Protein AF-0000000084679888 (afdb_homodimer)

Organism: Streptomyces collinus (strain DSM 40733 / Tue 365) (NCBI:txid1214242)

Foldseek 3Di:
DDAFFFQQQWQWAFAPPFIAIGGFQRWQCLPFPHAIDHNQWGQWRGKAKDKQNHGFGWDGWDDPFSFKIKIKGFDDDDPPDPPDGQKIWIWIDGSQFKIKIKIWGQDQAKDWMKMKIAIWDQRDGNVCSRVVNGDDTFFWDDDDLAIKGDDPVFIKIKHKPPRAPDYDRRRRMGMHTDIHHHGGMDMMMMGMDTPPDPNPPPPPVPDDDQFWQKAKDFDFPLLRQLLNRLVRNQNRQWDADPVGRQQIWGFFFPDPTSDDAQLSRLLLLLLRCQRPNRRVLSSLVVQLVQAACDDDLRFLFRAGDWAPQADPFHTFGSSLNNLLSNLQSLLQSVLQAPDPVSSVVSLVSLVRSLVSLCSLCPPHLAQATVSPQGWGFPLSRLSLLLSLQSNLLSCVVVVHDDSVVSVVSSVSSLVVQQPLQWDDDPLLTAGFRTAHRVSRGHRWDFLSNLSQLQNHADALLDGHDGSYDLSRVVSVLVVCLDVQQCLQQFGFLTGPPDPRADQLDPNRGWHFQLSRLSNLLSCVNSPNNVSSLSSLVNNSQLCVVSSSFDWRTFGSHRDDPPDHTGGRRHTGTRGSSNSSSSSSSVVSQQSWGGRVVVLEIETDHRQCCSVAKMKMWRTGGSRDTWIWIAHRRRDIDTPDDDPSHYYRD/DDAFFFQQQWQWAFAPPFIAIGGFQRWQCLPFPHAIDHNQWGQWRGKAKDKQNHGFGWDGWDDPFSFKIKIKGFDDDDPPDPPDTQKIWIWIDGSQFKIKIKIWGQDQAKDWMKMKIAIWDQRDGNVCSRVVNGDDTFFWDDDDLFIKGDDPVFIKIKHKPPRAPDYDRRRRMGIHTDIHHHGGMDMMMMGMDTPPDPNDPPPPVPDDDQFWQKAKDFDFPLLRQLLNRLVRNQNRQWDADPVGRQQIWGFFFPDPTSDDAQLSRLLLLLLRCQRPCRRVLSSLVVQLVQAACDDDLRHLFRAGDWADQADPFHTFGSSLNNLLSNLQSLLQSVLQAPDPVSSVVSLVSLVRSLVSLCSLCPPHLAQATVSPQGWGFPLSRLSLLLSLQSNLLSCVVVVHDDSVVSVVSSVSSLVVQQPLQWDDDPLLTAGFRTAHVVSRGHRWDFLSCLSQLQNHADALLDGHDGSYDLSRVVSVLVVCLDVQQCLQQFGFLTGPPDPRADQLDPNRGWHFQLSRLSNLLSCVNSPNNVSSLSSLVNNSQLCVVSSSFDWRTFGSHRDDVPDHTGGRRHTGTRGSSNSSSSSSSVVSQQSWGGRVVVLEIETDHSQCCSVAKMKMWRTGGSRDTWIWIAHRRRDIDTDDDDPSHYYRD

InterPro domains:
  IPR008928 Six-hairpin glycosidase superfamily [SSF48208] (217-634)
  IPR012341 Six-hairpin glycosidase-like superfamily [G3DSA:1.50.10.10] (259-582)
  IPR032856 Putative glycogen debranching enzyme, N-terminal [PF14742] (20-191)

Nearest PDB structures (foldseek):
  7vma-assembly1_A  TM=7.935E-01  e=3.845E-33  Thermococcus gammatolerans EJ3
  3d3i-assembly1_A  TM=5.624E-01  e=1.877E-14  Escherichia coli K-12
  5gw7-assembly1_A  TM=5.622E-01  e=1.159E-13  Escherichia coli K-12
  5ca3-assembly1_A  TM=5.498E-01  e=2.236E-13  Escherichia coli K-12
  7w2s-assembly1_A  TM=5.444E-01  e=2.280E-10  Thermoanaerobacterium xylanolyticum LX-11

Solvent-accessible surface area (backbone atoms only — not comparable to full-atom values): 63150 Å² total; per-residue (Å²): 129,63,71,65,60,71,39,65,67,44,47,59,16,33,38,52,61,19,29,25,30,27,46,68,73,62,48,22,78,45,54,77,74,23,21,32,30,47,76,55,28,28,53,30,18,23,48,36,61,26,51,70,86,33,66,56,50,63,54,44,61,46,73,76,48,48,32,28,34,44,29,36,22,35,35,71,82,56,85,88,48,67,95,41,51,36,32,40,38,37,36,42,39,29,7,81,31,38,34,38,42,32,41,33,28,32,39,83,52,71,43,77,40,43,36,38,38,39,43,40,25,49,60,33,41,50,68,34,46,46,60,66,60,54,64,68,70,55,72,44,38,74,36,92,47,30,37,30,36,72,56,98,87,43,35,19,33,35,38,36,42,66,63,51,78,43,71,41,29,94,70,25,33,39,29,38,76,45,78,30,50,53,66,30,73,52,66,41,36,38,40,46,42,56,49,91,55,65,84,71,68,63,78,56,91,70,62,80,64,52,58,44,77,45,45,42,44,56,69,45,70,62,51,30,53,29,38,45,42,19,54,44,39,46,62,24,34,38,40,58,38,88,90,44,64,87,26,31,37,42,17,39,17,36,84,84,35,73,45,84,36,57,38,52,32,52,52,21,31,52,39,35,35,54,27,27,40,52,38,40,51,18,37,50,55,58,46,52,73,58,33,35,77,56,88,65,85,57,24,24,38,26,75,48,61,74,37,84,52,37,96,87,43,71,59,36,49,36,14,61,53,23,23,33,43,48,28,34,41,52,40,41,33,33,25,41,30,40,51,67,68,58,51,58,70,47,40,62,55,32,47,31,20,53,47,25,52,51,61,62,26,56,92,55,74,60,54,40,48,44,74,80,84,32,37,39,36,40,44,55,44,30,42,45,40,30,20,26,49,40,32,18,53,47,25,52,76,67,72,41,84,61,23,67,60,32,42,51,51,36,52,52,33,28,60,50,41,58,56,73,37,43,45,83,53,96,85,68,37,47,60,26,45,24,26,40,80,93,63,48,69,37,76,57,56,42,39,58,60,32,41,50,46,52,31,53,67,41,74,84,42,35,66,41,81,52,54,56,54,72,69,55,45,51,39,49,51,52,51,54,53,29,74,47,21,26,19,60,44,27,31,14,24,18,22,65,82,42,90,57,36,15,40,54,16,82,45,21,7,10,19,34,39,44,50,32,31,42,33,27,45,18,29,42,75,73,65,39,49,67,47,16,40,50,42,46,52,13,36,56,55,42,19,59,78,47,73,27,49,42,35,37,34,25,31,33,58,72,65,52,92,85,59,75,82,43,57,30,48,74,38,27,51,51,15,34,39,21,25,22,22,49,49,38,48,58,45,41,47,43,24,73,27,42,13,28,86,77,32,28,34,26,68,56,32,44,53,75,23,82,64,38,28,38,32,40,35,39,27,29,45,54,82,24,59,24,21,40,34,28,37,62,75,23,47,69,43,79,75,39,62,45,90,74,54,36,77,44,132,130,64,71,65,58,69,40,65,68,47,47,60,16,31,38,53,61,19,27,24,30,28,46,69,74,60,47,20,79,46,53,77,75,24,20,32,30,46,76,55,27,27,54,31,18,24,48,36,61,26,50,71,87,33,68,56,50,63,54,45,61,46,73,75,47,46,32,26,32,42,30,36,21,34,35,70,81,56,85,87,46,66,95,41,50,35,32,40,39,37,34,42,41,30,7,80,29,37,33,39,41,32,42,32,29,33,39,83,52,70,43,76,41,44,36,38,40,38,43,41,26,45,61,32,42,52,69,35,45,44,60,65,58,54,63,67,71,54,73,44,36,74,39,92,46,30,37,31,38,73,56,98,89,44,36,18,32,36,37,34,44,67,61,51,79,43,70,41,26,93,71,25,33,39,28,39,76,46,79,30,50,51,66,31,70,52,66,38,35,38,40,47,42,55,49,91,54,63,83,72,68,64,78,54,91,70,62,80,65,51,58,44,77,45,46,41,46,55,69,44,66,64,51,30,52,30,38,44,41,19,55,44,41,47,60,21,33,37,40,59,38,88,92,44,66,86,24,32,36,40,20,40,17,37,85,85,36,74,42,85,37,56,38,52,33,52,52,22,31,52,38,35,36,53,27,27,42,51,37,40,52,17,37,50,55,58,48,53,73,58,35,36,78,55,87,65,84,58,25,24,38,26,75,49,62,74,36,82,51,37,96,87,43,70,61,36,47,36,12,60,52,26,25,32,44,47,27,34,39,54,40,41,33,33,24,40,29,39,51,67,68,59,50,60,70,48,40,63,55,32,48,32,21,54,47,24,53,50,60,63,24,56,92,55,76,60,56,40,48,44,75,80,86,32,40,37,37,40,46,54,44,28,42,44,40,30,20,26,50,39,32,17,54,49,26,52,77,68,74,41,82,61,22,67,61,31,42,52,49,37,53,52,30,30,60,48,40,57,55,73,36,43,44,83,52,97,86,70,38,49,59,26,45,25,26,41,83,92,63,50,69,37,75,58,56,41,40,60,60,32,40,50,47,53,32,53,67,41,75,84,43,35,66,42,84,50,54,54,53,71,69,54,45,53,38,48,50,51,50,53,54,28,74,47,22,28,18,58,43,28,31,15,25,18,21,66,82,42,87,57,36,16,39,53,17,83,45,21,7,10,18,34,39,43,51,32,31,42,33,26,45,19,30,42,74,72,66,40,49,67,48,16,41,52,42,47,52,14,36,54,55,43,19,58,77,47,76,27,50,43,35,37,33,26,31,32,58,71,65,52,92,85,60,74,82,45,55,29,47,72,38,28,51,52,15,32,39,23,26,22,24,51,49,37,48,57,45,42,48,44,23,74,26,43,14,30,85,77,32,28,34,24,71,56,32,44,54,75,23,84,63,38,26,38,34,42,36,41,27,27,44,54,82,23,59,26,22,38,33,28,36,61,76,23,48,70,44,78,74,39,62,47,91,73,53,38,77,45,129

Secondary structure (DSSP, 8-state):
-------TT-EEEEETTEEEEE-TT--EES-TT-EEEETTEEEE-EEEEEETTB--EEEEEEEEETTEEEEEEEE---TTS-SS--EEEEEEEETTSEEEEEEEE-SSS-EEEEEEEEEE----BHHHHHTT---PPPPEEEETTEEEEEETTEEEEEEEESPPSEEEGGGTEEEEEEEE-TT-EEEEEEEEEETT--------TTS--SS---EEEES-THHHHHHHHHHHHHHHTEEE-SS-TT-EEEEEETTTEEEE-HHHHHHHHHHTGGG-SHHHHHHHHHHHTTS--SSSTTTTPPP--EE---TTSPPEEHHHHHHHHHHHHHHHHHHHT--HHHHHHHHHHHHHHHHHHHHHHTTSSS--SSTTT--EEHHHHHHHHHHHHHHHHHHHHTT-TTHHHHHHHHHHHHHHHHHHTEE--TT--EE-SEEPTTS-EE---BGGGGGGG---B-GGGPBPPPSS-HHHHHHHHHHHHSTTTB-SSSBBSB-TTSTT--TT-TTTTPEEHHHHHHHHHHHHHHT-HHHHHHHHHHHHHHHHHTTT---SEE--PPP-TT--PPBPTT--SSBHHHHHHHHHHHHHHHTEEEEGGGTEEEE---TT-TT--EEEEEEEETTEEEEEEE-TTS-EEEEE--TTPEEP-/-------TT-EEEEETTEEEEE-TT--EES-TT-EEEETTEEEE-EEEEEETTB--EEEEEEEEETTEEEEEEEE---TTS-SS--EEEEEEEETTSEEEEEEEE-SSS-EEEEEEEEEE----BHHHHHTT---PPPPEEEETTEEEEEETTEEEEEEEESPPSEEEGGGTEEEEEEEE-TT-EEEEEEEEEETT--------TTS--SS---EEEES-THHHHHHHHHHHHHHHTEEE-SS-TT-EEEEEETTTEEEE-HHHHHHHHHHTGGG-SHHHHHHHHHHHTTS--SSSTTTTPPP--EE---TTSPPEEHHHHHHHHHHHHHHHHHHHT--HHHHHHHHHHHHHHHHHHHHHHTTSSS--SSTTT--EEHHHHHHHHHHHHHHHHHHHHTT-TTHHHHHHHHHHHHHHHHHHTEE--TT--EE-SEEPTTS-EE---BGGGGGGG---B-GGGPBPPPSS-HHHHHHHHHHHHSTTTB-SSSBBSB-TTSTT--TT-TTTTPEEHHHHHHHHHHHHHHT-HHHHHHHHHHHHHHHHHTTT---SEE--PPP-TT--PPBPTT--SSBHHHHHHHHHHHHHHHTEEEEGGGTEEEE---TT-TT--EEEEEEEETTEEEEEEE-TTS-EEEEE--TTPEEP-

Structure (mmCIF, N/CA/C/O backbone):
data_AF-0000000084679888-model_v1
#
loop_
_entity.id
_entity.type
_entity.pdbx_description
1 polymer 'Glycogen debranching protein'
#
loop_
_atom_site.group_PDB
_atom_site.id
_atom_site.type_symbol
_atom_site.label_atom_id
_atom_site.label_alt_id
_atom_site.label_comp_id
_atom_site.label_asym_id
_atom_site.label_entity_id
_atom_site.label_seq_id
_atom_site.pdbx_PDB_ins_code
_atom_site.Cartn_x
_atom_site.Cartn_y
_atom_site.Cartn_z
_atom_site.occupancy
_atom_site.B_iso_or_equiv
_atom_site.auth_seq_id
_atom_site.auth_comp_id
_atom_site.auth_asym_id
_atom_site.auth_atom_id
_atom_site.pdbx_PDB_model_num
ATOM 1 N N . MET A 1 1 ? -24.516 -14.445 -18.438 1 44.94 1 MET A N 1
ATOM 2 C CA . MET A 1 1 ? -23.547 -15.195 -17.641 1 44.94 1 MET A CA 1
ATOM 3 C C . MET A 1 1 ? -22.969 -14.336 -16.531 1 44.94 1 MET A C 1
ATOM 5 O O . MET A 1 1 ? -22.641 -13.172 -16.75 1 44.94 1 MET A O 1
ATOM 9 N N . SER A 1 2 ? -23.266 -14.742 -15.352 1 56.75 2 SER A N 1
ATOM 10 C CA . SER A 1 2 ? -22.875 -13.969 -14.172 1 56.75 2 SER A CA 1
ATOM 11 C C . SER A 1 2 ? -21.375 -13.805 -14.086 1 56.75 2 SER A C 1
ATOM 13 O O . SER A 1 2 ? -20.609 -14.68 -14.508 1 56.75 2 SER A O 1
ATOM 15 N N . ASP A 1 3 ? -20.797 -12.617 -14.039 1 71.06 3 ASP A N 1
ATOM 16 C CA . ASP A 1 3 ? -19.375 -12.312 -13.875 1 71.06 3 ASP A CA 1
ATOM 17 C C . ASP A 1 3 ? -18.828 -12.945 -12.602 1 71.06 3 ASP A C 1
ATOM 19 O O . ASP A 1 3 ? -19.547 -13.07 -11.602 1 71.06 3 ASP A O 1
ATOM 23 N N . LEU A 1 4 ? -17.672 -13.734 -12.812 1 77.19 4 LEU A N 1
ATOM 24 C CA . LEU A 1 4 ? -16.969 -14.203 -11.617 1 77.19 4 LEU A CA 1
ATOM 25 C C . LEU A 1 4 ? -16.875 -13.094 -10.578 1 77.19 4 LEU A C 1
ATOM 27 O O . LEU A 1 4 ? -16.562 -11.945 -10.914 1 77.19 4 LEU A O 1
ATOM 31 N N . PRO A 1 5 ? -17.281 -13.508 -9.336 1 84.94 5 PRO A N 1
ATOM 32 C CA . PRO A 1 5 ? -17.047 -12.484 -8.312 1 84.94 5 PRO A CA 1
ATOM 33 C C . PRO A 1 5 ? -15.609 -12.008 -8.266 1 84.94 5 PRO A C 1
ATOM 35 O O . PRO A 1 5 ? -14.68 -12.812 -8.391 1 84.94 5 PRO A O 1
ATOM 38 N N . PRO A 1 6 ? -15.414 -10.766 -8.203 1 89.56 6 PRO A N 1
ATOM 39 C CA . PRO A 1 6 ? -14.047 -10.242 -8.156 1 89.56 6 PRO A CA 1
ATOM 40 C C . PRO A 1 6 ? -13.297 -10.656 -6.895 1 89.56 6 PRO A C 1
ATOM 42 O O . PRO A 1 6 ? -13.891 -10.766 -5.82 1 89.56 6 PRO A O 1
ATOM 45 N N . THR A 1 7 ? -12.039 -10.898 -7.074 1 92.81 7 THR A N 1
ATOM 46 C CA . THR A 1 7 ? -11.242 -11.375 -5.949 1 92.81 7 THR A CA 1
ATOM 47 C C . THR A 1 7 ? -10.141 -10.375 -5.602 1 92.81 7 THR A C 1
ATOM 49 O O . THR A 1 7 ? -9.516 -10.469 -4.543 1 92.81 7 THR A O 1
ATOM 52 N N . HIS A 1 8 ? -9.891 -9.367 -6.426 1 92.38 8 HIS A N 1
ATOM 53 C CA . HIS A 1 8 ? -8.695 -8.539 -6.32 1 92.38 8 HIS A CA 1
ATOM 54 C C . HIS A 1 8 ? -8.766 -7.621 -5.105 1 92.38 8 HIS A C 1
ATOM 56 O O . HIS A 1 8 ? -7.746 -7.082 -4.668 1 92.38 8 HIS A O 1
ATOM 62 N N . THR A 1 9 ? -9.93 -7.457 -4.512 1 91.31 9 THR A N 1
ATOM 63 C CA . THR A 1 9 ? -10.047 -6.594 -3.342 1 91.31 9 THR A CA 1
ATOM 64 C C . THR A 1 9 ? -10.406 -7.406 -2.104 1 91.31 9 THR A C 1
ATOM 66 O O . THR A 1 9 ? -10.734 -6.844 -1.056 1 91.31 9 THR A O 1
ATOM 69 N N . THR A 1 10 ? -10.445 -8.703 -2.189 1 94.56 10 THR A N 1
ATOM 70 C CA . THR A 1 10 ? -10.852 -9.562 -1.08 1 94.56 10 THR A CA 1
ATOM 71 C C . THR A 1 10 ? -9.648 -9.938 -0.221 1 94.56 10 THR A C 1
ATOM 73 O O . THR A 1 10 ? -8.523 -10 -0.717 1 94.56 10 THR A O 1
ATOM 76 N N . LEU A 1 11 ? -9.867 -10.055 1.036 1 96.38 11 LEU A N 1
ATOM 77 C CA . LEU A 1 11 ? -8.922 -10.703 1.943 1 96.38 11 LEU A CA 1
ATOM 78 C C . LEU A 1 11 ? -9.18 -12.203 2.018 1 96.38 11 LEU A C 1
ATOM 80 O O . LEU A 1 11 ? -10.234 -12.633 2.5 1 96.38 11 LEU A O 1
ATOM 84 N N . ILE A 1 12 ? -8.273 -12.984 1.568 1 97.62 12 ILE A N 1
ATOM 85 C CA . ILE A 1 12 ? -8.469 -14.43 1.505 1 97.62 12 ILE A CA 1
ATOM 86 C C . ILE A 1 12 ? -7.512 -15.125 2.473 1 97.62 12 ILE A C 1
ATOM 88 O O . ILE A 1 12 ? -6.312 -15.234 2.199 1 97.62 12 ILE A O 1
ATOM 92 N N . CYS A 1 13 ? -8.047 -15.539 3.564 1 97.81 13 CYS A N 1
ATOM 93 C CA . CYS A 1 13 ? -7.297 -16.391 4.488 1 97.81 13 CYS A CA 1
ATOM 94 C C . CYS A 1 13 ? -7.316 -17.844 4.027 1 97.81 13 CYS A C 1
ATOM 96 O O . CYS A 1 13 ? -8.383 -18.406 3.779 1 97.81 13 CYS A O 1
ATOM 98 N N . VAL A 1 14 ? -6.141 -18.422 3.986 1 98 14 VAL A N 1
ATOM 99 C CA . VAL A 1 14 ? -6.07 -19.766 3.412 1 98 14 VAL A CA 1
ATOM 100 C C . VAL A 1 14 ? -5.297 -20.688 4.352 1 98 14 VAL A C 1
ATOM 102 O O . VAL A 1 14 ? -4.199 -20.359 4.801 1 98 14 VAL A O 1
ATOM 105 N N . ALA A 1 15 ? -5.805 -21.703 4.66 1 96.25 15 ALA A N 1
ATOM 106 C CA . ALA A 1 15 ? -5.246 -22.922 5.242 1 96.25 15 ALA A CA 1
ATOM 107 C C . ALA A 1 15 ? -6.043 -24.156 4.816 1 96.25 15 ALA A C 1
ATOM 109 O O . ALA A 1 15 ? -6.91 -24.625 5.555 1 96.25 15 ALA A O 1
ATOM 110 N N . LEU A 1 16 ? -5.746 -24.641 3.648 1 93.88 16 LEU A N 1
ATOM 111 C CA . LEU A 1 16 ? -6.602 -25.641 3.018 1 93.88 16 LEU A CA 1
ATOM 112 C C . LEU A 1 16 ? -6.75 -26.875 3.91 1 93.88 16 LEU A C 1
ATOM 114 O O . LEU A 1 16 ? -5.781 -27.312 4.535 1 93.88 16 LEU A O 1
ATOM 118 N N . PRO A 1 17 ? -7.898 -27.359 4.008 1 93.69 17 PRO A N 1
ATOM 119 C CA . PRO A 1 17 ? -9.039 -27.062 3.135 1 93.69 17 PRO A CA 1
ATOM 120 C C . PRO A 1 17 ? -9.891 -25.906 3.637 1 93.69 17 PRO A C 1
ATOM 122 O O . PRO A 1 17 ? -10.984 -25.672 3.123 1 93.69 17 PRO A O 1
ATOM 125 N N . GLY A 1 18 ? -9.492 -25.141 4.641 1 95.94 18 GLY A N 1
ATOM 126 C CA . GLY A 1 18 ? -10.234 -24.016 5.184 1 95.94 18 GLY A CA 1
ATOM 127 C C . GLY A 1 18 ? -9.914 -22.703 4.488 1 95.94 18 GLY A C 1
ATOM 128 O O . GLY A 1 18 ? -8.766 -22.438 4.125 1 95.94 18 GLY A O 1
ATOM 129 N N . LEU A 1 19 ? -10.953 -21.859 4.223 1 97.56 19 LEU A N 1
ATOM 130 C CA . LEU A 1 19 ? -10.82 -20.5 3.719 1 97.56 19 LEU A CA 1
ATOM 131 C C . LEU A 1 19 ? -11.711 -19.547 4.508 1 97.56 19 LEU A C 1
ATOM 133 O O . LEU A 1 19 ? -12.773 -19.938 4.988 1 97.56 19 LEU A O 1
ATOM 137 N N . ALA A 1 20 ? -11.297 -18.391 4.734 1 98.19 20 ALA A N 1
ATOM 138 C CA . ALA A 1 20 ? -12.133 -17.266 5.125 1 98.19 20 ALA A CA 1
ATOM 139 C C . ALA A 1 20 ? -11.945 -16.078 4.176 1 98.19 20 ALA A C 1
ATOM 141 O O . ALA A 1 20 ? -10.828 -15.594 3.996 1 98.19 20 ALA A O 1
ATOM 142 N N . ILE A 1 21 ? -13.008 -15.641 3.561 1 97.69 21 ILE A N 1
ATOM 143 C CA . ILE A 1 21 ? -12.93 -14.594 2.547 1 97.69 21 ILE A CA 1
ATOM 144 C C . ILE A 1 21 ? -13.781 -13.398 2.977 1 97.69 21 ILE A C 1
ATOM 146 O O . ILE A 1 21 ? -14.977 -13.539 3.25 1 97.69 21 ILE A O 1
ATOM 150 N N . SER A 1 22 ? -13.164 -12.258 3.086 1 95.75 22 SER A N 1
ATOM 151 C CA . SER A 1 22 ? -13.875 -11.039 3.475 1 95.75 22 SER A CA 1
ATOM 152 C C . SER A 1 22 ? -13.547 -9.883 2.537 1 95.75 22 SER A C 1
ATOM 154 O O . SER A 1 22 ? -12.484 -9.875 1.903 1 95.75 22 SER A O 1
ATOM 156 N N . GLY A 1 23 ? -14.539 -9 2.381 1 91.06 23 GLY A N 1
ATOM 157 C CA . GLY A 1 23 ? -14.234 -7.75 1.705 1 91.06 23 GLY A CA 1
ATOM 158 C C . GLY A 1 23 ? -13.523 -6.746 2.598 1 91.06 23 GLY A C 1
ATOM 159 O O . GLY A 1 23 ? -13.289 -7.016 3.777 1 91.06 23 GLY A O 1
ATOM 160 N N . GLU A 1 24 ? -13.234 -5.582 2.021 1 85.38 24 GLU A N 1
ATOM 161 C CA . GLU A 1 24 ? -12.492 -4.539 2.721 1 85.38 24 GLU A CA 1
ATOM 162 C C . GLU A 1 24 ? -13.359 -3.855 3.773 1 85.38 24 GLU A C 1
ATOM 164 O O . GLU A 1 24 ? -12.844 -3.148 4.645 1 85.38 24 GLU A O 1
ATOM 169 N N . HIS A 1 25 ? -14.68 -4.125 3.711 1 86.69 25 HIS A N 1
ATOM 170 C CA . HIS A 1 25 ? -15.555 -3.5 4.695 1 86.69 25 HIS A CA 1
ATOM 171 C C . HIS A 1 25 ? -15.641 -4.34 5.965 1 86.69 25 HIS A C 1
ATOM 173 O O . HIS A 1 25 ? -16.25 -3.916 6.957 1 86.69 25 HIS A O 1
ATOM 179 N N . GLY A 1 26 ? -15.07 -5.527 5.918 1 90.12 26 GLY A N 1
ATOM 180 C CA . GLY A 1 26 ? -14.828 -6.301 7.125 1 90.12 26 GLY A CA 1
ATOM 181 C C . GLY A 1 26 ? -16 -7.184 7.516 1 90.12 26 GLY A C 1
ATOM 182 O O . GLY A 1 26 ? -15.812 -8.227 8.141 1 90.12 26 GLY A O 1
ATOM 183 N N . GLN A 1 27 ? -17.234 -6.777 7.188 1 96 27 GLN A N 1
ATOM 184 C CA . GLN A 1 27 ? -18.406 -7.613 7.445 1 96 27 GLN A CA 1
ATOM 185 C C . GLN A 1 27 ? -18.484 -8.766 6.449 1 96 27 GLN A C 1
ATOM 187 O O . GLN A 1 27 ? -17.953 -8.68 5.344 1 96 27 GLN A O 1
ATOM 192 N N . LEU A 1 28 ? -19 -9.875 6.898 1 97.75 28 LEU A N 1
ATOM 193 C CA . LEU A 1 28 ? -19.484 -10.875 5.957 1 97.75 28 LEU A CA 1
ATOM 194 C C . LEU A 1 28 ? -20.969 -10.703 5.688 1 97.75 28 LEU A C 1
ATOM 196 O O . LEU A 1 28 ? -21.797 -10.961 6.562 1 97.75 28 LEU A O 1
ATOM 200 N N . THR A 1 29 ? -21.297 -10.289 4.488 1 95.56 29 THR A N 1
ATOM 201 C CA . THR A 1 29 ? -22.672 -9.906 4.172 1 95.56 29 THR A CA 1
ATOM 202 C C . THR A 1 29 ? -23.406 -11.055 3.488 1 95.56 29 THR A C 1
ATOM 204 O O . THR A 1 29 ? -24.625 -10.977 3.275 1 95.56 29 THR A O 1
ATOM 207 N N . GLY A 1 30 ? -22.672 -12.023 3.107 1 92.31 30 GLY A N 1
ATOM 208 C CA . GLY A 1 30 ? -23.266 -13.117 2.35 1 92.31 30 GLY A CA 1
ATOM 209 C C . GLY A 1 30 ? -23.25 -12.875 0.852 1 92.31 30 GLY A C 1
ATOM 210 O O . GLY A 1 30 ? -23.719 -13.711 0.081 1 92.31 30 GLY A O 1
ATOM 211 N N . ARG A 1 31 ? -22.672 -11.781 0.523 1 89.31 31 ARG A N 1
ATOM 212 C CA . ARG A 1 31 ? -22.594 -11.453 -0.896 1 89.31 31 ARG A CA 1
ATOM 213 C C . ARG A 1 31 ? -21.312 -12 -1.517 1 89.31 31 ARG A C 1
ATOM 215 O O . ARG A 1 31 ? -20.281 -12.07 -0.85 1 89.31 31 ARG A O 1
ATOM 222 N N . GLY A 1 32 ? -21.484 -12.414 -2.768 1 91.69 32 GLY A N 1
ATOM 223 C CA . GLY A 1 32 ? -20.312 -12.867 -3.504 1 91.69 32 GLY A CA 1
ATOM 224 C C . GLY A 1 32 ? -19.594 -14.031 -2.836 1 91.69 32 GLY A C 1
ATOM 225 O O . GLY A 1 32 ? -20.219 -15.031 -2.48 1 91.69 32 GLY A O 1
ATOM 226 N N . LEU A 1 33 ? -18.25 -13.844 -2.627 1 94.88 33 LEU A N 1
ATOM 227 C CA . LEU A 1 33 ? -17.422 -14.93 -2.109 1 94.88 33 LEU A CA 1
ATOM 228 C C . LEU A 1 33 ? -17.297 -14.836 -0.592 1 94.88 33 LEU A C 1
ATOM 230 O O . LEU A 1 33 ? -16.703 -15.711 0.037 1 94.88 33 LEU A O 1
ATOM 234 N N . GLU A 1 34 ? -17.875 -13.906 -0.021 1 96.69 34 GLU A N 1
ATOM 235 C CA . GLU A 1 34 ? -17.672 -13.688 1.406 1 96.69 34 GLU A CA 1
ATOM 236 C C . GLU A 1 34 ? -18.156 -14.883 2.225 1 96.69 34 GLU A C 1
ATOM 238 O O . GLU A 1 34 ? -19.203 -15.453 1.938 1 96.69 34 GLU A O 1
ATOM 243 N N . GLY A 1 35 ? -17.281 -15.273 3.213 1 97.94 35 GLY A N 1
ATOM 244 C CA . GLY A 1 35 ? -17.719 -16.344 4.094 1 97.94 35 GLY A CA 1
ATOM 245 C C . GLY A 1 35 ? -16.578 -17.234 4.543 1 97.94 35 GLY A C 1
ATOM 246 O O . GLY A 1 35 ? -15.422 -17.016 4.18 1 97.94 35 GLY A O 1
ATOM 247 N N . PHE A 1 36 ? -16.953 -18.156 5.402 1 98.12 36 PHE A N 1
ATOM 248 C CA . PHE A 1 36 ? -16.062 -19.25 5.801 1 98.12 36 PHE A CA 1
ATOM 249 C C . PHE A 1 36 ? -16.328 -20.484 4.965 1 98.12 36 PHE A C 1
ATOM 251 O O . PHE A 1 36 ? -17.484 -20.859 4.738 1 98.12 36 PHE A O 1
ATOM 258 N N . TYR A 1 37 ? -15.289 -21.062 4.5 1 96.94 37 TYR A N 1
ATOM 259 C CA . TYR A 1 37 ? -15.391 -22.234 3.65 1 96.94 37 TYR A CA 1
ATOM 260 C C . TYR A 1 37 ? -14.617 -23.406 4.246 1 96.94 37 TYR A C 1
ATOM 262 O O . TYR A 1 37 ? -13.641 -23.219 4.973 1 96.94 37 TYR A O 1
ATOM 270 N N . ARG A 1 38 ? -15.047 -24.547 3.883 1 95 38 ARG A N 1
ATOM 271 C CA . ARG A 1 38 ? -14.297 -25.781 4.098 1 95 38 ARG A CA 1
ATOM 272 C C . ARG A 1 38 ? -14.562 -26.781 2.98 1 95 38 ARG A C 1
ATOM 274 O O . ARG A 1 38 ? -15.711 -27.125 2.709 1 95 38 ARG A O 1
ATOM 281 N N . GLY A 1 39 ? -13.477 -27.234 2.385 1 90.94 39 GLY A N 1
ATOM 282 C CA . GLY A 1 39 ? -13.617 -28.203 1.307 1 90.94 39 GLY A CA 1
ATOM 283 C C . GLY A 1 39 ? -14.484 -27.688 0.167 1 90.94 39 GLY A C 1
ATOM 284 O O . GLY A 1 39 ? -15.289 -28.453 -0.382 1 90.94 39 GLY A O 1
ATOM 285 N N . GLY A 1 40 ? -14.438 -26.422 -0.039 1 92.19 40 GLY A N 1
ATOM 286 C CA . GLY A 1 40 ? -15.164 -25.844 -1.157 1 92.19 40 GLY A CA 1
ATOM 287 C C . GLY A 1 40 ? -16.609 -25.5 -0.817 1 92.19 40 GLY A C 1
ATOM 288 O O . GLY A 1 40 ? -17.328 -24.969 -1.652 1 92.19 40 GLY A O 1
ATOM 289 N N . ARG A 1 41 ? -17.031 -25.781 0.394 1 94.75 41 ARG A N 1
ATOM 290 C CA . ARG A 1 41 ? -18.391 -25.469 0.839 1 94.75 41 ARG A CA 1
ATOM 291 C C . ARG A 1 41 ? -18.391 -24.25 1.765 1 94.75 41 ARG A C 1
ATOM 293 O O . ARG A 1 41 ? -17.578 -24.172 2.689 1 94.75 41 ARG A O 1
ATOM 300 N N . ARG A 1 42 ? -19.281 -23.359 1.514 1 96.94 42 ARG A N 1
ATOM 301 C CA . ARG A 1 42 ? -19.406 -22.172 2.354 1 96.94 42 ARG A CA 1
ATOM 302 C C . ARG A 1 42 ? -20.203 -22.484 3.625 1 96.94 42 ARG A C 1
ATOM 304 O O . ARG A 1 42 ? -21.422 -22.562 3.596 1 96.94 42 ARG A O 1
ATOM 311 N N . LEU A 1 43 ? -19.562 -22.609 4.719 1 97.25 43 LEU A N 1
ATOM 312 C CA . LEU A 1 43 ? -20.172 -22.984 5.996 1 97.25 43 LEU A CA 1
ATOM 313 C C . LEU A 1 43 ? -20.922 -21.812 6.609 1 97.25 43 LEU A C 1
ATOM 315 O O . LEU A 1 43 ? -21.922 -22 7.301 1 97.25 43 LEU A O 1
ATOM 319 N N . LEU A 1 44 ? -20.406 -20.656 6.469 1 98.19 44 LEU A N 1
ATOM 320 C CA . LEU A 1 44 ? -21 -19.406 6.961 1 98.19 44 LEU A CA 1
ATOM 321 C C . LEU A 1 44 ? -20.859 -18.297 5.93 1 98.19 44 LEU A C 1
ATOM 323 O O . LEU A 1 44 ? -19.75 -18 5.469 1 98.19 44 LEU A O 1
ATOM 327 N N . ALA A 1 45 ? -21.938 -17.719 5.559 1 97.62 45 ALA A N 1
ATOM 328 C CA . ALA A 1 45 ? -21.938 -16.672 4.531 1 97.62 45 ALA A CA 1
ATOM 329 C C . ALA A 1 45 ? -22.031 -15.281 5.16 1 97.62 45 ALA A C 1
ATOM 331 O O . ALA A 1 45 ? -21.391 -14.344 4.676 1 97.62 45 ALA A O 1
ATOM 332 N N . ARG A 1 46 ? -22.781 -15.188 6.184 1 97.88 46 ARG A N 1
ATOM 333 C CA . ARG A 1 46 ? -23.047 -13.906 6.824 1 97.88 46 ARG A CA 1
ATOM 334 C C . ARG A 1 46 ? -22.531 -13.898 8.266 1 97.88 46 ARG A C 1
ATOM 336 O O . ARG A 1 46 ? -22.766 -14.852 9.016 1 97.88 46 ARG A O 1
ATOM 343 N N . CYS A 1 47 ? -21.812 -12.969 8.641 1 98.44 47 CYS A N 1
ATOM 344 C CA . CYS A 1 47 ? -21.328 -12.664 9.984 1 98.44 47 CYS A CA 1
ATOM 345 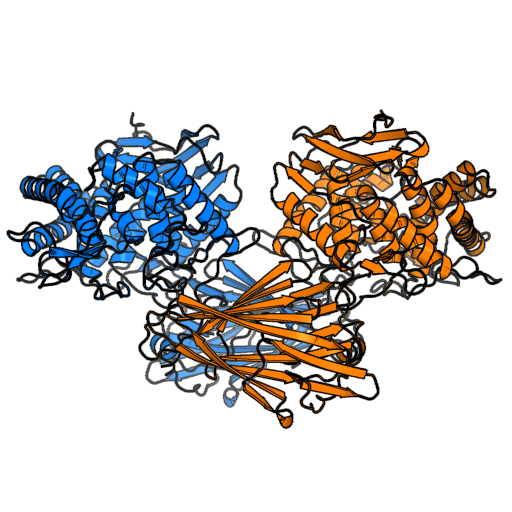C C . CYS A 1 47 ? -21.203 -11.156 10.188 1 98.44 47 CYS A C 1
ATOM 347 O O . CYS A 1 47 ? -20.125 -10.586 9.953 1 98.44 47 CYS A O 1
ATOM 349 N N . GLN A 1 48 ? -22.219 -10.547 10.664 1 98.25 48 GLN A N 1
ATOM 350 C CA . GLN A 1 48 ? -22.281 -9.094 10.805 1 98.25 48 GLN A CA 1
ATOM 351 C C . GLN A 1 48 ? -22.312 -8.688 12.273 1 98.25 48 GLN A C 1
ATOM 353 O O . GLN A 1 48 ? -23.203 -9.109 13.016 1 98.25 48 GLN A O 1
ATOM 358 N N . VAL A 1 49 ? -21.359 -7.898 12.625 1 98.25 49 VAL A N 1
ATOM 359 C CA . VAL A 1 49 ? -21.188 -7.484 14.016 1 98.25 49 VAL A CA 1
ATOM 360 C C . VAL A 1 49 ? -21.75 -6.074 14.203 1 98.25 49 VAL A C 1
ATOM 362 O O . VAL A 1 49 ? -21.453 -5.172 13.414 1 98.25 49 VAL A O 1
ATOM 365 N N . ARG A 1 50 ? -22.562 -5.895 15.141 1 97.69 50 ARG A N 1
ATOM 366 C CA . ARG A 1 50 ? -23.031 -4.59 15.602 1 97.69 50 ARG A CA 1
ATOM 367 C C . ARG A 1 50 ? -22.75 -4.402 17.094 1 97.69 50 ARG A C 1
ATOM 369 O O . ARG A 1 50 ? -22.844 -5.348 17.875 1 97.69 50 ARG A O 1
ATOM 376 N N . VAL A 1 51 ? -22.281 -3.307 17.422 1 96.94 51 VAL A N 1
ATOM 377 C CA . VAL A 1 51 ? -22.047 -2.891 18.797 1 96.94 51 VAL A CA 1
ATOM 378 C C . VAL A 1 51 ? -22.891 -1.654 19.109 1 96.94 51 VAL A C 1
ATOM 380 O O . VAL A 1 51 ? -22.828 -0.652 18.391 1 96.94 51 VAL A O 1
ATOM 383 N N . ALA A 1 52 ? -23.688 -1.736 20.156 1 94.12 52 ALA A N 1
ATOM 384 C CA . ALA A 1 52 ? -24.609 -0.668 20.516 1 94.12 52 ALA A CA 1
ATOM 385 C C . ALA A 1 52 ? -25.5 -0.291 19.328 1 94.12 52 ALA A C 1
ATOM 387 O O . ALA A 1 52 ? -25.703 0.893 19.047 1 94.12 52 ALA A O 1
ATOM 388 N N . GLY A 1 53 ? -25.844 -1.281 18.594 1 94.25 53 GLY A N 1
ATOM 389 C CA . GLY A 1 53 ? -26.781 -1.123 17.5 1 94.25 53 GLY A CA 1
ATOM 390 C C . GLY A 1 53 ? -26.156 -0.589 16.234 1 94.25 53 GLY A C 1
ATOM 391 O O . GLY A 1 53 ? -26.844 -0.405 15.227 1 94.25 53 GLY A O 1
ATOM 392 N N . ARG A 1 54 ? -24.859 -0.421 16.266 1 93.69 54 ARG A N 1
ATOM 393 C CA . ARG A 1 54 ? -24.203 0.174 15.109 1 93.69 54 ARG A CA 1
ATOM 394 C C . ARG A 1 54 ? -23.094 -0.731 14.594 1 93.69 54 ARG A C 1
ATOM 396 O O . ARG A 1 54 ? -22.469 -1.469 15.359 1 93.69 54 ARG A O 1
ATOM 403 N N . GLU A 1 55 ? -22.891 -0.648 13.266 1 95.12 55 GLU A N 1
ATOM 404 C CA . GLU A 1 55 ? -21.719 -1.297 12.688 1 95.12 55 GLU A CA 1
ATOM 405 C C . GLU A 1 55 ? -20.469 -0.47 12.93 1 95.12 55 GLU A C 1
ATOM 407 O O . GLU A 1 55 ? -20.453 0.736 12.672 1 95.12 55 GLU A O 1
ATOM 412 N N . PRO A 1 56 ? -19.438 -1.066 13.453 1 95.62 56 PRO A N 1
ATOM 413 C CA . PRO A 1 56 ? -18.188 -0.305 13.602 1 95.62 56 PRO A CA 1
ATOM 414 C C . PRO A 1 56 ? -17.672 0.247 12.273 1 95.62 56 PRO A C 1
ATOM 416 O O . PRO A 1 56 ? -17.781 -0.42 11.242 1 95.62 56 PRO A O 1
ATOM 419 N N . LEU A 1 57 ? -17.188 1.477 12.281 1 94.56 57 LEU A N 1
ATOM 420 C CA . LEU A 1 57 ? -16.516 2.041 11.109 1 94.56 57 LEU A CA 1
ATOM 421 C C . LEU A 1 57 ? -15.148 1.398 10.898 1 94.56 57 LEU A C 1
ATOM 423 O O . LEU A 1 57 ? -14.242 1.59 11.711 1 94.56 57 LEU A O 1
ATOM 427 N N . LEU A 1 58 ? -15 0.623 9.828 1 95.88 58 LEU A N 1
ATOM 428 C CA . LEU A 1 58 ? -13.734 -0.053 9.562 1 95.88 58 LEU A CA 1
ATOM 429 C C . LEU A 1 58 ? -12.641 0.954 9.211 1 95.88 58 LEU A C 1
ATOM 431 O O . LEU A 1 58 ? -12.836 1.81 8.344 1 95.88 58 LEU A O 1
ATOM 435 N N . VAL A 1 59 ? -11.531 0.859 9.922 1 95.62 59 VAL A N 1
ATOM 436 C CA . VAL A 1 59 ? -10.43 1.773 9.633 1 95.62 59 VAL A CA 1
ATOM 437 C C . VAL A 1 59 ? -9.336 1.038 8.875 1 95.62 59 VAL A C 1
ATOM 439 O O . VAL A 1 59 ? -8.586 1.65 8.109 1 95.62 59 VAL A O 1
ATOM 442 N N . GLN A 1 60 ? -9.234 -0.224 9.109 1 95.81 60 GLN A N 1
ATOM 443 C CA . GLN A 1 60 ? -8.227 -0.994 8.398 1 95.81 60 GLN A CA 1
ATOM 444 C C . GLN A 1 60 ? -8.594 -2.473 8.344 1 95.81 60 GLN A C 1
ATOM 446 O O . GLN A 1 60 ? -9.094 -3.033 9.32 1 95.81 60 GLN A O 1
ATOM 451 N N . ALA A 1 61 ? -8.477 -3.082 7.285 1 96.12 61 ALA A N 1
ATOM 452 C CA . ALA A 1 61 ? -8.531 -4.523 7.059 1 96.12 61 ALA A CA 1
ATOM 453 C C . ALA A 1 61 ? -7.273 -5.016 6.348 1 96.12 61 ALA A C 1
ATOM 455 O O . ALA A 1 61 ? -6.918 -4.508 5.281 1 96.12 61 ALA A O 1
ATOM 456 N N . ARG A 1 62 ? -6.578 -6 6.934 1 93.94 62 ARG A N 1
ATOM 457 C CA . ARG A 1 62 ? -5.328 -6.438 6.324 1 93.94 62 ARG A CA 1
ATOM 458 C C . ARG A 1 62 ? -5.031 -7.895 6.664 1 93.94 62 ARG A C 1
ATOM 460 O O . ARG A 1 62 ? -5.461 -8.391 7.707 1 93.94 62 ARG A O 1
ATOM 467 N N . MET A 1 63 ? -4.27 -8.508 5.785 1 94.44 63 MET A N 1
ATOM 468 C CA . MET A 1 63 ? -3.736 -9.836 6.066 1 94.44 63 MET A CA 1
ATOM 469 C C . MET A 1 63 ? -2.562 -9.758 7.035 1 94.44 63 MET A C 1
ATOM 471 O O . MET A 1 63 ? -1.682 -8.906 6.883 1 94.44 63 MET A O 1
ATOM 475 N N . THR A 1 64 ? -2.539 -10.641 8.062 1 93.38 64 THR A N 1
ATOM 476 C CA . THR A 1 64 ? -1.395 -10.703 8.969 1 93.38 64 THR A CA 1
ATOM 477 C C . THR A 1 64 ? -0.576 -11.961 8.719 1 93.38 64 THR A C 1
ATOM 479 O O . THR A 1 64 ? 0.583 -12.047 9.133 1 93.38 64 THR A O 1
ATOM 482 N N . ALA A 1 65 ? -1.105 -12.914 8.094 1 93.88 65 ALA A N 1
ATOM 483 C CA . ALA A 1 65 ? -0.539 -14.172 7.605 1 93.88 65 ALA A CA 1
ATOM 484 C C . ALA A 1 65 ? -1.396 -14.766 6.488 1 93.88 65 ALA A C 1
ATOM 486 O O . ALA A 1 65 ? -2.459 -14.227 6.164 1 93.88 65 ALA A O 1
ATOM 487 N N . SER A 1 66 ? -0.964 -15.789 5.906 1 95.12 66 SER A N 1
ATOM 488 C CA . SER A 1 66 ? -1.744 -16.391 4.824 1 95.12 66 SER A CA 1
ATOM 489 C C . SER A 1 66 ? -3.1 -16.875 5.328 1 95.12 66 SER A C 1
ATOM 491 O O . SER A 1 66 ? -4.074 -16.906 4.574 1 95.12 66 SER A O 1
ATOM 493 N N . ASP A 1 67 ? -3.18 -17.219 6.633 1 97.06 67 ASP A N 1
ATOM 494 C CA . ASP A 1 67 ? -4.398 -17.844 7.133 1 97.06 67 ASP A CA 1
ATOM 495 C C . ASP A 1 67 ? -5.148 -16.922 8.078 1 97.06 67 ASP A C 1
ATOM 497 O O . ASP A 1 67 ? -6.074 -17.344 8.773 1 97.06 67 ASP A O 1
ATOM 501 N N . ARG A 1 68 ? -4.734 -15.656 8.148 1 96.75 68 ARG A N 1
ATOM 502 C CA . ARG A 1 68 ? -5.324 -14.797 9.172 1 96.75 68 ARG A CA 1
ATOM 503 C C . ARG A 1 68 ? -5.445 -13.359 8.672 1 96.75 68 ARG A C 1
ATOM 505 O O . ARG A 1 68 ? -4.531 -12.844 8.023 1 96.75 68 ARG A O 1
ATOM 512 N N . ALA A 1 69 ? -6.574 -12.734 8.938 1 96.88 69 ALA A N 1
ATOM 513 C CA . ALA A 1 69 ? -6.82 -11.328 8.641 1 96.88 69 ALA A CA 1
ATOM 514 C C . ALA A 1 69 ? -7.176 -10.555 9.906 1 96.88 69 ALA A C 1
ATOM 516 O O . ALA A 1 69 ? -7.82 -11.094 10.812 1 96.88 69 ALA A O 1
ATOM 517 N N . ARG A 1 70 ? -6.719 -9.398 10.031 1 96.94 70 ARG A N 1
ATOM 518 C CA . ARG A 1 70 ? -7.039 -8.477 11.117 1 96.94 70 ARG A CA 1
ATOM 519 C C . ARG A 1 70 ? -7.855 -7.293 10.617 1 96.94 70 ARG A C 1
ATOM 521 O O . ARG A 1 70 ? -7.461 -6.621 9.664 1 96.94 70 ARG A O 1
ATOM 528 N N . LEU A 1 71 ? -9.016 -7.074 11.203 1 97.5 71 LEU A N 1
ATOM 529 C CA . LEU A 1 71 ? -9.898 -5.953 10.906 1 97.5 71 LEU A CA 1
ATOM 530 C C . LEU A 1 71 ? -10.109 -5.074 12.133 1 97.5 71 LEU A C 1
ATOM 532 O O . LEU A 1 71 ? -10.445 -5.578 13.211 1 97.5 71 LEU A O 1
ATOM 536 N N . VAL A 1 72 ? -9.883 -3.795 11.969 1 97.31 72 VAL A N 1
ATOM 537 C CA . VAL A 1 72 ? -10.039 -2.869 13.086 1 97.31 72 VAL A CA 1
ATOM 538 C C . VAL A 1 72 ? -11.07 -1.803 12.742 1 97.31 72 VAL A C 1
ATOM 540 O O . VAL A 1 72 ? -10.984 -1.168 11.688 1 97.31 72 VAL A O 1
ATOM 543 N N . GLY A 1 73 ? -12.055 -1.703 13.562 1 96.88 73 GLY A N 1
ATOM 544 C CA . GLY A 1 73 ? -13.078 -0.672 13.445 1 96.88 73 GLY A CA 1
ATOM 545 C C . GLY A 1 73 ? -13.211 0.18 14.695 1 96.88 73 GLY A C 1
ATOM 546 O O . GLY A 1 73 ? -12.656 -0.153 15.742 1 96.88 73 GLY A O 1
ATOM 547 N N . THR A 1 74 ? -13.859 1.341 14.539 1 95.5 74 THR A N 1
ATOM 548 C CA . THR A 1 74 ? -14.062 2.244 15.664 1 95.5 74 THR A CA 1
ATOM 549 C C . THR A 1 74 ? -15.539 2.621 15.797 1 95.5 74 THR A C 1
ATOM 551 O O . THR A 1 74 ? -16.312 2.484 14.836 1 95.5 74 THR A O 1
ATOM 554 N N . LEU A 1 75 ? -15.93 3.025 17.016 1 93.5 75 LEU A N 1
ATOM 555 C CA . LEU A 1 75 ? -17.281 3.469 17.297 1 93.5 75 LEU A CA 1
ATOM 556 C C . LEU A 1 75 ? -17.281 4.629 18.297 1 93.5 75 LEU A C 1
ATOM 558 O O . LEU A 1 75 ? -16.406 4.703 19.156 1 93.5 75 LEU A O 1
ATOM 562 N N . ARG A 1 76 ? -18.141 5.492 18.047 1 90.25 76 ARG A N 1
ATOM 563 C CA . ARG A 1 76 ? -18.484 6.512 19.031 1 90.25 76 ARG A CA 1
ATOM 564 C C . ARG A 1 76 ? -19.812 6.176 19.719 1 90.25 76 ARG A C 1
ATOM 566 O O . ARG A 1 76 ? -20.859 6.172 19.078 1 90.25 76 ARG A O 1
ATOM 573 N N . VAL A 1 77 ? -19.719 5.828 20.938 1 85.94 77 VAL A N 1
ATOM 574 C CA . VAL A 1 77 ? -20.938 5.371 21.594 1 85.94 77 VAL A CA 1
ATOM 575 C C . VAL A 1 77 ? -21.375 6.398 22.641 1 85.94 77 VAL A C 1
ATOM 577 O O . VAL A 1 77 ? -22.531 6.371 23.094 1 85.94 77 VAL A O 1
ATOM 580 N N . THR A 1 78 ? -20.453 7.285 23 1 77.88 78 THR A N 1
ATOM 581 C CA . THR A 1 78 ? -20.797 8.266 24.031 1 77.88 78 THR A CA 1
ATOM 582 C C . THR A 1 78 ? -21.25 9.578 23.391 1 77.88 78 THR A C 1
ATOM 584 O O . THR A 1 78 ? -20.547 10.141 22.547 1 77.88 78 THR A O 1
ATOM 587 N N . PRO A 1 79 ? -22.469 9.969 23.531 1 65.62 79 PRO A N 1
ATOM 588 C CA . PRO A 1 79 ? -23 11.188 22.906 1 65.62 79 PRO A CA 1
ATOM 589 C C . PRO A 1 79 ? -22.078 12.391 23.094 1 65.62 79 PRO A C 1
ATOM 591 O O . PRO A 1 79 ? -21.875 13.18 22.172 1 65.62 79 PRO A O 1
ATOM 594 N N . ASP A 1 80 ? -21.594 12.656 24.25 1 61 80 ASP A N 1
ATOM 595 C CA . ASP A 1 80 ? -20.891 13.906 24.531 1 61 80 ASP A CA 1
ATOM 596 C C . ASP A 1 80 ? -19.375 13.727 24.406 1 61 80 ASP A C 1
ATOM 598 O O . ASP A 1 80 ? -18.609 14.57 24.875 1 61 80 ASP A O 1
ATOM 602 N N . SER A 1 81 ? -19.281 12.617 23.625 1 62.38 81 SER A N 1
ATOM 603 C CA . SER A 1 81 ? -17.844 12.438 23.484 1 62.38 81 SER A CA 1
ATOM 604 C C . SER A 1 81 ? -17.328 13.102 22.219 1 62.38 81 SER A C 1
ATOM 606 O O . SER A 1 81 ? -18.062 13.273 21.25 1 62.38 81 SER A O 1
ATOM 608 N N . GLY A 1 82 ? -16.531 14.102 22.297 1 68 82 GLY A N 1
ATOM 609 C CA . GLY A 1 82 ? -15.805 14.734 21.219 1 68 82 GLY A CA 1
ATOM 610 C C . GLY A 1 82 ? -15.766 13.883 19.953 1 68 82 GLY A C 1
ATOM 611 O O . GLY A 1 82 ? -16.453 12.867 19.859 1 68 82 GLY A O 1
ATOM 612 N N . PRO A 1 83 ? -15.305 14.219 18.844 1 74.06 83 PRO A N 1
ATOM 613 C CA . PRO A 1 83 ? -15.273 13.578 17.531 1 74.06 83 PRO A CA 1
ATOM 614 C C . PRO A 1 83 ? -14.414 12.312 17.5 1 74.06 83 PRO A C 1
ATOM 616 O O . PRO A 1 83 ? -14.445 11.562 16.516 1 74.06 83 PRO A O 1
ATOM 619 N N . ASP A 1 84 ? -13.766 11.953 18.641 1 83.62 84 ASP A N 1
ATOM 620 C CA . ASP A 1 84 ? -12.836 10.836 18.641 1 83.62 84 ASP A CA 1
ATOM 621 C C . ASP A 1 84 ? -13.562 9.516 18.906 1 83.62 84 ASP A C 1
ATOM 623 O O . ASP A 1 84 ? -14.461 9.461 19.75 1 83.62 84 ASP A O 1
ATOM 627 N N . PRO A 1 85 ? -13.172 8.469 18.172 1 89.62 85 PRO A N 1
ATOM 628 C CA . PRO A 1 85 ? -13.719 7.152 18.5 1 89.62 85 PRO A CA 1
ATOM 629 C C . PRO A 1 85 ? -13.383 6.723 19.922 1 89.62 85 PRO A C 1
ATOM 631 O O . PRO A 1 85 ? -12.281 6.992 20.406 1 89.62 85 PRO A O 1
ATOM 634 N N . ASP A 1 86 ? -14.375 6.137 20.625 1 89.19 86 ASP A N 1
ATOM 635 C CA . ASP A 1 86 ? -14.094 5.816 22.016 1 89.19 86 ASP A CA 1
ATOM 636 C C . ASP A 1 86 ? -14.164 4.312 22.266 1 89.19 86 ASP A C 1
ATOM 638 O O . ASP A 1 86 ? -13.852 3.84 23.359 1 89.19 86 ASP A O 1
ATOM 642 N N . VAL A 1 87 ? -14.641 3.553 21.25 1 95.44 87 VAL A N 1
ATOM 643 C CA . VAL A 1 87 ? -14.578 2.096 21.297 1 95.44 87 VAL A CA 1
ATOM 644 C C . VAL A 1 87 ? -13.852 1.561 20.062 1 95.44 87 VAL A C 1
ATOM 646 O O . VAL A 1 87 ? -14.133 1.986 18.953 1 95.44 87 VAL A O 1
ATOM 649 N N . ILE A 1 88 ? -12.914 0.702 20.281 1 96.94 88 ILE A N 1
ATOM 650 C CA . ILE A 1 88 ? -12.195 0.047 19.203 1 96.94 88 ILE A CA 1
ATOM 651 C C . ILE A 1 88 ? -12.625 -1.414 19.094 1 96.94 88 ILE A C 1
ATOM 653 O O . ILE A 1 88 ? -12.672 -2.125 20.109 1 96.94 88 ILE A O 1
ATOM 657 N N . VAL A 1 89 ? -12.984 -1.811 17.969 1 97.81 89 VAL A N 1
ATOM 658 C CA . VAL A 1 89 ? -13.406 -3.186 17.703 1 97.81 89 VAL A CA 1
ATOM 659 C C . VAL A 1 89 ? -12.383 -3.871 16.797 1 97.81 89 VAL A C 1
ATOM 661 O O . VAL A 1 89 ? -12.188 -3.455 15.656 1 97.81 89 VAL A O 1
ATOM 664 N N . GLU A 1 90 ? -11.727 -4.855 17.312 1 97.5 90 GLU A N 1
ATOM 665 C CA . GLU A 1 90 ? -10.766 -5.645 16.547 1 97.5 90 GLU A CA 1
ATOM 666 C C . GLU A 1 90 ? -11.312 -7.031 16.234 1 97.5 90 GLU A C 1
ATOM 668 O O . GLU A 1 90 ? -11.82 -7.719 17.125 1 97.5 90 GLU A O 1
ATOM 673 N N . ARG A 1 91 ? -11.289 -7.387 15.031 1 98.12 91 ARG A N 1
ATOM 674 C CA . ARG A 1 91 ? -11.703 -8.719 14.602 1 98.12 91 ARG A CA 1
ATOM 675 C C . ARG A 1 91 ? -10.531 -9.477 13.984 1 98.12 91 ARG A C 1
ATOM 677 O O . ARG A 1 91 ? -9.891 -8.992 13.047 1 98.12 91 ARG A O 1
ATOM 684 N N . ILE A 1 92 ? -10.188 -10.609 14.516 1 98 92 ILE A N 1
ATOM 685 C CA . ILE A 1 92 ? -9.195 -11.516 13.945 1 98 92 ILE A CA 1
ATOM 686 C C . ILE A 1 92 ? -9.898 -12.734 13.336 1 98 92 ILE A C 1
ATOM 688 O O . ILE A 1 92 ? -10.539 -13.508 14.047 1 98 92 ILE A O 1
ATOM 692 N N . ARG A 1 93 ? -9.805 -12.844 12.102 1 98 93 ARG A N 1
ATOM 693 C CA . ARG A 1 93 ? -10.477 -13.891 11.336 1 98 93 ARG A CA 1
ATOM 694 C C . ARG A 1 93 ? -9.477 -14.922 10.828 1 98 93 ARG A C 1
ATOM 696 O O . ARG A 1 93 ? -8.469 -14.562 10.219 1 98 93 ARG A O 1
ATOM 703 N N . GLY A 1 94 ? -9.758 -16.203 11.031 1 97.69 94 GLY A N 1
ATOM 704 C CA . GLY A 1 94 ? -8.844 -17.25 10.625 1 97.69 94 GLY A CA 1
ATOM 705 C C . GLY A 1 94 ? -9.453 -18.219 9.633 1 97.69 94 GLY A C 1
ATOM 706 O O . GLY A 1 94 ? -10.648 -18.531 9.703 1 97.69 94 GLY A O 1
ATOM 707 N N . ALA A 1 95 ? -8.633 -18.766 8.797 1 97.62 95 ALA A N 1
ATOM 708 C CA . ALA A 1 95 ? -9.055 -19.75 7.812 1 97.62 95 ALA A CA 1
ATOM 709 C C . ALA A 1 95 ? -9.594 -21 8.5 1 97.62 95 ALA A C 1
ATOM 711 O O . ALA A 1 95 ? -10.336 -21.781 7.891 1 97.62 95 ALA A O 1
ATOM 712 N N . ASP A 1 96 ? -9.273 -21.219 9.742 1 95.56 96 ASP A N 1
ATOM 713 C CA . ASP A 1 96 ? -9.68 -22.422 10.461 1 95.56 96 ASP A CA 1
ATOM 714 C C . ASP A 1 96 ? -11.117 -22.297 10.969 1 95.56 96 ASP A C 1
ATOM 716 O O . ASP A 1 96 ? -11.609 -23.188 11.656 1 95.56 96 ASP A O 1
ATOM 720 N N . GLY A 1 97 ? -11.711 -21.203 10.742 1 97.19 97 GLY A N 1
ATOM 721 C CA . GLY A 1 97 ? -13.109 -21.031 11.109 1 97.19 97 GLY A CA 1
ATOM 722 C C . GLY A 1 97 ? -13.297 -20.25 12.391 1 97.19 97 GLY A C 1
ATOM 723 O O . GLY A 1 97 ? -14.406 -20.172 12.922 1 97.19 97 GLY A O 1
ATOM 724 N N . THR A 1 98 ? -12.281 -19.641 12.789 1 97.81 98 THR A N 1
ATOM 725 C CA . THR A 1 98 ? -12.391 -18.891 14.039 1 97.81 98 THR A CA 1
ATOM 726 C C . THR A 1 98 ? -12.445 -17.391 13.773 1 97.81 98 THR A C 1
ATOM 728 O O . THR A 1 98 ? -11.859 -16.906 12.797 1 97.81 98 THR A O 1
ATOM 731 N N . GLU A 1 99 ? -13.141 -16.688 14.57 1 98.25 99 GLU A N 1
ATOM 732 C CA . GLU A 1 99 ? -13.148 -15.227 14.602 1 98.25 99 GLU A CA 1
ATOM 733 C C . GLU A 1 99 ? -13.18 -14.703 16.031 1 98.25 99 GLU A C 1
ATOM 735 O O . GLU A 1 99 ? -14.055 -15.078 16.812 1 98.25 99 GLU A O 1
ATOM 740 N N . ARG A 1 100 ? -12.227 -13.961 16.359 1 98.56 100 ARG A N 1
ATOM 741 C CA . ARG A 1 100 ? -12.195 -13.312 17.672 1 98.56 100 ARG A CA 1
ATOM 742 C C . ARG A 1 100 ? -12.57 -11.836 17.562 1 98.56 100 ARG A C 1
ATOM 744 O O . ARG A 1 100 ? -11.938 -11.086 16.812 1 98.56 100 ARG A O 1
ATOM 751 N N . ILE A 1 101 ? -13.57 -11.406 18.219 1 98.56 101 ILE A N 1
ATOM 752 C CA . ILE A 1 101 ? -14.039 -10.023 18.25 1 98.56 101 ILE A CA 1
ATOM 753 C C . ILE A 1 101 ? -13.68 -9.391 19.594 1 98.56 101 ILE A C 1
ATOM 755 O O . ILE A 1 101 ? -14.227 -9.766 20.625 1 98.56 101 ILE A O 1
ATOM 759 N N . THR A 1 102 ? -12.805 -8.484 19.547 1 98.44 102 THR A N 1
ATOM 760 C CA . THR A 1 102 ? -12.328 -7.824 20.766 1 98.44 102 THR A CA 1
ATOM 761 C C . THR A 1 102 ? -12.797 -6.375 20.812 1 98.44 102 THR A C 1
ATOM 763 O O . THR A 1 102 ? -12.695 -5.648 19.828 1 98.44 102 THR A O 1
ATOM 766 N N . LEU A 1 103 ? -13.328 -5.957 21.906 1 98.19 103 LEU A N 1
ATOM 767 C CA . LEU A 1 103 ? -13.727 -4.574 22.156 1 98.19 103 LEU A CA 1
ATOM 768 C C . LEU A 1 103 ? -12.82 -3.914 23.172 1 98.19 103 LEU A C 1
ATOM 770 O O . LEU A 1 103 ? -12.477 -4.527 24.188 1 98.19 103 LEU A O 1
ATOM 774 N N . HIS A 1 104 ? -12.414 -2.729 22.875 1 96.62 104 HIS A N 1
ATOM 775 C CA . HIS A 1 104 ? -11.586 -1.939 23.797 1 96.62 104 HIS A CA 1
ATOM 776 C C . HIS A 1 104 ? -12.266 -0.622 24.141 1 96.62 104 HIS A C 1
ATOM 778 O O . HIS A 1 104 ? -12.672 0.134 23.266 1 96.62 104 HIS A O 1
ATOM 784 N N . ASN A 1 105 ? -12.422 -0.364 25.469 1 95.69 105 ASN A N 1
ATOM 785 C CA . ASN A 1 105 ? -12.969 0.893 25.969 1 95.69 105 ASN A CA 1
ATOM 786 C C . ASN A 1 105 ? -11.875 1.944 26.141 1 95.69 105 ASN A C 1
ATOM 788 O O . ASN A 1 105 ? -11.086 1.875 27.078 1 95.69 105 ASN A O 1
ATOM 792 N N . ALA A 1 106 ? -11.906 2.963 25.344 1 91.81 106 ALA A N 1
ATOM 793 C CA . ALA A 1 106 ? -10.867 3.986 25.406 1 91.81 106 ALA A CA 1
ATOM 794 C C . ALA A 1 106 ? -11.352 5.215 26.172 1 91.81 106 ALA A C 1
ATOM 796 O O . ALA A 1 106 ? -10.734 6.277 26.109 1 91.81 106 ALA A O 1
ATOM 797 N N . THR A 1 107 ? -12.461 5.113 26.844 1 89.44 107 THR A N 1
ATOM 798 C CA . THR A 1 107 ? -12.992 6.23 27.609 1 89.44 107 THR A CA 1
ATOM 799 C C . THR A 1 107 ? -12.617 6.105 29.078 1 89.44 107 THR A C 1
ATOM 801 O O . THR A 1 107 ? -12.023 5.109 29.5 1 89.44 107 THR A O 1
ATOM 804 N N . LEU A 1 108 ? -12.977 7.18 29.844 1 88.81 108 LEU A N 1
ATOM 805 C CA . LEU A 1 108 ? -12.711 7.211 31.266 1 88.81 108 LEU A CA 1
ATOM 806 C C . LEU A 1 108 ? -13.914 6.715 32.062 1 88.81 108 LEU A C 1
ATOM 808 O O . LEU A 1 108 ? -13.883 6.672 33.281 1 88.81 108 LEU A O 1
ATOM 812 N N . ARG A 1 109 ? -14.883 6.242 31.375 1 90.44 109 ARG A N 1
ATOM 813 C CA . ARG A 1 109 ? -16.094 5.766 32.031 1 90.44 109 ARG A CA 1
ATOM 814 C C . ARG A 1 109 ? -16.344 4.293 31.719 1 90.44 109 ARG A C 1
ATOM 816 O O . ARG A 1 109 ? -16 3.816 30.641 1 90.44 109 ARG A O 1
ATOM 823 N N . PRO A 1 110 ? -16.922 3.625 32.656 1 94.25 110 PRO A N 1
ATOM 824 C CA . PRO A 1 110 ? -17.344 2.26 32.344 1 94.25 110 PRO A CA 1
ATOM 825 C C . PRO A 1 110 ? -18.453 2.217 31.281 1 94.25 110 PRO A C 1
ATOM 827 O O . PRO A 1 110 ? -19.328 3.08 31.266 1 94.25 110 PRO A O 1
ATOM 830 N N . LEU A 1 111 ? -18.375 1.221 30.406 1 94.56 111 LEU A N 1
ATOM 831 C CA . LEU A 1 111 ? -19.375 1.063 29.359 1 94.56 111 LEU A CA 1
ATOM 832 C C . LEU A 1 111 ? -20.047 -0.306 29.438 1 94.56 111 LEU A C 1
ATOM 834 O O . LEU A 1 111 ? -19.391 -1.303 29.75 1 94.56 111 LEU A O 1
ATOM 838 N N . ARG A 1 112 ? -21.297 -0.34 29.266 1 95.44 112 ARG A N 1
ATOM 839 C CA . ARG A 1 112 ? -22.062 -1.558 29 1 95.44 112 ARG A CA 1
ATOM 840 C C . ARG A 1 112 ? -22.531 -1.603 27.562 1 95.44 112 ARG A C 1
ATOM 842 O O . ARG A 1 112 ? -23.422 -0.83 27.156 1 95.44 112 ARG A O 1
ATOM 849 N N . LEU A 1 113 ? -21.984 -2.529 26.844 1 95.75 113 LEU A N 1
ATOM 850 C CA . LEU A 1 113 ? -22.188 -2.484 25.406 1 95.75 113 LEU A CA 1
ATOM 851 C C . LEU A 1 113 ? -22.922 -3.729 24.922 1 95.75 113 LEU A C 1
ATOM 853 O O . LEU A 1 113 ? -22.422 -4.844 25.047 1 95.75 113 LEU A O 1
ATOM 857 N N . PRO A 1 114 ? -24.156 -3.588 24.406 1 97.19 114 PRO A N 1
ATOM 858 C CA . PRO A 1 114 ? -24.766 -4.703 23.672 1 97.19 114 PRO A CA 1
ATOM 859 C C . PRO A 1 114 ? -23.984 -5.055 22.406 1 97.19 114 PRO A C 1
ATOM 861 O O . PRO A 1 114 ? -23.641 -4.168 21.625 1 97.19 114 PRO A O 1
ATOM 864 N N . VAL A 1 115 ? -23.656 -6.273 22.219 1 98.12 115 VAL A N 1
ATOM 865 C CA . VAL A 1 115 ? -23 -6.797 21.031 1 98.12 115 VAL A CA 1
ATOM 866 C C . VAL A 1 115 ? -23.906 -7.816 20.344 1 98.12 115 VAL A C 1
ATOM 868 O O . VAL A 1 115 ? -24.438 -8.727 20.984 1 98.12 115 VAL A O 1
ATOM 871 N N . GLU A 1 116 ? -24.156 -7.609 19.094 1 98.44 116 GLU A N 1
ATOM 872 C CA . GLU A 1 116 ? -24.969 -8.508 18.281 1 98.44 116 GLU A CA 1
ATOM 873 C C . GLU A 1 116 ? -24.172 -9.047 17.094 1 98.44 116 GLU A C 1
ATOM 875 O O . GLU A 1 116 ? -23.422 -8.312 16.453 1 98.44 116 GLU A O 1
ATOM 880 N N . VAL A 1 117 ? -24.297 -10.312 16.828 1 98.56 117 VAL A N 1
ATOM 881 C CA . VAL A 1 117 ? -23.703 -10.93 15.648 1 98.56 117 VAL A CA 1
ATOM 882 C C . VAL A 1 117 ? -24.781 -11.656 14.852 1 98.56 117 VAL A C 1
ATOM 884 O O . VAL A 1 117 ? -25.375 -12.633 15.328 1 98.56 117 VAL A O 1
ATOM 887 N N . ALA A 1 118 ? -25.078 -11.141 13.68 1 98.44 118 ALA A N 1
ATOM 888 C CA . ALA A 1 118 ? -26.031 -11.773 12.773 1 98.44 118 ALA A CA 1
ATOM 889 C C . ALA A 1 118 ? -25.344 -12.797 11.883 1 98.44 118 ALA A C 1
ATOM 891 O O . ALA A 1 118 ? -24.391 -12.477 11.172 1 98.44 118 ALA A O 1
ATOM 892 N N . LEU A 1 119 ? -25.828 -14.016 11.922 1 98.44 119 LEU A N 1
ATOM 893 C CA . LEU A 1 119 ? -25.203 -15.133 11.219 1 98.44 119 LEU A CA 1
ATOM 894 C C . LEU A 1 119 ? -26.156 -15.75 10.211 1 98.44 119 LEU A C 1
ATOM 896 O O . LEU A 1 119 ? -27.375 -15.695 10.391 1 98.44 119 LEU A O 1
ATOM 900 N N . GLY A 1 120 ? -25.594 -16.281 9.156 1 97.88 120 GLY A N 1
ATOM 901 C CA . GLY A 1 120 ? -26.391 -17 8.172 1 97.88 120 GLY A CA 1
ATOM 902 C C . GLY A 1 120 ? -25.547 -17.75 7.168 1 97.88 120 GLY A C 1
ATOM 903 O O . GLY A 1 120 ? -24.344 -17.484 7.02 1 97.88 120 GLY A O 1
ATOM 904 N N . THR A 1 121 ? -26.125 -18.75 6.543 1 97.06 121 THR A N 1
ATOM 905 C CA . THR A 1 121 ? -25.406 -19.484 5.516 1 97.06 121 THR A CA 1
ATOM 906 C C . THR A 1 121 ? -26.375 -20.109 4.508 1 97.06 121 THR A C 1
ATOM 908 O O . THR A 1 121 ? -27.531 -20.359 4.828 1 97.06 121 THR A O 1
ATOM 911 N N . ASP A 1 122 ? -25.891 -20.266 3.328 1 96.31 122 ASP A N 1
ATOM 912 C CA . ASP A 1 122 ? -26.578 -20.984 2.258 1 96.31 122 ASP A CA 1
ATOM 913 C C . ASP A 1 122 ? -25.969 -22.375 2.043 1 96.31 122 ASP A C 1
ATOM 915 O O . ASP A 1 122 ? -26.469 -23.156 1.244 1 96.31 122 ASP A O 1
ATOM 919 N N . LEU A 1 123 ? -24.875 -22.625 2.695 1 96.44 123 LEU A N 1
ATOM 920 C CA . LEU A 1 123 ? -24.109 -23.859 2.549 1 96.44 123 LEU A CA 1
ATOM 921 C C . LEU A 1 123 ? -23.812 -24.141 1.081 1 96.44 123 LEU A C 1
ATOM 923 O O . LEU A 1 123 ? -23.844 -25.297 0.646 1 96.44 123 LEU A O 1
ATOM 927 N N . ALA A 1 124 ? -23.547 -23.109 0.337 1 95.44 124 ALA A N 1
ATOM 928 C CA . ALA A 1 124 ? -23.344 -23.234 -1.103 1 95.44 124 ALA A CA 1
ATOM 929 C C . ALA A 1 124 ? -21.938 -23.766 -1.407 1 95.44 124 ALA A C 1
ATOM 931 O O . ALA A 1 124 ? -20.984 -23.422 -0.704 1 95.44 124 ALA A O 1
ATOM 932 N N . ASP A 1 125 ? -21.891 -24.531 -2.514 1 93.81 125 ASP A N 1
ATOM 933 C CA . ASP A 1 125 ? -20.609 -24.891 -3.086 1 93.81 125 ASP A CA 1
ATOM 934 C C . ASP A 1 125 ? -19.984 -23.719 -3.836 1 93.81 125 ASP A C 1
ATOM 936 O O . ASP A 1 125 ? -20.688 -22.969 -4.516 1 93.81 125 ASP A O 1
ATOM 940 N N . ILE A 1 126 ? -18.672 -23.641 -3.771 1 92.81 126 ILE A N 1
ATOM 941 C CA . ILE A 1 126 ? -17.984 -22.5 -4.352 1 92.81 126 ILE A CA 1
ATOM 942 C C . ILE A 1 126 ? -18.234 -22.438 -5.855 1 92.81 126 ILE A C 1
ATOM 944 O O . ILE A 1 126 ? -18.297 -21.359 -6.441 1 92.81 126 ILE A O 1
ATOM 948 N N . GLY A 1 127 ? -18.312 -23.609 -6.527 1 90.75 127 GLY A N 1
ATOM 949 C CA . GLY A 1 127 ? -18.672 -23.625 -7.938 1 90.75 127 GLY A CA 1
ATOM 950 C C . GLY A 1 127 ? -20.016 -22.984 -8.219 1 90.75 127 GLY A C 1
ATOM 951 O O . GLY A 1 127 ? -20.172 -22.266 -9.203 1 90.75 127 GLY A O 1
ATOM 952 N N . ALA A 1 128 ? -20.953 -23.297 -7.332 1 92.31 128 ALA A N 1
ATOM 953 C CA . ALA A 1 128 ? -22.281 -22.688 -7.461 1 92.31 128 ALA A CA 1
ATOM 954 C C . ALA A 1 128 ? -22.219 -21.172 -7.27 1 92.31 128 ALA A C 1
ATOM 956 O O . ALA A 1 128 ? -22.906 -20.438 -7.973 1 92.31 128 ALA A O 1
ATOM 957 N N . ILE A 1 129 ? -21.453 -20.797 -6.367 1 92.44 129 ILE A N 1
ATOM 958 C CA . ILE A 1 129 ? -21.281 -19.375 -6.117 1 92.44 129 ILE A CA 1
ATOM 959 C C . ILE A 1 129 ? -20.656 -18.703 -7.344 1 92.44 129 ILE A C 1
ATOM 961 O O . ILE A 1 129 ? -21.109 -17.641 -7.777 1 92.44 129 ILE A O 1
ATOM 965 N N . ALA A 1 130 ? -19.641 -19.312 -7.918 1 87.75 130 ALA A N 1
ATOM 966 C CA . ALA A 1 130 ? -18.953 -18.781 -9.094 1 87.75 130 ALA A CA 1
ATOM 967 C C . ALA A 1 130 ? -19.906 -18.625 -10.266 1 87.75 130 ALA A C 1
ATOM 969 O O . ALA A 1 130 ? -19.766 -17.688 -11.062 1 87.75 130 ALA A O 1
ATOM 970 N N . SER A 1 131 ? -20.891 -19.484 -10.297 1 87.44 131 SER A N 1
ATOM 971 C CA . SER A 1 131 ? -21.828 -19.453 -11.422 1 87.44 131 SER A CA 1
ATOM 972 C C . SER A 1 131 ? -23.078 -18.641 -11.094 1 87.44 131 SER A C 1
ATOM 974 O O . SER A 1 131 ? -24.016 -18.594 -11.891 1 87.44 131 SER A O 1
ATOM 976 N N . GLY A 1 132 ? -23.125 -18.078 -9.898 1 86.62 132 GLY A N 1
ATOM 977 C CA . GLY A 1 132 ? -24.266 -17.266 -9.5 1 86.62 132 GLY A CA 1
ATOM 978 C C . GLY A 1 132 ? -25.484 -18.078 -9.164 1 86.62 132 GLY A C 1
ATOM 979 O O . GLY A 1 132 ? -26.625 -17.625 -9.336 1 86.62 132 GLY A O 1
ATOM 980 N N . ARG A 1 133 ? -25.328 -19.281 -8.68 1 89.12 133 ARG A N 1
ATOM 981 C CA . ARG A 1 133 ? -26.453 -20.203 -8.445 1 89.12 133 ARG A CA 1
ATOM 982 C C . ARG A 1 133 ? -26.547 -20.562 -6.965 1 89.12 133 ARG A C 1
ATOM 984 O O . ARG A 1 133 ? -27.031 -21.641 -6.625 1 89.12 133 ARG A O 1
ATOM 991 N N . SER A 1 134 ? -26.016 -19.719 -6.176 1 90.62 134 SER A N 1
ATOM 992 C CA . SER A 1 134 ? -26.156 -19.984 -4.75 1 90.62 134 SER A CA 1
ATOM 993 C C . SER A 1 134 ? -27.609 -19.922 -4.316 1 90.62 134 SER A C 1
ATOM 995 O O . SER A 1 134 ? -28.375 -19.062 -4.797 1 90.62 134 SER A O 1
ATOM 997 N N . GLY A 1 135 ? -28.078 -20.812 -3.486 1 89.25 135 GLY A N 1
ATOM 998 C CA . GLY A 1 135 ? -29.438 -20.812 -2.963 1 89.25 135 GLY A CA 1
ATOM 999 C C . GLY A 1 135 ? -29.641 -19.797 -1.855 1 89.25 135 GLY A C 1
ATOM 1000 O O . GLY A 1 135 ? -28.734 -19.062 -1.507 1 89.25 135 GLY A O 1
ATOM 1001 N N . PRO A 1 136 ? -30.781 -19.719 -1.359 1 92.56 136 PRO A N 1
ATOM 1002 C CA . PRO A 1 136 ? -31.078 -18.797 -0.26 1 92.56 136 PRO A CA 1
ATOM 1003 C C . PRO A 1 136 ? -30.469 -19.234 1.066 1 92.56 136 PRO A C 1
ATOM 1005 O O . PRO A 1 136 ? -30.016 -20.375 1.188 1 92.56 136 PRO A O 1
ATOM 1008 N N . GLU A 1 137 ? -30.5 -18.391 2.012 1 95.62 137 GLU A N 1
ATOM 1009 C CA . GLU A 1 137 ? -30.047 -18.75 3.355 1 95.62 137 GLU A CA 1
ATOM 1010 C C . GLU A 1 137 ? -30.953 -19.797 3.984 1 95.62 137 GLU A C 1
ATOM 1012 O O . GLU A 1 137 ? -32.188 -19.781 3.777 1 95.62 137 GLU A O 1
ATOM 1017 N N . LEU A 1 138 ? -30.391 -20.547 4.828 1 96.25 138 LEU A N 1
ATOM 1018 C CA . LEU A 1 138 ? -31.094 -21.625 5.512 1 96.25 138 LEU A CA 1
ATOM 1019 C C . LEU A 1 138 ? -31.562 -21.188 6.895 1 96.25 138 LEU A C 1
ATOM 1021 O O . LEU A 1 138 ? -30.922 -20.328 7.52 1 96.25 138 LEU A O 1
ATOM 1025 N N . PRO A 1 139 ? -32.656 -21.766 7.359 1 95.88 139 PRO A N 1
ATOM 1026 C CA . PRO A 1 139 ? -33.062 -21.469 8.734 1 95.88 139 PRO A CA 1
ATOM 1027 C C . PRO A 1 139 ? -32.125 -22.094 9.773 1 95.88 139 PRO A C 1
ATOM 1029 O O . PRO A 1 139 ? -31.625 -23.203 9.57 1 95.88 139 PRO A O 1
ATOM 1032 N N . ALA A 1 140 ? -31.969 -21.422 10.836 1 96.94 140 ALA A N 1
ATOM 1033 C CA . ALA A 1 140 ? -31.078 -21.875 11.891 1 96.94 140 ALA A CA 1
ATOM 1034 C C . ALA A 1 140 ? -31.859 -22.5 13.039 1 96.94 140 ALA A C 1
ATOM 1036 O O . ALA A 1 140 ? -33.062 -22.297 13.164 1 96.94 140 ALA A O 1
ATOM 1037 N N . THR A 1 141 ? -31.203 -23.297 13.875 1 96.81 141 THR A N 1
ATOM 1038 C CA . THR A 1 141 ? -31.641 -23.75 15.188 1 96.81 141 THR A CA 1
ATOM 1039 C C . THR A 1 141 ? -30.609 -23.406 16.25 1 96.81 141 THR A C 1
ATOM 1041 O O . THR A 1 141 ? -29.438 -23.188 15.938 1 96.81 141 THR A O 1
ATOM 1044 N N . VAL A 1 142 ? -31.094 -23.297 17.438 1 96.31 142 VAL A N 1
ATOM 1045 C CA . VAL A 1 142 ? -30.156 -23.062 18.531 1 96.31 142 VAL A CA 1
ATOM 1046 C C . VAL A 1 142 ? -29.375 -24.344 18.828 1 96.31 142 VAL A C 1
ATOM 1048 O O . VAL A 1 142 ? -29.969 -25.422 18.875 1 96.31 142 VAL A O 1
ATOM 1051 N N . HIS A 1 143 ? -28.188 -24.203 19 1 91.56 143 HIS A N 1
ATOM 1052 C CA . HIS A 1 143 ? -27.297 -25.312 19.297 1 91.56 143 HIS A CA 1
ATOM 1053 C C . HIS A 1 143 ? -26.141 -24.875 20.188 1 91.56 143 HIS A C 1
ATOM 1055 O O . HIS A 1 143 ? -25.375 -23.984 19.812 1 91.56 143 HIS A O 1
ATOM 1061 N N . ASP A 1 144 ? -26 -25.594 21.359 1 89.81 144 ASP A N 1
ATOM 1062 C CA . ASP A 1 144 ? -24.953 -25.25 22.297 1 89.81 144 ASP A CA 1
ATOM 1063 C C . ASP A 1 144 ? -24.953 -23.75 22.594 1 89.81 144 ASP A C 1
ATOM 1065 O O . ASP A 1 144 ? -25.984 -23.188 22.969 1 89.81 144 ASP A O 1
ATOM 1069 N N . SER A 1 145 ? -23.797 -23.141 22.516 1 93.25 145 SER A N 1
ATOM 1070 C CA . SER A 1 145 ? -23.672 -21.719 22.75 1 93.25 145 SER A CA 1
ATOM 1071 C C . SER A 1 145 ? -23.734 -20.938 21.438 1 93.25 145 SER A C 1
ATOM 1073 O O . SER A 1 145 ? -23.031 -19.938 21.266 1 93.25 145 SER A O 1
ATOM 1075 N N . GLY A 1 146 ? -24.562 -21.531 20.438 1 97.06 146 GLY A N 1
ATOM 1076 C CA . GLY A 1 146 ? -24.625 -20.844 19.156 1 97.06 146 GLY A CA 1
ATOM 1077 C C . GLY A 1 146 ? -25.781 -21.312 18.297 1 97.06 146 GLY A C 1
ATOM 1078 O O . GLY A 1 146 ? -26.906 -21.453 18.766 1 97.06 146 GLY A O 1
ATOM 1079 N N . LEU A 1 147 ? -25.484 -21.359 17.016 1 97.75 147 LEU A N 1
ATOM 1080 C CA . LEU A 1 147 ? -26.5 -21.688 16.031 1 97.75 147 LEU A CA 1
ATOM 1081 C C . LEU A 1 147 ? -26.047 -22.828 15.117 1 97.75 147 LEU A C 1
ATOM 1083 O O . LEU A 1 147 ? -24.844 -23.078 14.992 1 97.75 147 LEU A O 1
ATOM 1087 N N . ARG A 1 148 ? -27.031 -23.5 14.516 1 96.88 148 ARG A N 1
ATOM 1088 C CA . ARG A 1 148 ? -26.766 -24.609 13.609 1 96.88 148 ARG A CA 1
ATOM 1089 C C . ARG A 1 148 ? -27.656 -24.531 12.375 1 96.88 148 ARG A C 1
ATOM 1091 O O . ARG A 1 148 ? -28.828 -24.125 12.469 1 96.88 148 ARG A O 1
ATOM 1098 N N . TRP A 1 149 ? -27.109 -24.891 11.273 1 96.88 149 TRP A N 1
ATOM 1099 C CA . TRP A 1 149 ? -27.812 -24.984 10 1 96.88 149 TRP A CA 1
ATOM 1100 C C . TRP A 1 149 ? -27.625 -26.375 9.383 1 96.88 149 TRP A C 1
ATOM 1102 O O . TRP A 1 149 ? -26.547 -26.953 9.461 1 96.88 149 TRP A O 1
ATOM 1112 N N . THR A 1 150 ? -28.656 -26.859 8.766 1 94.31 150 THR A N 1
ATOM 1113 C CA . THR A 1 150 ? -28.594 -28.188 8.156 1 94.31 150 THR A CA 1
ATOM 1114 C C . THR A 1 150 ? -29.266 -28.188 6.789 1 94.31 150 THR A C 1
ATOM 1116 O O . THR A 1 150 ? -30.266 -27.484 6.578 1 94.31 150 THR A O 1
ATOM 1119 N N . SER A 1 151 ? -28.625 -28.844 5.918 1 92.12 151 SER A N 1
ATOM 1120 C CA . SER A 1 151 ? -29.188 -29.141 4.605 1 92.12 151 SER A CA 1
ATOM 1121 C C . SER A 1 151 ? -28.984 -30.609 4.234 1 92.12 151 SER A C 1
ATOM 1123 O O . SER A 1 151 ? -28.406 -31.375 5.008 1 92.12 151 SER A O 1
ATOM 1125 N N . ALA A 1 152 ? -29.484 -31.031 3.033 1 88.19 152 ALA A N 1
ATOM 1126 C CA . ALA A 1 152 ? -29.297 -32.406 2.551 1 88.19 152 ALA A CA 1
ATOM 1127 C C . ALA A 1 152 ? -27.828 -32.719 2.334 1 88.19 152 ALA A C 1
ATOM 1129 O O . ALA A 1 152 ? -27.406 -33.875 2.484 1 88.19 152 ALA A O 1
ATOM 1130 N N . ASP A 1 153 ? -27.094 -31.703 2.113 1 82.94 153 ASP A N 1
ATOM 1131 C CA . ASP A 1 153 ? -25.703 -31.906 1.72 1 82.94 153 ASP A CA 1
ATOM 1132 C C . ASP A 1 153 ? -24.75 -31.688 2.902 1 82.94 153 ASP A C 1
ATOM 1134 O O . ASP A 1 153 ? -23.531 -31.781 2.756 1 82.94 153 ASP A O 1
ATOM 1138 N N . GLY A 1 154 ? -25.312 -31.406 4.02 1 88.44 154 GLY A N 1
ATOM 1139 C CA . GLY A 1 154 ? -24.453 -31.188 5.18 1 88.44 154 GLY A CA 1
ATOM 1140 C C . GLY A 1 154 ? -24.953 -30.094 6.094 1 88.44 154 GLY A C 1
ATOM 1141 O O . GLY A 1 154 ? -26.109 -29.672 5.992 1 88.44 154 GLY A O 1
ATOM 1142 N N . GLY A 1 155 ? -24.125 -29.812 7.062 1 94.62 155 GLY A N 1
ATOM 1143 C CA . GLY A 1 155 ? -24.5 -28.781 8.016 1 94.62 155 GLY A CA 1
ATOM 1144 C C . GLY A 1 155 ? -23.312 -28.016 8.57 1 94.62 155 GLY A C 1
ATOM 1145 O O . GLY A 1 155 ? -22.172 -28.375 8.305 1 94.62 155 GLY A O 1
ATOM 1146 N N . ALA A 1 156 ? -23.609 -26.922 9.164 1 96.44 156 ALA A N 1
ATOM 1147 C CA . ALA A 1 156 ? -22.625 -26.078 9.828 1 96.44 156 ALA A CA 1
ATOM 1148 C C . ALA A 1 156 ? -23.125 -25.578 11.172 1 96.44 156 ALA A C 1
ATOM 1150 O O . ALA A 1 156 ? -24.344 -25.469 11.383 1 96.44 156 ALA A O 1
ATOM 1151 N N . CYS A 1 157 ? -22.312 -25.406 12.031 1 96.56 157 CYS A N 1
ATOM 1152 C CA . CYS A 1 157 ? -22.672 -24.828 13.32 1 96.56 157 CYS A CA 1
ATOM 1153 C C . CYS A 1 157 ? -21.672 -23.734 13.711 1 96.56 157 CYS A C 1
ATOM 1155 O O . CYS A 1 157 ? -20.531 -23.734 13.25 1 96.56 157 CYS A O 1
ATOM 1157 N N . VAL A 1 158 ? -22.094 -22.781 14.445 1 97.62 158 VAL A N 1
ATOM 1158 C CA . VAL A 1 158 ? -21.266 -21.719 15.039 1 97.62 158 VAL A CA 1
ATOM 1159 C C . VAL A 1 158 ? -21.438 -21.734 16.562 1 97.62 158 VAL A C 1
ATOM 1161 O O . VAL A 1 158 ? -22.562 -21.734 17.062 1 97.62 158 VAL A O 1
ATOM 1164 N N . THR A 1 159 ? -20.375 -21.781 17.25 1 97.19 159 THR A N 1
ATOM 1165 C CA . THR A 1 159 ? -20.391 -21.656 18.703 1 97.19 159 THR A CA 1
ATOM 1166 C C . THR A 1 159 ? -19.641 -20.406 19.141 1 97.19 159 THR A C 1
ATOM 1168 O O . THR A 1 159 ? -18.797 -19.891 18.406 1 97.19 159 THR A O 1
ATOM 1171 N N . ALA A 1 160 ? -20.047 -19.906 20.234 1 98.06 160 ALA A N 1
ATOM 1172 C CA . ALA A 1 160 ? -19.422 -18.688 20.719 1 98.06 160 ALA A CA 1
ATOM 1173 C C . ALA A 1 160 ? -18.922 -18.844 22.156 1 98.06 160 ALA A C 1
ATOM 1175 O O . ALA A 1 160 ? -19.5 -19.594 22.938 1 98.06 160 ALA A O 1
ATOM 1176 N N . HIS A 1 161 ? -17.875 -18.297 22.531 1 97.75 161 HIS A N 1
ATOM 1177 C CA . HIS A 1 161 ? -17.344 -18.172 23.875 1 97.75 161 HIS A CA 1
ATOM 1178 C C . HIS A 1 161 ? -16.969 -16.734 24.203 1 97.75 161 HIS A C 1
ATOM 1180 O O . HIS A 1 161 ? -16.203 -16.109 23.469 1 97.75 161 HIS A O 1
ATOM 1186 N N . PRO A 1 162 ? -17.391 -16.156 25.344 1 97.19 162 PRO A N 1
ATOM 1187 C CA . PRO A 1 162 ? -18.375 -16.734 26.281 1 97.19 162 PRO A CA 1
ATOM 1188 C C . PRO A 1 162 ? -19.734 -16.953 25.625 1 97.19 162 PRO A C 1
ATOM 1190 O O . PRO A 1 162 ? -20 -16.453 24.531 1 97.19 162 PRO A O 1
ATOM 1193 N N . SER A 1 163 ? -20.547 -17.672 26.25 1 97.44 163 SER A N 1
ATOM 1194 C CA . SER A 1 163 ? -21.875 -17.953 25.734 1 97.44 163 SER A CA 1
ATOM 1195 C C . SER A 1 163 ? -22.703 -16.672 25.641 1 97.44 163 SER A C 1
ATOM 1197 O O . SER A 1 163 ? -22.641 -15.82 26.516 1 97.44 163 SER A O 1
ATOM 1199 N N . PRO A 1 164 ? -23.438 -16.594 24.562 1 97.75 164 PRO A N 1
ATOM 1200 C CA . PRO A 1 164 ? -24.297 -15.414 24.438 1 97.75 164 PRO A CA 1
ATOM 1201 C C . PRO A 1 164 ? -25.406 -15.367 25.484 1 97.75 164 PRO A C 1
ATOM 1203 O O . PRO A 1 164 ? -25.797 -16.406 26.016 1 97.75 164 PRO A O 1
ATOM 1206 N N . ALA A 1 165 ? -25.859 -14.188 25.766 1 96.75 165 ALA A N 1
ATOM 1207 C CA . ALA A 1 165 ? -27.016 -14 26.641 1 96.75 165 ALA A CA 1
ATOM 1208 C C . ALA A 1 165 ? -28.297 -14.469 25.953 1 96.75 165 ALA A C 1
ATOM 1210 O O . ALA A 1 165 ? -29.203 -14.992 26.609 1 96.75 165 ALA A O 1
ATOM 1211 N N . ASP A 1 166 ? -28.391 -14.219 24.656 1 95.06 166 ASP A N 1
ATOM 1212 C CA . ASP A 1 166 ? -29.547 -14.633 23.859 1 95.06 166 ASP A CA 1
ATOM 1213 C C . ASP A 1 166 ? -29.109 -15.195 22.5 1 95.06 166 ASP A C 1
ATOM 1215 O O . ASP A 1 166 ? -28.188 -14.656 21.859 1 95.06 166 ASP A O 1
ATOM 1219 N N . ALA A 1 167 ? -29.719 -16.266 22.125 1 95.44 167 ALA A N 1
ATOM 1220 C CA . ALA A 1 167 ? -29.594 -16.844 20.781 1 95.44 167 ALA A CA 1
ATOM 1221 C C . ALA A 1 167 ? -30.969 -16.922 20.109 1 95.44 167 ALA A C 1
ATOM 1223 O O . ALA A 1 167 ? -31.828 -17.703 20.531 1 95.44 167 ALA A O 1
ATOM 1224 N N . LEU A 1 168 ? -31.094 -16.172 19.062 1 95.69 168 LEU A N 1
ATOM 1225 C CA . LEU A 1 168 ? -32.375 -16.141 18.359 1 95.69 168 LEU A CA 1
ATOM 1226 C C . LEU A 1 168 ? -32.25 -16.828 17 1 95.69 168 LEU A C 1
ATOM 1228 O O . LEU A 1 168 ? -31.891 -16.203 16 1 95.69 168 LEU A O 1
ATOM 1232 N N . ALA A 1 169 ? -32.688 -17.984 16.922 1 93.88 169 ALA A N 1
ATOM 1233 C CA . ALA A 1 169 ? -32.5 -18.828 15.742 1 93.88 169 ALA A CA 1
ATOM 1234 C C . ALA A 1 169 ? -33.25 -18.219 14.539 1 93.88 169 ALA A C 1
ATOM 1236 O O . ALA A 1 169 ? -32.719 -18.203 13.43 1 93.88 169 ALA A O 1
ATOM 1237 N N . SER A 1 170 ? -34.438 -17.719 14.688 1 91.69 170 SER A N 1
ATOM 1238 C CA . SER A 1 170 ? -35.219 -17.188 13.594 1 91.69 170 SER A CA 1
ATOM 1239 C C . SER A 1 170 ? -34.531 -16.016 12.914 1 91.69 170 SER A C 1
ATOM 1241 O O . SER A 1 170 ? -34.656 -15.836 11.695 1 91.69 170 SER A O 1
ATOM 1243 N N . ALA A 1 171 ? -33.781 -15.359 13.648 1 91.75 171 ALA A N 1
ATOM 1244 C CA . ALA A 1 171 ? -33.125 -14.172 13.117 1 91.75 171 ALA A CA 1
ATOM 1245 C C . ALA A 1 171 ? -31.641 -14.469 12.812 1 91.75 171 ALA A C 1
ATOM 1247 O O . ALA A 1 171 ? -30.953 -13.641 12.227 1 91.75 171 ALA A O 1
ATOM 1248 N N . GLY A 1 172 ? -31.188 -15.641 13.227 1 96.88 172 GLY A N 1
ATOM 1249 C CA . GLY A 1 172 ? -29.766 -15.922 13.125 1 96.88 172 GLY A CA 1
ATOM 1250 C C . GLY A 1 172 ? -28.906 -14.961 13.938 1 96.88 172 GLY A C 1
ATOM 1251 O O . GLY A 1 172 ? -27.922 -14.43 13.43 1 96.88 172 GLY A O 1
ATOM 1252 N N . LEU A 1 173 ? -29.297 -14.727 15.133 1 97.69 173 LEU A N 1
ATOM 1253 C CA . LEU A 1 173 ? -28.703 -13.633 15.898 1 97.69 173 LEU A CA 1
ATOM 1254 C C . LEU A 1 173 ? -28.188 -14.125 17.25 1 97.69 173 LEU A C 1
ATOM 1256 O O . LEU A 1 173 ? -28.891 -14.859 17.953 1 97.69 173 LEU A O 1
ATOM 1260 N N . LEU A 1 174 ? -26.969 -13.836 17.547 1 98.38 174 LEU A N 1
ATOM 1261 C CA . LEU A 1 174 ? -26.422 -14 18.875 1 98.38 174 LEU A CA 1
ATOM 1262 C C . LEU A 1 174 ? -26.234 -12.641 19.547 1 98.38 174 LEU A C 1
ATOM 1264 O O . LEU A 1 174 ? -25.812 -11.672 18.906 1 98.38 174 LEU A O 1
ATOM 1268 N N . ARG A 1 175 ? -26.5 -12.57 20.859 1 98.06 175 ARG A N 1
ATOM 1269 C CA . ARG A 1 175 ? -26.422 -11.297 21.578 1 98.06 175 ARG A CA 1
ATOM 1270 C C . ARG A 1 175 ? -25.672 -11.445 22.891 1 98.06 175 ARG A C 1
ATOM 1272 O O . ARG A 1 175 ? -25.812 -12.453 23.594 1 98.06 175 ARG A O 1
ATOM 1279 N N . TRP A 1 176 ? -24.859 -10.461 23.203 1 98.31 176 TRP A N 1
ATOM 1280 C CA . TRP A 1 176 ? -24.172 -10.32 24.484 1 98.31 176 TRP A CA 1
ATOM 1281 C C . TRP A 1 176 ? -24.406 -8.93 25.062 1 98.31 176 TRP A C 1
ATOM 1283 O O . TRP A 1 176 ? -24.719 -7.984 24.328 1 98.31 176 TRP A O 1
ATOM 1293 N N . GLU A 1 177 ? -24.344 -8.82 26.328 1 97.44 177 GLU A N 1
ATOM 1294 C CA . GLU A 1 177 ? -24.141 -7.562 27.031 1 97.44 177 GLU A CA 1
ATOM 1295 C C . GLU A 1 177 ? -22.781 -7.543 27.734 1 97.44 177 GLU A C 1
ATOM 1297 O O . GLU A 1 177 ? -22.594 -8.188 28.766 1 97.44 177 GLU A O 1
ATOM 1302 N N . LEU A 1 178 ? -21.859 -6.77 27.25 1 97.12 178 LEU A N 1
ATOM 1303 C CA . LEU A 1 178 ? -20.484 -6.816 27.734 1 97.12 178 LEU A CA 1
ATOM 1304 C C . LEU A 1 178 ? -20.172 -5.598 28.609 1 97.12 178 LEU A C 1
ATOM 1306 O O . LEU A 1 178 ? -20.469 -4.465 28.219 1 97.12 178 LEU A O 1
ATOM 1310 N N . ASP A 1 179 ? -19.641 -5.828 29.75 1 96.06 179 ASP A N 1
ATOM 1311 C CA . ASP A 1 179 ? -19.172 -4.777 30.641 1 96.06 179 ASP A CA 1
ATOM 1312 C C . ASP A 1 179 ? -17.688 -4.465 30.391 1 96.06 179 ASP A C 1
ATOM 1314 O O . ASP A 1 179 ? -16.844 -5.355 30.453 1 96.06 179 ASP A O 1
ATOM 1318 N N . LEU A 1 180 ? -17.453 -3.195 30.156 1 95.88 180 LEU A N 1
ATOM 1319 C CA . LEU A 1 180 ? -16.094 -2.773 29.844 1 95.88 180 LEU A CA 1
ATOM 1320 C C . LEU A 1 180 ? -15.656 -1.615 30.75 1 95.88 180 LEU A C 1
ATOM 1322 O O . LEU A 1 180 ? -15.977 -0.457 30.469 1 95.88 180 LEU A O 1
ATOM 1326 N N . PRO A 1 181 ? -14.883 -1.932 31.859 1 95.69 181 PRO A N 1
ATOM 1327 C CA . PRO A 1 181 ? -14.273 -0.834 32.625 1 95.69 181 PRO A CA 1
ATOM 1328 C C . PRO A 1 181 ? -13.383 0.052 31.75 1 95.69 181 PRO A C 1
ATOM 1330 O O . PRO A 1 181 ? -13.039 -0.326 30.625 1 95.69 181 PRO A O 1
ATOM 1333 N N . PRO A 1 182 ? -13.102 1.266 32.281 1 92.5 182 PRO A N 1
ATOM 1334 C CA . PRO A 1 182 ? -12.219 2.156 31.516 1 92.5 182 PRO A CA 1
ATOM 1335 C C . PRO A 1 182 ? -10.883 1.507 31.156 1 92.5 182 PRO A C 1
ATOM 1337 O O . PRO A 1 182 ? -10.219 0.941 32.031 1 92.5 182 PRO A O 1
ATOM 1340 N N . GLY A 1 183 ? -10.578 1.571 29.859 1 92 183 GLY A N 1
ATOM 1341 C CA . GLY A 1 183 ? -9.289 1.078 29.391 1 92 183 GLY A CA 1
ATOM 1342 C C . GLY A 1 183 ? -9.25 -0.431 29.25 1 92 183 GLY A C 1
ATOM 1343 O O . GLY A 1 183 ? -8.25 -0.986 28.781 1 92 183 GLY A O 1
ATOM 1344 N N . ALA A 1 184 ? -10.328 -1.099 29.516 1 94.88 184 ALA A N 1
ATOM 1345 C CA . ALA A 1 184 ? -10.32 -2.559 29.531 1 94.88 184 ALA A CA 1
ATOM 1346 C C . ALA A 1 184 ? -10.688 -3.117 28.156 1 94.88 184 ALA A C 1
ATOM 1348 O O . ALA A 1 184 ? -11.141 -2.379 27.281 1 94.88 184 ALA A O 1
ATOM 1349 N N . THR A 1 185 ? -10.406 -4.406 28.016 1 96.31 185 THR A N 1
ATOM 1350 C CA . THR A 1 185 ? -10.75 -5.156 26.812 1 96.31 185 THR A CA 1
ATOM 1351 C C . THR A 1 185 ? -11.57 -6.398 27.172 1 96.31 185 THR A C 1
ATOM 1353 O O . THR A 1 185 ? -11.406 -6.973 28.25 1 96.31 185 THR A O 1
ATOM 1356 N N . THR A 1 186 ? -12.445 -6.711 26.359 1 97.38 186 THR A N 1
ATOM 1357 C CA . THR A 1 186 ? -13.18 -7.969 26.406 1 97.38 186 THR A CA 1
ATOM 1358 C C . THR A 1 186 ? -13.344 -8.57 25.016 1 97.38 186 THR A C 1
ATOM 1360 O O . THR A 1 186 ? -13.102 -7.898 24.016 1 97.38 186 THR A O 1
ATOM 1363 N N . ALA A 1 187 ? -13.562 -9.898 24.953 1 98 187 ALA A N 1
ATOM 1364 C CA . ALA A 1 187 ? -13.594 -10.523 23.625 1 98 187 ALA A CA 1
ATOM 1365 C C . ALA A 1 187 ? -14.672 -11.602 23.562 1 98 187 ALA A C 1
ATOM 1367 O O . ALA A 1 187 ? -15.078 -12.148 24.594 1 98 187 ALA A O 1
ATOM 1368 N N . VAL A 1 188 ? -15.164 -11.797 22.391 1 98.31 188 VAL A N 1
ATOM 1369 C CA . VAL A 1 188 ? -16.016 -12.914 22.016 1 98.31 188 VAL A CA 1
ATOM 1370 C C . VAL A 1 188 ? -15.336 -13.719 20.891 1 98.31 188 VAL A C 1
ATOM 1372 O O . VAL A 1 188 ? -14.797 -13.141 19.953 1 98.31 188 VAL A O 1
ATOM 1375 N N . GLU A 1 189 ? -15.297 -15.008 21.062 1 98.44 189 GLU A N 1
ATOM 1376 C CA . GLU A 1 189 ? -14.727 -15.867 20.031 1 98.44 189 GLU A CA 1
ATOM 1377 C C . GLU A 1 189 ? -15.805 -16.719 19.375 1 98.44 189 GLU A C 1
ATOM 1379 O O . GLU A 1 189 ? -16.625 -17.328 20.062 1 98.44 189 GLU A O 1
ATOM 1384 N N . LEU A 1 190 ? -15.859 -16.703 18.109 1 98.5 190 LEU A N 1
ATOM 1385 C CA . LEU A 1 190 ? -16.734 -17.562 17.328 1 98.5 190 LEU A CA 1
ATOM 1386 C C . LEU A 1 190 ? -15.961 -18.703 16.672 1 98.5 190 LEU A C 1
ATOM 1388 O O . LEU A 1 190 ? -14.828 -18.516 16.234 1 98.5 190 LEU A O 1
ATOM 1392 N N . ARG A 1 191 ? -16.562 -19.828 16.594 1 97.5 191 ARG A N 1
ATOM 1393 C CA . ARG A 1 191 ? -15.992 -20.984 15.898 1 97.5 191 ARG A CA 1
ATOM 1394 C C . ARG A 1 191 ? -17 -21.578 14.922 1 97.5 191 ARG A C 1
ATOM 1396 O O . ARG A 1 191 ? -18.078 -22.016 15.32 1 97.5 191 ARG A O 1
ATOM 1403 N N . VAL A 1 192 ? -16.672 -21.562 13.695 1 97.75 192 VAL A N 1
ATOM 1404 C CA . VAL A 1 192 ? -17.484 -22.125 12.617 1 97.75 192 VAL A CA 1
ATOM 1405 C C . VAL A 1 192 ? -16.969 -23.531 12.273 1 97.75 192 VAL A C 1
ATOM 1407 O O . VAL A 1 192 ? -15.789 -23.719 11.977 1 97.75 192 VAL A O 1
ATOM 1410 N N . ARG A 1 193 ? -17.859 -24.5 12.25 1 94.56 193 ARG A N 1
ATOM 1411 C CA . ARG A 1 193 ? -17.469 -25.875 11.953 1 94.56 193 ARG A CA 1
ATOM 1412 C C . ARG A 1 193 ? -18.547 -26.594 11.141 1 94.56 193 ARG A C 1
ATOM 1414 O O . ARG A 1 193 ? -19.719 -26.25 11.219 1 94.56 193 ARG A O 1
ATOM 1421 N N . PRO A 1 194 ? -18.016 -27.562 10.359 1 92.75 194 PRO A N 1
ATOM 1422 C CA . PRO A 1 194 ? -19.031 -28.453 9.781 1 92.75 194 PRO A CA 1
ATOM 1423 C C . PRO A 1 194 ? -19.812 -29.234 10.844 1 92.75 194 PRO A C 1
ATOM 1425 O O . PRO A 1 194 ? -19.25 -29.547 11.898 1 92.75 194 PRO A O 1
ATOM 1428 N N . ASP A 1 195 ? -21.047 -29.438 10.461 1 83.88 195 ASP A N 1
ATOM 1429 C CA . ASP A 1 195 ? -21.875 -30.203 11.398 1 83.88 195 ASP A CA 1
ATOM 1430 C C . ASP A 1 195 ? -21.359 -31.625 11.523 1 83.88 195 ASP A C 1
ATOM 1432 O O . ASP A 1 195 ? -21.047 -32.281 10.523 1 83.88 195 ASP A O 1
ATOM 1436 N N . GLY A 1 196 ? -21.406 -32.188 12.656 1 69.31 196 GLY A N 1
ATOM 1437 C CA . GLY A 1 196 ? -21.031 -33.562 12.953 1 69.31 196 GLY A CA 1
ATOM 1438 C C . GLY A 1 196 ? -19.531 -33.781 12.992 1 69.31 196 GLY A C 1
ATOM 1439 O O . GLY A 1 196 ? -19.078 -34.875 13.305 1 69.31 196 GLY A O 1
ATOM 1440 N N . THR A 1 197 ? -18.812 -32.906 12.461 1 62.97 197 THR A N 1
ATOM 1441 C CA . THR A 1 197 ? -17.359 -33.125 12.469 1 62.97 197 THR A CA 1
ATOM 1442 C C . THR A 1 197 ? -16.75 -32.562 13.758 1 62.97 197 THR A C 1
ATOM 1444 O O . THR A 1 197 ? -17.188 -31.547 14.273 1 62.97 197 THR A O 1
ATOM 1447 N N . GLY A 1 198 ? -16.297 -33.406 14.57 1 53.66 198 GLY A N 1
ATOM 1448 C CA . GLY A 1 198 ? -15.562 -33 15.75 1 53.66 198 GLY A CA 1
ATOM 1449 C C . GLY A 1 198 ? -14.5 -31.953 15.461 1 53.66 198 GLY A C 1
ATOM 1450 O O . GLY A 1 198 ? -14.359 -31.5 14.32 1 53.66 198 GLY A O 1
ATOM 1451 N N . PRO A 1 199 ? -14.078 -31.422 16.531 1 50.16 199 PRO A N 1
ATOM 1452 C CA . PRO A 1 199 ? -13.039 -30.391 16.375 1 50.16 199 PRO A CA 1
ATOM 1453 C C . PRO A 1 199 ? -11.961 -30.797 15.359 1 50.16 199 PRO A C 1
ATOM 1455 O O . PRO A 1 199 ? -11.539 -31.953 15.336 1 50.16 199 PRO A O 1
ATOM 1458 N N . LEU A 1 200 ? -12 -30.203 14.258 1 51.34 200 LEU A N 1
ATOM 1459 C CA . LEU A 1 200 ? -10.945 -30.438 13.281 1 51.34 200 LEU A CA 1
ATOM 1460 C C . LEU A 1 200 ? -9.57 -30.297 13.914 1 51.34 200 LEU A C 1
ATOM 1462 O O . LEU A 1 200 ? -9.289 -29.312 14.602 1 51.34 200 LEU A O 1
ATOM 1466 N N . ARG A 1 201 ? -9.047 -31.375 14.219 1 42.91 201 ARG A N 1
ATOM 1467 C CA . ARG A 1 201 ? -7.668 -31.266 14.68 1 42.91 201 ARG A CA 1
ATOM 1468 C C . ARG A 1 201 ? -6.824 -30.453 13.695 1 42.91 201 ARG A C 1
ATOM 1470 O O . ARG A 1 201 ? -6.781 -30.766 12.508 1 42.91 201 ARG A O 1
ATOM 1477 N N . THR A 1 202 ? -6.828 -29.266 13.945 1 43.28 202 THR A N 1
ATOM 1478 C CA . THR A 1 202 ? -5.832 -28.562 13.141 1 43.28 202 THR A CA 1
ATOM 1479 C C . THR A 1 202 ? -4.609 -29.438 12.914 1 43.28 202 THR A C 1
ATOM 1481 O O . THR A 1 202 ? -4.062 -30.016 13.852 1 43.28 202 THR A O 1
ATOM 1484 N N . VAL A 1 203 ? -4.574 -30.297 12.039 1 40.5 203 VAL A N 1
ATOM 1485 C CA . VAL A 1 203 ? -3.27 -30.922 11.828 1 40.5 203 VAL A CA 1
ATOM 1486 C C . VAL A 1 203 ? -2.166 -30 12.344 1 40.5 203 VAL A C 1
ATOM 1488 O O . VAL A 1 203 ? -2.018 -28.875 11.859 1 40.5 203 VAL A O 1
ATOM 1491 N N . GLY A 1 204 ? -1.929 -30.016 13.656 1 41.69 204 GLY A N 1
ATOM 1492 C CA . GLY A 1 204 ? -0.87 -29.297 14.344 1 41.69 204 GLY A CA 1
ATOM 1493 C C . GLY A 1 204 ? 0.284 -28.922 13.43 1 41.69 204 GLY A C 1
ATOM 1494 O O . GLY A 1 204 ? 0.542 -29.609 12.438 1 41.69 204 GLY A O 1
ATOM 1495 N N . ARG A 1 205 ? 0.757 -27.75 13.445 1 48 205 ARG A N 1
ATOM 1496 C CA . ARG A 1 205 ? 2.059 -27.281 12.992 1 48 205 ARG A CA 1
ATOM 1497 C C . ARG A 1 205 ? 3.117 -28.359 13.117 1 48 205 ARG A C 1
ATOM 1499 O O . ARG A 1 205 ? 4.289 -28.141 12.82 1 48 205 ARG A O 1
ATOM 1506 N N . THR A 1 206 ? 2.6 -29.438 13.797 1 42.22 206 THR A N 1
ATOM 1507 C CA . THR A 1 206 ? 3.67 -30.359 14.156 1 42.22 206 THR A CA 1
ATOM 1508 C C . THR A 1 206 ? 4.039 -31.25 12.977 1 42.22 206 THR A C 1
ATOM 1510 O O . THR A 1 206 ? 4.953 -32.062 13.078 1 42.22 206 THR A O 1
ATOM 1513 N N . ALA A 1 207 ? 3.025 -31.453 12.055 1 52.88 207 ALA A N 1
ATOM 1514 C CA . ALA A 1 207 ? 3.527 -32.344 11.008 1 52.88 207 ALA A CA 1
ATOM 1515 C C . ALA A 1 207 ? 4.609 -31.656 10.172 1 52.88 207 ALA A C 1
ATOM 1517 O O . ALA A 1 207 ? 4.543 -30.453 9.938 1 52.88 207 ALA A O 1
ATOM 1518 N N . THR A 1 208 ? 5.734 -32.312 10.062 1 69.44 208 THR A N 1
ATOM 1519 C CA . THR A 1 208 ? 6.969 -31.906 9.398 1 69.44 208 THR A CA 1
ATOM 1520 C C . THR A 1 208 ? 6.676 -31.359 8.008 1 69.44 208 THR A C 1
ATOM 1522 O O . THR A 1 208 ? 6.172 -32.062 7.141 1 69.44 208 THR A O 1
ATOM 1525 N N . SER A 1 209 ? 6.52 -30.109 7.816 1 85.81 209 SER A N 1
ATOM 1526 C CA . SER A 1 209 ? 6.383 -29.438 6.531 1 85.81 209 SER A CA 1
ATOM 1527 C C . SER A 1 209 ? 7.391 -29.969 5.516 1 85.81 209 SER A C 1
ATOM 1529 O O . SER A 1 209 ? 8.555 -30.188 5.848 1 85.81 209 SER A O 1
ATOM 1531 N N . PRO A 1 210 ? 6.789 -30.328 4.41 1 93.44 210 PRO A N 1
ATOM 1532 C CA . PRO A 1 210 ? 7.727 -30.766 3.377 1 93.44 210 PRO A CA 1
ATOM 1533 C C . PRO A 1 210 ? 8.625 -29.641 2.873 1 93.44 210 PRO A C 1
ATOM 1535 O O . PRO A 1 210 ? 9.555 -29.891 2.104 1 93.44 210 PRO A O 1
ATOM 1538 N N . LEU A 1 211 ? 8.359 -28.438 3.264 1 95.88 211 LEU A N 1
ATOM 1539 C CA . LEU A 1 211 ? 9.102 -27.266 2.789 1 95.88 211 LEU A CA 1
ATOM 1540 C C . LEU A 1 211 ? 10.023 -26.734 3.879 1 95.88 211 LEU A C 1
ATOM 1542 O O . LEU A 1 211 ? 9.594 -26.516 5.012 1 95.88 211 LEU A O 1
ATOM 1546 N N . ALA A 1 212 ? 11.25 -26.531 3.555 1 95.62 212 ALA A N 1
ATOM 1547 C CA . ALA A 1 212 ? 12.211 -25.922 4.477 1 95.62 212 ALA A CA 1
ATOM 1548 C C . ALA A 1 212 ? 11.859 -24.453 4.75 1 95.62 212 ALA A C 1
ATOM 1550 O O . ALA A 1 212 ? 11.289 -23.781 3.891 1 95.62 212 ALA A O 1
ATOM 1551 N N . PRO A 1 213 ? 12.195 -24 5.941 1 95.31 213 PRO A N 1
ATOM 1552 C CA . PRO A 1 213 ? 11.883 -22.625 6.312 1 95.31 213 PRO A CA 1
ATOM 1553 C C . PRO A 1 213 ? 12.898 -21.625 5.773 1 95.31 213 PRO A C 1
ATOM 1555 O O . PRO A 1 213 ? 13.609 -20.969 6.547 1 95.31 213 PRO A O 1
ATOM 1558 N N . ALA A 1 214 ? 12.883 -21.438 4.5 1 97.62 214 ALA A N 1
ATOM 1559 C CA . ALA A 1 214 ? 13.859 -20.578 3.818 1 97.62 214 ALA A CA 1
ATOM 1560 C C . ALA A 1 214 ? 13.664 -19.125 4.195 1 97.62 214 ALA A C 1
ATOM 1562 O O . ALA A 1 214 ? 12.531 -18.656 4.355 1 97.62 214 ALA A O 1
ATOM 1563 N N . ARG A 1 215 ? 14.75 -18.359 4.34 1 97.94 215 ARG A N 1
ATOM 1564 C CA . ARG A 1 215 ? 14.758 -16.938 4.641 1 97.94 215 ARG A CA 1
ATOM 1565 C C . ARG A 1 215 ? 15.758 -16.203 3.758 1 97.94 215 ARG A C 1
ATOM 1567 O O . ARG A 1 215 ? 16.75 -16.781 3.314 1 97.94 215 ARG A O 1
ATOM 1574 N N . ALA A 1 216 ? 15.414 -14.977 3.473 1 98.06 216 ALA A N 1
ATOM 1575 C CA . ALA A 1 216 ? 16.312 -14.109 2.707 1 98.06 216 ALA A CA 1
ATOM 1576 C C . ALA A 1 216 ? 16.734 -12.898 3.529 1 98.06 216 ALA A C 1
ATOM 1578 O O . ALA A 1 216 ? 15.969 -12.398 4.359 1 98.06 216 ALA A O 1
ATOM 1579 N N . SER A 1 217 ? 17.906 -12.477 3.414 1 96.69 217 SER A N 1
ATOM 1580 C CA . SER A 1 217 ? 18.453 -11.234 3.961 1 96.69 217 SER A CA 1
ATOM 1581 C C . SER A 1 217 ? 19.328 -10.523 2.939 1 96.69 217 SER A C 1
ATOM 1583 O O . SER A 1 217 ? 19.734 -11.125 1.939 1 96.69 217 SER A O 1
ATOM 1585 N N . GLY A 1 218 ? 19.562 -9.219 3.178 1 94.06 218 GLY A N 1
ATOM 1586 C CA . GLY A 1 218 ? 20.438 -8.523 2.256 1 94.06 218 GLY A CA 1
ATOM 1587 C C . GLY A 1 218 ? 20.125 -7.039 2.135 1 94.06 218 GLY A C 1
ATOM 1588 O O . GLY A 1 218 ? 19.516 -6.457 3.025 1 94.06 218 GLY A O 1
ATOM 1589 N N . ASP A 1 219 ? 20.656 -6.461 1.03 1 91 219 ASP A N 1
ATOM 1590 C CA . ASP A 1 219 ? 20.578 -5.02 0.816 1 91 219 ASP A CA 1
ATOM 1591 C C . ASP A 1 219 ? 19.141 -4.582 0.549 1 91 219 ASP A C 1
ATOM 1593 O O . ASP A 1 219 ? 18.719 -3.51 0.993 1 91 219 ASP A O 1
ATOM 1597 N N . ASP A 1 220 ? 18.422 -5.312 -0.172 1 91.62 220 ASP A N 1
ATOM 1598 C CA . ASP A 1 220 ? 17.031 -4.992 -0.505 1 91.62 220 ASP A CA 1
ATOM 1599 C C . ASP A 1 220 ? 16.078 -5.633 0.489 1 91.62 220 ASP A C 1
ATOM 1601 O O . ASP A 1 220 ? 15.875 -6.852 0.477 1 91.62 220 ASP A O 1
ATOM 1605 N N . PRO A 1 221 ? 15.508 -4.809 1.345 1 87.88 221 PRO A N 1
ATOM 1606 C CA . PRO A 1 221 ? 14.664 -5.359 2.408 1 87.88 221 PRO A CA 1
ATOM 1607 C C . PRO A 1 221 ? 13.414 -6.043 1.873 1 87.88 221 PRO A C 1
ATOM 1609 O O . PRO A 1 221 ? 12.805 -6.863 2.568 1 87.88 221 PRO A O 1
ATOM 1612 N N . ARG A 1 222 ? 12.992 -5.801 0.732 1 93.88 222 ARG A N 1
ATOM 1613 C CA . ARG A 1 222 ? 11.789 -6.379 0.14 1 93.88 222 ARG A CA 1
ATOM 1614 C C . ARG A 1 222 ? 11.938 -7.887 -0.033 1 93.88 222 ARG A C 1
ATOM 1616 O O . ARG A 1 222 ? 10.945 -8.617 -0.054 1 93.88 222 ARG A O 1
ATOM 1623 N N . LEU A 1 223 ? 13.125 -8.391 -0.226 1 96.56 223 LEU A N 1
ATOM 1624 C CA . LEU A 1 223 ? 13.359 -9.789 -0.552 1 96.56 223 LEU A CA 1
ATOM 1625 C C . LEU A 1 223 ? 13 -10.688 0.627 1 96.56 223 LEU A C 1
ATOM 1627 O O . LEU A 1 223 ? 12.484 -11.797 0.438 1 96.56 223 LEU A O 1
ATOM 1631 N N . ALA A 1 224 ? 13.32 -10.234 1.818 1 96.12 224 ALA A N 1
ATOM 1632 C CA . ALA A 1 224 ? 12.938 -11 3.006 1 96.12 224 ALA A CA 1
ATOM 1633 C C . ALA A 1 224 ? 11.43 -11.172 3.09 1 96.12 224 ALA A C 1
ATOM 1635 O O . ALA A 1 224 ? 10.93 -12.273 3.332 1 96.12 224 ALA A O 1
ATOM 1636 N N . ALA A 1 225 ? 10.719 -10.078 2.867 1 94.44 225 ALA A N 1
ATOM 1637 C CA . ALA A 1 225 ? 9.258 -10.117 2.924 1 94.44 225 ALA A CA 1
ATOM 1638 C C . ALA A 1 225 ? 8.688 -11.008 1.822 1 94.44 225 ALA A C 1
ATOM 1640 O O . ALA A 1 225 ? 7.758 -11.781 2.061 1 94.44 225 ALA A O 1
ATOM 1641 N N . LEU A 1 226 ? 9.219 -10.906 0.648 1 97.38 226 LEU A N 1
ATOM 1642 C CA . LEU A 1 226 ? 8.766 -11.688 -0.497 1 97.38 226 LEU A CA 1
ATOM 1643 C C . LEU A 1 226 ? 8.922 -13.18 -0.235 1 97.38 226 LEU A C 1
ATOM 1645 O O . LEU A 1 226 ? 7.98 -13.953 -0.433 1 97.38 226 LEU A O 1
ATOM 1649 N N . LEU A 1 227 ? 10.094 -13.617 0.227 1 98.06 227 LEU A N 1
ATOM 1650 C CA . LEU A 1 227 ? 10.352 -15.039 0.468 1 98.06 227 LEU A CA 1
ATOM 1651 C C . LEU A 1 227 ? 9.484 -15.562 1.609 1 98.06 227 LEU A C 1
ATOM 1653 O O . LEU A 1 227 ? 8.906 -16.641 1.51 1 98.06 227 LEU A O 1
ATOM 1657 N N . ARG A 1 228 ? 9.398 -14.805 2.637 1 96.75 228 ARG A N 1
ATOM 1658 C CA . ARG A 1 228 ? 8.578 -15.211 3.777 1 96.75 228 ARG A CA 1
ATOM 1659 C C . ARG A 1 228 ? 7.133 -15.438 3.359 1 96.75 228 ARG A C 1
ATOM 1661 O O . ARG A 1 228 ? 6.535 -16.453 3.705 1 96.75 228 ARG A O 1
ATOM 1668 N N . THR A 1 229 ? 6.609 -14.492 2.621 1 96.75 229 THR A N 1
ATOM 1669 C CA . THR A 1 229 ? 5.23 -14.586 2.16 1 96.75 229 THR A CA 1
ATOM 1670 C C . THR A 1 229 ? 5.047 -15.789 1.238 1 96.75 229 THR A C 1
ATOM 1672 O O . THR A 1 229 ? 4.059 -16.516 1.348 1 96.75 229 THR A O 1
ATOM 1675 N N . ALA A 1 230 ? 5.996 -15.984 0.381 1 98.19 230 ALA A N 1
ATOM 1676 C CA . ALA A 1 230 ? 5.926 -17.109 -0.556 1 98.19 230 ALA A CA 1
ATOM 1677 C C . ALA A 1 230 ? 5.902 -18.438 0.184 1 98.19 230 ALA A C 1
ATOM 1679 O O . ALA A 1 230 ? 5.07 -19.297 -0.109 1 98.19 230 ALA A O 1
ATOM 1680 N N . VAL A 1 231 ? 6.762 -18.609 1.135 1 98.06 231 VAL A N 1
ATOM 1681 C CA . VAL A 1 231 ? 6.832 -19.844 1.903 1 98.06 231 VAL A CA 1
ATOM 1682 C C . VAL A 1 231 ? 5.527 -20.047 2.676 1 98.06 231 VAL A C 1
ATOM 1684 O O . VAL A 1 231 ? 4.977 -21.141 2.695 1 98.06 231 VAL A O 1
ATOM 1687 N N . ASP A 1 232 ? 5.047 -18.969 3.225 1 96.62 232 ASP A N 1
ATOM 1688 C CA . ASP A 1 232 ? 3.785 -19.031 3.953 1 96.62 232 ASP A CA 1
ATOM 1689 C C . ASP A 1 232 ? 2.641 -19.453 3.037 1 96.62 232 ASP A C 1
ATOM 1691 O O . ASP A 1 232 ? 1.796 -20.266 3.422 1 96.62 232 ASP A O 1
ATOM 1695 N N . ASP A 1 233 ? 2.572 -18.875 1.895 1 97.75 233 ASP A N 1
ATOM 1696 C CA . ASP A 1 233 ? 1.521 -19.188 0.932 1 97.75 233 ASP A CA 1
ATOM 1697 C C . ASP A 1 233 ? 1.593 -20.641 0.498 1 97.75 233 ASP A C 1
ATOM 1699 O O . ASP A 1 233 ? 0.562 -21.312 0.364 1 97.75 233 ASP A O 1
ATOM 1703 N N . LEU A 1 234 ? 2.789 -21.109 0.238 1 98.38 234 LEU A N 1
ATOM 1704 C CA . LEU A 1 234 ? 2.957 -22.5 -0.145 1 98.38 234 LEU A CA 1
ATOM 1705 C C . LEU A 1 234 ? 2.455 -23.438 0.955 1 98.38 234 LEU A C 1
ATOM 1707 O O . LEU A 1 234 ? 1.766 -24.422 0.676 1 98.38 234 LEU A O 1
ATOM 1711 N N . HIS A 1 235 ? 2.77 -23.125 2.178 1 97.19 235 HIS A N 1
ATOM 1712 C CA . HIS A 1 235 ? 2.268 -23.922 3.299 1 97.19 235 HIS A CA 1
ATOM 1713 C C . HIS A 1 235 ? 0.742 -23.922 3.334 1 97.19 235 HIS A C 1
ATOM 1715 O O . HIS A 1 235 ? 0.121 -24.953 3.566 1 97.19 235 HIS A O 1
ATOM 1721 N N . ALA A 1 236 ? 0.212 -22.781 3.072 1 96.94 236 ALA A N 1
ATOM 1722 C CA . ALA A 1 236 ? -1.235 -22.609 3.15 1 96.94 236 ALA A CA 1
ATOM 1723 C C . ALA A 1 236 ? -1.95 -23.406 2.068 1 96.94 236 ALA A C 1
ATOM 1725 O O . ALA A 1 236 ? -3.105 -23.812 2.242 1 96.94 236 ALA A O 1
ATOM 1726 N N . LEU A 1 237 ? -1.267 -23.719 0.972 1 97.5 237 LEU A N 1
ATOM 1727 C CA . LEU A 1 237 ? -1.887 -24.359 -0.181 1 97.5 237 LEU A CA 1
ATOM 1728 C C . LEU A 1 237 ? -1.62 -25.859 -0.175 1 97.5 237 LEU A C 1
ATOM 1730 O O . LEU A 1 237 ? -2.004 -26.578 -1.108 1 97.5 237 LEU A O 1
ATOM 1734 N N . LEU A 1 238 ? -0.946 -26.391 0.828 1 96.81 238 LEU A N 1
ATOM 1735 C CA . LEU A 1 238 ? -0.641 -27.828 0.914 1 96.81 238 LEU A CA 1
ATOM 1736 C C . LEU A 1 238 ? -1.909 -28.641 1.146 1 96.81 238 LEU A C 1
ATOM 1738 O O . LEU A 1 238 ? -2.77 -28.234 1.936 1 96.81 238 LEU A O 1
ATOM 1742 N N . LEU A 1 239 ? -1.978 -29.672 0.4 1 95.31 239 LEU A N 1
ATOM 1743 C CA . LEU A 1 239 ? -3.018 -30.672 0.565 1 95.31 239 LEU A CA 1
ATOM 1744 C C . LEU A 1 239 ? -2.408 -32.031 0.821 1 95.31 239 LEU A C 1
ATOM 1746 O O . LEU A 1 239 ? -1.288 -32.312 0.388 1 95.31 239 LEU A O 1
ATOM 1750 N N . ARG A 1 240 ? -3.133 -32.812 1.483 1 92.94 240 ARG A N 1
ATOM 1751 C CA . ARG A 1 240 ? -2.764 -34.219 1.679 1 92.94 240 ARG A CA 1
ATOM 1752 C C . ARG A 1 240 ? -3.607 -35.125 0.798 1 92.94 240 ARG A C 1
ATOM 1754 O O . ARG A 1 240 ? -4.801 -34.875 0.607 1 92.94 240 ARG A O 1
ATOM 1761 N N . ASP A 1 241 ? -2.906 -36.062 0.23 1 90.38 241 ASP A N 1
ATOM 1762 C CA . ASP A 1 241 ? -3.641 -37.094 -0.506 1 90.38 241 ASP A CA 1
ATOM 1763 C C . ASP A 1 241 ? -4.598 -37.844 0.411 1 90.38 241 ASP A C 1
ATOM 1765 O O . ASP A 1 241 ? -4.18 -38.406 1.427 1 90.38 241 ASP A O 1
ATOM 1769 N N . PRO A 1 242 ? -5.832 -37.906 0.143 1 87.62 242 PRO A N 1
ATOM 1770 C CA . PRO A 1 242 ? -6.789 -38.562 1.047 1 87.62 242 PRO A CA 1
ATOM 1771 C C . PRO A 1 242 ? -6.492 -40.031 1.264 1 87.62 242 PRO A C 1
ATOM 1773 O O . PRO A 1 242 ? -6.684 -40.562 2.367 1 87.62 242 PRO A O 1
ATOM 1776 N N . GLY A 1 243 ? -6.043 -40.719 0.315 1 91.88 243 GLY A N 1
ATOM 1777 C CA . GLY A 1 243 ? -5.738 -42.125 0.429 1 91.88 243 GLY A CA 1
ATOM 1778 C C . GLY A 1 243 ? -4.352 -42.406 0.987 1 91.88 243 GLY A C 1
ATOM 1779 O O . GLY A 1 243 ? -4.094 -43.469 1.527 1 91.88 243 GLY A O 1
ATOM 1780 N N . HIS A 1 244 ? -3.475 -41.438 0.82 1 94 244 HIS A N 1
ATOM 1781 C CA . HIS A 1 244 ? -2.096 -41.531 1.287 1 94 244 HIS A CA 1
ATOM 1782 C C . HIS A 1 244 ? -1.663 -40.25 1.973 1 94 244 HIS A C 1
ATOM 1784 O O . HIS A 1 244 ? -0.87 -39.469 1.42 1 94 244 HIS A O 1
ATOM 1790 N N . PRO A 1 245 ? -1.961 -40.062 3.207 1 90.19 245 PRO A N 1
ATOM 1791 C CA . PRO A 1 245 ? -1.823 -38.75 3.883 1 90.19 245 PRO A CA 1
ATOM 1792 C C . PRO A 1 245 ? -0.367 -38.312 4.035 1 90.19 245 PRO A C 1
ATOM 1794 O O . PRO A 1 245 ? -0.094 -37.156 4.332 1 90.19 245 PRO A O 1
ATOM 1797 N N . CYS A 1 246 ? 0.539 -39.188 3.854 1 91.12 246 CYS A N 1
ATOM 1798 C CA . CYS A 1 246 ? 1.951 -38.844 3.924 1 91.12 246 CYS A CA 1
ATOM 1799 C C . CYS A 1 246 ? 2.387 -38.094 2.672 1 91.12 246 CYS A C 1
ATOM 1801 O O . CYS A 1 246 ? 3.428 -37.438 2.668 1 91.12 246 CYS A O 1
ATOM 1803 N N . ASP A 1 247 ? 1.609 -38.281 1.631 1 94.94 247 ASP A N 1
ATOM 1804 C CA . ASP A 1 247 ? 1.916 -37.562 0.386 1 94.94 247 ASP A CA 1
ATOM 1805 C C . ASP A 1 247 ? 1.204 -36.219 0.323 1 94.94 247 ASP A C 1
ATOM 1807 O O . ASP A 1 247 ? -0.021 -36.156 0.438 1 94.94 247 ASP A O 1
ATOM 1811 N N . THR A 1 248 ? 2.035 -35.25 0.23 1 95.69 248 THR A N 1
ATOM 1812 C CA . THR A 1 248 ? 1.492 -33.906 0.147 1 95.69 248 THR A CA 1
ATOM 1813 C C . THR A 1 248 ? 1.778 -33.281 -1.22 1 95.69 248 THR A C 1
ATOM 1815 O O . THR A 1 248 ? 2.773 -33.625 -1.863 1 95.69 248 THR A O 1
ATOM 1818 N N . TYR A 1 249 ? 0.856 -32.531 -1.698 1 97.31 249 TYR A N 1
ATOM 1819 C CA . TYR A 1 249 ? 1.008 -31.75 -2.932 1 97.31 249 TYR A CA 1
ATOM 1820 C C . TYR A 1 249 ? 0.339 -30.391 -2.812 1 97.31 249 TYR A C 1
ATOM 1822 O O . TYR A 1 249 ? -0.341 -30.109 -1.823 1 97.31 249 TYR A O 1
ATOM 1830 N N . LEU A 1 250 ? 0.529 -29.531 -3.732 1 98 250 LEU A N 1
ATOM 1831 C CA . LEU A 1 250 ? 0.02 -28.172 -3.664 1 98 250 LEU A CA 1
ATOM 1832 C C . LEU A 1 250 ? -1.271 -28.031 -4.461 1 98 250 LEU A C 1
ATOM 1834 O O . LEU A 1 250 ? -1.369 -28.531 -5.586 1 98 250 LEU A O 1
ATOM 1838 N N . ALA A 1 251 ? -2.271 -27.344 -3.855 1 97.38 251 ALA A N 1
ATOM 1839 C CA . ALA A 1 251 ? -3.379 -26.828 -4.648 1 97.38 251 ALA A CA 1
ATOM 1840 C C . ALA A 1 251 ? -2.906 -25.719 -5.59 1 97.38 251 ALA A C 1
ATOM 1842 O O . ALA A 1 251 ? -1.859 -25.109 -5.363 1 97.38 251 ALA A O 1
ATOM 1843 N N . ALA A 1 252 ? -3.682 -25.516 -6.617 1 97 252 ALA A N 1
ATOM 1844 C CA . ALA A 1 252 ? -3.258 -24.562 -7.641 1 97 252 ALA A CA 1
ATOM 1845 C C . ALA A 1 252 ? -3.346 -23.125 -7.125 1 97 252 ALA A C 1
ATOM 1847 O O . ALA A 1 252 ? -2.432 -22.328 -7.332 1 97 252 ALA A O 1
ATOM 1848 N N . GLY A 1 253 ? -4.461 -22.812 -6.488 1 96.94 253 GLY A N 1
ATOM 1849 C CA . GLY A 1 253 ? -4.598 -21.453 -5.988 1 96.94 253 GLY A CA 1
ATOM 1850 C C . GLY A 1 253 ? -5.957 -21.188 -5.371 1 96.94 253 GLY A C 1
ATOM 1851 O O . GLY A 1 253 ? -6.957 -21.797 -5.758 1 96.94 253 GLY A O 1
ATOM 1852 N N . ALA A 1 254 ? -6.062 -20.359 -4.434 1 96.75 254 ALA A N 1
ATOM 1853 C CA . ALA A 1 254 ? -7.301 -19.906 -3.805 1 96.75 254 ALA A CA 1
ATOM 1854 C C . ALA A 1 254 ? -7.777 -18.578 -4.414 1 96.75 254 ALA A C 1
ATOM 1856 O O . ALA A 1 254 ? -6.961 -17.734 -4.777 1 96.75 254 ALA A O 1
ATOM 1857 N N . PRO A 1 255 ? -9.055 -18.359 -4.637 1 95.25 255 PRO A N 1
ATOM 1858 C CA . PRO A 1 255 ? -10.102 -19.203 -4.062 1 95.25 255 PRO A CA 1
ATOM 1859 C C . PRO A 1 255 ? -10.633 -20.234 -5.055 1 95.25 255 PRO A C 1
ATOM 1861 O O . PRO A 1 255 ? -11.367 -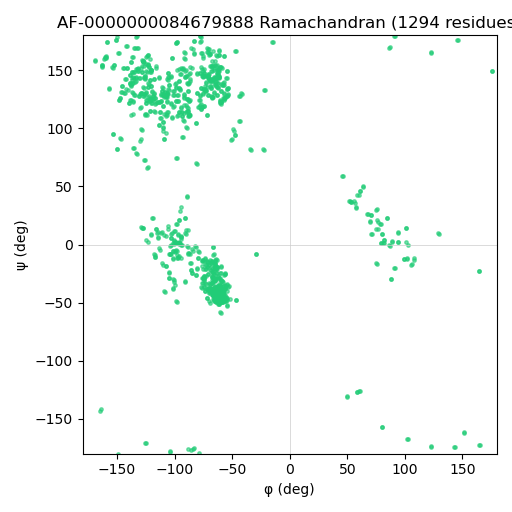21.156 -4.668 1 95.25 255 PRO A O 1
ATOM 1864 N N . TRP A 1 256 ? -10.258 -20.234 -6.309 1 92.69 256 TRP A N 1
ATOM 1865 C CA . TRP A 1 256 ? -10.984 -20.938 -7.363 1 92.69 256 TRP A CA 1
ATOM 1866 C C . TRP A 1 256 ? -10.461 -22.359 -7.535 1 92.69 256 TRP A C 1
ATOM 1868 O O . TRP A 1 256 ? -11.195 -23.25 -7.957 1 92.69 256 TRP A O 1
ATOM 1878 N N . ARG A 1 257 ? -9.227 -22.484 -7.281 1 93.19 257 ARG A N 1
ATOM 1879 C CA . ARG A 1 257 ? -8.555 -23.719 -7.66 1 93.19 257 ARG A CA 1
ATOM 1880 C C . ARG A 1 257 ? -7.879 -24.375 -6.457 1 93.19 257 ARG A C 1
ATOM 1882 O O . ARG A 1 257 ? -6.668 -24.578 -6.461 1 93.19 257 ARG A O 1
ATOM 1889 N N . CYS A 1 258 ? -8.672 -24.781 -5.57 1 94.44 258 CYS A N 1
ATOM 1890 C CA . CYS A 1 258 ? -8.172 -25.297 -4.301 1 94.44 258 CYS A CA 1
ATOM 1891 C C . CYS A 1 258 ? -7.945 -26.797 -4.367 1 94.44 258 CYS A C 1
ATOM 1893 O O . CYS A 1 258 ? -7.938 -27.484 -3.338 1 94.44 258 CYS A O 1
ATOM 1895 N N . GLY A 1 259 ? -7.773 -27.312 -5.535 1 92.44 259 GLY A N 1
ATOM 1896 C CA . GLY A 1 259 ? -7.5 -28.734 -5.73 1 92.44 259 GLY A CA 1
ATOM 1897 C C . GLY A 1 259 ? -6.242 -28.984 -6.543 1 92.44 259 GLY A C 1
ATOM 1898 O O . GLY A 1 259 ? -5.477 -28.062 -6.816 1 92.44 259 GLY A O 1
ATOM 1899 N N . MET A 1 260 ? -6.09 -30.234 -6.887 1 92.56 260 MET A N 1
ATOM 1900 C CA . MET A 1 260 ? -4.918 -30.688 -7.633 1 92.56 260 MET A CA 1
ATOM 1901 C C . MET A 1 260 ? -5.027 -30.312 -9.102 1 92.56 260 MET A C 1
ATOM 1903 O O . MET A 1 260 ? -6.016 -30.641 -9.766 1 92.56 260 MET A O 1
ATOM 1907 N N . ALA A 1 261 ? -4.16 -29.516 -9.531 1 96.38 261 ALA A N 1
ATOM 1908 C CA . ALA A 1 261 ? -3.879 -29.297 -10.945 1 96.38 261 ALA A CA 1
ATOM 1909 C C . ALA A 1 261 ? -2.52 -29.875 -11.328 1 96.38 261 ALA A C 1
ATOM 1911 O O . ALA A 1 261 ? -1.482 -29.266 -11.062 1 96.38 261 ALA A O 1
ATOM 1912 N N . PRO A 1 262 ? -2.512 -30.953 -11.992 1 97.94 262 PRO A N 1
ATOM 1913 C CA . PRO A 1 262 ? -1.286 -31.734 -12.133 1 97.94 262 PRO A CA 1
ATOM 1914 C C . PRO A 1 262 ? -0.118 -30.922 -12.68 1 97.94 262 PRO A C 1
ATOM 1916 O O . PRO A 1 262 ? 0.96 -30.906 -12.086 1 97.94 262 PRO A O 1
ATOM 1919 N N . ALA A 1 263 ? -0.308 -30.234 -13.836 1 97.81 263 ALA A N 1
ATOM 1920 C CA . ALA A 1 263 ? 0.782 -29.484 -14.453 1 97.81 263 ALA A CA 1
ATOM 1921 C C . ALA A 1 263 ? 1.301 -28.406 -13.516 1 97.81 263 ALA A C 1
ATOM 1923 O O . ALA A 1 263 ? 2.514 -28.234 -13.359 1 97.81 263 ALA A O 1
ATOM 1924 N N . GLU A 1 264 ? 0.423 -27.719 -12.852 1 97.25 264 GLU A N 1
ATOM 1925 C CA . GLU A 1 264 ? 0.802 -26.641 -11.945 1 97.25 264 GLU A CA 1
ATOM 1926 C C . GLU A 1 264 ? 1.49 -27.188 -10.695 1 97.25 264 GLU A C 1
ATOM 1928 O O . GLU A 1 264 ? 2.443 -26.578 -10.195 1 97.25 264 GLU A O 1
ATOM 1933 N N . ALA A 1 265 ? 0.948 -28.25 -10.219 1 98.38 265 ALA A N 1
ATOM 1934 C CA . ALA A 1 265 ? 1.554 -28.875 -9.039 1 98.38 265 ALA A CA 1
ATOM 1935 C C . ALA A 1 265 ? 2.99 -29.297 -9.328 1 98.38 265 ALA A C 1
ATOM 1937 O O . ALA A 1 265 ? 3.883 -29.094 -8.5 1 98.38 265 ALA A O 1
ATOM 1938 N N . LEU A 1 266 ? 3.184 -29.906 -10.453 1 98.81 266 LEU A N 1
ATOM 1939 C CA . LEU A 1 266 ? 4.52 -30.344 -10.844 1 98.81 266 LEU A CA 1
ATOM 1940 C C . LEU A 1 266 ? 5.449 -29.156 -11.031 1 98.81 266 LEU A C 1
ATOM 1942 O O . LEU A 1 266 ? 6.594 -29.172 -10.57 1 98.81 266 LEU A O 1
ATOM 1946 N N . ALA A 1 267 ? 4.938 -28.141 -11.695 1 98.69 267 ALA A N 1
ATOM 1947 C CA . ALA A 1 267 ? 5.738 -26.938 -11.93 1 98.69 267 ALA A CA 1
ATOM 1948 C C . ALA A 1 267 ? 6.137 -26.281 -10.617 1 98.69 267 ALA A C 1
ATOM 1950 O O . ALA A 1 267 ? 7.297 -25.906 -10.43 1 98.69 267 ALA A O 1
ATOM 1951 N N . ALA A 1 268 ? 5.176 -26.141 -9.719 1 98.75 268 ALA A N 1
ATOM 1952 C CA . ALA A 1 268 ? 5.453 -25.531 -8.422 1 98.75 268 ALA A CA 1
ATOM 1953 C C . ALA A 1 268 ? 6.441 -26.375 -7.621 1 98.75 268 ALA A C 1
ATOM 1955 O O . ALA A 1 268 ? 7.359 -25.828 -6.996 1 98.75 268 ALA A O 1
ATOM 1956 N N . ALA A 1 269 ? 6.238 -27.656 -7.637 1 98.81 269 ALA A N 1
ATOM 1957 C CA . ALA A 1 269 ? 7.156 -28.547 -6.938 1 98.81 269 ALA A CA 1
ATOM 1958 C C . ALA A 1 269 ? 8.57 -28.422 -7.484 1 98.81 269 ALA A C 1
ATOM 1960 O O . ALA A 1 269 ? 9.547 -28.422 -6.727 1 98.81 269 ALA A O 1
ATOM 1961 N N . ARG A 1 270 ? 8.68 -28.297 -8.773 1 98.81 270 ARG A N 1
ATOM 1962 C CA . ARG A 1 270 ? 9.992 -28.156 -9.406 1 98.81 270 ARG A CA 1
ATOM 1963 C C . ARG A 1 270 ? 10.688 -26.875 -8.953 1 98.81 270 ARG A C 1
ATOM 1965 O O . ARG A 1 270 ? 11.867 -26.906 -8.602 1 98.81 270 ARG A O 1
ATOM 1972 N N . MET A 1 271 ? 9.953 -25.828 -8.859 1 98.69 271 MET A N 1
ATOM 1973 C CA . MET A 1 271 ? 10.523 -24.531 -8.484 1 98.69 271 MET A CA 1
ATOM 1974 C C . MET A 1 271 ? 10.875 -24.5 -7.004 1 98.69 271 MET A C 1
ATOM 1976 O O . MET A 1 271 ? 11.664 -23.672 -6.566 1 98.69 271 MET A O 1
ATOM 1980 N N . THR A 1 272 ? 10.328 -25.438 -6.211 1 98.5 272 THR A N 1
ATOM 1981 C CA . THR A 1 272 ? 10.523 -25.406 -4.766 1 98.5 272 THR A CA 1
ATOM 1982 C C . THR A 1 272 ? 11.562 -26.438 -4.34 1 98.5 272 THR A C 1
ATOM 1984 O O . THR A 1 272 ? 11.742 -26.688 -3.146 1 98.5 272 THR A O 1
ATOM 1987 N N . LEU A 1 273 ? 12.258 -27.062 -5.25 1 98.69 273 LEU A N 1
ATOM 1988 C CA . LEU A 1 273 ? 13.258 -28.078 -4.941 1 98.69 273 LEU A CA 1
ATOM 1989 C C . LEU A 1 273 ? 14.297 -27.547 -3.969 1 98.69 273 LEU A C 1
ATOM 1991 O O . LEU A 1 273 ? 14.773 -28.266 -3.092 1 98.69 273 LEU A O 1
ATOM 1995 N N . PRO A 1 274 ? 14.656 -26.25 -4.051 1 98.5 274 PRO A N 1
ATOM 1996 C CA . PRO A 1 274 ? 15.625 -25.719 -3.094 1 98.5 274 PRO A CA 1
ATOM 1997 C C . PRO A 1 274 ? 15.125 -25.75 -1.652 1 98.5 274 PRO A C 1
ATOM 1999 O O . PRO A 1 274 ? 15.898 -25.531 -0.717 1 98.5 274 PRO A O 1
ATOM 2002 N N . LEU A 1 275 ? 13.828 -26 -1.499 1 98.38 275 LEU A N 1
ATOM 2003 C CA . LEU A 1 275 ? 13.266 -26.094 -0.156 1 98.38 275 LEU A CA 1
ATOM 2004 C C . LEU A 1 275 ? 13.18 -27.547 0.306 1 98.38 275 LEU A C 1
ATOM 2006 O O . LEU A 1 275 ? 12.68 -27.828 1.395 1 98.38 275 LEU A O 1
ATOM 2010 N N . GLY A 1 276 ? 13.633 -28.453 -0.48 1 97.88 276 GLY A N 1
ATOM 2011 C CA . GLY A 1 276 ? 13.578 -29.875 -0.206 1 97.88 276 GLY A CA 1
ATOM 2012 C C . GLY A 1 276 ? 12.859 -30.656 -1.283 1 97.88 276 GLY A C 1
ATOM 2013 O O . GLY A 1 276 ? 12.141 -30.094 -2.105 1 97.88 276 GLY A O 1
ATOM 2014 N N . THR A 1 277 ? 13.031 -32 -1.247 1 98.38 277 THR A N 1
ATOM 2015 C CA . THR A 1 277 ? 12.5 -32.812 -2.326 1 98.38 277 THR A CA 1
ATOM 2016 C C . THR A 1 277 ? 11.234 -33.531 -1.877 1 98.38 277 THR A C 1
ATOM 2018 O O . THR A 1 277 ? 10.578 -34.219 -2.68 1 98.38 277 THR A O 1
ATOM 2021 N N . ARG A 1 278 ? 10.836 -33.344 -0.653 1 97.06 278 ARG A N 1
ATOM 2022 C CA . ARG A 1 278 ? 9.695 -34.062 -0.114 1 97.06 278 ARG A CA 1
ATOM 2023 C C . ARG A 1 278 ? 8.406 -33.688 -0.838 1 97.06 278 ARG A C 1
ATOM 2025 O O . ARG A 1 278 ? 7.574 -34.562 -1.118 1 97.06 278 ARG A O 1
ATOM 2032 N N . LEU A 1 279 ? 8.258 -32.406 -1.08 1 97.88 279 LEU A N 1
ATOM 2033 C CA . LEU A 1 279 ? 7.078 -32 -1.825 1 97.88 279 LEU A CA 1
ATOM 2034 C C . LEU A 1 279 ? 7.051 -32.625 -3.209 1 97.88 279 LEU A C 1
ATOM 2036 O O . LEU A 1 279 ? 6.004 -33.125 -3.658 1 97.88 279 LEU A O 1
ATOM 2040 N N . ALA A 1 280 ? 8.195 -32.625 -3.885 1 98.56 280 ALA A N 1
ATOM 2041 C CA . ALA A 1 280 ? 8.297 -33.219 -5.203 1 98.56 280 ALA A CA 1
ATOM 2042 C C . ALA A 1 280 ? 7.93 -34.719 -5.141 1 98.56 280 ALA A C 1
ATOM 2044 O O . ALA A 1 280 ? 7.137 -35.188 -5.953 1 98.56 280 ALA A O 1
ATOM 2045 N N . ALA A 1 281 ? 8.43 -35.406 -4.156 1 98.19 281 ALA A N 1
ATOM 2046 C CA . ALA A 1 281 ? 8.172 -36.844 -4.004 1 98.19 281 ALA A CA 1
ATOM 2047 C C . ALA A 1 281 ? 6.684 -37.125 -3.809 1 98.19 281 ALA A C 1
ATOM 2049 O O . ALA A 1 281 ? 6.105 -37.969 -4.477 1 98.19 281 ALA A O 1
ATOM 2050 N N . GLY A 1 282 ? 6.121 -36.344 -2.885 1 97.81 282 GLY A N 1
ATOM 2051 C CA . GLY A 1 282 ? 4.699 -36.531 -2.633 1 97.81 282 GLY A CA 1
ATOM 2052 C C . GLY A 1 282 ? 3.838 -36.219 -3.844 1 97.81 282 GLY A C 1
ATOM 2053 O O . GLY A 1 282 ? 2.883 -36.938 -4.129 1 97.81 282 GLY A O 1
ATOM 2054 N N . THR A 1 283 ? 4.141 -35.188 -4.555 1 98.5 283 THR A N 1
ATOM 2055 C CA . THR A 1 283 ? 3.42 -34.812 -5.762 1 98.5 283 THR A CA 1
ATOM 2056 C C . THR A 1 283 ? 3.523 -35.906 -6.816 1 98.5 283 THR A C 1
ATOM 2058 O O . THR A 1 283 ? 2.518 -36.312 -7.41 1 98.5 283 THR A O 1
ATOM 2061 N N . LEU A 1 284 ? 4.715 -36.406 -7.012 1 98.75 284 LEU A N 1
ATOM 2062 C CA . LEU A 1 284 ? 4.961 -37.438 -8.008 1 98.75 284 LEU A CA 1
ATOM 2063 C C . LEU A 1 284 ? 4.215 -38.719 -7.656 1 98.75 284 LEU A C 1
ATOM 2065 O O . LEU A 1 284 ? 3.586 -39.344 -8.523 1 98.75 284 LEU A O 1
ATOM 2069 N N . ARG A 1 285 ? 4.254 -39.125 -6.406 1 98.44 285 ARG A N 1
ATOM 2070 C CA . ARG A 1 285 ? 3.545 -40.312 -5.996 1 98.44 285 ARG A CA 1
ATOM 2071 C C . ARG A 1 285 ? 2.043 -40.188 -6.227 1 98.44 285 ARG A C 1
ATOM 2073 O O . ARG A 1 285 ? 1.4 -41.094 -6.746 1 98.44 285 ARG A O 1
ATOM 2080 N N . ALA A 1 286 ? 1.541 -39.062 -5.84 1 97.81 286 ALA A N 1
ATOM 2081 C CA . ALA A 1 286 ? 0.111 -38.812 -6.016 1 97.81 286 ALA A CA 1
ATOM 2082 C C . ALA A 1 286 ? -0.28 -38.875 -7.488 1 97.81 286 ALA A C 1
ATOM 2084 O O . ALA A 1 286 ? -1.293 -39.5 -7.84 1 97.81 286 ALA A O 1
ATOM 2085 N N . LEU A 1 287 ? 0.505 -38.312 -8.344 1 98.12 287 LEU A N 1
ATOM 2086 C CA . LEU A 1 287 ? 0.173 -38.25 -9.766 1 98.12 287 LEU A CA 1
ATOM 2087 C C . LEU A 1 287 ? 0.413 -39.594 -10.43 1 98.12 287 LEU A C 1
ATOM 2089 O O . LEU A 1 287 ? -0.286 -39.969 -11.375 1 98.12 287 LEU A O 1
ATOM 2093 N N . ALA A 1 288 ? 1.399 -40.312 -9.961 1 98.12 288 ALA A N 1
ATOM 2094 C CA . ALA A 1 288 ? 1.628 -41.688 -10.461 1 98.12 288 ALA A CA 1
ATOM 2095 C C . ALA A 1 288 ? 0.385 -42.562 -10.289 1 98.12 288 ALA A C 1
ATOM 2097 O O . ALA A 1 288 ? 0.076 -43.375 -11.141 1 98.12 288 ALA A O 1
ATOM 2098 N N . ARG A 1 289 ? -0.291 -42.312 -9.242 1 97.12 289 ARG A N 1
ATOM 2099 C CA . ARG A 1 289 ? -1.479 -43.094 -8.938 1 97.12 289 ARG A CA 1
ATOM 2100 C C . ARG A 1 289 ? -2.625 -42.75 -9.883 1 97.12 289 ARG A C 1
ATOM 2102 O O . ARG A 1 289 ? -3.578 -43.531 -10.023 1 97.12 289 ARG A O 1
ATOM 2109 N N . THR A 1 290 ? -2.553 -41.625 -10.508 1 96.38 290 THR A N 1
ATOM 2110 C CA . THR A 1 290 ? -3.633 -41.188 -11.391 1 96.38 290 THR A CA 1
ATOM 2111 C C . THR A 1 290 ? -3.27 -41.438 -12.852 1 96.38 290 THR A C 1
ATOM 2113 O O . THR A 1 290 ? -4.098 -41.25 -13.742 1 96.38 290 THR A O 1
ATOM 2116 N N . GLN A 1 291 ? -2.053 -41.875 -13.141 1 97.81 291 GLN A N 1
ATOM 2117 C CA . GLN A 1 291 ? -1.574 -42.125 -14.492 1 97.81 291 GLN A CA 1
ATOM 2118 C C . GLN A 1 291 ? -2.379 -43.219 -15.164 1 97.81 291 GLN A C 1
ATOM 2120 O O . GLN A 1 291 ? -2.705 -44.219 -14.531 1 97.81 291 GLN A O 1
ATOM 2125 N N . LEU A 1 292 ? -2.688 -43.062 -16.406 1 97.12 292 LEU A N 1
ATOM 2126 C CA . LEU A 1 292 ? -3.398 -44.062 -17.172 1 97.12 292 LEU A CA 1
ATOM 2127 C C . LEU A 1 292 ? -2.473 -45.219 -17.516 1 97.12 292 LEU A C 1
ATOM 2129 O O . LEU A 1 292 ? -1.493 -45.062 -18.25 1 97.12 292 LEU A O 1
ATOM 2133 N N . THR A 1 293 ? -2.764 -46.406 -17.078 1 93.81 293 THR A N 1
ATOM 2134 C CA . THR A 1 293 ? -1.875 -47.562 -17.266 1 93.81 293 THR A CA 1
ATOM 2135 C C . THR A 1 293 ? -2.502 -48.594 -18.188 1 93.81 293 THR A C 1
ATOM 2137 O O . THR A 1 293 ? -1.886 -49.594 -18.5 1 93.81 293 THR A O 1
ATOM 2140 N N . GLY A 1 294 ? -3.648 -48.406 -18.625 1 91.06 294 GLY A N 1
ATOM 2141 C CA . GLY A 1 294 ? -4.305 -49.344 -19.531 1 91.06 294 GLY A CA 1
ATOM 2142 C C . GLY A 1 294 ? -3.688 -49.344 -20.922 1 91.06 294 GLY A C 1
ATOM 2143 O O . GLY A 1 294 ? -2.84 -48.5 -21.234 1 91.06 294 GLY A O 1
ATOM 2144 N N . PRO A 1 295 ? -4.039 -50.281 -21.719 1 89 295 PRO A N 1
ATOM 2145 C CA . PRO A 1 295 ? -3.504 -50.375 -23.078 1 89 295 PRO A CA 1
ATOM 2146 C C . PRO A 1 295 ? -4.023 -49.25 -23.969 1 89 295 PRO A C 1
ATOM 2148 O O . PRO A 1 295 ? -5.09 -48.688 -23.719 1 89 295 PRO A O 1
ATOM 2151 N N . GLY A 1 296 ? -3.258 -48.938 -24.953 1 86.94 296 GLY A N 1
ATOM 2152 C CA . GLY A 1 296 ? -3.713 -47.969 -25.906 1 86.94 296 GLY A CA 1
ATOM 2153 C C . GLY A 1 296 ? -2.77 -46.781 -26.047 1 86.94 296 GLY A C 1
ATOM 2154 O O . GLY A 1 296 ? -1.693 -46.781 -25.453 1 86.94 296 GLY A O 1
ATOM 2155 N N . THR A 1 297 ? -3.188 -45.812 -26.812 1 87.25 297 THR A N 1
ATOM 2156 C CA . THR A 1 297 ? -2.338 -44.688 -27.172 1 87.25 297 THR A CA 1
ATOM 2157 C C . THR A 1 297 ? -2.211 -43.719 -26 1 87.25 297 THR A C 1
ATOM 2159 O O . THR A 1 297 ? -1.327 -42.844 -25.984 1 87.25 297 THR A O 1
ATOM 2162 N N . ARG A 1 298 ? -3.08 -43.875 -24.984 1 92.75 298 ARG A N 1
ATOM 2163 C CA . ARG A 1 298 ? -3.064 -42.938 -23.859 1 92.75 298 ARG A CA 1
ATOM 2164 C C . ARG A 1 298 ? -2.285 -43.531 -22.688 1 92.75 298 ARG A C 1
ATOM 2166 O O . ARG A 1 298 ? -2.195 -42.906 -21.625 1 92.75 298 ARG A O 1
ATOM 2173 N N . GLN A 1 299 ? -1.758 -44.719 -22.875 1 95.44 299 GLN A N 1
ATOM 2174 C CA . GLN A 1 299 ? -0.984 -45.312 -21.797 1 95.44 299 GLN A CA 1
ATOM 2175 C C . GLN A 1 299 ? 0.172 -44.406 -21.375 1 95.44 299 GLN A C 1
ATOM 2177 O O . GLN A 1 299 ? 0.952 -43.969 -22.219 1 95.44 299 GLN A O 1
ATOM 2182 N N . GLY A 1 300 ? 0.236 -44.094 -20.062 1 96.94 300 GLY A N 1
ATOM 2183 C CA . GLY A 1 300 ? 1.312 -43.25 -19.531 1 96.94 300 GLY A CA 1
ATOM 2184 C C . GLY A 1 300 ? 0.915 -41.812 -19.344 1 96.94 300 GLY A C 1
ATOM 2185 O O . GLY A 1 300 ? 1.607 -41.062 -18.656 1 96.94 300 GLY A O 1
ATOM 2186 N N . LEU A 1 301 ? -0.232 -41.5 -19.922 1 97 301 LEU A N 1
ATOM 2187 C CA . LEU A 1 301 ? -0.725 -40.125 -19.844 1 97 301 LEU A CA 1
ATOM 2188 C C . LEU A 1 301 ? -1.236 -39.812 -18.438 1 97 301 LEU A C 1
ATOM 2190 O O . LEU A 1 301 ? -1.899 -40.656 -17.812 1 97 301 LEU A O 1
ATOM 2194 N N . ILE A 1 302 ? -0.854 -38.719 -17.859 1 97.75 302 ILE A N 1
ATOM 2195 C CA . ILE A 1 302 ? -1.459 -38.156 -16.656 1 97.75 302 ILE A CA 1
ATOM 2196 C C . ILE A 1 302 ? -2.605 -37.219 -17.047 1 97.75 302 ILE A C 1
ATOM 2198 O O . ILE A 1 302 ? -2.396 -36.219 -17.734 1 97.75 302 ILE A O 1
ATOM 2202 N N . PRO A 1 303 ? -3.766 -37.562 -16.625 1 95.75 303 PRO A N 1
ATOM 2203 C CA . PRO A 1 303 ? -4.906 -36.75 -17.031 1 95.75 303 PRO A CA 1
ATOM 2204 C C . PRO A 1 303 ? -4.816 -35.312 -16.516 1 95.75 303 PRO A C 1
ATOM 2206 O O . PRO A 1 303 ? -4.219 -35.094 -15.461 1 95.75 303 PRO A O 1
ATOM 2209 N N . GLY A 1 304 ? -5.375 -34.375 -17.234 1 92.81 304 GLY A N 1
ATOM 2210 C CA . GLY A 1 304 ? -5.461 -32.969 -16.891 1 92.81 304 GLY A CA 1
ATOM 2211 C C . GLY A 1 304 ? -6.496 -32.219 -17.703 1 92.81 304 GLY A C 1
ATOM 2212 O O . GLY A 1 304 ? -6.855 -32.625 -18.797 1 92.81 304 GLY A O 1
ATOM 2213 N N . PRO A 1 305 ? -7.008 -31.156 -17.125 1 89.06 305 PRO A N 1
ATOM 2214 C CA . PRO A 1 305 ? -8.039 -30.391 -17.844 1 89.06 305 PRO A CA 1
ATOM 2215 C C . PRO A 1 305 ? -7.488 -29.641 -19.047 1 89.06 305 PRO A C 1
ATOM 2217 O O . PRO A 1 305 ? -6.273 -29.5 -19.188 1 89.06 305 PRO A O 1
ATOM 2220 N N . ARG A 1 306 ? -8.469 -29.25 -19.891 1 88 306 ARG A N 1
ATOM 2221 C CA . ARG A 1 306 ? -8.102 -28.359 -20.984 1 88 306 ARG A CA 1
ATOM 2222 C C . ARG A 1 306 ? -7.992 -26.922 -20.516 1 88 306 ARG A C 1
ATOM 2224 O O . ARG A 1 306 ? -8.68 -26.516 -19.562 1 88 306 ARG A O 1
ATOM 2231 N N . ARG A 1 307 ? -7.109 -26.219 -21.109 1 86.25 307 ARG A N 1
ATOM 2232 C CA . ARG A 1 307 ? -6.871 -24.828 -20.766 1 86.25 307 ARG A CA 1
ATOM 2233 C C . ARG A 1 307 ? -6.957 -23.922 -21.984 1 86.25 307 ARG A C 1
ATOM 2235 O O . ARG A 1 307 ? -6.453 -24.266 -23.062 1 86.25 307 ARG A O 1
ATOM 2242 N N . ASP A 1 308 ? -7.625 -22.859 -21.797 1 80 308 ASP A N 1
ATOM 2243 C CA . ASP A 1 308 ? -7.668 -21.844 -22.859 1 80 308 ASP A CA 1
ATOM 2244 C C . ASP A 1 308 ? -6.266 -21.391 -23.234 1 80 308 ASP A C 1
ATOM 2246 O O . ASP A 1 308 ? -5.445 -21.094 -22.359 1 80 308 ASP A O 1
ATOM 2250 N N . ALA A 1 309 ? -5.961 -21.375 -24.531 1 78.69 309 ALA A N 1
ATOM 2251 C CA . ALA A 1 309 ? -4.617 -21.047 -25 1 78.69 309 ALA A CA 1
ATOM 2252 C C . ALA A 1 309 ? -4.598 -19.688 -25.688 1 78.69 309 ALA A C 1
ATOM 2254 O O . ALA A 1 309 ? -3.588 -19.297 -26.281 1 78.69 309 ALA A O 1
ATOM 2255 N N . GLY A 1 310 ? -5.676 -18.938 -25.625 1 73.88 310 GLY A N 1
ATOM 2256 C CA . GLY A 1 310 ? -5.734 -17.625 -26.219 1 73.88 310 GLY A CA 1
ATOM 2257 C C . GLY A 1 310 ? -6.484 -17.594 -27.547 1 73.88 310 GLY A C 1
ATOM 2258 O O . GLY A 1 310 ? -7.191 -18.547 -27.875 1 73.88 310 GLY A O 1
ATOM 2259 N N . ALA A 1 311 ? -6.379 -16.453 -28.344 1 70.38 311 ALA A N 1
ATOM 2260 C CA . ALA A 1 311 ? -7.266 -16.141 -29.453 1 70.38 311 ALA A CA 1
ATOM 2261 C C . ALA A 1 311 ? -6.871 -16.922 -30.703 1 70.38 311 ALA A C 1
ATOM 2263 O O . ALA A 1 311 ? -7.691 -17.141 -31.594 1 70.38 311 ALA A O 1
ATOM 2264 N N . PHE A 1 312 ? -5.707 -17.547 -30.688 1 80.06 312 PHE A N 1
ATOM 2265 C CA . PHE A 1 312 ? -5.262 -18.047 -31.984 1 80.06 312 PHE A CA 1
ATOM 2266 C C . PHE A 1 312 ? -4.996 -19.547 -31.938 1 80.06 312 PHE A C 1
ATOM 2268 O O . PHE A 1 312 ? -4.59 -20.141 -32.938 1 80.06 312 PHE A O 1
ATOM 2275 N N . LEU A 1 313 ? -5.246 -20.109 -30.812 1 84.69 313 LEU A N 1
ATOM 2276 C CA . LEU A 1 313 ? -4.988 -21.531 -30.656 1 84.69 313 LEU A CA 1
ATOM 2277 C C . LEU A 1 313 ? -6.148 -22.219 -29.938 1 84.69 313 LEU A C 1
ATOM 2279 O O . LEU A 1 313 ? -6.789 -21.609 -29.062 1 84.69 313 LEU A O 1
ATOM 2283 N N . PRO A 1 314 ? -6.441 -23.406 -30.328 1 85.69 314 PRO A N 1
ATOM 2284 C CA . PRO A 1 314 ? -7.406 -24.156 -29.531 1 85.69 314 PRO A CA 1
ATOM 2285 C C . PRO A 1 314 ? -6.902 -24.438 -28.125 1 85.69 314 PRO A C 1
ATOM 2287 O O . PRO A 1 314 ? -5.711 -24.297 -27.844 1 85.69 314 PRO A O 1
ATOM 2290 N N . PRO A 1 315 ? -7.836 -24.797 -27.266 1 87.44 315 PRO A N 1
ATOM 2291 C CA . PRO A 1 315 ? -7.41 -25.094 -25.891 1 87.44 315 PRO A CA 1
ATOM 2292 C C . PRO A 1 315 ? -6.324 -26.172 -25.844 1 87.44 315 PRO A C 1
ATOM 2294 O O . PRO A 1 315 ? -6.344 -27.109 -26.641 1 87.44 315 PRO A O 1
ATOM 2297 N N . ALA A 1 316 ? -5.43 -26.016 -24.953 1 88.56 316 ALA A N 1
ATOM 2298 C CA . ALA A 1 316 ? -4.32 -26.953 -24.75 1 88.56 316 ALA A CA 1
ATOM 2299 C C . ALA A 1 316 ? -4.668 -28 -23.703 1 88.56 316 ALA A C 1
ATOM 2301 O O . ALA A 1 316 ? -5.477 -27.75 -22.812 1 88.56 316 ALA A O 1
ATOM 2302 N N . CYS A 1 317 ? -4.055 -29.156 -23.875 1 90.31 317 CYS A N 1
ATOM 2303 C CA . CYS A 1 317 ? -4.215 -30.219 -22.875 1 90.31 317 CYS A CA 1
ATOM 2304 C C . CYS A 1 317 ? -3.156 -30.094 -21.797 1 90.31 317 CYS A C 1
ATOM 2306 O O . CYS A 1 317 ? -1.98 -30.391 -22.031 1 90.31 317 CYS A O 1
ATOM 2308 N N . THR A 1 318 ? -3.541 -29.812 -20.562 1 94.75 318 THR A N 1
ATOM 2309 C CA . THR A 1 318 ? -2.58 -29.672 -19.484 1 94.75 318 THR A CA 1
ATOM 2310 C C . THR A 1 318 ? -2.029 -31.031 -19.062 1 94.75 318 THR A C 1
ATOM 2312 O O . THR A 1 318 ? -0.981 -31.125 -18.422 1 94.75 318 THR A O 1
ATOM 2315 N N . GLY A 1 319 ? -2.777 -32.062 -19.391 1 95.94 319 GLY A N 1
ATOM 2316 C CA . GLY A 1 319 ? -2.279 -33.406 -19.172 1 95.94 319 GLY A CA 1
ATOM 2317 C C . GLY A 1 319 ? -0.995 -33.688 -19.922 1 95.94 319 GLY A C 1
ATOM 2318 O O . GLY A 1 319 ? -0.117 -34.375 -19.406 1 95.94 319 GLY A O 1
ATOM 2319 N N . THR A 1 320 ? -0.924 -33.219 -21.156 1 96.31 320 THR A N 1
ATOM 2320 C CA . THR A 1 320 ? 0.303 -33.375 -21.938 1 96.31 320 THR A CA 1
ATOM 2321 C C . THR A 1 320 ? 1.483 -32.719 -21.203 1 96.31 320 THR A C 1
ATOM 2323 O O . THR A 1 320 ? 2.533 -33.344 -21.047 1 96.31 320 THR A O 1
ATOM 2326 N N . GLU A 1 321 ? 1.263 -31.578 -20.734 1 96.88 321 GLU A N 1
ATOM 2327 C CA . GLU A 1 321 ? 2.309 -30.875 -20 1 96.88 321 GLU A CA 1
ATOM 2328 C C . GLU A 1 321 ? 2.695 -31.641 -18.734 1 96.88 321 GLU A C 1
ATOM 2330 O O . GLU A 1 321 ? 3.883 -31.812 -18.453 1 96.88 321 GLU A O 1
ATOM 2335 N N . ALA A 1 322 ? 1.706 -32.062 -18.016 1 98.38 322 ALA A N 1
ATOM 2336 C CA . ALA A 1 322 ? 1.954 -32.812 -16.781 1 98.38 322 ALA A CA 1
ATOM 2337 C C . ALA A 1 322 ? 2.76 -34.094 -17.047 1 98.38 322 ALA A C 1
ATOM 2339 O O . ALA A 1 322 ? 3.717 -34.375 -16.328 1 98.38 322 ALA A O 1
ATOM 2340 N N . THR A 1 323 ? 2.383 -34.781 -18.031 1 98.38 323 THR A N 1
ATOM 2341 C CA . THR A 1 323 ? 3.037 -36.031 -18.391 1 98.38 323 THR A CA 1
ATOM 2342 C C . THR A 1 323 ? 4.504 -35.812 -18.734 1 98.38 323 THR A C 1
ATOM 2344 O O . THR A 1 323 ? 5.371 -36.594 -18.375 1 98.38 323 THR A O 1
ATOM 2347 N N . LEU A 1 324 ? 4.742 -34.75 -19.453 1 98.56 324 LEU A N 1
ATOM 2348 C CA . LEU A 1 324 ? 6.105 -34.438 -19.875 1 98.56 324 LEU A CA 1
ATOM 2349 C C . LEU A 1 324 ? 6.922 -33.906 -18.703 1 98.56 324 LEU A C 1
ATOM 2351 O O . LEU A 1 324 ? 8.141 -34.125 -18.641 1 98.56 324 LEU A O 1
ATOM 2355 N N . LEU A 1 325 ? 6.254 -33.25 -17.734 1 98.75 325 LEU A N 1
ATOM 2356 C CA . LEU A 1 325 ? 6.938 -32.656 -16.609 1 98.75 325 LEU A CA 1
ATOM 2357 C C . LEU A 1 325 ? 7.277 -33.688 -15.539 1 98.75 325 LEU A C 1
ATOM 2359 O O . LEU A 1 325 ? 8.203 -33.5 -14.75 1 98.75 325 LEU A O 1
ATOM 2363 N N . PHE A 1 326 ? 6.621 -34.812 -15.508 1 98.81 326 PHE A N 1
ATOM 2364 C CA . PHE A 1 326 ? 6.781 -35.844 -14.492 1 98.81 326 PHE A CA 1
ATOM 2365 C C . PHE A 1 326 ? 8.211 -36.375 -14.477 1 98.81 326 PHE A C 1
ATOM 2367 O O . PHE A 1 326 ? 8.906 -36.281 -13.469 1 98.81 326 PHE A O 1
ATOM 2374 N N . PRO A 1 327 ? 8.703 -36.906 -15.602 1 98.88 327 PRO A N 1
ATOM 2375 C CA . PRO A 1 327 ? 10.078 -37.406 -15.578 1 98.88 327 PRO A CA 1
ATOM 2376 C C . PRO A 1 327 ? 11.109 -36.312 -15.352 1 98.88 327 PRO A C 1
ATOM 2378 O O . PRO A 1 327 ? 12.172 -36.562 -14.789 1 98.88 327 PRO A O 1
ATOM 2381 N N . VAL A 1 328 ? 10.812 -35.062 -15.773 1 98.88 328 VAL A N 1
ATOM 2382 C CA . VAL A 1 328 ? 11.703 -33.938 -15.586 1 98.88 328 VAL A CA 1
ATOM 2383 C C . VAL A 1 328 ? 11.859 -33.625 -14.094 1 98.88 328 VAL A C 1
ATOM 2385 O O . VAL A 1 328 ? 12.977 -33.5 -13.594 1 98.88 328 VAL A O 1
ATOM 2388 N N . LEU A 1 329 ? 10.703 -33.562 -13.383 1 98.94 329 LEU A N 1
ATOM 2389 C CA . LEU A 1 329 ? 10.75 -33.281 -11.953 1 98.94 329 LEU A CA 1
ATOM 2390 C C . LEU A 1 329 ? 11.484 -34.406 -11.211 1 98.94 329 LEU A C 1
ATOM 2392 O O . LEU A 1 329 ? 12.281 -34.125 -10.312 1 98.94 329 LEU A O 1
ATOM 2396 N N . LEU A 1 330 ? 11.219 -35.625 -11.578 1 98.88 330 LEU A N 1
ATOM 2397 C CA . LEU A 1 330 ? 11.898 -36.719 -10.922 1 98.88 330 LEU A CA 1
ATOM 2398 C C . LEU A 1 330 ? 13.406 -36.625 -11.117 1 98.88 330 LEU A C 1
ATOM 2400 O O . LEU A 1 330 ? 14.18 -36.781 -10.164 1 98.88 330 LEU A O 1
ATOM 2404 N N . ALA A 1 331 ? 13.828 -36.406 -12.352 1 98.75 331 ALA A N 1
ATOM 2405 C CA . ALA A 1 331 ? 15.25 -36.281 -12.664 1 98.75 331 ALA A CA 1
ATOM 2406 C C . ALA A 1 331 ? 15.898 -35.156 -11.859 1 98.75 331 ALA A C 1
ATOM 2408 O O . ALA A 1 331 ? 16.969 -35.344 -11.273 1 98.75 331 ALA A O 1
ATOM 2409 N N . GLU A 1 332 ? 15.266 -34.062 -11.812 1 98.69 332 GLU A N 1
ATOM 2410 C CA . GLU A 1 332 ? 15.852 -32.906 -11.125 1 98.69 332 GLU A CA 1
ATOM 2411 C C . GLU A 1 332 ? 15.789 -33.094 -9.609 1 98.69 332 GLU A C 1
ATOM 2413 O O . GLU A 1 332 ? 16.688 -32.625 -8.891 1 98.69 332 GLU A O 1
ATOM 2418 N N . ALA A 1 333 ? 14.648 -33.656 -9.133 1 98.75 333 ALA A N 1
ATOM 2419 C CA . ALA A 1 333 ? 14.578 -33.938 -7.707 1 98.75 333 ALA A CA 1
ATOM 2420 C C . ALA A 1 333 ? 15.742 -34.844 -7.273 1 98.75 333 ALA A C 1
ATOM 2422 O O . ALA A 1 333 ? 16.297 -34.656 -6.191 1 98.75 333 ALA A O 1
ATOM 2423 N N . ARG A 1 334 ? 16.078 -35.75 -8.086 1 98.44 334 ARG A N 1
ATOM 2424 C CA . ARG A 1 334 ? 17.219 -36.625 -7.812 1 98.44 334 ARG A CA 1
ATOM 2425 C C . ARG A 1 334 ? 18.5 -35.781 -7.703 1 98.44 334 ARG A C 1
ATOM 2427 O O . ARG A 1 334 ? 19.328 -36.031 -6.812 1 98.44 334 ARG A O 1
ATOM 2434 N N . ARG A 1 335 ? 18.719 -34.844 -8.609 1 97.94 335 ARG A N 1
ATOM 2435 C CA . ARG A 1 335 ? 19.891 -33.969 -8.578 1 97.94 335 ARG A CA 1
ATOM 2436 C C . ARG A 1 335 ? 19.922 -33.156 -7.281 1 97.94 335 ARG A C 1
ATOM 2438 O O . ARG A 1 335 ? 21 -32.844 -6.77 1 97.94 335 ARG A O 1
ATOM 2445 N N . TRP A 1 336 ? 18.781 -32.844 -6.75 1 98.12 336 TRP A N 1
ATOM 2446 C CA . TRP A 1 336 ? 18.688 -32.031 -5.543 1 98.12 336 TRP A CA 1
ATOM 2447 C C . TRP A 1 336 ? 18.797 -32.906 -4.289 1 98.12 336 TRP A C 1
ATOM 2449 O O . TRP A 1 336 ? 18.891 -32.375 -3.178 1 98.12 336 TRP A O 1
ATOM 2459 N N . GLY A 1 337 ? 18.625 -34.219 -4.461 1 97.5 337 GLY A N 1
ATOM 2460 C CA . GLY A 1 337 ? 18.906 -35.062 -3.312 1 97.5 337 GLY A CA 1
ATOM 2461 C C . GLY A 1 337 ? 17.797 -36.031 -2.975 1 97.5 337 GLY A C 1
ATOM 2462 O O . GLY A 1 337 ? 17.75 -36.594 -1.87 1 97.5 337 GLY A O 1
ATOM 2463 N N . LEU A 1 338 ? 16.781 -36.156 -3.867 1 98.25 338 LEU A N 1
ATOM 2464 C CA . LEU A 1 338 ? 15.797 -37.219 -3.641 1 98.25 338 LEU A CA 1
ATOM 2465 C C . LEU A 1 338 ? 16.469 -38.562 -3.488 1 98.25 338 LEU A C 1
ATOM 2467 O O . LEU A 1 338 ? 17.344 -38.938 -4.293 1 98.25 338 LEU A O 1
ATOM 2471 N N . ALA A 1 339 ? 16.047 -39.312 -2.508 1 96.62 339 ALA A N 1
ATOM 2472 C CA . ALA A 1 339 ? 16.672 -40.594 -2.207 1 96.62 339 ALA A CA 1
ATOM 2473 C C . ALA A 1 339 ? 16.547 -41.531 -3.383 1 96.62 339 ALA A C 1
ATOM 2475 O O . ALA A 1 339 ? 15.5 -41.594 -4.047 1 96.62 339 ALA A O 1
ATOM 2476 N N . GLU A 1 340 ? 17.578 -42.344 -3.582 1 96.44 340 GLU A N 1
ATOM 2477 C CA . GLU A 1 340 ? 17.594 -43.312 -4.691 1 96.44 340 GLU A CA 1
ATOM 2478 C C . GLU A 1 340 ? 16.438 -44.281 -4.582 1 96.44 340 GLU A C 1
ATOM 2480 O O . GLU A 1 340 ? 15.883 -44.719 -5.594 1 96.44 340 GLU A O 1
ATOM 2485 N N . ARG A 1 341 ? 16.156 -44.656 -3.404 1 96.62 341 ARG A N 1
ATOM 2486 C CA . ARG A 1 341 ? 15.047 -45.594 -3.191 1 96.62 341 ARG A CA 1
ATOM 2487 C C . ARG A 1 341 ? 13.734 -45 -3.693 1 96.62 341 ARG A C 1
ATOM 2489 O O . ARG A 1 341 ? 12.961 -45.656 -4.379 1 96.62 341 ARG A O 1
ATOM 2496 N N . GLU A 1 342 ? 13.523 -43.781 -3.355 1 96.62 342 GLU A N 1
ATOM 2497 C CA . GLU A 1 342 ? 12.312 -43.125 -3.801 1 96.62 342 GLU A CA 1
ATOM 2498 C C . GLU A 1 342 ? 12.312 -42.906 -5.312 1 96.62 342 GLU A C 1
ATOM 2500 O O . GLU A 1 342 ? 11.281 -43.062 -5.965 1 96.62 342 GLU A O 1
ATOM 2505 N N . THR A 1 343 ? 13.461 -42.562 -5.836 1 97.88 343 THR A N 1
ATOM 2506 C CA . THR A 1 343 ? 13.586 -42.375 -7.281 1 97.88 343 THR A CA 1
ATOM 2507 C C . THR A 1 343 ? 13.227 -43.688 -8 1 97.88 343 THR A C 1
ATOM 2509 O O . THR A 1 343 ? 12.477 -43.688 -8.977 1 97.88 343 THR A O 1
ATOM 2512 N N . SER A 1 344 ? 13.719 -44.781 -7.434 1 97.38 344 SER A N 1
ATOM 2513 C CA . SER A 1 344 ? 13.477 -46.094 -8.031 1 97.38 344 SER A CA 1
ATOM 2514 C C . SER A 1 344 ? 11.992 -46.438 -7.98 1 97.38 344 SER A C 1
ATOM 2516 O O . SER A 1 344 ? 11.469 -47.062 -8.914 1 97.38 344 SER A O 1
ATOM 2518 N N . GLU A 1 345 ? 11.414 -46.094 -6.965 1 97.44 345 GLU A N 1
ATOM 2519 C CA . GLU A 1 345 ? 9.992 -46.375 -6.785 1 97.44 345 GLU A CA 1
ATOM 2520 C C . GLU A 1 345 ? 9.148 -45.625 -7.809 1 97.44 345 GLU A C 1
ATOM 2522 O O . GLU A 1 345 ? 8.086 -46.094 -8.219 1 97.44 345 GLU A O 1
ATOM 2527 N N . LEU A 1 346 ? 9.594 -44.469 -8.211 1 98.44 346 LEU A N 1
ATOM 2528 C CA . LEU A 1 346 ? 8.828 -43.594 -9.094 1 98.44 346 LEU A CA 1
ATOM 2529 C C . LEU A 1 346 ? 9.227 -43.812 -10.555 1 98.44 346 LEU A C 1
ATOM 2531 O O . LEU A 1 346 ? 8.539 -43.344 -11.461 1 98.44 346 LEU A O 1
ATOM 2535 N N . LEU A 1 347 ? 10.297 -44.531 -10.789 1 98.38 347 LEU A N 1
ATOM 2536 C CA . LEU A 1 347 ? 10.914 -44.688 -12.102 1 98.38 347 LEU A CA 1
ATOM 2537 C C . LEU A 1 347 ? 9.953 -45.344 -13.078 1 98.38 347 LEU A C 1
ATOM 2539 O O . LEU A 1 347 ? 9.844 -44.906 -14.234 1 98.38 347 LEU A O 1
ATOM 2543 N N . PRO A 1 348 ? 9.172 -46.375 -12.672 1 98 348 PRO A N 1
ATOM 2544 C CA . PRO A 1 348 ? 8.242 -46.969 -13.625 1 98 348 PRO A CA 1
ATOM 2545 C C . PRO A 1 348 ? 7.219 -46 -14.172 1 98 348 PRO A C 1
ATOM 2547 O O . PRO A 1 348 ? 6.898 -46.031 -15.367 1 98 348 PRO A O 1
ATOM 2550 N N . ALA A 1 349 ? 6.699 -45.156 -13.328 1 98.44 349 ALA A N 1
ATOM 2551 C CA . ALA A 1 349 ? 5.758 -44.156 -13.781 1 98.44 349 ALA A CA 1
ATOM 2552 C C . ALA A 1 349 ? 6.422 -43.188 -14.766 1 98.44 349 ALA A C 1
ATOM 2554 O O . ALA A 1 349 ? 5.812 -42.781 -15.758 1 98.44 349 ALA A O 1
ATOM 2555 N N . ALA A 1 350 ? 7.652 -42.781 -14.492 1 98.75 350 ALA A N 1
ATOM 2556 C CA . ALA A 1 350 ? 8.406 -41.906 -15.398 1 98.75 350 ALA A CA 1
ATOM 2557 C C . ALA A 1 350 ? 8.633 -42.594 -16.75 1 98.75 350 ALA A C 1
ATOM 2559 O O . ALA A 1 350 ? 8.508 -41.969 -17.797 1 98.75 350 ALA A O 1
ATOM 2560 N N . GLU A 1 351 ? 8.914 -43.844 -16.641 1 98.25 351 GLU A N 1
ATOM 2561 C CA . GLU A 1 351 ? 9.125 -44.625 -17.859 1 98.25 351 GLU A CA 1
ATOM 2562 C C . GLU A 1 351 ? 7.867 -44.656 -18.719 1 98.25 351 GLU A C 1
ATOM 2564 O O . GLU A 1 351 ? 7.945 -44.562 -19.953 1 98.25 351 GLU A O 1
ATOM 2569 N N . ARG A 1 352 ? 6.789 -44.812 -18.094 1 98.06 352 ARG A N 1
ATOM 2570 C CA . ARG A 1 352 ? 5.527 -44.812 -18.828 1 98.06 352 ARG A CA 1
ATOM 2571 C C . ARG A 1 352 ? 5.258 -43.469 -19.484 1 98.06 352 ARG A C 1
ATOM 2573 O O . ARG A 1 352 ? 4.723 -43.406 -20.594 1 98.06 352 ARG A O 1
ATOM 2580 N N . CYS A 1 353 ? 5.594 -42.375 -18.812 1 98.5 353 CYS A N 1
ATOM 2581 C CA . CYS A 1 353 ? 5.453 -41.062 -19.391 1 98.5 353 CYS A CA 1
ATOM 2582 C C . CYS A 1 353 ? 6.305 -40.938 -20.656 1 98.5 353 CYS A C 1
ATOM 2584 O O . CYS A 1 353 ? 5.84 -40.406 -21.672 1 98.5 353 CYS A O 1
ATOM 2586 N N . LEU A 1 354 ? 7.543 -41.375 -20.562 1 98.44 354 LEU A N 1
ATOM 2587 C CA . LEU A 1 354 ? 8.477 -41.281 -21.688 1 98.44 354 LEU A CA 1
ATOM 2588 C C . LEU A 1 354 ? 8.039 -42.188 -22.828 1 98.44 354 LEU A C 1
ATOM 2590 O O . LEU A 1 354 ? 8.195 -41.844 -24 1 98.44 354 LEU A O 1
ATOM 2594 N N . ALA A 1 355 ? 7.531 -43.344 -22.438 1 96.94 355 ALA A N 1
ATOM 2595 C CA . ALA A 1 355 ? 6.992 -44.219 -23.453 1 96.94 355 ALA A CA 1
ATOM 2596 C C . ALA A 1 355 ? 5.805 -43.594 -24.172 1 96.94 355 ALA A C 1
ATOM 2598 O O . ALA A 1 355 ? 5.656 -43.75 -25.391 1 96.94 355 ALA A O 1
ATOM 2599 N N . TRP A 1 356 ? 4.957 -43 -23.453 1 97.06 356 TRP A N 1
ATOM 2600 C CA . TRP A 1 356 ? 3.824 -42.281 -24.031 1 97.06 356 TRP A CA 1
ATOM 2601 C C . TRP A 1 356 ? 4.297 -41.25 -25.047 1 97.06 356 TRP A C 1
ATOM 2603 O O . TRP A 1 356 ? 3.723 -41.125 -26.125 1 97.06 356 TRP A O 1
ATOM 2613 N N . LEU A 1 357 ? 5.336 -40.469 -24.672 1 97.31 357 LEU A N 1
ATOM 2614 C CA . LEU A 1 357 ? 5.91 -39.469 -25.562 1 97.31 357 LEU A CA 1
ATOM 2615 C C . LEU A 1 357 ? 6.332 -40.094 -26.891 1 97.31 357 LEU A C 1
ATOM 2617 O O . LEU A 1 357 ? 5.93 -39.656 -27.953 1 97.31 357 LEU A O 1
ATOM 2621 N N . ARG A 1 358 ? 7.027 -41.188 -26.844 1 95.62 358 ARG A N 1
ATOM 2622 C CA . ARG A 1 358 ? 7.551 -41.844 -28.031 1 95.62 358 ARG A CA 1
ATOM 2623 C C . ARG A 1 358 ? 6.418 -42.438 -28.875 1 95.62 358 ARG A C 1
ATOM 2625 O O . ARG A 1 358 ? 6.434 -42.344 -30.094 1 95.62 358 ARG A O 1
ATOM 2632 N N . THR A 1 359 ? 5.516 -43.031 -28.125 1 94.44 359 THR A N 1
ATOM 2633 C CA . THR A 1 359 ? 4.387 -43.625 -28.828 1 94.44 359 THR A CA 1
ATOM 2634 C C . THR A 1 359 ? 3.547 -42.562 -29.531 1 94.44 359 THR A C 1
ATOM 2636 O O . THR A 1 359 ? 3.096 -42.781 -30.656 1 94.44 359 THR A O 1
ATOM 2639 N N . THR A 1 360 ? 3.316 -41.5 -28.875 1 94.44 360 THR A N 1
ATOM 2640 C CA . THR A 1 360 ? 2.473 -40.438 -29.422 1 94.44 360 THR A CA 1
ATOM 2641 C C . THR A 1 360 ? 3.143 -39.75 -30.609 1 94.44 360 THR A C 1
ATOM 2643 O O . THR A 1 360 ? 2.475 -39.406 -31.594 1 94.44 360 THR A O 1
ATOM 2646 N N . VAL A 1 361 ? 4.445 -39.562 -30.547 1 94.12 361 VAL A N 1
ATOM 2647 C CA . VAL A 1 361 ? 5.18 -38.969 -31.656 1 94.12 361 VAL A CA 1
ATOM 2648 C C . VAL A 1 361 ? 5.184 -39.938 -32.844 1 94.12 361 VAL A C 1
ATOM 2650 O O . VAL A 1 361 ? 5.117 -39.531 -34 1 94.12 361 VAL A O 1
ATOM 2653 N N . GLY A 1 362 ? 5.324 -41.312 -32.5 1 91 362 GLY A N 1
ATOM 2654 C CA . GLY A 1 362 ? 5.406 -42.312 -33.562 1 91 362 GLY A CA 1
ATOM 2655 C C . GLY A 1 362 ? 6.59 -42.125 -34.5 1 91 362 GLY A C 1
ATOM 2656 O O . GLY A 1 362 ? 7.723 -41.969 -34.031 1 91 362 GLY A O 1
ATOM 2657 N N . ASP A 1 363 ? 6.27 -42.062 -35.75 1 89.62 363 ASP A N 1
ATOM 2658 C CA . ASP A 1 363 ? 7.312 -41.906 -36.781 1 89.62 363 ASP A CA 1
ATOM 2659 C C . ASP A 1 363 ? 7.492 -40.438 -37.125 1 89.62 363 ASP A C 1
ATOM 2661 O O . ASP A 1 363 ? 8.281 -40.094 -38 1 89.62 363 ASP A O 1
ATOM 2665 N N . GLY A 1 364 ? 6.797 -39.625 -36.406 1 90.31 364 GLY A N 1
ATOM 2666 C CA . GLY A 1 364 ? 6.859 -38.219 -36.688 1 90.31 364 GLY A CA 1
ATOM 2667 C C . GLY A 1 364 ? 8.016 -37.5 -36 1 90.31 364 GLY A C 1
ATOM 2668 O O . GLY A 1 364 ? 8.812 -38.156 -35.312 1 90.31 364 GLY A O 1
ATOM 2669 N N . THR A 1 365 ? 8.078 -36.156 -36.188 1 94.19 365 THR A N 1
ATOM 2670 C CA . THR A 1 365 ? 9.156 -35.344 -35.625 1 94.19 365 THR A CA 1
ATOM 2671 C C . THR A 1 365 ? 8.703 -34.656 -34.344 1 94.19 365 THR A C 1
ATOM 2673 O O . THR A 1 365 ? 9.508 -34.406 -33.469 1 94.19 365 THR A O 1
ATOM 2676 N N . TYR A 1 366 ? 7.391 -34.281 -34.375 1 95.81 366 TYR A N 1
ATOM 2677 C CA . TYR A 1 366 ? 6.918 -33.438 -33.281 1 95.81 366 TYR A CA 1
ATOM 2678 C C . TYR A 1 366 ? 5.766 -34.094 -32.531 1 95.81 366 TYR A C 1
ATOM 2680 O O . TYR A 1 366 ? 5.109 -35 -33.062 1 95.81 366 TYR A O 1
ATOM 2688 N N . LEU A 1 367 ? 5.57 -33.625 -31.312 1 95.25 367 LEU A N 1
ATOM 2689 C CA . LEU A 1 367 ? 4.457 -34.094 -30.484 1 95.25 367 LEU A CA 1
ATOM 2690 C C . LEU A 1 367 ? 3.24 -33.188 -30.688 1 95.25 367 LEU A C 1
ATOM 2692 O O . LEU A 1 367 ? 3.256 -32 -30.297 1 95.25 367 LEU A O 1
ATOM 2696 N N . PRO A 1 368 ? 2.215 -33.688 -31.25 1 92.19 368 PRO A N 1
ATOM 2697 C CA . PRO A 1 368 ? 1 -32.875 -31.391 1 92.19 368 PRO A CA 1
ATOM 2698 C C . PRO A 1 368 ? 0.239 -32.719 -30.062 1 92.19 368 PRO A C 1
ATOM 2700 O O . PRO A 1 368 ? 0.281 -33.625 -29.219 1 92.19 368 PRO A O 1
ATOM 2703 N N . ASP A 1 369 ? -0.416 -31.734 -29.875 1 86.88 369 ASP A N 1
ATOM 2704 C CA . ASP A 1 369 ? -1.268 -31.469 -28.719 1 86.88 369 ASP A CA 1
ATOM 2705 C C . ASP A 1 369 ? -2.586 -30.828 -29.141 1 86.88 369 ASP A C 1
ATOM 2707 O O . ASP A 1 369 ? -2.604 -29.688 -29.625 1 86.88 369 ASP A O 1
ATOM 2711 N N . PRO A 1 370 ? -3.748 -31.391 -29.078 1 81.75 370 PRO A N 1
ATOM 2712 C CA . PRO A 1 370 ? -3.854 -32.75 -28.531 1 81.75 370 PRO A CA 1
ATOM 2713 C C . PRO A 1 370 ? -3.248 -33.812 -29.469 1 81.75 370 PRO A C 1
ATOM 2715 O O . PRO A 1 370 ? -2.992 -33.531 -30.641 1 81.75 370 PRO A O 1
ATOM 2718 N N . PRO A 1 371 ? -3.01 -34.969 -28.984 1 75.12 371 PRO A N 1
ATOM 2719 C CA . PRO A 1 371 ? -2.301 -36.031 -29.719 1 75.12 371 PRO A CA 1
ATOM 2720 C C . PRO A 1 371 ? -2.975 -36.375 -31.047 1 75.12 371 PRO A C 1
ATOM 2722 O O . PRO A 1 371 ? -2.303 -36.781 -32 1 75.12 371 PRO A O 1
ATOM 2725 N N . GLN A 1 372 ? -4.223 -36.156 -31.156 1 73.81 372 GLN A N 1
ATOM 2726 C CA . GLN A 1 372 ? -4.859 -36.5 -32.406 1 73.81 372 GLN A CA 1
ATOM 2727 C C . GLN A 1 372 ? -5.219 -35.25 -33.219 1 73.81 372 GLN A C 1
ATOM 2729 O O . GLN A 1 372 ? -6.238 -34.625 -32.969 1 73.81 372 GLN A O 1
ATOM 2734 N N . GLY A 1 373 ? -4.238 -34.906 -34.188 1 72.69 373 GLY A N 1
ATOM 2735 C CA . GLY A 1 373 ? -4.582 -33.938 -35.188 1 72.69 373 GLY A CA 1
ATOM 2736 C C . GLY A 1 373 ? -4.492 -32.5 -34.688 1 72.69 373 GLY A C 1
ATOM 2737 O O . GLY A 1 373 ? -5.02 -31.578 -35.312 1 72.69 373 GLY A O 1
ATOM 2738 N N . GLY A 1 374 ? -3.982 -32.219 -33.562 1 80.56 374 GLY A N 1
ATOM 2739 C CA . GLY A 1 374 ? -3.885 -30.875 -33.031 1 80.56 374 GLY A CA 1
ATOM 2740 C C . GLY A 1 374 ? -2.664 -30.125 -33.531 1 80.56 374 GLY A C 1
ATOM 2741 O O . GLY A 1 374 ? -1.839 -30.672 -34.25 1 80.56 374 GLY A O 1
ATOM 2742 N N . PRO A 1 375 ? -2.639 -28.812 -33.281 1 89.69 375 PRO A N 1
ATOM 2743 C CA . PRO A 1 375 ? -1.467 -28.031 -33.656 1 89.69 375 PRO A CA 1
ATOM 2744 C C . PRO A 1 375 ? -0.184 -28.5 -32.969 1 89.69 375 PRO A C 1
ATOM 2746 O O . PRO A 1 375 ? -0.241 -29.203 -31.953 1 89.69 375 PRO A O 1
ATOM 2749 N N . ILE A 1 376 ? 0.91 -28.25 -33.625 1 95.38 376 ILE A N 1
ATOM 2750 C CA . ILE A 1 376 ? 2.229 -28.469 -33.031 1 95.38 376 ILE A CA 1
ATOM 2751 C C . ILE A 1 376 ? 2.701 -27.203 -32.312 1 95.38 376 ILE A C 1
ATOM 2753 O O . ILE A 1 376 ? 3.172 -26.266 -32.969 1 95.38 376 ILE A O 1
ATOM 2757 N N . ARG A 1 377 ? 2.564 -27.219 -31.047 1 95.56 377 ARG A N 1
ATOM 2758 C CA . ARG A 1 377 ? 2.824 -26.016 -30.281 1 95.56 377 ARG A CA 1
ATOM 2759 C C . ARG A 1 377 ? 4.301 -25.891 -29.922 1 95.56 377 ARG A C 1
ATOM 2761 O O . ARG A 1 377 ? 4.945 -26.891 -29.594 1 95.56 377 ARG A O 1
ATOM 2768 N N . CYS A 1 378 ? 4.77 -24.719 -29.984 1 96.19 378 CYS A N 1
ATOM 2769 C CA . CYS A 1 378 ? 6.16 -24.422 -29.656 1 96.19 378 CYS A CA 1
ATOM 2770 C C . CYS A 1 378 ? 6.488 -24.844 -28.234 1 96.19 378 CYS A C 1
ATOM 2772 O O . CYS A 1 378 ? 7.473 -25.547 -28 1 96.19 378 CYS A O 1
ATOM 2774 N N . GLU A 1 379 ? 5.699 -24.484 -27.219 1 95.88 379 GLU A N 1
ATOM 2775 C CA . GLU A 1 379 ? 5.953 -24.797 -25.812 1 95.88 379 GLU A CA 1
ATOM 2776 C C . GLU A 1 379 ? 5.902 -26.297 -25.562 1 95.88 379 GLU A C 1
ATOM 2778 O O . GLU A 1 379 ? 6.66 -26.828 -24.734 1 95.88 379 GLU A O 1
ATOM 2783 N N . THR A 1 380 ? 5.035 -26.953 -26.234 1 96.62 380 THR A N 1
ATOM 2784 C CA . THR A 1 380 ? 4.926 -28.406 -26.078 1 96.62 380 THR A CA 1
ATOM 2785 C C . THR A 1 380 ? 6.203 -29.094 -26.547 1 96.62 380 THR A C 1
ATOM 2787 O O . THR A 1 380 ? 6.656 -30.062 -25.922 1 96.62 380 THR A O 1
ATOM 2790 N N . GLN A 1 381 ? 6.762 -28.594 -27.656 1 97.94 381 GLN A N 1
ATOM 2791 C CA . GLN A 1 381 ? 8.008 -29.188 -28.141 1 97.94 381 GLN A CA 1
ATOM 2792 C C . GLN A 1 381 ? 9.148 -28.938 -27.156 1 97.94 381 GLN A C 1
ATOM 2794 O O . GLN A 1 381 ? 10.016 -29.797 -26.969 1 97.94 381 GLN A O 1
ATOM 2799 N N . ALA A 1 382 ? 9.125 -27.766 -26.578 1 98.44 382 ALA A N 1
ATOM 2800 C CA . ALA A 1 382 ? 10.117 -27.484 -25.547 1 98.44 382 ALA A CA 1
ATOM 2801 C C . ALA A 1 382 ? 9.984 -28.469 -24.391 1 98.44 382 ALA A C 1
ATOM 2803 O O . ALA A 1 382 ? 10.984 -29.031 -23.922 1 98.44 382 ALA A O 1
ATOM 2804 N N . HIS A 1 383 ? 8.789 -28.734 -23.906 1 98.38 383 HIS A N 1
ATOM 2805 C CA . HIS A 1 383 ? 8.531 -29.688 -22.844 1 98.38 383 HIS A CA 1
ATOM 2806 C C . HIS A 1 383 ? 8.953 -31.094 -23.25 1 98.38 383 HIS A C 1
ATOM 2808 O O . HIS A 1 383 ? 9.562 -31.828 -22.453 1 98.38 383 HIS A O 1
ATOM 2814 N N . ALA A 1 384 ? 8.602 -31.422 -24.438 1 98.5 384 ALA A N 1
ATOM 2815 C CA . ALA A 1 384 ? 8.898 -32.75 -24.922 1 98.5 384 ALA A CA 1
ATOM 2816 C C . ALA A 1 384 ? 10.406 -33 -25.016 1 98.5 384 ALA A C 1
ATOM 2818 O O . ALA A 1 384 ? 10.914 -34.031 -24.578 1 98.5 384 ALA A O 1
ATOM 2819 N N . HIS A 1 385 ? 11.047 -32.062 -25.641 1 98.75 385 HIS A N 1
ATOM 2820 C CA . HIS A 1 385 ? 12.5 -32.156 -25.781 1 98.75 385 HIS A CA 1
ATOM 2821 C C . HIS A 1 385 ? 13.172 -32.281 -24.406 1 98.75 385 HIS A C 1
ATOM 2823 O O . HIS A 1 385 ? 14.031 -33.125 -24.219 1 98.75 385 HIS A O 1
ATOM 2829 N N . ARG A 1 386 ? 12.805 -31.422 -23.469 1 98.75 386 ARG A N 1
ATOM 2830 C CA . ARG A 1 386 ? 13.359 -31.453 -22.125 1 98.75 386 ARG A CA 1
ATOM 2831 C C . ARG A 1 386 ? 13.109 -32.781 -21.453 1 98.75 386 ARG A C 1
ATOM 2833 O O . ARG A 1 386 ? 14 -33.375 -20.828 1 98.75 386 ARG A O 1
ATOM 2840 N N . ALA A 1 387 ? 11.883 -33.281 -21.578 1 98.81 387 ALA A N 1
ATOM 2841 C CA . ALA A 1 387 ? 11.531 -34.594 -21 1 98.81 387 ALA A CA 1
ATOM 2842 C C . ALA A 1 387 ? 12.391 -35.688 -21.594 1 98.81 387 ALA A C 1
ATOM 2844 O O . ALA A 1 387 ? 12.844 -36.594 -20.875 1 98.81 387 ALA A O 1
ATOM 2845 N N . ALA A 1 388 ? 12.586 -35.625 -22.875 1 98.81 388 ALA A N 1
ATOM 2846 C CA . ALA A 1 388 ? 13.375 -36.656 -23.562 1 98.81 388 ALA A CA 1
ATOM 2847 C C . ALA A 1 388 ? 14.828 -36.625 -23.094 1 98.81 388 ALA A C 1
ATOM 2849 O O . ALA A 1 388 ? 15.398 -37.688 -22.781 1 98.81 388 ALA A O 1
ATOM 2850 N N . VAL A 1 389 ? 15.391 -35.469 -23.047 1 98.69 389 VAL A N 1
ATOM 2851 C CA . VAL A 1 389 ? 16.812 -35.344 -22.719 1 98.69 389 VAL A CA 1
ATOM 2852 C C . VAL A 1 389 ? 17.031 -35.719 -21.25 1 98.69 389 VAL A C 1
ATOM 2854 O O . VAL A 1 389 ? 17.891 -36.562 -20.953 1 98.69 389 VAL A O 1
ATOM 2857 N N . LEU A 1 390 ? 16.281 -35.156 -20.328 1 98.69 390 LEU A N 1
ATOM 2858 C CA . LEU A 1 390 ? 16.453 -35.469 -18.906 1 98.69 390 LEU A CA 1
ATOM 2859 C C . LEU A 1 390 ? 16 -36.875 -18.594 1 98.69 390 LEU A C 1
ATOM 2861 O O . LEU A 1 390 ? 16.594 -37.531 -17.734 1 98.69 390 LEU A O 1
ATOM 2865 N N . GLY A 1 391 ? 14.906 -37.312 -19.266 1 98.62 391 GLY A N 1
ATOM 2866 C CA . GLY A 1 391 ? 14.445 -38.656 -19.094 1 98.62 391 GLY A CA 1
ATOM 2867 C C . GLY A 1 391 ? 15.477 -39.688 -19.516 1 98.62 391 GLY A C 1
ATOM 2868 O O . GLY A 1 391 ? 15.648 -40.719 -18.844 1 98.62 391 GLY A O 1
ATOM 2869 N N . ALA A 1 392 ? 16.125 -39.438 -20.641 1 98.31 392 ALA A N 1
ATOM 2870 C CA . ALA A 1 392 ? 17.188 -40.344 -21.094 1 98.31 392 ALA A CA 1
ATOM 2871 C C . ALA A 1 392 ? 18.297 -40.438 -20.062 1 98.31 392 ALA A C 1
ATOM 2873 O O . ALA A 1 392 ? 18.781 -41.562 -19.781 1 98.31 392 ALA A O 1
ATOM 2874 N N . ASP A 1 393 ? 18.672 -39.312 -19.578 1 97.31 393 ASP A N 1
ATOM 2875 C CA . ASP A 1 393 ? 19.703 -39.281 -18.547 1 97.31 393 ASP A CA 1
ATOM 2876 C C . ASP A 1 393 ? 19.266 -40.094 -17.312 1 97.31 393 ASP A C 1
ATOM 2878 O O . ASP A 1 393 ? 20.078 -40.812 -16.734 1 97.31 393 ASP A O 1
ATOM 2882 N N . LEU A 1 394 ? 18.047 -39.969 -16.891 1 97.94 394 LEU A N 1
ATOM 2883 C CA . LEU A 1 394 ? 17.469 -40.688 -15.758 1 97.94 394 LEU A CA 1
ATOM 2884 C C . LEU A 1 394 ? 17.469 -42.188 -16 1 97.94 394 LEU A C 1
ATOM 2886 O O . LEU A 1 394 ? 17.859 -42.969 -15.125 1 97.94 394 LEU A O 1
ATOM 2890 N N . LEU A 1 395 ? 17.031 -42.594 -17.188 1 97.94 395 LEU A N 1
ATOM 2891 C CA . LEU A 1 395 ? 17 -44 -17.547 1 97.94 395 LEU A CA 1
ATOM 2892 C C . LEU A 1 395 ? 18.406 -44.594 -17.547 1 97.94 395 LEU A C 1
ATOM 2894 O O . LEU A 1 395 ? 18.625 -45.688 -16.984 1 97.94 395 LEU A O 1
ATOM 2898 N N . ASP A 1 396 ? 19.312 -43.906 -18.141 1 96.75 396 ASP A N 1
ATOM 2899 C CA . ASP A 1 396 ? 20.703 -44.375 -18.203 1 96.75 396 ASP A CA 1
ATOM 2900 C C . ASP A 1 396 ? 21.266 -44.562 -16.797 1 96.75 396 ASP A C 1
ATOM 2902 O O . ASP A 1 396 ? 21.953 -45.562 -16.531 1 96.75 396 ASP A O 1
ATOM 2906 N N . ALA A 1 397 ? 21 -43.656 -15.938 1 95.5 397 ALA A N 1
ATOM 2907 C CA . ALA A 1 397 ? 21.516 -43.688 -14.578 1 95.5 397 ALA A CA 1
ATOM 2908 C C . ALA A 1 397 ? 21 -44.906 -13.82 1 95.5 397 ALA A C 1
ATOM 2910 O O . ALA A 1 397 ? 21.641 -45.375 -12.867 1 95.5 397 ALA A O 1
ATOM 2911 N N . HIS A 1 398 ? 19.891 -45.5 -14.266 1 96.44 398 HIS A N 1
ATOM 2912 C CA . HIS A 1 398 ? 19.312 -46.625 -13.555 1 96.44 398 HIS A CA 1
ATOM 2913 C C . HIS A 1 398 ? 19.359 -47.906 -14.406 1 96.44 398 HIS A C 1
ATOM 2915 O O . HIS A 1 398 ? 18.656 -48.875 -14.117 1 96.44 398 HIS A O 1
ATOM 2921 N N . GLY A 1 399 ? 20.078 -47.812 -15.492 1 95.81 399 GLY A N 1
ATOM 2922 C CA . GLY A 1 399 ? 20.266 -48.969 -16.344 1 95.81 399 GLY A CA 1
ATOM 2923 C C . GLY A 1 399 ? 19 -49.438 -17.047 1 95.81 399 GLY A C 1
ATOM 2924 O O . GLY A 1 399 ? 18.828 -50.625 -17.312 1 95.81 399 GLY A O 1
ATOM 2925 N N . ARG A 1 400 ? 18.109 -48.531 -17.234 1 96.62 400 ARG A N 1
ATOM 2926 C CA . ARG A 1 400 ? 16.859 -48.844 -17.953 1 96.62 400 ARG A CA 1
ATOM 2927 C C . ARG A 1 400 ? 17.016 -48.594 -19.438 1 96.62 400 ARG A C 1
ATOM 2929 O O . ARG A 1 400 ? 17.766 -47.688 -19.859 1 96.62 400 ARG A O 1
ATOM 2936 N N . PRO A 1 401 ? 16.344 -49.281 -20.266 1 96.12 401 PRO A N 1
ATOM 2937 C CA . PRO A 1 401 ? 16.438 -49.062 -21.719 1 96.12 401 PRO A CA 1
ATOM 2938 C C . PRO A 1 401 ? 15.688 -47.844 -22.203 1 96.12 401 PRO A C 1
ATOM 2940 O O . PRO A 1 401 ? 14.891 -47.25 -21.453 1 96.12 401 PRO A O 1
ATOM 2943 N N . GLY A 1 402 ? 16 -47.438 -23.422 1 95.94 402 GLY A N 1
ATOM 2944 C CA . GLY A 1 402 ? 15.234 -46.406 -24.078 1 95.94 402 GLY A CA 1
ATOM 2945 C C . GLY A 1 402 ? 15.961 -45.062 -24.141 1 95.94 402 GLY A C 1
ATOM 2946 O O . GLY A 1 402 ? 15.57 -44.188 -24.906 1 95.94 402 GLY A O 1
ATOM 2947 N N . GLY A 1 403 ? 16.984 -44.875 -23.344 1 97.12 403 GLY A N 1
ATOM 2948 C CA . GLY A 1 403 ? 17.734 -43.625 -23.281 1 97.12 403 GLY A CA 1
ATOM 2949 C C . GLY A 1 403 ? 18.281 -43.188 -24.641 1 97.12 403 GLY A C 1
ATOM 2950 O O . GLY A 1 403 ? 18.141 -42.031 -25.031 1 97.12 403 GLY A O 1
ATOM 2951 N N . THR A 1 404 ? 18.828 -44.094 -25.328 1 96.75 404 THR A N 1
ATOM 2952 C CA . THR A 1 404 ? 19.453 -43.812 -26.625 1 96.75 404 THR A CA 1
ATOM 2953 C C . THR A 1 404 ? 18.391 -43.344 -27.625 1 96.75 404 THR A C 1
ATOM 2955 O O . THR A 1 404 ? 18.609 -42.375 -28.344 1 96.75 404 THR A O 1
ATOM 2958 N N . GLU A 1 405 ? 17.281 -44.062 -27.688 1 96.31 405 GLU A N 1
ATOM 2959 C CA . GLU A 1 405 ? 16.203 -43.719 -28.609 1 96.31 405 GLU A CA 1
ATOM 2960 C C . GLU A 1 405 ? 15.664 -42.344 -28.312 1 96.31 405 GLU A C 1
ATOM 2962 O O . GLU A 1 405 ? 15.375 -41.562 -29.234 1 96.31 405 GLU A O 1
ATOM 2967 N N . LEU A 1 406 ? 15.508 -42.062 -27.062 1 97.94 406 LEU A N 1
ATOM 2968 C CA . LEU A 1 406 ? 15.008 -40.75 -26.656 1 97.94 406 LEU A CA 1
ATOM 2969 C C . LEU A 1 406 ? 15.977 -39.656 -27.062 1 97.94 406 LEU A C 1
ATOM 2971 O O . LEU A 1 406 ? 15.555 -38.625 -27.578 1 97.94 406 LEU A O 1
ATOM 2975 N N . ARG A 1 407 ? 17.25 -39.781 -26.891 1 97.44 407 ARG A N 1
ATOM 2976 C CA . ARG A 1 407 ? 18.266 -38.812 -27.266 1 97.44 407 ARG A CA 1
ATOM 2977 C C . ARG A 1 407 ? 18.297 -38.594 -28.766 1 97.44 407 ARG A C 1
ATOM 2979 O O . ARG A 1 407 ? 18.438 -37.469 -29.25 1 97.44 407 ARG A O 1
ATOM 2986 N N . GLN A 1 408 ? 18.219 -39.719 -29.453 1 96.88 408 GLN A N 1
ATOM 2987 C CA . GLN A 1 408 ? 18.219 -39.625 -30.906 1 96.88 408 GLN A CA 1
ATOM 2988 C C . GLN A 1 408 ? 17.016 -38.844 -31.422 1 96.88 408 GLN A C 1
ATOM 2990 O O . GLN A 1 408 ? 17.156 -37.969 -32.281 1 96.88 408 GLN A O 1
ATOM 2995 N N . TRP A 1 409 ? 15.883 -39.156 -30.891 1 97.69 409 TRP A N 1
ATOM 2996 C CA . TRP A 1 409 ? 14.688 -38.406 -31.25 1 97.69 409 TRP A CA 1
ATOM 2997 C C . TRP A 1 409 ? 14.867 -36.906 -30.922 1 97.69 409 TRP A C 1
ATOM 2999 O O . TRP A 1 409 ? 14.547 -36.062 -31.734 1 97.69 409 TRP A O 1
ATOM 3009 N N . ALA A 1 410 ? 15.328 -36.625 -29.688 1 98.25 410 ALA A N 1
ATOM 3010 C CA . ALA A 1 410 ? 15.5 -35.25 -29.234 1 98.25 410 ALA A CA 1
ATOM 3011 C C . ALA A 1 410 ? 16.438 -34.5 -30.156 1 98.25 410 ALA A C 1
ATOM 3013 O O . ALA A 1 410 ? 16.188 -33.312 -30.469 1 98.25 410 ALA A O 1
ATOM 3014 N N . GLU A 1 411 ? 17.484 -35.125 -30.578 1 97.5 411 GLU A N 1
ATOM 3015 C CA . GLU A 1 411 ? 18.438 -34.469 -31.484 1 97.5 411 GLU A CA 1
ATOM 3016 C C . GLU A 1 411 ? 17.797 -34.188 -32.844 1 97.5 411 GLU A C 1
ATOM 3018 O O . GLU A 1 411 ? 18.016 -33.125 -33.406 1 97.5 411 GLU A O 1
ATOM 3023 N N . THR A 1 412 ? 17.062 -35.156 -33.344 1 97.38 412 THR A N 1
ATOM 3024 C CA . THR A 1 412 ? 16.359 -34.969 -34.594 1 97.38 412 THR A CA 1
ATOM 3025 C C . THR A 1 412 ? 15.344 -33.812 -34.5 1 97.38 412 THR A C 1
ATOM 3027 O O . THR A 1 412 ? 15.266 -32.969 -35.375 1 97.38 412 THR A O 1
ATOM 3030 N N . ALA A 1 413 ? 14.602 -33.844 -33.438 1 97.56 413 ALA A N 1
ATOM 3031 C CA . ALA A 1 413 ? 13.609 -32.812 -33.188 1 97.56 413 ALA A CA 1
ATOM 3032 C C . ALA A 1 413 ? 14.273 -31.438 -33.094 1 97.56 413 ALA A C 1
ATOM 3034 O O . ALA A 1 413 ? 13.734 -30.438 -33.594 1 97.56 413 ALA A O 1
ATOM 3035 N N . ARG A 1 414 ? 15.391 -31.359 -32.438 1 97.75 414 ARG A N 1
ATOM 3036 C CA . ARG A 1 414 ? 16.125 -30.109 -32.25 1 97.75 414 ARG A CA 1
ATOM 3037 C C . ARG A 1 414 ? 16.547 -29.516 -33.594 1 97.75 414 ARG A C 1
ATOM 3039 O O . ARG A 1 414 ? 16.344 -28.328 -33.844 1 97.75 414 ARG A O 1
ATOM 3046 N N . ARG A 1 415 ? 17.047 -30.297 -34.438 1 97.44 415 ARG A N 1
ATOM 3047 C CA . ARG A 1 415 ? 17.484 -29.844 -35.781 1 97.44 415 ARG A CA 1
ATOM 3048 C C . ARG A 1 415 ? 16.297 -29.359 -36.594 1 97.44 415 ARG A C 1
ATOM 3050 O O . ARG A 1 415 ? 16.359 -28.297 -37.219 1 97.44 415 ARG A O 1
ATOM 3057 N N . ALA A 1 416 ? 15.297 -30.156 -36.594 1 97.5 416 ALA A N 1
ATOM 3058 C CA . ALA A 1 416 ? 14.102 -29.797 -37.344 1 97.5 416 ALA A CA 1
ATOM 3059 C C . ALA A 1 416 ? 13.469 -28.516 -36.781 1 97.5 416 ALA A C 1
ATOM 3061 O O . ALA A 1 416 ? 12.992 -27.672 -37.562 1 97.5 416 ALA A O 1
ATOM 3062 N N . PHE A 1 417 ? 13.422 -28.438 -35.5 1 97.94 417 PHE A N 1
ATOM 3063 C CA . PHE A 1 417 ? 12.781 -27.312 -34.844 1 97.94 417 PHE A CA 1
ATOM 3064 C C . PHE A 1 417 ? 13.414 -26 -35.25 1 97.94 417 PHE A C 1
ATOM 3066 O O . PHE A 1 417 ? 12.711 -25.016 -35.5 1 97.94 417 PHE A O 1
ATOM 3073 N N . ARG A 1 418 ? 14.695 -25.875 -35.344 1 97.56 418 ARG A N 1
ATOM 3074 C CA . ARG A 1 418 ? 15.438 -24.656 -35.656 1 97.56 418 ARG A CA 1
ATOM 3075 C C . ARG A 1 418 ? 15.031 -24.109 -37.031 1 97.56 418 ARG A C 1
ATOM 3077 O O . ARG A 1 418 ? 15.078 -22.891 -37.25 1 97.56 418 ARG A O 1
ATOM 3084 N N . THR A 1 419 ? 14.57 -24.984 -37.781 1 96.12 419 THR A N 1
ATOM 3085 C CA . THR A 1 419 ? 14.148 -24.594 -39.125 1 96.12 419 THR A CA 1
ATOM 3086 C C . THR A 1 419 ? 12.633 -24.375 -39.188 1 96.12 419 THR A C 1
ATOM 3088 O O . THR A 1 419 ? 12.172 -23.297 -39.562 1 96.12 419 THR A O 1
ATOM 3091 N N . ASP A 1 420 ? 11.875 -25.328 -38.656 1 96.44 420 ASP A N 1
ATOM 3092 C CA . ASP A 1 420 ? 10.43 -25.344 -38.844 1 96.44 420 ASP A CA 1
ATOM 3093 C C . ASP A 1 420 ? 9.75 -24.312 -37.969 1 96.44 420 ASP A C 1
ATOM 3095 O O . ASP A 1 420 ? 8.68 -23.797 -38.312 1 96.44 420 ASP A O 1
ATOM 3099 N N . PHE A 1 421 ? 10.336 -23.984 -36.812 1 97.62 421 PHE A N 1
ATOM 3100 C CA . PHE A 1 421 ? 9.672 -23.141 -35.812 1 97.62 421 PHE A CA 1
ATOM 3101 C C . PHE A 1 421 ? 10.273 -21.734 -35.812 1 97.62 421 PHE A C 1
ATOM 3103 O O . PHE A 1 421 ? 10.109 -21 -34.844 1 97.62 421 PHE A O 1
ATOM 3110 N N . TRP A 1 422 ? 11.016 -21.438 -36.812 1 97.06 422 TRP A N 1
ATOM 3111 C CA . TRP A 1 422 ? 11.633 -20.125 -36.844 1 97.06 422 TRP A CA 1
ATOM 3112 C C . TRP A 1 422 ? 11.172 -19.328 -38.062 1 97.06 422 TRP A C 1
ATOM 3114 O O . TRP A 1 422 ? 11.273 -19.797 -39.188 1 97.06 422 TRP A O 1
ATOM 3124 N N . ILE A 1 423 ? 10.664 -18.188 -37.75 1 95.94 423 ILE A N 1
ATOM 3125 C CA . ILE A 1 423 ? 10.281 -17.266 -38.812 1 95.94 423 ILE A CA 1
ATOM 3126 C C . ILE A 1 423 ? 11.375 -16.219 -39 1 95.94 423 ILE A C 1
ATOM 3128 O O . ILE A 1 423 ? 11.68 -15.445 -38.094 1 95.94 423 ILE A O 1
ATOM 3132 N N . GLU A 1 424 ? 11.852 -16.125 -40.125 1 93.5 424 GLU A N 1
ATOM 3133 C CA . GLU A 1 424 ? 12.883 -15.148 -40.438 1 93.5 424 GLU A CA 1
ATOM 3134 C C . GLU A 1 424 ? 12.273 -13.812 -40.875 1 93.5 424 GLU A C 1
ATOM 3136 O O . GLU A 1 424 ? 11.273 -13.789 -41.594 1 93.5 424 GLU A O 1
ATOM 3141 N N . ASP A 1 425 ? 12.805 -12.82 -40.281 1 89.31 425 ASP A N 1
ATOM 3142 C CA . ASP A 1 425 ? 12.445 -11.484 -40.719 1 89.31 425 ASP A CA 1
ATOM 3143 C C . ASP A 1 425 ? 13.602 -10.5 -40.531 1 89.31 425 ASP A C 1
ATOM 3145 O O . ASP A 1 425 ? 14.695 -10.898 -40.125 1 89.31 425 ASP A O 1
ATOM 3149 N N . ARG A 1 426 ? 13.484 -9.188 -40.875 1 88.69 426 ARG A N 1
ATOM 3150 C CA . ARG A 1 426 ? 14.531 -8.172 -40.906 1 88.69 426 ARG A CA 1
ATOM 3151 C C . ARG A 1 426 ? 14.953 -7.809 -39.469 1 88.69 426 ARG A C 1
ATOM 3153 O O . ARG A 1 426 ? 16.047 -7.289 -39.281 1 88.69 426 ARG A O 1
ATOM 3160 N N . SER A 1 427 ? 14.156 -8.188 -38.562 1 88.69 427 SER A N 1
ATOM 3161 C CA . SER A 1 427 ? 14.445 -7.812 -37.188 1 88.69 427 SER A CA 1
ATOM 3162 C C . SER A 1 427 ? 15.164 -8.93 -36.438 1 88.69 427 SER A C 1
ATOM 3164 O O . SER A 1 427 ? 15.375 -8.844 -35.25 1 88.69 427 SER A O 1
ATOM 3166 N N . GLY A 1 428 ? 15.586 -10.016 -37.125 1 91.38 428 GLY A N 1
ATOM 3167 C CA . GLY A 1 428 ? 16.312 -11.117 -36.5 1 91.38 428 GLY A CA 1
ATOM 3168 C C . GLY A 1 428 ? 15.477 -12.375 -36.375 1 91.38 428 GLY A C 1
ATOM 3169 O O . GLY A 1 428 ? 16 -13.438 -36.031 1 91.38 428 GLY A O 1
ATOM 3170 N N . GLY A 1 429 ? 14.188 -12.18 -36.625 1 95.56 429 GLY A N 1
ATOM 3171 C CA . GLY A 1 429 ? 13.32 -13.352 -36.625 1 95.56 429 GLY A CA 1
ATOM 3172 C C . GLY A 1 429 ? 12.719 -13.633 -35.25 1 95.56 429 GLY A C 1
ATOM 3173 O O . GLY A 1 429 ? 12.914 -12.867 -34.312 1 95.56 429 GLY A O 1
ATOM 3174 N N . ARG A 1 430 ? 11.906 -14.688 -35.156 1 96.88 430 ARG A N 1
ATOM 3175 C CA . ARG A 1 430 ? 11.242 -15.094 -33.938 1 96.88 430 ARG A CA 1
ATOM 3176 C C . ARG A 1 430 ? 10.727 -16.531 -34.031 1 96.88 430 ARG A C 1
ATOM 3178 O O . ARG A 1 430 ? 10.516 -17.031 -35.156 1 96.88 430 ARG A O 1
ATOM 3185 N N . PRO A 1 431 ? 10.594 -17.172 -32.906 1 97 431 PRO A N 1
ATOM 3186 C CA . PRO A 1 431 ? 9.945 -18.484 -32.969 1 97 431 PRO A CA 1
ATOM 3187 C C . PRO A 1 431 ? 8.453 -18.391 -33.25 1 97 431 PRO A C 1
ATOM 3189 O O . PRO A 1 431 ? 7.785 -17.469 -32.781 1 97 431 PRO A O 1
ATOM 3192 N N . THR A 1 432 ? 7.996 -19.422 -34 1 95.19 432 THR A N 1
ATOM 3193 C CA . THR A 1 432 ? 6.555 -19.531 -34.188 1 95.19 432 THR A CA 1
ATOM 3194 C C . THR A 1 432 ? 5.883 -20.078 -32.938 1 95.19 432 THR A C 1
ATOM 3196 O O . THR A 1 432 ? 6.453 -20.906 -32.25 1 95.19 432 THR A O 1
ATOM 3199 N N . THR A 1 433 ? 4.672 -19.609 -32.656 1 93.88 433 THR A N 1
ATOM 3200 C CA . THR A 1 433 ? 3.932 -20.094 -31.5 1 93.88 433 THR A CA 1
ATOM 3201 C C . THR A 1 433 ? 3.498 -21.531 -31.703 1 93.88 433 THR A C 1
ATOM 3203 O O . THR A 1 433 ? 3.465 -22.328 -30.75 1 93.88 433 THR A O 1
ATOM 3206 N N . ALA A 1 434 ? 3.109 -21.828 -32.906 1 95.38 434 ALA A N 1
ATOM 3207 C CA . ALA A 1 434 ? 2.684 -23.172 -33.25 1 95.38 434 ALA A CA 1
ATOM 3208 C C . ALA A 1 434 ? 2.715 -23.375 -34.781 1 95.38 434 ALA A C 1
ATOM 3210 O O . ALA A 1 434 ? 2.844 -22.422 -35.531 1 95.38 434 ALA A O 1
ATOM 3211 N N . LEU A 1 435 ? 2.754 -24.562 -35.156 1 95 435 LEU A N 1
ATOM 3212 C CA . LEU A 1 435 ? 2.492 -24.938 -36.531 1 95 435 LEU A CA 1
ATOM 3213 C C . LEU A 1 435 ? 1.074 -25.469 -36.688 1 95 435 LEU A C 1
ATOM 3215 O O . LEU A 1 435 ? 0.666 -26.391 -35.969 1 95 435 LEU A O 1
ATOM 3219 N N . ALA A 1 436 ? 0.267 -24.797 -37.531 1 90.06 436 ALA A N 1
ATOM 3220 C CA . ALA A 1 436 ? -1.07 -25.281 -37.875 1 90.06 436 ALA A CA 1
ATOM 3221 C C . ALA A 1 436 ? -1.005 -26.641 -38.562 1 90.06 436 ALA A C 1
ATOM 3223 O O . ALA A 1 436 ? 0.064 -27.062 -39 1 90.06 436 ALA A O 1
ATOM 3224 N N . PRO A 1 437 ? -2.219 -27.266 -38.562 1 82.5 437 PRO A N 1
ATOM 3225 C CA . PRO A 1 437 ? -2.219 -28.484 -39.375 1 82.5 437 PRO A CA 1
ATOM 3226 C C . PRO A 1 437 ? -1.735 -28.25 -40.781 1 82.5 437 PRO A C 1
ATOM 3228 O O . PRO A 1 437 ? -2.17 -27.312 -41.438 1 82.5 437 PRO A O 1
ATOM 3231 N N . GLY A 1 438 ? -0.838 -28.906 -41.375 1 83.06 438 GLY A N 1
ATOM 3232 C CA . GLY A 1 438 ? -0.247 -28.703 -42.688 1 83.06 438 GLY A CA 1
ATOM 3233 C C . GLY A 1 438 ? 1.118 -28.047 -42.625 1 83.06 438 GLY A C 1
ATOM 3234 O O . GLY A 1 438 ? 1.792 -27.922 -43.656 1 83.06 438 GLY A O 1
ATOM 3235 N N . GLY A 1 439 ? 1.44 -27.531 -41.406 1 87.5 439 GLY A N 1
ATOM 3236 C CA . GLY A 1 439 ? 2.801 -27.047 -41.25 1 87.5 439 GLY A CA 1
ATOM 3237 C C . GLY A 1 439 ? 2.918 -25.547 -41.312 1 87.5 439 GLY A C 1
ATOM 3238 O O . GLY A 1 439 ? 4.016 -24.984 -41.219 1 87.5 439 GLY A O 1
ATOM 3239 N N . ARG A 1 440 ? 1.814 -24.828 -41.5 1 91.56 440 ARG A N 1
ATOM 3240 C CA . ARG A 1 440 ? 1.858 -23.375 -41.594 1 91.56 440 ARG A CA 1
ATOM 3241 C C . ARG A 1 440 ? 2.17 -22.75 -40.25 1 91.56 440 ARG A C 1
ATOM 3243 O O . ARG A 1 440 ? 1.483 -23.031 -39.25 1 91.56 440 ARG A O 1
ATOM 3250 N N . PRO A 1 441 ? 3.178 -21.875 -40.25 1 94.12 441 PRO A N 1
ATOM 3251 C CA . PRO A 1 441 ? 3.539 -21.25 -38.969 1 94.12 441 PRO A CA 1
ATOM 3252 C C . PRO A 1 441 ? 2.514 -20.219 -38.5 1 94.12 441 PRO A C 1
ATOM 3254 O O . PRO A 1 441 ? 1.948 -19.484 -39.312 1 94.12 441 PRO A O 1
ATOM 3257 N N . LEU A 1 442 ? 2.215 -20.203 -37.25 1 92.88 442 LEU A N 1
ATOM 3258 C CA . LEU A 1 442 ? 1.452 -19.156 -36.562 1 92.88 442 LEU A CA 1
ATOM 3259 C C . LEU A 1 442 ? 2.381 -18.172 -35.875 1 92.88 442 LEU A C 1
ATOM 3261 O O . LEU A 1 442 ? 2.988 -18.5 -34.844 1 92.88 442 LEU A O 1
ATOM 3265 N N . PRO A 1 443 ? 2.512 -16.922 -36.281 1 91.12 443 PRO A N 1
ATOM 3266 C CA . PRO A 1 443 ? 3.652 -16.062 -35.969 1 91.12 443 PRO A CA 1
ATOM 3267 C C . PRO A 1 443 ? 3.443 -15.273 -34.688 1 91.12 443 PRO A C 1
ATOM 3269 O O . PRO A 1 443 ? 4.27 -14.43 -34.344 1 91.12 443 PRO A O 1
ATOM 3272 N N . HIS A 1 444 ? 2.508 -15.5 -33.844 1 92.19 444 HIS A N 1
ATOM 3273 C CA . HIS A 1 444 ? 2.238 -14.688 -32.688 1 92.19 444 HIS A CA 1
ATOM 3274 C C . HIS A 1 444 ? 3.297 -14.906 -31.594 1 92.19 444 HIS A C 1
ATOM 3276 O O . HIS A 1 444 ? 3.695 -16.047 -31.344 1 92.19 444 HIS A O 1
ATOM 3282 N N . LEU A 1 445 ? 3.818 -13.789 -31.016 1 94.12 445 LEU A N 1
ATOM 3283 C CA . LEU A 1 445 ? 4.836 -13.875 -29.969 1 94.12 445 LEU A CA 1
ATOM 3284 C C . LEU A 1 445 ? 4.195 -13.836 -28.594 1 94.12 445 LEU A C 1
ATOM 3286 O O . LEU A 1 445 ? 3.52 -12.859 -28.25 1 94.12 445 LEU A O 1
ATOM 3290 N N . GLY A 1 446 ? 4.352 -14.875 -27.812 1 93.88 446 GLY A N 1
ATOM 3291 C CA . GLY A 1 446 ? 3.799 -14.953 -26.469 1 93.88 446 GLY A CA 1
ATOM 3292 C C . GLY A 1 446 ? 4.809 -15.43 -25.453 1 93.88 446 GLY A C 1
ATOM 3293 O O . GLY A 1 446 ? 5.898 -15.883 -25.797 1 93.88 446 GLY A O 1
ATOM 3294 N N . SER A 1 447 ? 4.426 -15.305 -24.234 1 94.56 447 SER A N 1
ATOM 3295 C CA . SER A 1 447 ? 5.328 -15.617 -23.125 1 94.56 447 SER A CA 1
ATOM 3296 C C . SER A 1 447 ? 5.609 -17.109 -23.047 1 94.56 447 SER A C 1
ATOM 3298 O O . SER A 1 447 ? 6.578 -17.531 -22.422 1 94.56 447 SER A O 1
ATOM 3300 N N . THR A 1 448 ? 4.855 -17.938 -23.719 1 93.94 448 THR A N 1
ATOM 3301 C CA . THR A 1 448 ? 5.09 -19.375 -23.672 1 93.94 448 THR A CA 1
ATOM 3302 C C . THR A 1 448 ? 6.438 -19.719 -24.297 1 93.94 448 THR A C 1
ATOM 3304 O O . THR A 1 448 ? 6.965 -20.812 -24.078 1 93.94 448 THR A O 1
ATOM 3307 N N . THR A 1 449 ? 7.004 -18.812 -25.047 1 96.5 449 THR A N 1
ATOM 3308 C CA . THR A 1 449 ? 8.305 -19.031 -25.656 1 96.5 449 THR A CA 1
ATOM 3309 C C . THR A 1 449 ? 9.398 -19.156 -24.609 1 96.5 449 THR A C 1
ATOM 3311 O O . THR A 1 449 ? 10.5 -19.625 -24.891 1 96.5 449 THR A O 1
ATOM 3314 N N . VAL A 1 450 ? 9.07 -18.781 -23.359 1 98 450 VAL A N 1
ATOM 3315 C CA . VAL A 1 450 ? 10.078 -18.828 -22.297 1 98 450 VAL A CA 1
ATOM 3316 C C . VAL A 1 450 ? 10.484 -20.266 -22.031 1 98 450 VAL A C 1
ATOM 3318 O O . VAL A 1 450 ? 11.594 -20.531 -21.562 1 98 450 VAL A O 1
ATOM 3321 N N . HIS A 1 451 ? 9.617 -21.188 -22.328 1 98.06 451 HIS A N 1
ATOM 3322 C CA . HIS A 1 451 ? 9.891 -22.594 -22.094 1 98.06 451 HIS A CA 1
ATOM 3323 C C . HIS A 1 451 ? 11.047 -23.078 -22.969 1 98.06 451 HIS A C 1
ATOM 3325 O O . HIS A 1 451 ? 11.68 -24.094 -22.656 1 98.06 451 HIS A O 1
ATOM 3331 N N . LEU A 1 452 ? 11.305 -22.344 -24.047 1 98.62 452 LEU A N 1
ATOM 3332 C CA . LEU A 1 452 ? 12.438 -22.672 -24.906 1 98.62 452 LEU A CA 1
ATOM 3333 C C . LEU A 1 452 ? 13.758 -22.438 -24.172 1 98.62 452 LEU A C 1
ATOM 3335 O O . LEU A 1 452 ? 14.797 -22.969 -24.578 1 98.62 452 LEU A O 1
ATOM 3339 N N . LEU A 1 453 ? 13.68 -21.641 -23.156 1 98.5 453 LEU A N 1
ATOM 3340 C CA . LEU A 1 453 ? 14.883 -21.312 -22.406 1 98.5 453 LEU A CA 1
ATOM 3341 C C . LEU A 1 453 ? 15.008 -22.188 -21.156 1 98.5 453 LEU A C 1
ATOM 3343 O O . LEU A 1 453 ? 16.047 -22.188 -20.5 1 98.5 453 LEU A O 1
ATOM 3347 N N . ASP A 1 454 ? 14.016 -22.938 -20.812 1 98.12 454 ASP A N 1
ATOM 3348 C CA . ASP A 1 454 ? 14.016 -23.844 -19.672 1 98.12 454 ASP A CA 1
ATOM 3349 C C . ASP A 1 454 ? 14.43 -25.25 -20.078 1 98.12 454 ASP A C 1
ATOM 3351 O O . ASP A 1 454 ? 13.578 -26.109 -20.328 1 98.12 454 ASP A O 1
ATOM 3355 N N . THR A 1 455 ? 15.703 -25.531 -19.969 1 98 455 THR A N 1
ATOM 3356 C CA . THR A 1 455 ? 16.203 -26.75 -20.594 1 98 455 THR A CA 1
ATOM 3357 C C . THR A 1 455 ? 16.391 -27.859 -19.547 1 98 455 THR A C 1
ATOM 3359 O O . THR A 1 455 ? 16.531 -29.031 -19.891 1 98 455 THR A O 1
ATOM 3362 N N . GLY A 1 456 ? 16.312 -27.422 -18.234 1 97.69 456 GLY A N 1
ATOM 3363 C CA . GLY A 1 456 ? 16.469 -28.406 -17.172 1 97.69 456 GLY A CA 1
ATOM 3364 C C . GLY A 1 456 ? 17.906 -28.656 -16.781 1 97.69 456 GLY A C 1
ATOM 3365 O O . GLY A 1 456 ? 18.828 -28.188 -17.469 1 97.69 456 GLY A O 1
ATOM 3366 N N . LEU A 1 457 ? 18.125 -29.312 -15.766 1 97.31 457 LEU A N 1
ATOM 3367 C CA . LEU A 1 457 ? 19.422 -29.516 -15.148 1 97.31 457 LEU A CA 1
ATOM 3368 C C . LEU A 1 457 ? 19.906 -30.953 -15.336 1 97.31 457 LEU A C 1
ATOM 3370 O O . LEU A 1 457 ? 19.141 -31.906 -15.094 1 97.31 457 LEU A O 1
ATOM 3374 N N . LEU A 1 458 ? 21.094 -31.141 -15.852 1 96.69 458 LEU A N 1
ATOM 3375 C CA . LEU A 1 458 ? 21.766 -32.438 -15.977 1 96.69 458 LEU A CA 1
ATOM 3376 C C . LEU A 1 458 ? 22.859 -32.594 -14.914 1 96.69 458 LEU A C 1
ATOM 3378 O O . LEU A 1 458 ? 22.953 -31.766 -13.992 1 96.69 458 LEU A O 1
ATOM 3382 N N . GLY A 1 459 ? 23.531 -33.688 -14.969 1 94.25 459 GLY A N 1
ATOM 3383 C CA . GLY A 1 459 ? 24.594 -33.938 -14 1 94.25 459 GLY A CA 1
ATOM 3384 C C . GLY A 1 459 ? 25.734 -32.938 -14.109 1 94.25 459 GLY A C 1
ATOM 3385 O O . GLY A 1 459 ? 25.922 -32.281 -15.148 1 94.25 459 GLY A O 1
ATOM 3386 N N . GLY A 1 460 ? 26.5 -32.719 -12.961 1 92.38 460 GLY A N 1
ATOM 3387 C CA . GLY A 1 460 ? 27.656 -31.828 -12.938 1 92.38 460 GLY A CA 1
ATOM 3388 C C . GLY A 1 460 ? 27.297 -30.359 -12.938 1 92.38 460 GLY A C 1
ATOM 3389 O O . GLY A 1 460 ? 28.141 -29.5 -13.25 1 92.38 460 GLY A O 1
ATOM 3390 N N . GLY A 1 461 ? 26 -30.109 -12.68 1 91.94 461 GLY A N 1
ATOM 3391 C CA . GLY A 1 461 ? 25.547 -28.719 -12.641 1 91.94 461 GLY A CA 1
ATOM 3392 C C . GLY A 1 461 ? 25.406 -28.109 -14.016 1 91.94 461 GLY A C 1
ATOM 3393 O O . GLY A 1 461 ? 25.453 -26.875 -14.156 1 91.94 461 GLY A O 1
ATOM 3394 N N . ARG A 1 462 ? 25.281 -28.922 -15 1 94.88 462 ARG A N 1
ATOM 3395 C CA . ARG A 1 462 ? 25.12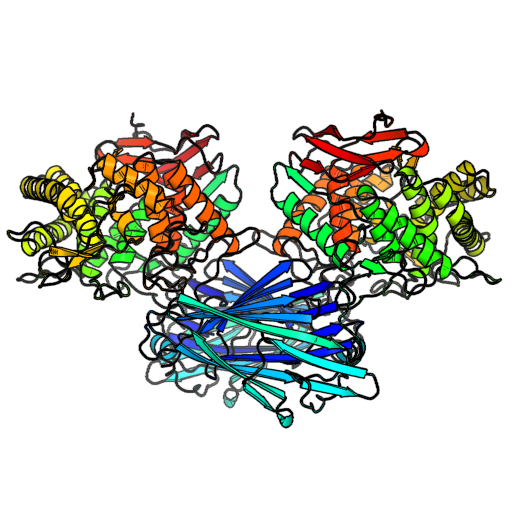5 -28.438 -16.375 1 94.88 462 ARG A CA 1
ATOM 3396 C C . ARG A 1 462 ? 23.656 -28.375 -16.766 1 94.88 462 ARG A C 1
ATOM 3398 O O . ARG A 1 462 ? 22.859 -29.219 -16.375 1 94.88 462 ARG A O 1
ATOM 3405 N N . TYR A 1 463 ? 23.328 -27.391 -17.609 1 96.75 463 TYR A N 1
ATOM 3406 C CA . TYR A 1 463 ? 21.984 -27.344 -18.188 1 96.75 463 TYR A CA 1
ATOM 3407 C C . TYR A 1 463 ? 21.922 -28.188 -19.469 1 96.75 463 TYR A C 1
ATOM 3409 O O . TYR A 1 463 ? 22.922 -28.297 -20.188 1 96.75 463 TYR A O 1
ATOM 3417 N N . ALA A 1 464 ? 20.781 -28.75 -19.703 1 97.62 464 ALA A N 1
ATOM 3418 C CA . ALA A 1 464 ? 20.578 -29.516 -20.922 1 97.62 464 ALA A CA 1
ATOM 3419 C C . ALA A 1 464 ? 20.594 -28.609 -22.156 1 97.62 464 ALA A C 1
ATOM 3421 O O . ALA A 1 464 ? 20.375 -27.406 -22.047 1 97.62 464 ALA A O 1
ATOM 3422 N N . PRO A 1 465 ? 20.969 -29.188 -23.312 1 96 465 PRO A N 1
ATOM 3423 C CA . PRO A 1 465 ? 20.875 -28.375 -24.531 1 96 465 PRO A CA 1
ATOM 3424 C C . PRO A 1 465 ? 19.438 -27.953 -24.859 1 96 465 PRO A C 1
ATOM 3426 O O . PRO A 1 465 ? 18.5 -28.719 -24.594 1 96 465 PRO A O 1
ATOM 3429 N N . GLY A 1 466 ? 19.328 -26.812 -25.422 1 96.38 466 GLY A N 1
ATOM 3430 C CA . GLY A 1 466 ? 18.016 -26.312 -25.812 1 96.38 466 GLY A CA 1
ATOM 3431 C C . GLY A 1 466 ? 17.703 -26.516 -27.281 1 96.38 466 GLY A C 1
ATOM 3432 O O . GLY A 1 466 ? 18.547 -26.984 -28.031 1 96.38 466 GLY A O 1
ATOM 3433 N N . LEU A 1 467 ? 16.484 -26.203 -27.594 1 98.38 467 LEU A N 1
ATOM 3434 C CA . LEU A 1 467 ? 16 -26.375 -28.953 1 98.38 467 LEU A CA 1
ATOM 3435 C C . LEU A 1 467 ? 16.594 -25.328 -29.891 1 98.38 467 LEU A C 1
ATOM 3437 O O . LEU A 1 467 ? 16.734 -25.562 -31.094 1 98.38 467 LEU A O 1
ATOM 3441 N N . LEU A 1 468 ? 16.953 -24.172 -29.344 1 98.38 468 LEU A N 1
ATOM 3442 C CA . LEU A 1 468 ? 17.422 -23.047 -30.141 1 98.38 468 LEU A CA 1
ATOM 3443 C C . LEU A 1 468 ? 18.953 -23.062 -30.234 1 98.38 468 LEU A C 1
ATOM 3445 O O . LEU A 1 468 ? 19.625 -23.531 -29.312 1 98.38 468 LEU A O 1
ATOM 3449 N N . ASP A 1 469 ? 19.5 -22.547 -31.297 1 97.38 469 ASP A N 1
ATOM 3450 C CA . ASP A 1 469 ? 20.938 -22.297 -31.344 1 97.38 469 ASP A CA 1
ATOM 3451 C C . ASP A 1 469 ? 21.297 -20.969 -30.688 1 97.38 469 ASP A C 1
ATOM 3453 O O . ASP A 1 469 ? 20.422 -20.297 -30.125 1 97.38 469 ASP A O 1
ATOM 3457 N N . HIS A 1 470 ? 22.531 -20.656 -30.781 1 96.81 470 HIS A N 1
ATOM 3458 C CA . HIS A 1 470 ? 23.031 -19.484 -30.062 1 96.81 470 HIS A CA 1
ATOM 3459 C C . HIS A 1 470 ? 22.406 -18.203 -30.594 1 96.81 470 HIS A C 1
ATOM 3461 O O . HIS A 1 470 ? 21.953 -17.359 -29.828 1 96.81 470 HIS A O 1
ATOM 3467 N N . ALA A 1 471 ? 22.312 -18.016 -31.906 1 97 471 ALA A N 1
ATOM 3468 C CA . ALA A 1 471 ? 21.766 -16.812 -32.531 1 97 471 ALA A CA 1
ATOM 3469 C C . ALA A 1 471 ? 20.281 -16.672 -32.25 1 97 471 ALA A C 1
ATOM 3471 O O . ALA A 1 471 ? 19.797 -15.578 -31.953 1 97 471 ALA A O 1
ATOM 3472 N N . GLN A 1 472 ? 19.641 -17.781 -32.375 1 98.06 472 GLN A N 1
ATOM 3473 C CA . GLN A 1 472 ? 18.219 -17.797 -32.094 1 98.06 472 GLN A CA 1
ATOM 3474 C C . GLN A 1 472 ? 17.922 -17.484 -30.625 1 98.06 472 GLN A C 1
ATOM 3476 O O . GLN A 1 472 ? 16.969 -16.766 -30.328 1 98.06 472 GLN A O 1
ATOM 3481 N N . THR A 1 473 ? 18.719 -18.031 -29.703 1 98.25 473 THR A N 1
ATOM 3482 C CA . THR A 1 473 ? 18.578 -17.75 -28.281 1 98.25 473 THR A CA 1
ATOM 3483 C C . THR A 1 473 ? 18.781 -16.266 -28 1 98.25 473 THR A C 1
ATOM 3485 O O . THR A 1 473 ? 18.031 -15.664 -27.234 1 98.25 473 THR A O 1
ATOM 3488 N N . GLN A 1 474 ? 19.797 -15.703 -28.625 1 97.94 474 GLN A N 1
ATOM 3489 C CA . GLN A 1 474 ? 20.078 -14.281 -28.469 1 97.94 474 GLN A CA 1
ATOM 3490 C C . GLN A 1 474 ? 18.891 -13.438 -28.938 1 97.94 474 GLN A C 1
ATOM 3492 O O . GLN A 1 474 ? 18.5 -12.484 -28.266 1 97.94 474 GLN A O 1
ATOM 3497 N N . GLN A 1 475 ? 18.406 -13.836 -30.094 1 98 475 GLN A N 1
ATOM 3498 C CA . GLN A 1 475 ? 17.266 -13.102 -30.625 1 98 475 GLN A CA 1
ATOM 3499 C C . GLN A 1 475 ? 16.047 -13.219 -29.703 1 98 475 GLN A C 1
ATOM 3501 O O . GLN A 1 475 ? 15.344 -12.234 -29.469 1 98 475 GLN A O 1
ATOM 3506 N N . LEU A 1 476 ? 15.773 -14.391 -29.203 1 98.31 476 LEU A N 1
ATOM 3507 C CA . LEU A 1 476 ? 14.664 -14.57 -28.281 1 98.31 476 LEU A CA 1
ATOM 3508 C C . LEU A 1 476 ? 14.844 -13.711 -27.031 1 98.31 476 LEU A C 1
ATOM 3510 O O . LEU A 1 476 ? 13.891 -13.086 -26.562 1 98.31 476 LEU A O 1
ATOM 3514 N N . ALA A 1 477 ? 16.078 -13.672 -26.484 1 98.5 477 ALA A N 1
ATOM 3515 C CA . ALA A 1 477 ? 16.375 -12.836 -25.328 1 98.5 477 ALA A CA 1
ATOM 3516 C C . ALA A 1 477 ? 16.031 -11.375 -25.594 1 98.5 477 ALA A C 1
ATOM 3518 O O . ALA A 1 477 ? 15.414 -10.703 -24.766 1 98.5 477 ALA A O 1
ATOM 3519 N N . ARG A 1 478 ? 16.391 -10.914 -26.766 1 98 478 ARG A N 1
ATOM 3520 C CA . ARG A 1 478 ? 16.094 -9.539 -27.172 1 98 478 ARG A CA 1
ATOM 3521 C C . ARG A 1 478 ? 14.594 -9.289 -27.25 1 98 478 ARG A C 1
ATOM 3523 O O . ARG A 1 478 ? 14.109 -8.25 -26.781 1 98 478 ARG A O 1
ATOM 3530 N N . LEU A 1 479 ? 13.914 -10.219 -27.828 1 97.94 479 LEU A N 1
ATOM 3531 C CA . LEU A 1 479 ? 12.461 -10.094 -27.969 1 97.94 479 LEU A CA 1
ATOM 3532 C C . LEU A 1 479 ? 11.789 -10.039 -26.609 1 97.94 479 LEU A C 1
ATOM 3534 O O . LEU A 1 479 ? 10.938 -9.18 -26.359 1 97.94 479 LEU A O 1
ATOM 3538 N N . LEU A 1 480 ? 12.18 -10.891 -25.656 1 98.25 480 LEU A N 1
ATOM 3539 C CA . LEU A 1 480 ? 11.578 -10.961 -24.328 1 98.25 480 LEU A CA 1
ATOM 3540 C C . LEU A 1 480 ? 11.867 -9.703 -23.531 1 98.25 480 LEU A C 1
ATOM 3542 O O . LEU A 1 480 ? 11.07 -9.297 -22.672 1 98.25 480 LEU A O 1
ATOM 3546 N N . GLY A 1 481 ? 12.977 -9.07 -23.828 1 97.81 481 GLY A N 1
ATOM 3547 C CA . GLY A 1 481 ? 13.367 -7.867 -23.109 1 97.81 481 GLY A CA 1
ATOM 3548 C C . GLY A 1 481 ? 12.797 -6.602 -23.734 1 97.81 481 GLY A C 1
ATOM 3549 O O . GLY A 1 481 ? 12.914 -5.52 -23.156 1 97.81 481 GLY A O 1
ATOM 3550 N N . SER A 1 482 ? 12.18 -6.723 -24.891 1 97.19 482 SER A N 1
ATOM 3551 C CA . SER A 1 482 ? 11.641 -5.555 -25.578 1 97.19 482 SER A CA 1
ATOM 3552 C C . SER A 1 482 ? 10.359 -5.066 -24.922 1 97.19 482 SER A C 1
ATOM 3554 O O . SER A 1 482 ? 9.68 -5.824 -24.219 1 97.19 482 SER A O 1
ATOM 3556 N N . PRO A 1 483 ? 9.945 -3.822 -25.156 1 96.31 483 PRO A N 1
ATOM 3557 C CA . PRO A 1 483 ? 8.711 -3.281 -24.594 1 96.31 483 PRO A CA 1
ATOM 3558 C C . PRO A 1 483 ? 7.461 -4.012 -25.078 1 96.31 483 PRO A C 1
ATOM 3560 O O . PRO A 1 483 ? 6.398 -3.908 -24.453 1 96.31 483 PRO A O 1
ATOM 3563 N N . ALA A 1 484 ? 7.586 -4.715 -26.172 1 96.75 484 ALA A N 1
ATOM 3564 C CA . ALA A 1 484 ? 6.445 -5.484 -26.656 1 96.75 484 ALA A CA 1
ATOM 3565 C C . ALA A 1 484 ? 6.105 -6.629 -25.703 1 96.75 484 ALA A C 1
ATOM 3567 O O . ALA A 1 484 ? 4.938 -6.98 -25.531 1 96.75 484 ALA A O 1
ATOM 3568 N N . MET A 1 485 ? 7.125 -7.18 -25.062 1 97.81 485 MET A N 1
ATOM 3569 C CA . MET A 1 485 ? 6.906 -8.336 -24.203 1 97.81 485 MET A CA 1
ATOM 3570 C C . MET A 1 485 ? 7.074 -7.957 -22.734 1 97.81 485 MET A C 1
ATOM 3572 O O . MET A 1 485 ? 6.32 -8.422 -21.875 1 97.81 485 MET A O 1
ATOM 3576 N N . ASP A 1 486 ? 8.047 -7.145 -22.469 1 98.31 486 ASP A N 1
ATOM 3577 C CA . ASP A 1 486 ? 8.312 -6.707 -21.109 1 98.31 486 ASP A CA 1
ATOM 3578 C C . ASP A 1 486 ? 7.496 -5.465 -20.75 1 98.31 486 ASP A C 1
ATOM 3580 O O . ASP A 1 486 ? 7.801 -4.367 -21.219 1 98.31 486 ASP A O 1
ATOM 3584 N N . ALA A 1 487 ? 6.539 -5.609 -19.859 1 98.19 487 ALA A N 1
ATOM 3585 C CA . ALA A 1 487 ? 5.656 -4.516 -19.453 1 98.19 487 ALA A CA 1
ATOM 3586 C C . ALA A 1 487 ? 6.336 -3.607 -18.438 1 98.19 487 ALA A C 1
ATOM 3588 O O . ALA A 1 487 ? 5.82 -2.537 -18.109 1 98.19 487 ALA A O 1
ATOM 3589 N N . GLY A 1 488 ? 7.488 -3.986 -18.016 1 98.12 488 GLY A N 1
ATOM 3590 C CA . GLY A 1 488 ? 8.156 -3.299 -16.922 1 98.12 488 GLY A CA 1
ATOM 3591 C C . GLY A 1 488 ? 7.832 -3.885 -15.562 1 98.12 488 GLY A C 1
ATOM 3592 O O . GLY A 1 488 ? 8.555 -3.648 -14.586 1 98.12 488 GLY A O 1
ATOM 3593 N N . TRP A 1 489 ? 6.766 -4.605 -15.461 1 98.19 489 TRP A N 1
ATOM 3594 C CA . TRP A 1 489 ? 6.324 -5.305 -14.258 1 98.19 489 TRP A CA 1
ATOM 3595 C C . TRP A 1 489 ? 6.578 -6.805 -14.375 1 98.19 489 TRP A C 1
ATOM 3597 O O . TRP A 1 489 ? 6.637 -7.512 -13.367 1 98.19 489 TRP A O 1
ATOM 3607 N N . GLY A 1 490 ? 6.652 -7.277 -15.539 1 98.19 490 GLY A N 1
ATOM 3608 C CA . GLY A 1 490 ? 6.777 -8.68 -15.922 1 98.19 490 GLY A CA 1
ATOM 3609 C C . GLY A 1 490 ? 6.477 -8.93 -17.391 1 98.19 490 GLY A C 1
ATOM 3610 O O . GLY A 1 490 ? 6.34 -7.988 -18.172 1 98.19 490 GLY A O 1
ATOM 3611 N N . LEU A 1 491 ? 6.43 -10.125 -17.719 1 98 491 LEU A N 1
ATOM 3612 C CA . LEU A 1 491 ? 6.301 -10.523 -19.125 1 98 491 LEU A CA 1
ATOM 3613 C C . LEU A 1 491 ? 4.832 -10.695 -19.5 1 98 491 LEU A C 1
ATOM 3615 O O . LEU A 1 491 ? 4.094 -11.43 -18.844 1 98 491 LEU A O 1
ATOM 3619 N N . ARG A 1 492 ? 4.457 -10.047 -20.625 1 97.5 492 ARG A N 1
ATOM 3620 C CA . ARG A 1 492 ? 3.098 -10.18 -21.141 1 97.5 492 ARG A CA 1
ATOM 3621 C C . ARG A 1 492 ? 2.871 -11.562 -21.734 1 97.5 492 ARG A C 1
ATOM 3623 O O . ARG A 1 492 ? 3.777 -12.141 -22.344 1 97.5 492 ARG A O 1
ATOM 3630 N N . GLY A 1 493 ? 1.657 -12.016 -21.547 1 95.5 493 GLY A N 1
ATOM 3631 C CA . GLY A 1 493 ? 1.3 -13.297 -22.141 1 95.5 493 GLY A CA 1
ATOM 3632 C C . GLY A 1 493 ? 1.298 -13.273 -23.656 1 95.5 493 GLY A C 1
ATOM 3633 O O . GLY A 1 493 ? 1.544 -14.297 -24.297 1 95.5 493 GLY A O 1
ATOM 3634 N N . LEU A 1 494 ? 0.988 -12.172 -24.188 1 95.62 494 LEU A N 1
ATOM 3635 C CA . LEU A 1 494 ? 1.022 -11.883 -25.609 1 95.62 494 LEU A CA 1
ATOM 3636 C C . LEU A 1 494 ? 1.59 -10.492 -25.875 1 95.62 494 LEU A C 1
ATOM 3638 O O . LEU A 1 494 ? 1.295 -9.547 -25.141 1 95.62 494 LEU A O 1
ATOM 3642 N N . GLY A 1 495 ? 2.438 -10.414 -26.906 1 95.81 495 GLY A N 1
ATOM 3643 C CA . GLY A 1 495 ? 3.068 -9.141 -27.203 1 95.81 495 GLY A CA 1
ATOM 3644 C C . GLY A 1 495 ? 2.072 -8.016 -27.391 1 95.81 495 GLY A C 1
ATOM 3645 O O . GLY A 1 495 ? 0.993 -8.219 -27.953 1 95.81 495 GLY A O 1
ATOM 3646 N N . ALA A 1 496 ? 2.463 -6.828 -27.047 1 95.5 496 ALA A N 1
ATOM 3647 C CA . ALA A 1 496 ? 1.589 -5.66 -27.047 1 95.5 496 ALA A CA 1
ATOM 3648 C C . ALA A 1 496 ? 1.203 -5.27 -28.469 1 95.5 496 ALA A C 1
ATOM 3650 O O . ALA A 1 496 ? 0.184 -4.609 -28.688 1 95.5 496 ALA A O 1
ATOM 3651 N N . LYS A 1 497 ? 2.004 -5.691 -29.453 1 92.5 497 LYS A N 1
ATOM 3652 C CA . LYS A 1 497 ? 1.764 -5.285 -30.844 1 92.5 497 LYS A CA 1
ATOM 3653 C C . LYS A 1 497 ? 1.019 -6.375 -31.609 1 92.5 497 LYS A C 1
ATOM 3655 O O . LYS A 1 497 ? 0.667 -6.188 -32.781 1 92.5 497 LYS A O 1
ATOM 3660 N N . GLU A 1 498 ? 0.804 -7.488 -30.969 1 92.75 498 GLU A N 1
ATOM 3661 C CA . GLU A 1 498 ? 0.102 -8.594 -31.609 1 92.75 498 GLU A CA 1
ATOM 3662 C C . GLU A 1 498 ? -1.397 -8.32 -31.703 1 92.75 498 GLU A C 1
ATOM 3664 O O . GLU A 1 498 ? -1.979 -7.734 -30.781 1 92.75 498 GLU A O 1
ATOM 3669 N N . ALA A 1 499 ? -1.992 -8.758 -32.781 1 88.75 499 ALA A N 1
ATOM 3670 C CA . ALA A 1 499 ? -3.449 -8.703 -32.844 1 88.75 499 ALA A CA 1
ATOM 3671 C C . ALA A 1 499 ? -4.094 -9.516 -31.734 1 88.75 499 ALA A C 1
ATOM 3673 O O . ALA A 1 499 ? -3.646 -10.625 -31.422 1 88.75 499 ALA A O 1
ATOM 3674 N N . GLY A 1 500 ? -5.027 -8.914 -31.094 1 87.25 500 GLY A N 1
ATOM 3675 C CA . GLY A 1 500 ? -5.738 -9.633 -30.047 1 87.25 500 GLY A CA 1
ATOM 3676 C C . GLY A 1 500 ? -5.156 -9.398 -28.656 1 87.25 500 GLY A C 1
ATOM 3677 O O . GLY A 1 500 ? -5.664 -9.93 -27.672 1 87.25 500 GLY A O 1
ATOM 3678 N N . HIS A 1 501 ? -4.129 -8.539 -28.625 1 93.31 501 HIS A N 1
ATOM 3679 C CA . HIS A 1 501 ? -3.557 -8.227 -27.328 1 93.31 501 HIS A CA 1
ATOM 3680 C C . HIS A 1 501 ? -4.594 -7.602 -26.406 1 93.31 501 HIS A C 1
ATOM 3682 O O . HIS A 1 501 ? -5.238 -6.613 -26.766 1 93.31 501 HIS A O 1
ATOM 3688 N N . ASN A 1 502 ? -4.82 -8.219 -25.281 1 93.69 502 ASN A N 1
ATOM 3689 C CA . ASN A 1 502 ? -5.66 -7.75 -24.188 1 93.69 502 ASN A CA 1
ATOM 3690 C C . ASN A 1 502 ? -4.887 -7.723 -22.875 1 93.69 502 ASN A C 1
ATOM 3692 O O . ASN A 1 502 ? -4.582 -8.773 -22.297 1 93.69 502 ASN A O 1
ATOM 3696 N N . PRO A 1 503 ? -4.598 -6.539 -22.312 1 94.94 503 PRO A N 1
ATOM 3697 C CA . PRO A 1 503 ? -3.781 -6.461 -21.094 1 94.94 503 PRO A CA 1
ATOM 3698 C C . PRO A 1 503 ? -4.355 -7.289 -19.953 1 94.94 503 PRO A C 1
ATOM 3700 O O . PRO A 1 503 ? -3.613 -7.715 -19.062 1 94.94 503 PRO A O 1
ATOM 3703 N N . PHE A 1 504 ? -5.66 -7.531 -19.953 1 94.5 504 PHE A N 1
ATOM 3704 C CA . PHE A 1 504 ? -6.277 -8.297 -18.875 1 94.5 504 PHE A CA 1
ATOM 3705 C C . PHE A 1 504 ? -6.57 -9.727 -19.328 1 94.5 504 PHE A C 1
ATOM 3707 O O . PHE A 1 504 ? -7.207 -10.492 -18.594 1 94.5 504 PHE A O 1
ATOM 3714 N N . GLY A 1 505 ? -6.125 -10.055 -20.516 1 92.44 505 GLY A N 1
ATOM 3715 C CA . GLY A 1 505 ? -6.371 -11.398 -21.016 1 92.44 505 GLY A CA 1
ATOM 3716 C C . GLY A 1 505 ? -5.484 -12.445 -20.375 1 92.44 505 GLY A C 1
ATOM 3717 O O . GLY A 1 505 ? -4.258 -12.305 -20.359 1 92.44 505 GLY A O 1
ATOM 3718 N N . HIS A 1 506 ? -5.996 -13.477 -19.906 1 88.69 506 HIS A N 1
ATOM 3719 C CA . HIS A 1 506 ? -5.273 -14.531 -19.203 1 88.69 506 HIS A CA 1
ATOM 3720 C C . HIS A 1 506 ? -4.145 -15.094 -20.062 1 88.69 506 HIS A C 1
ATOM 3722 O O . HIS A 1 506 ? -3.059 -15.383 -19.547 1 88.69 506 HIS A O 1
ATOM 3728 N N . ARG A 1 507 ? -4.426 -15.188 -21.344 1 87.56 507 ARG A N 1
ATOM 3729 C CA . ARG A 1 507 ? -3.404 -15.727 -22.234 1 87.56 507 ARG A CA 1
ATOM 3730 C C . ARG A 1 507 ? -3.148 -14.789 -23.406 1 87.56 507 ARG A C 1
ATOM 3732 O O . ARG A 1 507 ? -2.545 -15.18 -24.406 1 87.56 507 ARG A O 1
ATOM 3739 N N . THR A 1 508 ? -3.648 -13.602 -23.234 1 91.56 508 THR A N 1
ATOM 3740 C CA . THR A 1 508 ? -3.541 -12.711 -24.391 1 91.56 508 THR A CA 1
ATOM 3741 C C . THR A 1 508 ? -2.936 -11.375 -23.969 1 91.56 508 THR A C 1
ATOM 3743 O O . THR A 1 508 ? -3.064 -10.375 -24.688 1 91.56 508 THR A O 1
ATOM 3746 N N . GLY A 1 509 ? -2.379 -11.383 -22.828 1 94.69 509 GLY A N 1
ATOM 3747 C CA . GLY A 1 509 ? -1.71 -10.117 -22.562 1 94.69 509 GLY A CA 1
ATOM 3748 C C . GLY A 1 509 ? -1.361 -9.914 -21.109 1 94.69 509 GLY A C 1
ATOM 3749 O O . GLY A 1 509 ? -0.448 -9.156 -20.781 1 94.69 509 GLY A O 1
ATOM 3750 N N . ALA A 1 510 ? -2.031 -10.57 -20.172 1 96.44 510 ALA A N 1
ATOM 3751 C CA . ALA A 1 510 ? -1.728 -10.445 -18.75 1 96.44 510 ALA A CA 1
ATOM 3752 C C . ALA A 1 510 ? -0.308 -10.914 -18.453 1 96.44 510 ALA A C 1
ATOM 3754 O O . ALA A 1 510 ? 0.243 -11.75 -19.172 1 96.44 510 ALA A O 1
ATOM 3755 N N . VAL A 1 511 ? 0.24 -10.305 -17.469 1 98 511 VAL A N 1
ATOM 3756 C CA . VAL A 1 511 ? 1.525 -10.766 -16.953 1 98 511 VAL A CA 1
ATOM 3757 C C . VAL A 1 511 ? 1.32 -12.016 -16.109 1 98 511 VAL A C 1
ATOM 3759 O O . VAL A 1 511 ? 0.574 -11.992 -15.125 1 98 511 VAL A O 1
ATOM 3762 N N . ARG A 1 512 ? 1.881 -13.062 -16.5 1 95.56 512 ARG A N 1
ATOM 3763 C CA . ARG A 1 512 ? 1.852 -14.281 -15.703 1 95.56 512 ARG A CA 1
ATOM 3764 C C . ARG A 1 512 ? 3.131 -14.43 -14.883 1 95.56 512 ARG A C 1
ATOM 3766 O O . ARG A 1 512 ? 4.227 -14.508 -15.445 1 95.56 512 ARG A O 1
ATOM 3773 N N . VAL A 1 513 ? 3.039 -14.555 -13.648 1 98.31 513 VAL A N 1
ATOM 3774 C CA . VAL A 1 513 ? 4.164 -14.523 -12.719 1 98.31 513 VAL A CA 1
ATOM 3775 C C . VAL A 1 513 ? 5.07 -15.727 -12.969 1 98.31 513 VAL A C 1
ATOM 3777 O O . VAL A 1 513 ? 6.293 -15.586 -13.047 1 98.31 513 VAL A O 1
ATOM 3780 N N . HIS A 1 514 ? 4.512 -16.891 -13.18 1 97.81 514 HIS A N 1
ATOM 3781 C CA . HIS A 1 514 ? 5.262 -18.125 -13.398 1 97.81 514 HIS A CA 1
ATOM 3782 C C . HIS A 1 514 ? 6.152 -18.016 -14.633 1 97.81 514 HIS A C 1
ATOM 3784 O O . HIS A 1 514 ? 7.352 -18.297 -14.562 1 97.81 514 HIS A O 1
ATOM 3790 N N . GLU A 1 515 ? 5.57 -17.547 -15.703 1 97.81 515 GLU A N 1
ATOM 3791 C CA . GLU A 1 515 ? 6.328 -17.453 -16.938 1 97.81 515 GLU A CA 1
ATOM 3792 C C . GLU A 1 515 ? 7.395 -16.359 -16.859 1 97.81 515 GLU A C 1
ATOM 3794 O O . GLU A 1 515 ? 8.469 -16.5 -17.438 1 97.81 515 GLU A O 1
ATOM 3799 N N . THR A 1 516 ? 7.098 -15.305 -16.141 1 98.69 516 THR A N 1
ATOM 3800 C CA . THR A 1 516 ? 8.109 -14.273 -15.914 1 98.69 516 THR A CA 1
ATOM 3801 C C . THR A 1 516 ? 9.297 -14.844 -15.148 1 98.69 516 THR A C 1
ATOM 3803 O O . THR A 1 516 ? 10.453 -14.586 -15.492 1 98.69 516 THR A O 1
ATOM 3806 N N . ALA A 1 517 ? 9.008 -15.625 -14.141 1 98.69 517 ALA A N 1
ATOM 3807 C CA . ALA A 1 517 ? 10.078 -16.219 -13.352 1 98.69 517 ALA A CA 1
ATOM 3808 C C . ALA A 1 517 ? 10.906 -17.188 -14.188 1 98.69 517 ALA A C 1
ATOM 3810 O O . ALA A 1 517 ? 12.141 -17.219 -14.07 1 98.69 517 ALA A O 1
ATOM 3811 N N . LEU A 1 518 ? 10.234 -17.938 -15.023 1 98.56 518 LEU A N 1
ATOM 3812 C CA . LEU A 1 518 ? 10.953 -18.844 -15.922 1 98.56 518 LEU A CA 1
ATOM 3813 C C . LEU A 1 518 ? 11.836 -18.062 -16.891 1 98.56 518 LEU A C 1
ATOM 3815 O O . LEU A 1 518 ? 12.945 -18.5 -17.203 1 98.56 518 LEU A O 1
ATOM 3819 N N . ALA A 1 519 ? 11.305 -16.969 -17.359 1 98.75 519 ALA A N 1
ATOM 3820 C CA . ALA A 1 519 ? 12.102 -16.125 -18.234 1 98.75 519 ALA A CA 1
ATOM 3821 C C . ALA A 1 519 ? 13.359 -15.633 -17.531 1 98.75 519 ALA A C 1
ATOM 3823 O O . ALA A 1 519 ? 14.453 -15.688 -18.109 1 98.75 519 ALA A O 1
ATOM 3824 N N . VAL A 1 520 ? 13.219 -15.188 -16.328 1 98.69 520 VAL A N 1
ATOM 3825 C CA . VAL A 1 520 ? 14.359 -14.695 -15.555 1 98.69 520 VAL A CA 1
ATOM 3826 C C . VAL A 1 520 ? 15.406 -15.797 -15.422 1 98.69 520 VAL A C 1
ATOM 3828 O O . VAL A 1 520 ? 16.578 -15.594 -15.734 1 98.69 520 VAL A O 1
ATOM 3831 N N . ALA A 1 521 ? 14.984 -16.953 -15.023 1 98.44 521 ALA A N 1
ATOM 3832 C CA . ALA A 1 521 ? 15.898 -18.078 -14.812 1 98.44 521 ALA A CA 1
ATOM 3833 C C . ALA A 1 521 ? 16.547 -18.516 -16.125 1 98.44 521 ALA A C 1
ATOM 3835 O O . ALA A 1 521 ? 17.766 -18.734 -16.172 1 98.44 521 ALA A O 1
ATOM 3836 N N . GLY A 1 522 ? 15.719 -18.625 -17.156 1 98.38 522 GLY A N 1
ATOM 3837 C CA . GLY A 1 522 ? 16.219 -19.031 -18.453 1 98.38 522 GLY A CA 1
ATOM 3838 C C . GLY A 1 522 ? 17.219 -18.062 -19.062 1 98.38 522 GLY A C 1
ATOM 3839 O O . GLY A 1 522 ? 18.25 -18.453 -19.594 1 98.38 522 GLY A O 1
ATOM 3840 N N . LEU A 1 523 ? 16.875 -16.781 -19 1 98.56 523 LEU A N 1
ATOM 3841 C CA . LEU A 1 523 ? 17.75 -15.734 -19.516 1 98.56 523 LEU A CA 1
ATOM 3842 C C . LEU A 1 523 ? 19.062 -15.703 -18.75 1 98.56 523 LEU A C 1
ATOM 3844 O O . LEU A 1 523 ? 20.141 -15.57 -19.344 1 98.56 523 LEU A O 1
ATOM 3848 N N . ALA A 1 524 ? 18.969 -15.82 -17.453 1 97.81 524 ALA A N 1
ATOM 3849 C CA . ALA A 1 524 ? 20.188 -15.859 -16.641 1 97.81 524 ALA A CA 1
ATOM 3850 C C . ALA A 1 524 ? 21.062 -17.047 -17.016 1 97.81 524 ALA A C 1
ATOM 3852 O O . ALA A 1 524 ? 22.266 -16.906 -17.172 1 97.81 524 ALA A O 1
ATOM 3853 N N . ALA A 1 525 ? 20.469 -18.188 -17.125 1 96.81 525 ALA A N 1
ATOM 3854 C CA . ALA A 1 525 ? 21.203 -19.391 -17.469 1 96.81 525 ALA A CA 1
ATOM 3855 C C . ALA A 1 525 ? 21.859 -19.266 -18.844 1 96.81 525 ALA A C 1
ATOM 3857 O O . ALA A 1 525 ? 22.969 -19.766 -19.047 1 96.81 525 ALA A O 1
ATOM 3858 N N . ALA A 1 526 ? 21.188 -18.547 -19.766 1 97.06 526 ALA A N 1
ATOM 3859 C CA . ALA A 1 526 ? 21.703 -18.391 -21.125 1 97.06 526 ALA A CA 1
ATOM 3860 C C . ALA A 1 526 ? 22.688 -17.234 -21.203 1 97.06 526 ALA A C 1
ATOM 3862 O O . ALA A 1 526 ? 23.266 -16.984 -22.266 1 97.06 526 ALA A O 1
ATOM 3863 N N . GLY A 1 527 ? 22.875 -16.5 -20.109 1 96.38 527 GLY A N 1
ATOM 3864 C CA . GLY A 1 527 ? 23.891 -15.461 -20.062 1 96.38 527 GLY A CA 1
ATOM 3865 C C . GLY A 1 527 ? 23.375 -14.086 -20.406 1 96.38 527 GLY A C 1
ATOM 3866 O O . GLY A 1 527 ? 24.156 -13.156 -20.641 1 96.38 527 GLY A O 1
ATOM 3867 N N . TYR A 1 528 ? 22.156 -13.914 -20.516 1 98.06 528 TYR A N 1
ATOM 3868 C CA . TYR A 1 528 ? 21.562 -12.609 -20.812 1 98.06 528 TYR A CA 1
ATOM 3869 C C . TYR A 1 528 ? 21.078 -11.922 -19.547 1 98.06 528 TYR A C 1
ATOM 3871 O O . TYR A 1 528 ? 19.875 -11.719 -19.359 1 98.06 528 TYR A O 1
ATOM 3879 N N . GLU A 1 529 ? 21.969 -11.422 -18.766 1 97.5 529 GLU A N 1
ATOM 3880 C CA . GLU A 1 529 ? 21.734 -10.961 -17.406 1 97.5 529 GLU A CA 1
ATOM 3881 C C . GLU A 1 529 ? 20.953 -9.648 -17.391 1 97.5 529 GLU A C 1
ATOM 3883 O O . GLU A 1 529 ? 20.172 -9.398 -16.469 1 97.5 529 GLU A O 1
ATOM 3888 N N . LYS A 1 530 ? 21.219 -8.828 -18.391 1 97.5 530 LYS A N 1
ATOM 3889 C CA . LYS A 1 530 ? 20.516 -7.551 -18.422 1 97.5 530 LYS A CA 1
ATOM 3890 C C . LYS A 1 530 ? 19.016 -7.754 -18.531 1 97.5 530 LYS A C 1
ATOM 3892 O O . LYS A 1 530 ? 18.25 -7.199 -17.75 1 97.5 530 LYS A O 1
ATOM 3897 N N . GLU A 1 531 ? 18.625 -8.586 -19.531 1 98.06 531 GLU A N 1
ATOM 3898 C CA . GLU A 1 531 ? 17.219 -8.875 -19.703 1 98.06 531 GLU A CA 1
ATOM 3899 C C . GLU A 1 531 ? 16.625 -9.562 -18.484 1 98.06 531 GLU A C 1
ATOM 3901 O O . GLU A 1 531 ? 15.531 -9.227 -18.031 1 98.06 531 GLU A O 1
ATOM 3906 N N . ALA A 1 532 ? 17.391 -10.469 -17.922 1 98.44 532 ALA A N 1
ATOM 3907 C CA . ALA A 1 532 ? 16.953 -11.188 -16.734 1 98.44 532 ALA A CA 1
ATOM 3908 C C . ALA A 1 532 ? 16.75 -10.227 -15.562 1 98.44 532 ALA A C 1
ATOM 3910 O O . ALA A 1 532 ? 15.734 -10.289 -14.875 1 98.44 532 ALA A O 1
ATOM 3911 N N . ALA A 1 533 ? 17.703 -9.328 -15.414 1 97.88 533 ALA A N 1
ATOM 3912 C CA . ALA A 1 533 ? 17.672 -8.383 -14.305 1 97.88 533 ALA A CA 1
ATOM 3913 C C . ALA A 1 533 ? 16.484 -7.434 -14.414 1 97.88 533 ALA A C 1
ATOM 3915 O O . ALA A 1 533 ? 15.844 -7.109 -13.414 1 97.88 533 ALA A O 1
ATOM 3916 N N . ASN A 1 534 ? 16.203 -6.984 -15.602 1 97.75 534 ASN A N 1
ATOM 3917 C CA . ASN A 1 534 ? 15.07 -6.086 -15.812 1 97.75 534 ASN A CA 1
ATOM 3918 C C . ASN A 1 534 ? 13.75 -6.754 -15.438 1 97.75 534 ASN A C 1
ATOM 3920 O O . ASN A 1 534 ? 12.938 -6.164 -14.727 1 97.75 534 ASN A O 1
ATOM 3924 N N . LEU A 1 535 ? 13.578 -7.953 -15.883 1 98.44 535 LEU A N 1
ATOM 3925 C CA . LEU A 1 535 ? 12.352 -8.68 -15.57 1 98.44 535 LEU A CA 1
ATOM 3926 C C . LEU A 1 535 ? 12.266 -8.984 -14.078 1 98.44 535 LEU A C 1
ATOM 3928 O O . LEU A 1 535 ? 11.195 -8.875 -13.477 1 98.44 535 LEU A O 1
ATOM 3932 N N . LEU A 1 536 ? 13.391 -9.328 -13.531 1 98.25 536 LEU A N 1
ATOM 3933 C CA . LEU A 1 536 ? 13.453 -9.617 -12.102 1 98.25 536 LEU A CA 1
ATOM 3934 C C . LEU A 1 536 ? 13.062 -8.391 -11.281 1 98.25 536 LEU A C 1
ATOM 3936 O O . LEU A 1 536 ? 12.195 -8.477 -10.406 1 98.25 536 LEU A O 1
ATOM 3940 N N . SER A 1 537 ? 13.695 -7.262 -11.57 1 96.94 537 SER A N 1
ATOM 3941 C CA . SER A 1 537 ? 13.414 -6.02 -10.859 1 96.94 537 SER A CA 1
ATOM 3942 C C . SER A 1 537 ? 11.953 -5.613 -11.016 1 96.94 537 SER A C 1
ATOM 3944 O O . SER A 1 537 ? 11.32 -5.164 -10.062 1 96.94 537 SER A O 1
ATOM 3946 N N . GLY A 1 538 ? 11.453 -5.754 -12.227 1 97.69 538 GLY A N 1
ATOM 3947 C CA . GLY A 1 538 ? 10.047 -5.457 -12.461 1 97.69 538 GLY A CA 1
ATOM 3948 C C . GLY A 1 538 ? 9.109 -6.281 -11.602 1 97.69 538 GLY A C 1
ATOM 3949 O O . GLY A 1 538 ? 8.172 -5.746 -11.008 1 97.69 538 GLY A O 1
ATOM 3950 N N . LEU A 1 539 ? 9.367 -7.512 -11.508 1 98.19 539 LEU A N 1
ATOM 3951 C CA . LEU A 1 539 ? 8.484 -8.398 -10.766 1 98.19 539 LEU A CA 1
ATOM 3952 C C . LEU A 1 539 ? 8.594 -8.148 -9.266 1 98.19 539 LEU A C 1
ATOM 3954 O O . LEU A 1 539 ? 7.598 -8.227 -8.539 1 98.19 539 LEU A O 1
ATOM 3958 N N . VAL A 1 540 ? 9.812 -7.875 -8.781 1 97.56 540 VAL A N 1
ATOM 3959 C CA . VAL A 1 540 ? 10.008 -7.539 -7.379 1 97.56 540 VAL A CA 1
ATOM 3960 C C . VAL A 1 540 ? 9.266 -6.242 -7.051 1 97.56 540 VAL A C 1
ATOM 3962 O O . VAL A 1 540 ? 8.617 -6.137 -6.008 1 97.56 540 VAL A O 1
ATOM 3965 N N . ASP A 1 541 ? 9.32 -5.262 -7.949 1 96.44 541 ASP A N 1
ATOM 3966 C CA . ASP A 1 541 ? 8.562 -4.027 -7.793 1 96.44 541 ASP A CA 1
ATOM 3967 C C . ASP A 1 541 ? 7.059 -4.312 -7.734 1 96.44 541 ASP A C 1
ATOM 3969 O O . ASP A 1 541 ? 6.348 -3.752 -6.898 1 96.44 541 ASP A O 1
ATOM 3973 N N . ALA A 1 542 ? 6.562 -5.148 -8.609 1 98.06 542 ALA A N 1
ATOM 3974 C CA . ALA A 1 542 ? 5.148 -5.516 -8.617 1 98.06 542 ALA A CA 1
ATOM 3975 C C . ALA A 1 542 ? 4.75 -6.172 -7.297 1 98.06 542 ALA A C 1
ATOM 3977 O O . ALA A 1 542 ? 3.688 -5.875 -6.746 1 98.06 542 ALA A O 1
ATOM 3978 N N . ALA A 1 543 ? 5.621 -7.039 -6.805 1 97.88 543 ALA A N 1
ATOM 3979 C CA . ALA A 1 543 ? 5.336 -7.746 -5.559 1 97.88 543 ALA A CA 1
ATOM 3980 C C . ALA A 1 543 ? 5.098 -6.77 -4.414 1 97.88 543 ALA A C 1
ATOM 3982 O O . ALA A 1 543 ? 4.223 -6.988 -3.572 1 97.88 543 ALA A O 1
ATOM 3983 N N . GLU A 1 544 ? 5.863 -5.746 -4.398 1 94.38 544 GLU A N 1
ATOM 3984 C CA . GLU A 1 544 ? 5.691 -4.723 -3.367 1 94.38 544 GLU A CA 1
ATOM 3985 C C . GLU A 1 544 ? 4.289 -4.125 -3.412 1 94.38 544 GLU A C 1
ATOM 3987 O O . GLU A 1 544 ? 3.654 -3.934 -2.371 1 94.38 544 GLU A O 1
ATOM 3992 N N . HIS A 1 545 ? 3.75 -3.877 -4.562 1 94.44 545 HIS A N 1
ATOM 3993 C CA . HIS A 1 545 ? 2.422 -3.295 -4.727 1 94.44 545 HIS A CA 1
ATOM 3994 C C . HIS A 1 545 ? 1.334 -4.289 -4.336 1 94.44 545 HIS A C 1
ATOM 3996 O O . HIS A 1 545 ? 0.236 -3.889 -3.941 1 94.44 545 HIS A O 1
ATOM 4002 N N . PHE A 1 546 ? 1.593 -5.543 -4.414 1 96.44 546 PHE A N 1
ATOM 4003 C CA . PHE A 1 546 ? 0.619 -6.57 -4.07 1 96.44 546 PHE A CA 1
ATOM 4004 C C . PHE A 1 546 ? 0.858 -7.094 -2.658 1 96.44 546 PHE A C 1
ATOM 4006 O O . PHE A 1 546 ? 0.49 -8.227 -2.34 1 96.44 546 PHE A O 1
ATOM 4013 N N . GLY A 1 547 ? 1.589 -6.387 -1.84 1 93.19 547 GLY A N 1
ATOM 4014 C CA . GLY A 1 547 ? 1.846 -6.781 -0.464 1 93.19 547 GLY A CA 1
ATOM 4015 C C . GLY A 1 547 ? 2.77 -7.98 -0.35 1 93.19 547 GLY A C 1
ATOM 4016 O O . GLY A 1 547 ? 2.639 -8.789 0.572 1 93.19 547 GLY A O 1
ATOM 4017 N N . HIS A 1 548 ? 3.629 -8.172 -1.401 1 95.88 548 HIS A N 1
ATOM 4018 C CA . HIS A 1 548 ? 4.629 -9.227 -1.494 1 95.88 548 HIS A CA 1
ATOM 4019 C C . HIS A 1 548 ? 3.979 -10.594 -1.69 1 95.88 548 HIS A C 1
ATOM 4021 O O . HIS A 1 548 ? 4.629 -11.625 -1.528 1 95.88 548 HIS A O 1
ATOM 4027 N N . ARG A 1 549 ? 2.689 -10.602 -1.928 1 96.5 549 ARG A N 1
ATOM 4028 C CA . ARG A 1 549 ? 1.959 -11.797 -2.348 1 96.5 549 ARG A CA 1
ATOM 4029 C C . ARG A 1 549 ? 1.532 -11.688 -3.809 1 96.5 549 ARG A C 1
ATOM 4031 O O . ARG A 1 549 ? 0.456 -11.172 -4.109 1 96.5 549 ARG A O 1
ATOM 4038 N N . LEU A 1 550 ? 2.328 -12.141 -4.652 1 97.81 550 LEU A N 1
ATOM 4039 C CA . LEU A 1 550 ? 2.074 -12.031 -6.082 1 97.81 550 LEU A CA 1
ATOM 4040 C C . LEU A 1 550 ? 0.856 -12.852 -6.488 1 97.81 550 LEU A C 1
ATOM 4042 O O . LEU A 1 550 ? 0.74 -14.023 -6.109 1 97.81 550 LEU A O 1
ATOM 4046 N N . PRO A 1 551 ? -0.056 -12.242 -7.227 1 97.62 551 PRO A N 1
ATOM 4047 C CA . PRO A 1 551 ? -1.128 -13.039 -7.824 1 97.62 551 PRO A CA 1
ATOM 4048 C C . PRO A 1 551 ? -0.635 -13.938 -8.961 1 97.62 551 PRO A C 1
ATOM 4050 O O . PRO A 1 551 ? 0.496 -13.781 -9.43 1 97.62 551 PRO A O 1
ATOM 4053 N N . GLU A 1 552 ? -1.403 -14.852 -9.344 1 97.25 552 GLU A N 1
ATOM 4054 C CA . GLU A 1 552 ? -1.03 -15.727 -10.445 1 97.25 552 GLU A CA 1
ATOM 4055 C C . GLU A 1 552 ? -0.763 -14.93 -11.719 1 97.25 552 GLU A C 1
ATOM 4057 O O . GLU A 1 552 ? 0.086 -15.305 -12.531 1 97.25 552 GLU A O 1
ATOM 4062 N N . MET A 1 553 ? -1.544 -13.789 -11.805 1 97.19 553 MET A N 1
ATOM 4063 C CA . MET A 1 553 ? -1.388 -12.906 -12.961 1 97.19 553 MET A CA 1
ATOM 4064 C C . MET A 1 553 ? -1.929 -11.516 -12.648 1 97.19 553 MET A C 1
ATOM 4066 O O . MET A 1 553 ? -2.695 -11.336 -11.703 1 97.19 553 MET A O 1
ATOM 4070 N N . PHE A 1 554 ? -1.539 -10.586 -13.383 1 97.69 554 PHE A N 1
ATOM 4071 C CA . PHE A 1 554 ? -2.074 -9.234 -13.336 1 97.69 554 PHE A CA 1
ATOM 4072 C C . PHE A 1 554 ? -1.978 -8.57 -14.703 1 97.69 554 PHE A C 1
ATOM 4074 O O . PHE A 1 554 ? -1.454 -9.156 -15.648 1 97.69 554 PHE A O 1
ATOM 4081 N N . ALA A 1 555 ? -2.473 -7.402 -14.852 1 97.5 555 ALA A N 1
ATOM 4082 C CA . ALA A 1 555 ? -2.615 -6.77 -16.156 1 97.5 555 ALA A CA 1
ATOM 4083 C C . ALA A 1 555 ? -1.255 -6.395 -16.734 1 97.5 555 ALA A C 1
ATOM 4085 O O . ALA A 1 555 ? -0.373 -5.926 -16.016 1 97.5 555 ALA A O 1
ATOM 4086 N N . GLY A 1 556 ? -1.104 -6.555 -18.031 1 97.56 556 GLY A N 1
ATOM 4087 C CA . GLY A 1 556 ? 0.138 -6.246 -18.719 1 97.56 556 GLY A CA 1
ATOM 4088 C C . GLY A 1 556 ? 0.216 -4.809 -19.188 1 97.56 556 GLY A C 1
ATOM 4089 O O . GLY A 1 556 ? 0.635 -4.539 -20.312 1 97.56 556 GLY A O 1
ATOM 4090 N N . GLU A 1 557 ? -0.224 -3.918 -18.391 1 96.25 557 GLU A N 1
ATOM 4091 C CA . GLU A 1 557 ? -0.11 -2.504 -18.734 1 96.25 557 GLU A CA 1
ATOM 4092 C C . GLU A 1 557 ? 1.339 -2.031 -18.656 1 96.25 557 GLU A C 1
ATOM 4094 O O . GLU A 1 557 ? 2.072 -2.418 -17.734 1 96.25 557 GLU A O 1
ATOM 4099 N N . GLN A 1 558 ? 1.656 -1.167 -19.578 1 96.62 558 GLN A N 1
ATOM 4100 C CA . GLN A 1 558 ? 3.021 -0.655 -19.625 1 96.62 558 GLN A CA 1
ATOM 4101 C C . GLN A 1 558 ? 3.318 0.209 -18.391 1 96.62 558 GLN A C 1
ATOM 4103 O O . GLN A 1 558 ? 2.549 1.115 -18.062 1 96.62 558 GLN A O 1
ATOM 4108 N N . ARG A 1 559 ? 4.375 -0.117 -17.734 1 96.75 559 ARG A N 1
ATOM 4109 C CA . ARG A 1 559 ? 4.828 0.667 -16.578 1 96.75 559 ARG A CA 1
ATOM 4110 C C . ARG A 1 559 ? 5.215 2.08 -17.016 1 96.75 559 ARG A C 1
ATOM 4112 O O . ARG A 1 559 ? 5.848 2.271 -18.047 1 96.75 559 ARG A O 1
ATOM 4119 N N . SER A 1 560 ? 4.82 3.035 -16.281 1 92.94 560 SER A N 1
ATOM 4120 C CA . SER A 1 560 ? 5.223 4.43 -16.438 1 92.94 560 SER A CA 1
ATOM 4121 C C . SER A 1 560 ? 5.578 5.043 -15.086 1 92.94 560 SER A C 1
ATOM 4123 O O . SER A 1 560 ? 5.383 4.418 -14.039 1 92.94 560 SER A O 1
ATOM 4125 N N . ALA A 1 561 ? 6.164 6.215 -15.141 1 84.94 561 ALA A N 1
ATOM 4126 C CA . ALA A 1 561 ? 6.543 6.867 -13.891 1 84.94 561 ALA A CA 1
ATOM 4127 C C . ALA A 1 561 ? 5.336 7.051 -12.977 1 84.94 561 ALA A C 1
ATOM 4129 O O . ALA A 1 561 ? 4.297 7.559 -13.406 1 84.94 561 ALA A O 1
ATOM 4130 N N . GLY A 1 562 ? 5.5 6.535 -11.758 1 83.06 562 GLY A N 1
ATOM 4131 C CA . GLY A 1 562 ? 4.461 6.73 -10.758 1 83.06 562 GLY A CA 1
ATOM 4132 C C . GLY A 1 562 ? 3.311 5.754 -10.898 1 83.06 562 GLY A C 1
ATOM 4133 O O . GLY A 1 562 ? 2.354 5.801 -10.117 1 83.06 562 GLY A O 1
ATOM 4134 N N . SER A 1 563 ? 3.395 4.871 -11.844 1 91.69 563 SER A N 1
ATOM 4135 C CA . SER A 1 563 ? 2.299 3.928 -12.039 1 91.69 563 SER A CA 1
ATOM 4136 C C . SER A 1 563 ? 2.416 2.742 -11.086 1 91.69 563 SER A C 1
ATOM 4138 O O . SER A 1 563 ? 3.42 2.598 -10.391 1 91.69 563 SER A O 1
ATOM 4140 N N . ALA A 1 564 ? 1.336 2.004 -10.945 1 95.44 564 ALA A N 1
ATOM 4141 C CA . ALA A 1 564 ? 1.264 0.735 -10.219 1 95.44 564 ALA A CA 1
ATOM 4142 C C . ALA A 1 564 ? 0.62 -0.348 -11.086 1 95.44 564 ALA A C 1
ATOM 4144 O O . ALA A 1 564 ? -0.202 -0.051 -11.953 1 95.44 564 ALA A O 1
ATOM 4145 N N . PRO A 1 565 ? 1.042 -1.583 -10.875 1 97.69 565 PRO A N 1
ATOM 4146 C CA . PRO A 1 565 ? 0.413 -2.646 -11.664 1 97.69 565 PRO A CA 1
ATOM 4147 C C . PRO A 1 565 ? -1.079 -2.793 -11.367 1 97.69 565 PRO A C 1
ATOM 4149 O O . PRO A 1 565 ? -1.507 -2.631 -10.227 1 97.69 565 PRO A O 1
ATOM 4152 N N . LEU A 1 566 ? -1.861 -3.102 -12.406 1 97.38 566 LEU A N 1
ATOM 4153 C CA . LEU A 1 566 ? -3.303 -3.289 -12.273 1 97.38 566 LEU A CA 1
ATOM 4154 C C . LEU A 1 566 ? -3.633 -4.738 -11.938 1 97.38 566 LEU A C 1
ATOM 4156 O O . LEU A 1 566 ? -3.219 -5.656 -12.648 1 97.38 566 LEU A O 1
ATOM 4160 N N . PRO A 1 567 ? -4.352 -4.934 -10.883 1 96.44 567 PRO A N 1
ATOM 4161 C CA . PRO A 1 567 ? -4.723 -6.312 -10.555 1 96.44 567 PRO A CA 1
ATOM 4162 C C . PRO A 1 567 ? -5.723 -6.906 -11.547 1 96.44 567 PRO A C 1
ATOM 4164 O O . PRO A 1 567 ? -6.555 -6.184 -12.094 1 96.44 567 PRO A O 1
ATOM 4167 N N . HIS A 1 568 ? -5.555 -8.148 -11.836 1 95.56 568 HIS A N 1
ATOM 4168 C CA . HIS A 1 568 ? -6.609 -8.875 -12.539 1 95.56 568 HIS A CA 1
ATOM 4169 C C . HIS A 1 568 ? -7.762 -9.211 -11.594 1 95.56 568 HIS A C 1
ATOM 4171 O O . HIS A 1 568 ? -7.543 -9.742 -10.508 1 95.56 568 HIS A O 1
ATOM 4177 N N . PRO A 1 569 ? -8.961 -9 -11.969 1 92.62 569 PRO A N 1
ATOM 4178 C CA . PRO A 1 569 ? -10.078 -9.109 -11.023 1 92.62 569 PRO A CA 1
ATOM 4179 C C . PRO A 1 569 ? -10.344 -10.547 -10.594 1 92.62 569 PRO A C 1
ATOM 4181 O O . PRO A 1 569 ? -10.945 -10.781 -9.547 1 92.62 569 PRO A O 1
ATOM 4184 N N . ALA A 1 570 ? -9.859 -11.523 -11.32 1 91.31 570 ALA A N 1
ATOM 4185 C CA . ALA A 1 570 ? -10.234 -12.906 -11.023 1 91.31 570 ALA A CA 1
ATOM 4186 C C . ALA A 1 570 ? -9.008 -13.75 -10.688 1 91.31 570 ALA A C 1
ATOM 4188 O O . ALA A 1 570 ? -9.094 -14.977 -10.617 1 91.31 570 ALA A O 1
ATOM 4189 N N . ALA A 1 571 ? -7.875 -13.125 -10.547 1 94.44 571 ALA A N 1
ATOM 4190 C CA . ALA A 1 571 ? -6.645 -13.875 -10.32 1 94.44 571 ALA A CA 1
ATOM 4191 C C . ALA A 1 571 ? -6.641 -14.531 -8.938 1 94.44 571 ALA A C 1
ATOM 4193 O O . ALA A 1 571 ? -7.098 -13.93 -7.965 1 94.44 571 ALA A O 1
ATOM 4194 N N . CYS A 1 572 ? -6.129 -15.727 -8.891 1 96.06 572 CYS A N 1
ATOM 4195 C CA . CYS A 1 572 ? -5.887 -16.359 -7.594 1 96.06 572 CYS A CA 1
ATOM 4196 C C . CYS A 1 572 ? -4.75 -15.656 -6.855 1 96.06 572 CYS A C 1
ATOM 4198 O O . CYS A 1 572 ? -3.727 -15.32 -7.457 1 96.06 572 CYS A O 1
ATOM 4200 N N . ARG A 1 573 ? -4.953 -15.445 -5.648 1 97 573 ARG A N 1
ATOM 4201 C CA . ARG A 1 573 ? -3.971 -14.883 -4.727 1 97 573 ARG A CA 1
ATOM 4202 C C . ARG A 1 573 ? -4.242 -15.336 -3.297 1 97 573 ARG A C 1
ATOM 4204 O O . ARG A 1 573 ? -5.137 -14.805 -2.635 1 97 573 ARG A O 1
ATOM 4211 N N . PRO A 1 574 ? -3.598 -16.375 -2.846 1 97.44 574 PRO A N 1
ATOM 4212 C CA . PRO A 1 574 ? -2.332 -16.906 -3.363 1 97.44 574 PRO A CA 1
ATOM 4213 C C . PRO A 1 574 ? -2.531 -17.969 -4.441 1 97.44 574 PRO A C 1
ATOM 4215 O O . PRO A 1 574 ? -3.623 -18.531 -4.566 1 97.44 574 PRO A O 1
ATOM 4218 N N . ALA A 1 575 ? -1.496 -18.156 -5.199 1 98.06 575 ALA A N 1
ATOM 4219 C CA . ALA A 1 575 ? -1.368 -19.234 -6.172 1 98.06 575 ALA A CA 1
ATOM 4220 C C . ALA A 1 575 ? -0.036 -19.969 -6.012 1 98.06 575 ALA A C 1
ATOM 4222 O O . ALA A 1 575 ? 0.991 -19.344 -5.738 1 98.06 575 ALA A O 1
ATOM 4223 N N . ALA A 1 576 ? -0.042 -21.266 -6.211 1 98.5 576 ALA A N 1
ATOM 4224 C CA . ALA A 1 576 ? 1.132 -22.094 -5.953 1 98.5 576 ALA A CA 1
ATOM 4225 C C . ALA A 1 576 ? 2.295 -21.688 -6.859 1 98.5 576 ALA A C 1
ATOM 4227 O O . ALA A 1 576 ? 3.416 -21.5 -6.391 1 98.5 576 ALA A O 1
ATOM 4228 N N . THR A 1 577 ? 2.012 -21.578 -8.109 1 98.5 577 THR A N 1
ATOM 4229 C CA . THR A 1 577 ? 3.092 -21.266 -9.039 1 98.5 577 THR A CA 1
ATOM 4230 C C . THR A 1 577 ? 3.615 -19.844 -8.812 1 98.5 577 THR A C 1
ATOM 4232 O O . THR A 1 577 ? 4.805 -19.594 -8.992 1 98.5 577 THR A O 1
ATOM 4235 N N . ALA A 1 578 ? 2.732 -18.953 -8.422 1 98.56 578 ALA A N 1
ATOM 4236 C CA . ALA A 1 578 ? 3.186 -17.594 -8.117 1 98.56 578 ALA A CA 1
ATOM 4237 C C . ALA A 1 578 ? 4.094 -17.578 -6.891 1 98.56 578 ALA A C 1
ATOM 4239 O O . ALA A 1 578 ? 5.156 -16.953 -6.902 1 98.56 578 ALA A O 1
ATOM 4240 N N . ALA A 1 579 ? 3.693 -18.25 -5.848 1 98.56 579 ALA A N 1
ATOM 4241 C CA . ALA A 1 579 ? 4.516 -18.344 -4.645 1 98.56 579 ALA A CA 1
ATOM 4242 C C . ALA A 1 579 ? 5.84 -19.031 -4.941 1 98.56 579 ALA A C 1
ATOM 4244 O O . ALA A 1 579 ? 6.902 -18.578 -4.52 1 98.56 579 ALA A O 1
ATOM 4245 N N . ALA A 1 580 ? 5.801 -20.109 -5.672 1 98.81 580 ALA A N 1
ATOM 4246 C CA . ALA A 1 580 ? 6.996 -20.875 -6.016 1 98.81 580 ALA A CA 1
ATOM 4247 C C . ALA A 1 580 ? 7.934 -20.062 -6.898 1 98.81 580 ALA A C 1
ATOM 4249 O O . ALA A 1 580 ? 9.156 -20.234 -6.855 1 98.81 580 ALA A O 1
ATOM 4250 N N . SER A 1 581 ? 7.348 -19.188 -7.676 1 98.75 581 SER A N 1
ATOM 4251 C CA . SER A 1 581 ? 8.141 -18.312 -8.539 1 98.75 581 SER A CA 1
ATOM 4252 C C . SER A 1 581 ? 9.086 -17.438 -7.719 1 98.75 581 SER A C 1
ATOM 4254 O O . SER A 1 581 ? 10.195 -17.156 -8.156 1 98.75 581 SER A O 1
ATOM 4256 N N . ALA A 1 582 ? 8.648 -17.031 -6.555 1 98.44 582 ALA A N 1
ATOM 4257 C CA . ALA A 1 582 ? 9.516 -16.25 -5.688 1 98.44 582 ALA A CA 1
ATOM 4258 C C . ALA A 1 582 ? 10.758 -17.047 -5.285 1 98.44 582 ALA A C 1
ATOM 4260 O O . ALA A 1 582 ? 11.859 -16.516 -5.234 1 98.44 582 ALA A O 1
ATOM 4261 N N . ILE A 1 583 ? 10.609 -18.328 -5.02 1 98.5 583 ILE A N 1
ATOM 4262 C CA . ILE A 1 583 ? 11.727 -19.203 -4.68 1 98.5 583 ILE A CA 1
ATOM 4263 C C . ILE A 1 583 ? 12.68 -19.297 -5.867 1 98.5 583 ILE A C 1
ATOM 4265 O O . ILE A 1 583 ? 13.891 -19.125 -5.711 1 98.5 583 ILE A O 1
ATOM 4269 N N . LEU A 1 584 ? 12.07 -19.5 -7.008 1 98.56 584 LEU A N 1
ATOM 4270 C CA . LEU A 1 584 ? 12.875 -19.641 -8.219 1 98.56 584 LEU A CA 1
ATOM 4271 C C . LEU A 1 584 ? 13.664 -18.375 -8.5 1 98.56 584 LEU A C 1
ATOM 4273 O O . LEU A 1 584 ? 14.859 -18.422 -8.789 1 98.56 584 LEU A O 1
ATOM 4277 N N . LEU A 1 585 ? 13.008 -17.234 -8.398 1 98.19 585 LEU A N 1
ATOM 4278 C CA . LEU A 1 585 ? 13.648 -15.953 -8.664 1 98.19 585 LEU A CA 1
ATOM 4279 C C . LEU A 1 585 ? 14.867 -15.758 -7.762 1 98.19 585 LEU A C 1
ATOM 4281 O O . LEU A 1 585 ? 15.953 -15.438 -8.242 1 98.19 585 LEU A O 1
ATOM 4285 N N . LEU A 1 586 ? 14.672 -16.016 -6.512 1 97.31 586 LEU A N 1
ATOM 4286 C CA . LEU A 1 586 ? 15.719 -15.703 -5.551 1 97.31 586 LEU A CA 1
ATOM 4287 C C . LEU A 1 586 ? 16.859 -16.703 -5.648 1 97.31 586 LEU A C 1
ATOM 4289 O O . LEU A 1 586 ? 18.031 -16.344 -5.527 1 97.31 586 LEU A O 1
ATOM 4293 N N . THR A 1 587 ? 16.578 -17.938 -5.895 1 97.38 587 THR A N 1
ATOM 4294 C CA . THR A 1 587 ? 17.641 -18.938 -6 1 97.38 587 THR A CA 1
ATOM 4295 C C . THR A 1 587 ? 18.391 -18.797 -7.32 1 97.38 587 THR A C 1
ATOM 4297 O O . THR A 1 587 ? 19.531 -19.219 -7.438 1 97.38 587 THR A O 1
ATOM 4300 N N . THR A 1 588 ? 17.688 -18.266 -8.352 1 97.69 588 THR A N 1
ATOM 4301 C CA . THR A 1 588 ? 18.344 -17.953 -9.617 1 97.69 588 THR A CA 1
ATOM 4302 C C . THR A 1 588 ? 19.484 -16.969 -9.406 1 97.69 588 THR A C 1
ATOM 4304 O O . THR A 1 588 ? 20.531 -17.078 -10.039 1 97.69 588 THR A O 1
ATOM 4307 N N . LEU A 1 589 ? 19.328 -16.047 -8.484 1 97.12 589 LEU A N 1
ATOM 4308 C CA . LEU A 1 589 ? 20.359 -15.055 -8.195 1 97.12 589 LEU A CA 1
ATOM 4309 C C . LEU A 1 589 ? 21.641 -15.727 -7.699 1 97.12 589 LEU A C 1
ATOM 4311 O O . LEU A 1 589 ? 22.734 -15.281 -8.016 1 97.12 589 LEU A O 1
ATOM 4315 N N . ALA A 1 590 ? 21.422 -16.781 -6.957 1 96.44 590 ALA A N 1
ATOM 4316 C CA . ALA A 1 590 ? 22.578 -17.516 -6.418 1 96.44 590 ALA A CA 1
ATOM 4317 C C . ALA A 1 590 ? 23.094 -18.531 -7.426 1 96.44 590 ALA A C 1
ATOM 4319 O O . ALA A 1 590 ? 24.234 -18.984 -7.312 1 96.44 590 ALA A O 1
ATOM 4320 N N . GLY A 1 591 ? 22.312 -18.969 -8.375 1 96.81 591 GLY A N 1
ATOM 4321 C CA . GLY A 1 591 ? 22.703 -19.938 -9.391 1 96.81 591 GLY A CA 1
ATOM 4322 C C . GLY A 1 591 ? 23.047 -21.297 -8.82 1 96.81 591 GLY A C 1
ATOM 4323 O O . GLY A 1 591 ? 24.078 -21.875 -9.141 1 96.81 591 GLY A O 1
ATOM 4324 N N . ILE A 1 592 ? 22.172 -21.828 -7.98 1 97.12 592 ILE A N 1
ATOM 4325 C CA . ILE A 1 592 ? 22.406 -23.094 -7.301 1 97.12 592 ILE A CA 1
ATOM 4326 C C . ILE A 1 592 ? 22.109 -24.25 -8.25 1 97.12 592 ILE A C 1
ATOM 4328 O O . ILE A 1 592 ? 20.969 -24.438 -8.672 1 97.12 592 ILE A O 1
ATOM 4332 N N . ARG A 1 593 ? 23.094 -25.062 -8.555 1 97.62 593 ARG A N 1
ATOM 4333 C CA . ARG A 1 593 ? 22.969 -26.219 -9.453 1 97.62 593 ARG A CA 1
ATOM 4334 C C . ARG A 1 593 ? 23.531 -27.469 -8.805 1 97.62 593 ARG A C 1
ATOM 4336 O O . ARG A 1 593 ? 24.703 -27.828 -9.031 1 97.62 593 ARG A O 1
ATOM 4343 N N . PRO A 1 594 ? 22.734 -28.172 -8.133 1 97.38 594 PRO A N 1
ATOM 4344 C CA . PRO A 1 594 ? 23.234 -29.344 -7.402 1 97.38 594 PRO A CA 1
ATOM 4345 C C . PRO A 1 594 ? 23.266 -30.609 -8.258 1 97.38 594 PRO A C 1
ATOM 4347 O O . PRO A 1 594 ? 22.5 -30.734 -9.211 1 97.38 594 PRO A O 1
ATOM 4350 N N . ASP A 1 595 ? 24.109 -31.484 -7.969 1 97.25 595 ASP A N 1
ATOM 4351 C CA . ASP A 1 595 ? 24.203 -32.875 -8.383 1 97.25 595 ASP A CA 1
ATOM 4352 C C . ASP A 1 595 ? 24.484 -33.781 -7.188 1 97.25 595 ASP A C 1
ATOM 4354 O O . ASP A 1 595 ? 25.594 -34.312 -7.043 1 97.25 595 ASP A O 1
ATOM 4358 N N . ALA A 1 596 ? 23.438 -34.031 -6.48 1 96.44 596 ALA A N 1
ATOM 4359 C CA . ALA A 1 596 ? 23.547 -34.75 -5.211 1 96.44 596 ALA A CA 1
ATOM 4360 C C . ALA A 1 596 ? 24.156 -36.125 -5.422 1 96.44 596 ALA A C 1
ATOM 4362 O O . ALA A 1 596 ? 24.984 -36.562 -4.633 1 96.44 596 ALA A O 1
ATOM 4363 N N . PRO A 1 597 ? 23.672 -36.875 -6.465 1 95.44 597 PRO A N 1
ATOM 4364 C CA . PRO A 1 597 ? 24.312 -38.188 -6.684 1 95.44 597 PRO A CA 1
ATOM 4365 C C . PRO A 1 597 ? 25.828 -38.094 -6.797 1 95.44 597 PRO A C 1
ATOM 4367 O O . PRO A 1 597 ? 26.531 -39 -6.355 1 95.44 597 PRO A O 1
ATOM 4370 N N . ALA A 1 598 ? 26.312 -37.062 -7.375 1 95.44 598 ALA A N 1
ATOM 4371 C CA . ALA A 1 598 ? 27.75 -36.844 -7.516 1 95.44 598 ALA A CA 1
ATOM 4372 C C . ALA A 1 598 ? 28.328 -36.094 -6.312 1 95.44 598 ALA A C 1
ATOM 4374 O O . ALA A 1 598 ? 29.516 -35.781 -6.277 1 95.44 598 ALA A O 1
ATOM 4375 N N . ARG A 1 599 ? 27.516 -35.719 -5.332 1 95.44 599 ARG A N 1
ATOM 4376 C CA . ARG A 1 599 ? 27.891 -35 -4.117 1 95.44 599 ARG A CA 1
ATOM 4377 C C . ARG A 1 599 ? 28.562 -33.656 -4.449 1 95.44 599 ARG A C 1
ATOM 4379 O O . ARG A 1 599 ? 29.594 -33.312 -3.871 1 95.44 599 ARG A O 1
ATOM 4386 N N . THR A 1 600 ? 28 -33 -5.402 1 96.06 600 THR A N 1
ATOM 4387 C CA . THR A 1 600 ? 28.531 -31.703 -5.805 1 96.06 600 THR A CA 1
ATOM 4388 C C . THR A 1 600 ? 27.422 -30.672 -5.91 1 96.06 600 THR A C 1
ATOM 4390 O O . THR A 1 600 ? 26.25 -31.031 -6.078 1 96.06 600 THR A O 1
ATOM 4393 N N . VAL A 1 601 ? 27.734 -29.422 -5.695 1 96.75 601 VAL A N 1
ATOM 4394 C CA . VAL A 1 601 ? 26.859 -28.297 -5.961 1 96.75 601 VAL A CA 1
ATOM 4395 C C . VAL A 1 601 ? 27.641 -27.172 -6.645 1 96.75 601 VAL A C 1
ATOM 4397 O O . VAL A 1 601 ? 28.719 -26.781 -6.176 1 96.75 601 VAL A O 1
ATOM 4400 N N . THR A 1 602 ? 27.234 -26.797 -7.73 1 96.12 602 THR A N 1
ATOM 4401 C CA . THR A 1 602 ? 27.828 -25.672 -8.453 1 96.12 602 THR A CA 1
ATOM 4402 C C . THR A 1 602 ? 27.047 -24.375 -8.18 1 96.12 602 THR A C 1
ATOM 4404 O O . THR A 1 602 ? 25.812 -24.391 -8.141 1 96.12 602 THR A O 1
ATOM 4407 N N . LEU A 1 603 ? 27.734 -23.266 -7.898 1 96 603 LEU A N 1
ATOM 4408 C CA . LEU A 1 603 ? 27.141 -21.938 -7.758 1 96 603 LEU A CA 1
ATOM 4409 C C . LEU A 1 603 ? 27.547 -21.031 -8.914 1 96 603 LEU A C 1
ATOM 4411 O O . LEU A 1 603 ? 28.75 -20.828 -9.156 1 96 603 LEU A O 1
ATOM 4415 N N . ARG A 1 604 ? 26.609 -20.562 -9.656 1 95.5 604 ARG A N 1
ATOM 4416 C CA . ARG A 1 604 ? 26.844 -19.609 -10.734 1 95.5 604 ARG A CA 1
ATOM 4417 C C . ARG A 1 604 ? 25.953 -18.375 -10.57 1 95.5 604 ARG A C 1
ATOM 4419 O O . ARG A 1 604 ? 25 -18.188 -11.336 1 95.5 604 ARG A O 1
ATOM 4426 N N . PRO A 1 605 ? 26.281 -17.562 -9.617 1 96.44 605 PRO A N 1
ATOM 4427 C CA . PRO A 1 605 ? 25.438 -16.406 -9.336 1 96.44 605 PRO A CA 1
ATOM 4428 C C . PRO A 1 605 ? 25.359 -15.438 -10.523 1 96.44 605 PRO A C 1
ATOM 4430 O O . PRO A 1 605 ? 26.234 -15.43 -11.375 1 96.44 605 PRO A O 1
ATOM 4433 N N . VAL A 1 606 ? 24.234 -14.719 -10.625 1 96.5 606 VAL A N 1
ATOM 4434 C CA . VAL A 1 606 ? 24.141 -13.617 -11.57 1 96.5 606 VAL A CA 1
ATOM 4435 C C . VAL A 1 606 ? 25.203 -12.562 -11.25 1 96.5 606 VAL A C 1
ATOM 4437 O O . VAL A 1 606 ? 25.188 -11.961 -10.18 1 96.5 606 VAL A O 1
ATOM 4440 N N . ARG A 1 607 ? 26.016 -12.227 -12.062 1 95.19 607 ARG A N 1
ATOM 4441 C CA . ARG A 1 607 ? 27.234 -11.477 -11.805 1 95.19 607 ARG A CA 1
ATOM 4442 C C . ARG A 1 607 ? 26.922 -10.008 -11.531 1 95.19 607 ARG A C 1
ATOM 4444 O O . ARG A 1 607 ? 27.641 -9.344 -10.781 1 95.19 607 ARG A O 1
ATOM 4451 N N . SER A 1 608 ? 25.891 -9.523 -12.102 1 93.5 608 SER A N 1
ATOM 4452 C CA . SER A 1 608 ? 25.562 -8.109 -11.977 1 93.5 608 SER A CA 1
ATOM 4453 C C . SER A 1 608 ? 24.969 -7.809 -10.602 1 93.5 608 SER A C 1
ATOM 4455 O O . SER A 1 608 ? 24.812 -6.645 -10.234 1 93.5 608 SER A O 1
ATOM 4457 N N . ALA A 1 609 ? 24.562 -8.805 -9.805 1 94.44 609 ALA A N 1
ATOM 4458 C CA . ALA A 1 609 ? 23.938 -8.648 -8.5 1 94.44 609 ALA A CA 1
ATOM 4459 C C . ALA A 1 609 ? 22.859 -7.574 -8.531 1 94.44 609 ALA A C 1
ATOM 4461 O O . ALA A 1 609 ? 22.906 -6.602 -7.77 1 94.44 609 ALA A O 1
ATOM 4462 N N . PRO A 1 610 ? 21.922 -7.789 -9.367 1 94.06 610 PRO A N 1
ATOM 4463 C CA . PRO A 1 610 ? 20.969 -6.719 -9.672 1 94.06 610 PRO A CA 1
ATOM 4464 C C . PRO A 1 610 ? 20.203 -6.234 -8.438 1 94.06 610 PRO A C 1
ATOM 4466 O O . PRO A 1 610 ? 19.703 -5.109 -8.422 1 94.06 610 PRO A O 1
ATOM 4469 N N . LEU A 1 611 ? 20.141 -6.977 -7.348 1 93.88 611 LEU A N 1
ATOM 4470 C CA . LEU A 1 611 ? 19.406 -6.59 -6.145 1 93.88 611 LEU A CA 1
ATOM 4471 C C . LEU A 1 611 ? 20.359 -6.41 -4.969 1 93.88 611 LEU A C 1
ATOM 4473 O O . LEU A 1 611 ? 19.922 -6.379 -3.812 1 93.88 611 LEU A O 1
ATOM 4477 N N . GLY A 1 612 ? 21.609 -6.359 -5.262 1 94.25 612 GLY A N 1
ATOM 4478 C CA . GLY A 1 612 ? 22.641 -6.223 -4.242 1 94.25 612 GLY A CA 1
ATOM 4479 C C . GLY A 1 612 ? 22.969 -7.535 -3.549 1 94.25 612 GLY A C 1
ATOM 4480 O O . GLY A 1 612 ? 22.781 -8.609 -4.125 1 94.25 612 GLY A O 1
ATOM 4481 N N . GLU A 1 613 ? 23.5 -7.379 -2.359 1 96.56 613 GLU A N 1
ATOM 4482 C CA . GLU A 1 613 ? 23.828 -8.562 -1.574 1 96.56 613 GLU A CA 1
ATOM 4483 C C . GLU A 1 613 ? 22.578 -9.305 -1.135 1 96.56 613 GLU A C 1
ATOM 4485 O O . GLU A 1 613 ? 21.594 -8.688 -0.727 1 96.56 613 GLU A O 1
ATOM 4490 N N . ILE A 1 614 ? 22.688 -10.633 -1.192 1 97.25 614 ILE A N 1
ATOM 4491 C CA . ILE A 1 614 ? 21.547 -11.438 -0.745 1 97.25 614 ILE A CA 1
ATOM 4492 C C . ILE A 1 614 ? 22.062 -12.695 -0.048 1 97.25 614 ILE A C 1
ATOM 4494 O O . ILE A 1 614 ? 23.031 -13.32 -0.502 1 97.25 614 ILE A O 1
ATOM 4498 N N . GLY A 1 615 ? 21.516 -12.922 1.099 1 98.25 615 GLY A N 1
ATOM 4499 C CA . GLY A 1 615 ? 21.719 -14.172 1.809 1 98.25 615 GLY A CA 1
ATOM 4500 C C . GLY A 1 615 ? 20.484 -15.047 1.87 1 98.25 615 GLY A C 1
ATOM 4501 O O . GLY A 1 615 ? 19.391 -14.555 2.164 1 98.25 615 GLY A O 1
ATOM 4502 N N . LEU A 1 616 ? 20.641 -16.297 1.489 1 98.44 616 LEU A N 1
ATOM 4503 C CA . LEU A 1 616 ? 19.562 -17.266 1.559 1 98.44 616 LEU A CA 1
ATOM 4504 C C . LEU A 1 616 ? 19.891 -18.375 2.555 1 98.44 616 LEU A C 1
ATOM 4506 O O . LEU A 1 616 ? 20.922 -19.031 2.434 1 98.44 616 LEU A O 1
ATOM 4510 N N . THR A 1 617 ? 19.062 -18.547 3.52 1 98.31 617 THR A N 1
ATOM 4511 C CA . THR A 1 617 ? 19.234 -19.594 4.527 1 98.31 617 THR A CA 1
ATOM 4512 C C . THR A 1 617 ? 18 -20.484 4.582 1 98.31 617 THR A C 1
ATOM 4514 O O . THR A 1 617 ? 16.969 -20.172 3.994 1 98.31 617 THR A O 1
ATOM 4517 N N . GLY A 1 618 ? 18.172 -21.625 5.16 1 97.62 618 GLY A N 1
ATOM 4518 C CA . GLY A 1 618 ? 17.062 -22.547 5.312 1 97.62 618 GLY A CA 1
ATOM 4519 C C . GLY A 1 618 ? 16.75 -23.312 4.043 1 97.62 618 GLY A C 1
ATOM 4520 O O . GLY A 1 618 ? 15.633 -23.828 3.879 1 97.62 618 GLY A O 1
ATOM 4521 N N . LEU A 1 619 ? 17.641 -23.359 3.127 1 98.31 619 LEU A N 1
ATOM 4522 C CA . LEU A 1 619 ? 17.484 -24.188 1.932 1 98.31 619 LEU A CA 1
ATOM 4523 C C . LEU A 1 619 ? 17.906 -25.625 2.211 1 98.31 619 LEU A C 1
ATOM 4525 O O . LEU A 1 619 ? 18.375 -25.938 3.307 1 98.31 619 LEU A O 1
ATOM 4529 N N . ARG A 1 620 ? 17.703 -26.438 1.234 1 97.88 620 ARG A N 1
ATOM 4530 C CA . ARG A 1 620 ? 18.109 -27.844 1.352 1 97.88 620 ARG A CA 1
ATOM 4531 C C . ARG A 1 620 ? 18.781 -28.328 0.074 1 97.88 620 ARG A C 1
ATOM 4533 O O . ARG A 1 620 ? 18.297 -28.062 -1.029 1 97.88 620 ARG A O 1
ATOM 4540 N N . VAL A 1 621 ? 19.891 -28.953 0.213 1 96.69 621 VAL A N 1
ATOM 4541 C CA . VAL A 1 621 ? 20.594 -29.672 -0.843 1 96.69 621 VAL A CA 1
ATOM 4542 C C . VAL A 1 621 ? 21.078 -31.031 -0.313 1 96.69 621 VAL A C 1
ATOM 4544 O O . VAL A 1 621 ? 21.625 -31.109 0.782 1 96.69 621 VAL A O 1
ATOM 4547 N N . ALA A 1 622 ? 20.766 -32.094 -1.031 1 94.25 622 ALA A N 1
ATOM 4548 C CA . ALA A 1 622 ? 21.156 -33.438 -0.636 1 94.25 622 ALA A CA 1
ATOM 4549 C C . ALA A 1 622 ? 20.641 -33.781 0.759 1 94.25 622 ALA A C 1
ATOM 4551 O O . ALA A 1 622 ? 21.375 -34.281 1.6 1 94.25 622 ALA A O 1
ATOM 4552 N N . GLU A 1 623 ? 19.438 -33.25 0.994 1 88.75 623 GLU A N 1
ATOM 4553 C CA . GLU A 1 623 ? 18.672 -33.562 2.209 1 88.75 623 GLU A CA 1
ATOM 4554 C C . GLU A 1 623 ? 19.344 -32.938 3.434 1 88.75 623 GLU A C 1
ATOM 4556 O O . GLU A 1 623 ? 19.141 -33.375 4.559 1 88.75 623 GLU A O 1
ATOM 4561 N N . ALA A 1 624 ? 20.156 -31.969 3.225 1 95.62 624 ALA A N 1
ATOM 4562 C CA . ALA A 1 624 ? 20.812 -31.25 4.312 1 95.62 624 ALA A CA 1
ATOM 4563 C C . ALA A 1 624 ? 20.609 -29.75 4.195 1 95.62 624 ALA A C 1
ATOM 4565 O O . ALA A 1 624 ? 20.312 -29.234 3.111 1 95.62 624 ALA A O 1
ATOM 4566 N N . PRO A 1 625 ? 20.766 -29.094 5.344 1 96.81 625 PRO A N 1
ATOM 4567 C CA . PRO A 1 625 ? 20.641 -27.641 5.305 1 96.81 625 PRO A CA 1
ATOM 4568 C C . PRO A 1 625 ? 21.688 -26.984 4.402 1 96.81 625 PRO A C 1
ATOM 4570 O O . PRO A 1 625 ? 22.844 -27.438 4.363 1 96.81 625 PRO A O 1
ATOM 4573 N N . PHE A 1 626 ? 21.391 -26.016 3.736 1 97.75 626 PHE A N 1
ATOM 4574 C CA . PHE A 1 626 ? 22.234 -25.297 2.795 1 97.75 626 PHE A CA 1
ATOM 4575 C C . PHE A 1 626 ? 22 -23.797 2.885 1 97.75 626 PHE A C 1
ATOM 4577 O O . PHE A 1 626 ? 20.859 -23.344 3.029 1 97.75 626 PHE A O 1
ATOM 4584 N N . ALA A 1 627 ? 22.953 -22.969 2.949 1 98.19 627 ALA A N 1
ATOM 4585 C CA . ALA A 1 627 ? 22.891 -21.516 2.975 1 98.19 627 ALA A CA 1
ATOM 4586 C C . ALA A 1 627 ? 23.938 -20.906 2.057 1 98.19 627 ALA A C 1
ATOM 4588 O O . ALA A 1 627 ? 25.062 -21.406 1.975 1 98.19 627 ALA A O 1
ATOM 4589 N N . VAL A 1 628 ? 23.562 -19.922 1.378 1 98.12 628 VAL A N 1
ATOM 4590 C CA . VAL A 1 628 ? 24.453 -19.281 0.419 1 98.12 628 VAL A CA 1
ATOM 4591 C C . VAL A 1 628 ? 24.297 -17.766 0.5 1 98.12 628 VAL A C 1
ATOM 4593 O O . VAL A 1 628 ? 23.203 -17.266 0.809 1 98.12 628 VAL A O 1
ATOM 4596 N N . ARG A 1 629 ? 25.328 -17.031 0.298 1 97.38 629 ARG A N 1
ATOM 4597 C CA . ARG A 1 629 ? 25.344 -15.57 0.241 1 97.38 629 ARG A CA 1
ATOM 4598 C C . ARG A 1 629 ? 25.984 -15.078 -1.054 1 97.38 629 ARG A C 1
ATOM 4600 O O . ARG A 1 629 ? 27 -15.617 -1.491 1 97.38 629 ARG A O 1
ATOM 4607 N N . VAL A 1 630 ? 25.359 -14.211 -1.743 1 97.75 630 VAL A N 1
ATOM 4608 C CA . VAL A 1 630 ? 25.906 -13.555 -2.922 1 97.75 630 VAL A CA 1
ATOM 4609 C C . VAL A 1 630 ? 26.266 -12.109 -2.586 1 97.75 630 VAL A C 1
ATOM 4611 O O . VAL A 1 630 ? 25.406 -11.336 -2.143 1 97.75 630 VAL A O 1
ATOM 4614 N N . SER A 1 631 ? 27.422 -11.727 -2.766 1 96.38 631 SER A N 1
ATOM 4615 C CA . SER A 1 631 ? 27.891 -10.391 -2.43 1 96.38 631 SER A CA 1
ATOM 4616 C C . SER A 1 631 ? 27.453 -9.367 -3.473 1 96.38 631 SER A C 1
ATOM 4618 O O . SER A 1 631 ? 26.938 -9.742 -4.535 1 96.38 631 SER A O 1
ATOM 4620 N N . ARG A 1 632 ? 27.703 -8.102 -3.24 1 93.62 632 ARG A N 1
ATOM 4621 C CA . ARG A 1 632 ? 27.406 -7.008 -4.156 1 93.62 632 ARG A CA 1
ATOM 4622 C C . ARG A 1 632 ? 28.234 -7.117 -5.434 1 93.62 632 ARG A C 1
ATOM 4624 O O . ARG A 1 632 ? 27.891 -6.527 -6.457 1 93.62 632 ARG A O 1
ATOM 4631 N N . LEU A 1 633 ? 29.266 -7.891 -5.418 1 93.75 633 LEU A N 1
ATOM 4632 C CA . LEU A 1 633 ? 30.141 -8.055 -6.57 1 93.75 633 LEU A CA 1
ATOM 4633 C C . LEU A 1 633 ? 29.766 -9.297 -7.371 1 93.75 633 LEU A C 1
ATOM 4635 O O . LEU A 1 633 ? 30.453 -9.656 -8.328 1 93.75 633 LEU A O 1
ATOM 4639 N N . GLY A 1 634 ? 28.734 -10.008 -6.945 1 93.81 634 GLY A N 1
ATOM 4640 C CA . GLY A 1 634 ? 28.266 -11.164 -7.684 1 93.81 634 GLY A CA 1
ATOM 4641 C C . GLY A 1 634 ? 29.031 -12.43 -7.359 1 93.81 634 GLY A C 1
ATOM 4642 O O . GLY A 1 634 ? 29.109 -13.336 -8.195 1 93.81 634 GLY A O 1
ATOM 4643 N N . LEU A 1 635 ? 29.641 -12.406 -6.148 1 95 635 LEU A N 1
ATOM 4644 C CA . LEU A 1 635 ? 30.375 -13.602 -5.707 1 95 635 LEU A CA 1
ATOM 4645 C C . LEU A 1 635 ? 29.547 -14.391 -4.707 1 95 635 LEU A C 1
ATOM 4647 O O . LEU A 1 635 ? 28.953 -13.82 -3.779 1 95 635 LEU A O 1
ATOM 4651 N N . ALA A 1 636 ? 29.484 -15.703 -4.973 1 95.06 636 ALA A N 1
ATOM 4652 C CA . ALA A 1 636 ? 28.688 -16.562 -4.098 1 95.06 636 ALA A CA 1
ATOM 4653 C C . ALA A 1 636 ? 29.578 -17.281 -3.086 1 95.06 636 ALA A C 1
ATOM 4655 O O . ALA A 1 636 ? 30.688 -17.703 -3.414 1 95.06 636 ALA A O 1
ATOM 4656 N N . MET A 1 637 ? 29.109 -17.359 -1.881 1 95.19 637 MET A N 1
ATOM 4657 C CA . MET A 1 637 ? 29.766 -18.094 -0.799 1 95.19 637 MET A CA 1
ATOM 4658 C C . MET A 1 637 ? 28.781 -19.047 -0.112 1 95.19 637 MET A C 1
ATOM 4660 O O . MET A 1 637 ? 27.672 -18.641 0.256 1 95.19 637 MET A O 1
ATOM 4664 N N . VAL A 1 638 ? 29.203 -20.281 0.031 1 96.12 638 VAL A N 1
ATOM 4665 C CA . VAL A 1 638 ? 28.391 -21.25 0.778 1 96.12 638 VAL A CA 1
ATOM 4666 C C . VAL A 1 638 ? 28.578 -21.016 2.277 1 96.12 638 VAL A C 1
ATOM 4668 O O . VAL A 1 638 ? 29.703 -21.031 2.787 1 96.12 638 VAL A O 1
ATOM 4671 N N . GLU A 1 639 ? 27.531 -20.828 2.898 1 96.19 639 GLU A N 1
ATOM 4672 C CA . GLU A 1 639 ? 27.609 -20.547 4.332 1 96.19 639 GLU A CA 1
ATOM 4673 C C . GLU A 1 639 ? 27.281 -21.797 5.148 1 96.19 639 GLU A C 1
ATOM 4675 O O . GLU A 1 639 ? 27.719 -21.922 6.297 1 96.19 639 GLU A O 1
ATOM 4680 N N . GLU A 1 640 ? 26.484 -22.656 4.652 1 95.12 640 GLU A N 1
ATOM 4681 C CA . GLU A 1 640 ? 26.109 -23.922 5.27 1 95.12 640 GLU A CA 1
ATOM 4682 C C . GLU A 1 640 ? 25.875 -25 4.211 1 95.12 640 GLU A C 1
ATOM 4684 O O . GLU A 1 640 ? 25.25 -24.75 3.186 1 95.12 640 GLU A O 1
ATOM 4689 N N . ALA A 1 641 ? 26.469 -26.156 4.391 1 94.94 641 ALA A N 1
ATOM 4690 C CA . ALA A 1 641 ? 26.266 -27.297 3.498 1 94.94 641 ALA A CA 1
ATOM 4691 C C . ALA A 1 641 ? 26.641 -28.609 4.188 1 94.94 641 ALA A C 1
ATOM 4693 O O . ALA A 1 641 ? 27.266 -28.609 5.25 1 94.94 641 ALA A O 1
ATOM 4694 N N . ALA A 1 642 ? 26.141 -29.641 3.596 1 92.38 642 ALA A N 1
ATOM 4695 C CA . ALA A 1 642 ? 26.547 -30.953 4.09 1 92.38 642 ALA A CA 1
ATOM 4696 C C . ALA A 1 642 ? 28.062 -31.141 3.994 1 92.38 642 ALA A C 1
ATOM 4698 O O . ALA A 1 642 ? 28.688 -30.672 3.043 1 92.38 642 ALA A O 1
ATOM 4699 N N . ASP A 1 643 ? 28.656 -32 4.891 1 90.19 643 ASP A N 1
ATOM 4700 C CA . ASP A 1 643 ? 30.094 -32.188 4.984 1 90.19 643 ASP A CA 1
ATOM 4701 C C . ASP A 1 643 ? 30.641 -32.844 3.725 1 90.19 643 ASP A C 1
ATOM 4703 O O . ASP A 1 643 ? 31.781 -32.594 3.33 1 90.19 643 ASP A O 1
ATOM 4707 N N . ASP A 1 644 ? 29.859 -33.562 3.148 1 91.56 644 ASP A N 1
ATOM 4708 C CA . ASP A 1 644 ? 30.375 -34.344 2.029 1 91.56 644 ASP A CA 1
ATOM 4709 C C . ASP A 1 644 ? 30.016 -33.688 0.695 1 91.56 644 ASP A C 1
ATOM 4711 O O . ASP A 1 644 ? 30.328 -34.25 -0.369 1 91.56 644 ASP A O 1
ATOM 4715 N N . LEU A 1 645 ? 29.406 -32.562 0.726 1 92.38 645 LEU A N 1
ATOM 4716 C CA . LEU A 1 645 ? 29.031 -31.844 -0.49 1 92.38 645 LEU A CA 1
ATOM 4717 C C . LEU A 1 645 ? 30.188 -30.953 -0.975 1 92.38 645 LEU A C 1
ATOM 4719 O O . LEU A 1 645 ? 30.703 -30.125 -0.218 1 92.38 645 LEU A O 1
ATOM 4723 N N . GLN A 1 646 ? 30.609 -31.125 -2.201 1 92.06 646 GLN A N 1
ATOM 4724 C CA . GLN A 1 646 ? 31.719 -30.359 -2.76 1 92.06 646 GLN A CA 1
ATOM 4725 C C . GLN A 1 646 ? 31.234 -29.266 -3.699 1 92.06 646 GLN A C 1
ATOM 4727 O O . GLN A 1 646 ? 30.219 -29.438 -4.379 1 92.06 646 GLN A O 1
ATOM 4732 N N . LEU A 1 647 ? 31.922 -28.219 -3.662 1 88.38 647 LEU A N 1
ATOM 4733 C CA . LEU A 1 647 ? 31.609 -27.156 -4.605 1 88.38 647 LEU A CA 1
ATOM 4734 C C . LEU A 1 647 ? 32.156 -27.469 -5.992 1 88.38 647 LEU A C 1
ATOM 4736 O O . LEU A 1 647 ? 33.344 -27.812 -6.137 1 88.38 647 LEU A O 1
ATOM 4740 N N . GLY A 1 648 ? 31.125 -27.5 -6.82 1 80.75 648 GLY A N 1
ATOM 4741 C CA . GLY A 1 648 ? 31.531 -27.766 -8.195 1 80.75 648 GLY A CA 1
ATOM 4742 C C . GLY A 1 648 ? 32.156 -26.578 -8.883 1 80.75 648 GLY A C 1
ATOM 4743 O O . GLY A 1 648 ? 32.031 -25.438 -8.406 1 80.75 648 GLY A O 1
ATOM 4744 N N . VAL A 1 649 ? 33.156 -26.766 -9.961 1 70.25 649 VAL A N 1
ATOM 4745 C CA . VAL A 1 649 ? 33.844 -25.75 -10.742 1 70.25 649 VAL A CA 1
ATOM 4746 C C . VAL A 1 649 ? 32.969 -25.344 -11.938 1 70.25 649 VAL A C 1
ATOM 4748 O O . VAL A 1 649 ? 32.281 -26.188 -12.516 1 70.25 649 VAL A O 1
ATOM 4751 N N . MET B 1 1 ? -25.953 12.938 16.797 1 44.5 1 MET B N 1
ATOM 4752 C CA . MET B 1 1 ? -24.953 13.719 16.078 1 44.5 1 MET B CA 1
ATOM 4753 C C . MET B 1 1 ? -24.297 12.891 14.992 1 44.5 1 MET B C 1
ATOM 4755 O O . MET B 1 1 ? -23.938 11.734 15.219 1 44.5 1 MET B O 1
ATOM 4759 N N . SER B 1 2 ? -24.547 13.297 13.797 1 56.41 2 SER B N 1
ATOM 4760 C CA . SER B 1 2 ? -24.062 12.547 12.641 1 56.41 2 SER B CA 1
ATOM 4761 C C . SER B 1 2 ? -22.547 12.438 12.633 1 56.41 2 SER B C 1
ATOM 4763 O O . SER B 1 2 ? -21.859 13.336 13.102 1 56.41 2 SER B O 1
ATOM 4765 N N . ASP B 1 3 ? -21.922 11.281 12.617 1 70.69 3 ASP B N 1
ATOM 4766 C CA . ASP B 1 3 ? -20.5 11.023 12.531 1 70.69 3 ASP B CA 1
ATOM 4767 C C . ASP B 1 3 ? -19.891 11.672 11.289 1 70.69 3 ASP B C 1
ATOM 4769 O O . ASP B 1 3 ? -20.562 11.781 10.258 1 70.69 3 ASP B O 1
ATOM 4773 N N . LEU B 1 4 ? -18.781 12.523 11.555 1 77.25 4 LEU B N 1
ATOM 4774 C CA . LEU B 1 4 ? -18.031 13.016 10.398 1 77.25 4 LEU B CA 1
ATOM 4775 C C . LEU B 1 4 ? -17.844 11.914 9.367 1 77.25 4 LEU B C 1
ATOM 4777 O O . LEU B 1 4 ? -17.5 10.781 9.727 1 77.25 4 LEU B O 1
ATOM 4781 N N . PRO B 1 5 ? -18.203 12.312 8.117 1 85.12 5 PRO B N 1
ATOM 4782 C CA . PRO B 1 5 ? -17.891 11.305 7.098 1 85.12 5 PRO B CA 1
ATOM 4783 C C . PRO B 1 5 ? -16.422 10.875 7.129 1 85.12 5 PRO B C 1
ATOM 4785 O O . PRO B 1 5 ? -15.539 11.719 7.305 1 85.12 5 PRO B O 1
ATOM 4788 N N . PRO B 1 6 ? -16.172 9.641 7.078 1 89.69 6 PRO B N 1
ATOM 4789 C CA . PRO B 1 6 ? -14.789 9.164 7.102 1 89.69 6 PRO B CA 1
ATOM 4790 C C . PRO B 1 6 ? -13.992 9.609 5.879 1 89.69 6 PRO B C 1
ATOM 4792 O O . PRO B 1 6 ? -14.539 9.695 4.777 1 89.69 6 PRO B O 1
ATOM 4795 N N . THR B 1 7 ? -12.766 9.898 6.113 1 92.94 7 THR B N 1
ATOM 4796 C CA . THR B 1 7 ? -11.93 10.406 5.031 1 92.94 7 THR B CA 1
ATOM 4797 C C . THR B 1 7 ? -10.781 9.445 4.742 1 92.94 7 THR B C 1
ATOM 4799 O O . THR B 1 7 ? -10.102 9.562 3.717 1 92.94 7 THR B O 1
ATOM 4802 N N . HIS B 1 8 ? -10.539 8.445 5.582 1 92.38 8 HIS B N 1
ATOM 4803 C CA . HIS B 1 8 ? -9.305 7.66 5.539 1 92.38 8 HIS B CA 1
ATOM 4804 C C . HIS B 1 8 ? -9.273 6.742 4.324 1 92.38 8 HIS B C 1
ATOM 4806 O O . HIS B 1 8 ? -8.219 6.242 3.941 1 92.38 8 HIS B O 1
ATOM 4812 N N . THR B 1 9 ? -10.398 6.539 3.666 1 91.38 9 THR B N 1
ATOM 4813 C CA . THR B 1 9 ? -10.422 5.672 2.492 1 91.38 9 THR B CA 1
ATOM 4814 C C . THR B 1 9 ? -10.75 6.477 1.235 1 91.38 9 THR B C 1
ATOM 4816 O O . THR B 1 9 ? -11 5.902 0.173 1 91.38 9 THR B O 1
ATOM 4819 N N . THR B 1 10 ? -10.836 7.773 1.315 1 94.69 10 THR B N 1
ATOM 4820 C CA . THR B 1 10 ? -11.211 8.617 0.185 1 94.69 10 THR B CA 1
ATOM 4821 C C . THR B 1 10 ? -9.984 9.039 -0.609 1 94.69 10 THR B C 1
ATOM 4823 O O . THR B 1 10 ? -8.883 9.141 -0.055 1 94.69 10 THR B O 1
ATOM 4826 N N . LEU B 1 11 ? -10.133 9.148 -1.868 1 96.44 11 LEU B N 1
ATOM 4827 C CA . LEU B 1 11 ? -9.164 9.828 -2.725 1 96.44 11 LEU B CA 1
ATOM 4828 C C . LEU B 1 11 ? -9.477 11.312 -2.814 1 96.44 11 LEU B C 1
ATOM 4830 O O . LEU B 1 11 ? -10.508 11.711 -3.354 1 96.44 11 LEU B O 1
ATOM 4834 N N . ILE B 1 12 ? -8.625 12.133 -2.318 1 97.69 12 ILE B N 1
ATOM 4835 C CA . ILE B 1 12 ? -8.875 13.57 -2.266 1 97.69 12 ILE B CA 1
ATOM 4836 C C . ILE B 1 12 ? -7.895 14.297 -3.184 1 97.69 12 ILE B C 1
ATOM 4838 O O . ILE B 1 12 ? -6.719 14.453 -2.844 1 97.69 12 ILE B O 1
ATOM 4842 N N . CYS B 1 13 ? -8.383 14.688 -4.309 1 97.88 13 CYS B N 1
ATOM 4843 C CA . CYS B 1 13 ? -7.625 15.562 -5.191 1 97.88 13 CYS B CA 1
ATOM 4844 C C . CYS B 1 13 ? -7.719 17.016 -4.734 1 97.88 13 CYS B C 1
ATOM 4846 O O . CYS B 1 13 ? -8.82 17.547 -4.539 1 97.88 13 CYS B O 1
ATOM 4848 N N . VAL B 1 14 ? -6.57 17.641 -4.637 1 98 14 VAL B N 1
ATOM 4849 C CA . VAL B 1 14 ? -6.578 18.984 -4.062 1 98 14 VAL B CA 1
ATOM 4850 C C . VAL B 1 14 ? -5.793 19.938 -4.961 1 98 14 VAL B C 1
ATOM 4852 O O . VAL B 1 14 ? -4.66 19.641 -5.348 1 98 14 VAL B O 1
ATOM 4855 N N . ALA B 1 15 ? -6.316 20.938 -5.301 1 96.19 15 ALA B N 1
ATOM 4856 C CA . ALA B 1 15 ? -5.77 22.188 -5.855 1 96.19 15 ALA B CA 1
ATOM 4857 C C . ALA B 1 15 ? -6.633 23.375 -5.469 1 96.19 15 ALA B C 1
ATOM 4859 O O . ALA B 1 15 ? -7.477 23.828 -6.254 1 96.19 15 ALA B O 1
ATOM 4860 N N . LEU B 1 16 ? -6.422 23.875 -4.285 1 93.81 16 LEU B N 1
ATOM 4861 C CA . LEU B 1 16 ? -7.344 24.844 -3.701 1 93.81 16 LEU B CA 1
ATOM 4862 C C . LEU B 1 16 ? -7.492 26.062 -4.602 1 93.81 16 LEU B C 1
ATOM 4864 O O . LEU B 1 16 ? -6.512 26.531 -5.176 1 93.81 16 LEU B O 1
ATOM 4868 N N . PRO B 1 17 ? -8.656 26.516 -4.762 1 93.69 17 PRO B N 1
ATOM 4869 C CA . PRO B 1 17 ? -9.828 26.188 -3.947 1 93.69 17 PRO B CA 1
ATOM 4870 C C . PRO B 1 17 ? -10.602 24.984 -4.488 1 93.69 17 PRO B C 1
ATOM 4872 O O . PRO B 1 17 ? -11.719 24.703 -4.031 1 93.69 17 PRO B O 1
ATOM 4875 N N . GLY B 1 18 ? -10.133 24.234 -5.473 1 95.88 18 GLY B N 1
ATOM 4876 C CA . GLY B 1 18 ? -10.805 23.078 -6.051 1 95.88 18 GLY B CA 1
ATOM 4877 C C . GLY B 1 18 ? -10.477 21.781 -5.336 1 95.88 18 GLY B C 1
ATOM 4878 O O . GLY B 1 18 ? -9.336 21.578 -4.918 1 95.88 18 GLY B O 1
ATOM 4879 N N . LEU B 1 19 ? -11.492 20.922 -5.125 1 97.56 19 LEU B N 1
ATOM 4880 C CA . LEU B 1 19 ? -11.336 19.562 -4.613 1 97.56 19 LEU B CA 1
ATOM 4881 C C . LEU B 1 19 ? -12.148 18.562 -5.445 1 97.56 19 LEU B C 1
ATOM 4883 O O . LEU B 1 19 ? -13.195 18.922 -5.988 1 97.56 19 LEU B O 1
ATOM 4887 N N . ALA B 1 20 ? -11.68 17.422 -5.652 1 98.19 20 ALA B N 1
ATOM 4888 C CA . ALA B 1 20 ? -12.453 16.266 -6.09 1 98.19 20 ALA B CA 1
ATOM 4889 C C . ALA B 1 20 ? -12.273 15.094 -5.129 1 98.19 20 ALA B C 1
ATOM 4891 O O . ALA B 1 20 ? -11.148 14.648 -4.895 1 98.19 20 ALA B O 1
ATOM 4892 N N . ILE B 1 21 ? -13.352 14.617 -4.566 1 97.69 21 ILE B N 1
ATOM 4893 C CA . ILE B 1 21 ? -13.289 13.57 -3.549 1 97.69 21 ILE B CA 1
ATOM 4894 C C . ILE B 1 21 ? -14.062 12.344 -4.02 1 97.69 21 ILE B C 1
ATOM 4896 O O . ILE B 1 21 ? -15.25 12.438 -4.348 1 97.69 21 ILE B O 1
ATOM 4900 N N . SER B 1 22 ? -13.398 11.227 -4.094 1 95.81 22 SER B N 1
ATOM 4901 C CA . SER B 1 22 ? -14.039 9.992 -4.516 1 95.81 22 SER B CA 1
ATOM 4902 C C . SER B 1 22 ? -13.719 8.844 -3.564 1 95.81 22 SER B C 1
ATOM 4904 O O . SER B 1 22 ? -12.695 8.875 -2.879 1 95.81 22 SER B O 1
ATOM 4906 N N . GLY B 1 23 ? -14.688 7.914 -3.459 1 91.25 23 GLY B N 1
ATOM 4907 C CA . GLY B 1 23 ? -14.375 6.672 -2.771 1 91.25 23 GLY B CA 1
ATOM 4908 C C . GLY B 1 23 ? -13.578 5.699 -3.627 1 91.25 23 GLY B C 1
ATOM 4909 O O . GLY B 1 23 ? -13.305 5.977 -4.797 1 91.25 23 GLY B O 1
ATOM 4910 N N . GLU B 1 24 ? -13.266 4.559 -3.035 1 85.5 24 GLU B N 1
ATOM 4911 C CA . GLU B 1 24 ? -12.445 3.545 -3.699 1 85.5 24 GLU B CA 1
ATOM 4912 C C . GLU B 1 24 ? -13.234 2.824 -4.789 1 85.5 24 GLU B C 1
ATOM 4914 O O . GLU B 1 24 ? -12.656 2.139 -5.633 1 85.5 24 GLU B O 1
ATOM 4919 N N . HIS B 1 25 ? -14.57 3.043 -4.789 1 86.94 25 HIS B N 1
ATOM 4920 C CA . HIS B 1 25 ? -15.375 2.385 -5.812 1 86.94 25 HIS B CA 1
ATOM 4921 C C . HIS B 1 25 ? -15.438 3.223 -7.086 1 86.94 25 HIS B C 1
ATOM 4923 O O . HIS B 1 25 ? -15.969 2.775 -8.102 1 86.94 25 HIS B O 1
ATOM 4929 N N . GLY B 1 26 ? -14.914 4.422 -7.008 1 90.12 26 GLY B N 1
ATOM 4930 C CA . GLY B 1 26 ? -14.641 5.203 -8.203 1 90.12 26 GLY B CA 1
ATOM 4931 C C . GLY B 1 26 ? -15.828 6.043 -8.648 1 90.12 26 GLY B C 1
ATOM 4932 O O . GLY B 1 26 ? -15.648 7.102 -9.258 1 90.12 26 GLY B O 1
ATOM 4933 N N . GLN B 1 27 ? -17.062 5.602 -8.391 1 96 27 GLN B N 1
ATOM 4934 C CA . GLN B 1 27 ? -18.25 6.391 -8.711 1 96 27 GLN B CA 1
ATOM 4935 C C . GLN B 1 27 ? -18.422 7.543 -7.723 1 96 27 GLN B C 1
ATOM 4937 O O . GLN B 1 27 ? -17.938 7.477 -6.59 1 96 27 GLN B O 1
ATOM 4942 N N . LEU B 1 28 ? -18.953 8.625 -8.195 1 97.75 28 LEU B N 1
ATOM 4943 C CA . LEU B 1 28 ? -19.516 9.609 -7.285 1 97.75 28 LEU B CA 1
ATOM 4944 C C . LEU B 1 28 ? -21.016 9.383 -7.086 1 97.75 28 LEU B C 1
ATOM 4946 O O . LEU B 1 28 ? -21.812 9.609 -8 1 97.75 28 LEU B O 1
ATOM 4950 N N . THR B 1 29 ? -21.391 8.953 -5.91 1 95.56 29 THR B N 1
ATOM 4951 C CA . THR B 1 29 ? -22.75 8.523 -5.66 1 95.56 29 THR B CA 1
ATOM 4952 C C . THR B 1 29 ? -23.562 9.641 -5.02 1 95.56 29 THR B C 1
ATOM 4954 O O . THR B 1 29 ? -24.781 9.516 -4.859 1 95.56 29 THR B O 1
ATOM 4957 N N . GLY B 1 30 ? -22.891 10.648 -4.609 1 92.38 30 GLY B N 1
ATOM 4958 C CA . GLY B 1 30 ? -23.562 11.711 -3.883 1 92.38 30 GLY B CA 1
ATOM 4959 C C . GLY B 1 30 ? -23.609 11.477 -2.387 1 92.38 30 GLY B C 1
ATOM 4960 O O . GLY B 1 30 ? -24.156 12.297 -1.641 1 92.38 30 GLY B O 1
ATOM 4961 N N . ARG B 1 31 ? -23 10.414 -2.025 1 89.31 31 ARG B N 1
ATOM 4962 C CA . ARG B 1 31 ? -22.984 10.086 -0.604 1 89.31 31 ARG B CA 1
ATOM 4963 C C . ARG B 1 31 ? -21.766 10.672 0.08 1 89.31 31 ARG B C 1
ATOM 4965 O O . ARG B 1 31 ? -20.703 10.789 -0.535 1 89.31 31 ARG B O 1
ATOM 4972 N N . GLY B 1 32 ? -22 11.078 1.315 1 91.75 32 GLY B N 1
ATOM 4973 C CA . GLY B 1 32 ? -20.891 11.578 2.111 1 91.75 32 GLY B CA 1
ATOM 4974 C C . GLY B 1 32 ? -20.188 12.758 1.479 1 91.75 32 GLY B C 1
ATOM 4975 O O . GLY B 1 32 ? -20.828 13.734 1.089 1 91.75 32 GLY B O 1
ATOM 4976 N N . LEU B 1 33 ? -18.828 12.617 1.344 1 94.94 33 LEU B N 1
ATOM 4977 C CA . LEU B 1 33 ? -18.016 13.727 0.872 1 94.94 33 LEU B CA 1
ATOM 4978 C C . LEU B 1 33 ? -17.812 13.648 -0.638 1 94.94 33 LEU B C 1
ATOM 4980 O O . LEU B 1 33 ? -17.203 14.547 -1.234 1 94.94 33 LEU B O 1
ATOM 4984 N N . GLU B 1 34 ? -18.328 12.695 -1.234 1 96.69 34 GLU B N 1
ATOM 4985 C CA . GLU B 1 34 ? -18.031 12.484 -2.65 1 96.69 34 GLU B CA 1
ATOM 4986 C C . GLU B 1 34 ? -18.516 13.664 -3.49 1 96.69 34 GLU B C 1
ATOM 4988 O O . GLU B 1 34 ? -19.594 14.203 -3.254 1 96.69 34 GLU B O 1
ATOM 4993 N N . GLY B 1 35 ? -17.609 14.094 -4.445 1 97.94 35 GLY B N 1
ATOM 4994 C CA . GLY B 1 35 ? -18.031 15.148 -5.348 1 97.94 35 GLY B CA 1
ATOM 4995 C C . GLY B 1 35 ? -16.906 16.094 -5.738 1 97.94 35 GLY B C 1
ATOM 4996 O O . GLY B 1 35 ? -15.766 15.898 -5.32 1 97.94 35 GLY B O 1
ATOM 4997 N N . PHE B 1 36 ? -17.281 16.984 -6.613 1 98.12 36 PHE B N 1
ATOM 4998 C CA . PHE B 1 36 ? -16.422 18.109 -6.969 1 98.12 36 PHE B CA 1
ATOM 4999 C C . PHE B 1 36 ? -16.766 19.344 -6.148 1 98.12 36 PHE B C 1
ATOM 5001 O O . PHE B 1 36 ? -17.953 19.656 -5.977 1 98.12 36 PHE B O 1
ATOM 5008 N N . TYR B 1 37 ? -15.773 19.953 -5.641 1 96.94 37 TYR B N 1
ATOM 5009 C CA . TYR B 1 37 ? -15.961 21.125 -4.797 1 96.94 37 TYR B CA 1
ATOM 5010 C C . TYR B 1 37 ? -15.203 22.328 -5.352 1 96.94 37 TYR B C 1
ATOM 5012 O O . TYR B 1 37 ? -14.188 22.156 -6.031 1 96.94 37 TYR B O 1
ATOM 5020 N N . ARG B 1 38 ? -15.695 23.438 -5.008 1 95 38 ARG B N 1
ATOM 5021 C CA . ARG B 1 38 ? -14.977 24.703 -5.184 1 95 38 ARG B CA 1
ATOM 5022 C C . ARG B 1 38 ? -15.336 25.688 -4.082 1 95 38 ARG B C 1
ATOM 5024 O O . ARG B 1 38 ? -16.5 26 -3.873 1 95 38 ARG B O 1
ATOM 5031 N N . GLY B 1 39 ? -14.297 26.172 -3.434 1 90.88 39 GLY B N 1
ATOM 5032 C CA . GLY B 1 39 ? -14.531 27.141 -2.365 1 90.88 39 GLY B CA 1
ATOM 5033 C C . GLY B 1 39 ? -15.438 26.609 -1.271 1 90.88 39 GLY B C 1
ATOM 5034 O O . GLY B 1 39 ? -16.297 27.328 -0.764 1 90.88 39 GLY B O 1
ATOM 5035 N N . GLY B 1 40 ? -15.344 25.344 -1.062 1 92.19 40 GLY B N 1
ATOM 5036 C CA . GLY B 1 40 ? -16.109 24.734 0.018 1 92.19 40 GLY B CA 1
ATOM 5037 C C . GLY B 1 40 ? -17.516 24.344 -0.394 1 92.19 40 GLY B C 1
ATOM 5038 O O . GLY B 1 40 ? -18.266 23.766 0.403 1 92.19 40 GLY B O 1
ATOM 5039 N N . ARG B 1 41 ? -17.891 24.594 -1.632 1 94.75 41 ARG B N 1
ATOM 5040 C CA . ARG B 1 41 ? -19.219 24.234 -2.145 1 94.75 41 ARG B CA 1
ATOM 5041 C C . ARG B 1 41 ? -19.125 23.016 -3.068 1 94.75 41 ARG B C 1
ATOM 5043 O O . ARG B 1 41 ? -18.266 22.969 -3.947 1 94.75 41 ARG B O 1
ATOM 5050 N N . ARG B 1 42 ? -20 22.094 -2.855 1 96.94 42 ARG B N 1
ATOM 5051 C CA . ARG B 1 42 ? -20.031 20.906 -3.701 1 96.94 42 ARG B CA 1
ATOM 5052 C C . ARG B 1 42 ? -20.766 21.188 -5.008 1 96.94 42 ARG B C 1
ATOM 5054 O O . ARG B 1 42 ? -22 21.234 -5.039 1 96.94 42 ARG B O 1
ATOM 5061 N N . LEU B 1 43 ? -20.094 21.344 -6.078 1 97.31 43 LEU B N 1
ATOM 5062 C CA . LEU B 1 43 ? -20.641 21.703 -7.383 1 97.31 43 LEU B CA 1
ATOM 5063 C C . LEU B 1 43 ? -21.312 20.5 -8.039 1 97.31 43 LEU B C 1
ATOM 5065 O O . LEU B 1 43 ? -22.281 20.656 -8.781 1 97.31 43 LEU B O 1
ATOM 5069 N N . LEU B 1 44 ? -20.766 19.359 -7.859 1 98.19 44 LEU B N 1
ATOM 5070 C CA . LEU B 1 44 ? -21.281 18.094 -8.375 1 98.19 44 LEU B CA 1
ATOM 5071 C C . LEU B 1 44 ? -21.156 16.984 -7.344 1 98.19 44 LEU B C 1
ATOM 5073 O O . LEU B 1 44 ? -20.078 16.734 -6.828 1 98.19 44 LEU B O 1
ATOM 5077 N N . ALA B 1 45 ? -22.234 16.359 -7.031 1 97.69 45 A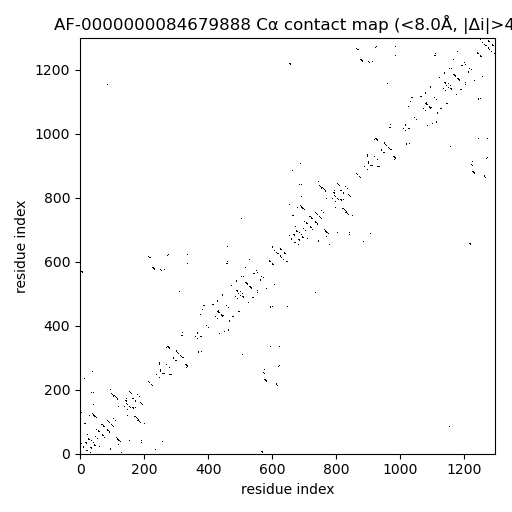LA B N 1
ATOM 5078 C CA . ALA B 1 45 ? -22.25 15.32 -6.004 1 97.69 45 ALA B CA 1
ATOM 5079 C C . ALA B 1 45 ? -22.25 13.93 -6.633 1 97.69 45 ALA B C 1
ATOM 5081 O O . ALA B 1 45 ? -21.609 13.008 -6.121 1 97.69 45 ALA B O 1
ATOM 5082 N N . ARG B 1 46 ? -22.953 13.805 -7.695 1 97.88 46 ARG B N 1
ATOM 5083 C CA . ARG B 1 46 ? -23.125 12.516 -8.344 1 97.88 46 ARG B CA 1
ATOM 5084 C C . ARG B 1 46 ? -22.547 12.531 -9.758 1 97.88 46 ARG B C 1
ATOM 5086 O O . ARG B 1 46 ? -22.781 13.469 -10.516 1 97.88 46 ARG B O 1
ATOM 5093 N N . CYS B 1 47 ? -21.781 11.625 -10.102 1 98.44 47 CYS B N 1
ATOM 5094 C CA . CYS B 1 47 ? -21.219 11.336 -11.422 1 98.44 47 CYS B CA 1
ATOM 5095 C C . CYS B 1 47 ? -21.031 9.836 -11.609 1 98.44 47 CYS B C 1
ATOM 5097 O O . CYS B 1 47 ? -19.953 9.312 -11.328 1 98.44 47 CYS B O 1
ATOM 5099 N N . GLN B 1 48 ? -22 9.188 -12.141 1 98.31 48 GLN B N 1
ATOM 5100 C CA . GLN B 1 48 ? -22 7.738 -12.281 1 98.31 48 GLN B CA 1
ATOM 5101 C C . GLN B 1 48 ? -21.938 7.328 -13.75 1 98.31 48 GLN B C 1
ATOM 5103 O O . GLN B 1 48 ? -22.797 7.719 -14.539 1 98.31 48 GLN B O 1
ATOM 5108 N N . VAL B 1 49 ? -20.953 6.574 -14.055 1 98.25 49 VAL B N 1
ATOM 5109 C CA . VAL B 1 49 ? -20.688 6.168 -15.43 1 98.25 49 VAL B CA 1
ATOM 5110 C C . VAL B 1 49 ? -21.188 4.734 -15.641 1 98.25 49 VAL B C 1
ATOM 5112 O O . VAL B 1 49 ? -20.891 3.846 -14.844 1 98.25 49 VAL B O 1
ATOM 5115 N N . ARG B 1 50 ? -21.938 4.531 -16.609 1 97.69 50 ARG B N 1
ATOM 5116 C CA . ARG B 1 50 ? -22.328 3.207 -17.094 1 97.69 50 ARG B CA 1
ATOM 5117 C C . ARG B 1 50 ? -21.969 3.029 -18.562 1 97.69 50 ARG B C 1
ATOM 5119 O O . ARG B 1 50 ? -22.062 3.973 -19.359 1 97.69 50 ARG B O 1
ATOM 5126 N N . VAL B 1 51 ? -21.438 1.944 -18.875 1 97 51 VAL B N 1
ATOM 5127 C CA . VAL B 1 51 ? -21.125 1.536 -20.234 1 97 51 VAL B CA 1
ATOM 5128 C C . VAL B 1 51 ? -21.906 0.271 -20.578 1 97 51 VAL B C 1
ATOM 5130 O O . VAL B 1 51 ? -21.844 -0.729 -19.859 1 97 51 VAL B O 1
ATOM 5133 N N . ALA B 1 52 ? -22.641 0.328 -21.672 1 94.19 52 ALA B N 1
ATOM 5134 C CA . ALA B 1 52 ? -23.516 -0.772 -22.078 1 94.19 52 ALA B CA 1
ATOM 5135 C C . ALA B 1 52 ? -24.438 -1.18 -20.938 1 94.19 52 ALA B C 1
ATOM 5137 O O . ALA B 1 52 ? -24.625 -2.369 -20.656 1 94.19 52 ALA B O 1
ATOM 5138 N N . GLY B 1 53 ? -24.859 -0.206 -20.219 1 94.25 53 GLY B N 1
ATOM 5139 C CA . GLY B 1 53 ? -25.859 -0.396 -19.172 1 94.25 53 GLY B CA 1
ATOM 5140 C C . GLY B 1 53 ? -25.266 -0.909 -17.875 1 94.25 53 GLY B C 1
ATOM 5141 O O . GLY B 1 53 ? -25.984 -1.118 -16.906 1 94.25 53 GLY B O 1
ATOM 5142 N N . ARG B 1 54 ? -23.969 -1.031 -17.844 1 93.75 54 ARG B N 1
ATOM 5143 C CA . ARG B 1 54 ? -23.344 -1.603 -16.656 1 93.75 54 ARG B CA 1
ATOM 5144 C C . ARG B 1 54 ? -22.297 -0.658 -16.078 1 93.75 54 ARG B C 1
ATOM 5146 O O . ARG B 1 54 ? -21.672 0.102 -16.812 1 93.75 54 ARG B O 1
ATOM 5153 N N . GLU B 1 55 ? -22.172 -0.734 -14.742 1 95.19 55 GLU B N 1
ATOM 5154 C CA . GLU B 1 55 ? -21.062 -0.042 -14.109 1 95.19 55 GLU B CA 1
ATOM 5155 C C . GLU B 1 55 ? -19.75 -0.821 -14.281 1 95.19 55 GLU B C 1
ATOM 5157 O O . GLU B 1 55 ? -19.703 -2.025 -14.016 1 95.19 55 GLU B O 1
ATOM 5162 N N . PRO B 1 56 ? -18.734 -0.193 -14.758 1 95.62 56 PRO B N 1
ATOM 5163 C CA . PRO B 1 56 ? -17.453 -0.907 -14.844 1 95.62 56 PRO B CA 1
ATOM 5164 C C . PRO B 1 56 ? -16.984 -1.438 -13.492 1 95.62 56 PRO B C 1
ATOM 5166 O O . PRO B 1 56 ? -17.156 -0.773 -12.469 1 95.62 56 PRO B O 1
ATOM 5169 N N . LEU B 1 57 ? -16.438 -2.648 -13.469 1 94.56 57 LEU B N 1
ATOM 5170 C CA . LEU B 1 57 ? -15.812 -3.188 -12.266 1 94.56 57 LEU B CA 1
ATOM 5171 C C . LEU B 1 57 ? -14.484 -2.496 -11.984 1 94.56 57 LEU B C 1
ATOM 5173 O O . LEU B 1 57 ? -13.531 -2.654 -12.75 1 94.56 57 LEU B O 1
ATOM 5177 N N . LEU B 1 58 ? -14.414 -1.718 -10.906 1 95.88 58 LEU B N 1
ATOM 5178 C CA . LEU B 1 58 ? -13.195 -0.996 -10.578 1 95.88 58 LEU B CA 1
ATOM 5179 C C . LEU B 1 58 ? -12.086 -1.962 -10.172 1 95.88 58 LEU B C 1
ATOM 5181 O O . LEU B 1 58 ? -12.289 -2.826 -9.312 1 95.88 58 LEU B O 1
ATOM 5185 N N . VAL B 1 59 ? -10.945 -1.826 -10.812 1 95.69 59 VAL B N 1
ATOM 5186 C CA . VAL B 1 59 ? -9.828 -2.701 -10.477 1 95.69 59 VAL B CA 1
ATOM 5187 C C . VAL B 1 59 ? -8.797 -1.925 -9.664 1 95.69 59 VAL B C 1
ATOM 5189 O O . VAL B 1 59 ? -8.055 -2.51 -8.867 1 95.69 59 VAL B O 1
ATOM 5192 N N . GLN B 1 60 ? -8.734 -0.656 -9.891 1 95.88 60 GLN B N 1
ATOM 5193 C CA . GLN B 1 60 ? -7.781 0.15 -9.133 1 95.88 60 GLN B CA 1
ATOM 5194 C C . GLN B 1 60 ? -8.211 1.613 -9.094 1 95.88 60 GLN B C 1
ATOM 5196 O O . GLN B 1 60 ? -8.68 2.156 -10.094 1 95.88 60 GLN B O 1
ATOM 5201 N N . ALA B 1 61 ? -8.18 2.225 -8.039 1 96.19 61 ALA B N 1
ATOM 5202 C CA . ALA B 1 61 ? -8.297 3.664 -7.812 1 96.19 61 ALA B CA 1
ATOM 5203 C C . ALA B 1 61 ? -7.094 4.199 -7.043 1 96.19 61 ALA B C 1
ATOM 5205 O O . ALA B 1 61 ? -6.773 3.705 -5.961 1 96.19 61 ALA B O 1
ATOM 5206 N N . ARG B 1 62 ? -6.402 5.207 -7.59 1 93.94 62 ARG B N 1
ATOM 5207 C CA . ARG B 1 62 ? -5.203 5.691 -6.918 1 93.94 62 ARG B CA 1
ATOM 5208 C C . ARG B 1 62 ? -4.945 7.156 -7.242 1 93.94 62 ARG B C 1
ATOM 5210 O O . ARG B 1 62 ? -5.336 7.641 -8.305 1 93.94 62 ARG B O 1
ATOM 5217 N N . MET B 1 63 ? -4.254 7.793 -6.336 1 94.5 63 MET B N 1
ATOM 5218 C CA . MET B 1 63 ? -3.758 9.141 -6.59 1 94.5 63 MET B CA 1
ATOM 5219 C C . MET B 1 63 ? -2.535 9.109 -7.504 1 94.5 63 MET B C 1
ATOM 5221 O O . MET B 1 63 ? -1.638 8.281 -7.312 1 94.5 63 MET B O 1
ATOM 5225 N N . THR B 1 64 ? -2.482 9.992 -8.523 1 93.44 64 THR B N 1
ATOM 5226 C CA . THR B 1 64 ? -1.297 10.102 -9.367 1 93.44 64 THR B CA 1
ATOM 5227 C C . THR B 1 64 ? -0.541 11.391 -9.078 1 93.44 64 THR B C 1
ATOM 5229 O O . THR B 1 64 ? 0.633 11.523 -9.438 1 93.44 64 THR B O 1
ATOM 5232 N N . ALA B 1 65 ? -1.139 12.328 -8.484 1 93.88 65 ALA B N 1
ATOM 5233 C CA . ALA B 1 65 ? -0.645 13.602 -7.969 1 93.88 65 ALA B CA 1
ATOM 5234 C C . ALA B 1 65 ? -1.578 14.156 -6.898 1 93.88 65 ALA B C 1
ATOM 5236 O O . ALA B 1 65 ? -2.637 13.586 -6.629 1 93.88 65 ALA B O 1
ATOM 5237 N N . SER B 1 66 ? -1.218 15.195 -6.293 1 95.12 66 SER B N 1
ATOM 5238 C CA . SER B 1 66 ? -2.072 15.766 -5.254 1 95.12 66 SER B CA 1
ATOM 5239 C C . SER B 1 66 ? -3.416 16.203 -5.824 1 95.12 66 SER B C 1
ATOM 5241 O O . SER B 1 66 ? -4.426 16.203 -5.121 1 95.12 66 SER B O 1
ATOM 5243 N N . ASP B 1 67 ? -3.439 16.562 -7.133 1 97.12 67 ASP B N 1
ATOM 5244 C CA . ASP B 1 67 ? -4.652 17.141 -7.695 1 97.12 67 ASP B CA 1
ATOM 5245 C C . ASP B 1 67 ? -5.32 16.188 -8.68 1 97.12 67 ASP B C 1
ATOM 5247 O O . ASP B 1 67 ? -6.223 16.578 -9.422 1 97.12 67 ASP B O 1
ATOM 5251 N N . ARG B 1 68 ? -4.859 14.938 -8.727 1 96.81 68 ARG B N 1
ATOM 5252 C CA . ARG B 1 68 ? -5.367 14.055 -9.773 1 96.81 68 ARG B CA 1
ATOM 5253 C C . ARG B 1 68 ? -5.465 12.617 -9.281 1 96.81 68 ARG B C 1
ATOM 5255 O O . ARG B 1 68 ? -4.566 12.133 -8.586 1 96.81 68 ARG B O 1
ATOM 5262 N N . ALA B 1 69 ? -6.555 11.953 -9.602 1 96.88 69 ALA B N 1
ATOM 5263 C CA . ALA B 1 69 ? -6.762 10.531 -9.312 1 96.88 69 ALA B CA 1
ATOM 5264 C C . ALA B 1 69 ? -7.023 9.75 -10.602 1 96.88 69 ALA B C 1
ATOM 5266 O O . ALA B 1 69 ? -7.637 10.266 -11.539 1 96.88 69 ALA B O 1
ATOM 5267 N N . ARG B 1 70 ? -6.52 8.602 -10.703 1 97 70 ARG B N 1
ATOM 5268 C CA . ARG B 1 70 ? -6.746 7.676 -11.805 1 97 70 ARG B CA 1
ATOM 5269 C C . ARG B 1 70 ? -7.547 6.461 -11.344 1 97 70 ARG B C 1
ATOM 5271 O O . ARG B 1 70 ? -7.176 5.801 -10.367 1 97 70 ARG B O 1
ATOM 5278 N N . LEU B 1 71 ? -8.664 6.199 -11.984 1 97.5 71 LEU B N 1
ATOM 5279 C CA . LEU B 1 71 ? -9.523 5.047 -11.727 1 97.5 71 LEU B CA 1
ATOM 5280 C C . LEU B 1 71 ? -9.633 4.164 -12.969 1 97.5 71 LEU B C 1
ATOM 5282 O O . LEU B 1 71 ? -9.93 4.652 -14.055 1 97.5 71 LEU B O 1
ATOM 5286 N N . VAL B 1 72 ? -9.375 2.887 -12.797 1 97.38 72 VAL B N 1
ATOM 5287 C CA . VAL B 1 72 ? -9.438 1.957 -13.922 1 97.38 72 VAL B CA 1
ATOM 5288 C C . VAL B 1 72 ? -10.445 0.854 -13.617 1 97.38 72 VAL B C 1
ATOM 5290 O O . VAL B 1 72 ? -10.391 0.218 -12.562 1 97.38 72 VAL B O 1
ATOM 5293 N N . GLY B 1 73 ? -11.391 0.725 -14.492 1 96.88 73 GLY B N 1
ATOM 5294 C CA . GLY B 1 73 ? -12.375 -0.344 -14.422 1 96.88 73 GLY B CA 1
ATOM 5295 C C . GLY B 1 73 ? -12.414 -1.199 -15.68 1 96.88 73 GLY B C 1
ATOM 5296 O O . GLY B 1 73 ? -11.828 -0.839 -16.703 1 96.88 73 GLY B O 1
ATOM 5297 N N . THR B 1 74 ? -13.016 -2.389 -15.555 1 95.56 74 THR B N 1
ATOM 5298 C CA . THR B 1 74 ? -13.133 -3.299 -16.688 1 95.56 74 THR B CA 1
ATOM 5299 C C . THR B 1 74 ? -14.578 -3.73 -16.891 1 95.56 74 THR B C 1
ATOM 5301 O O . THR B 1 74 ? -15.398 -3.617 -15.984 1 95.56 74 THR B O 1
ATOM 5304 N N . LEU B 1 75 ? -14.891 -4.148 -18.125 1 93.5 75 LEU B N 1
ATOM 5305 C CA . LEU B 1 75 ? -16.219 -4.641 -18.484 1 93.5 75 LEU B CA 1
ATOM 5306 C C . LEU B 1 75 ? -16.109 -5.805 -19.469 1 93.5 75 LEU B C 1
ATOM 5308 O O . LEU B 1 75 ? -15.203 -5.84 -20.312 1 93.5 75 LEU B O 1
ATOM 5312 N N . ARG B 1 76 ? -16.953 -6.703 -19.266 1 90.31 76 ARG B N 1
ATOM 5313 C CA . ARG B 1 76 ? -17.219 -7.738 -20.25 1 90.31 76 ARG B CA 1
ATOM 5314 C C . ARG B 1 76 ? -18.516 -7.449 -21.016 1 90.31 76 ARG B C 1
ATOM 5316 O O . ARG B 1 76 ? -19.594 -7.473 -20.422 1 90.31 76 ARG B O 1
ATOM 5323 N N . VAL B 1 77 ? -18.375 -7.102 -22.219 1 86 77 VAL B N 1
ATOM 5324 C CA . VAL B 1 77 ? -19.578 -6.688 -22.953 1 86 77 VAL B CA 1
ATOM 5325 C C . VAL B 1 77 ? -19.938 -7.73 -24.016 1 86 77 VAL B C 1
ATOM 5327 O O . VAL B 1 77 ? -21.047 -7.746 -24.531 1 86 77 VAL B O 1
ATOM 5330 N N . THR B 1 78 ? -18.953 -8.578 -24.328 1 77.75 78 THR B N 1
ATOM 5331 C CA . THR B 1 78 ? -19.203 -9.57 -25.375 1 77.75 78 THR B CA 1
ATOM 5332 C C . THR B 1 78 ? -19.625 -10.898 -24.766 1 77.75 78 THR B C 1
ATOM 5334 O O . THR B 1 78 ? -18.953 -11.438 -23.891 1 77.75 78 THR B O 1
ATOM 5337 N N . PRO B 1 79 ? -20.828 -11.344 -24.969 1 65.5 79 PRO B N 1
ATOM 5338 C CA . PRO B 1 79 ? -21.328 -12.586 -24.375 1 65.5 79 PRO B CA 1
ATOM 5339 C C . PRO B 1 79 ? -20.344 -13.742 -24.531 1 65.5 79 PRO B C 1
ATOM 5341 O O . PRO B 1 79 ? -20.156 -14.523 -23.594 1 65.5 79 PRO B O 1
ATOM 5344 N N . ASP B 1 80 ? -19.812 -13.992 -25.641 1 60.75 80 ASP B N 1
ATOM 5345 C CA . ASP B 1 80 ? -19.062 -15.211 -25.891 1 60.75 80 ASP B CA 1
ATOM 5346 C C . ASP B 1 80 ? -17.562 -14.977 -25.703 1 60.75 80 ASP B C 1
ATOM 5348 O O . ASP B 1 80 ? -16.734 -15.789 -26.125 1 60.75 80 ASP B O 1
ATOM 5352 N N . SER B 1 81 ? -17.531 -13.867 -24.922 1 62.25 81 SER B N 1
ATOM 5353 C CA . SER B 1 81 ? -16.109 -13.633 -24.719 1 62.25 81 SER B CA 1
ATOM 5354 C C . SER B 1 81 ? -15.625 -14.266 -23.422 1 62.25 81 SER B C 1
ATOM 5356 O O . SER B 1 81 ? -16.406 -14.469 -22.484 1 62.25 81 SER B O 1
ATOM 5358 N N . GLY B 1 82 ? -14.789 -15.242 -23.469 1 67.88 82 GLY B N 1
ATOM 5359 C CA . GLY B 1 82 ? -14.094 -15.844 -22.344 1 67.88 82 GLY B CA 1
ATOM 5360 C C . GLY B 1 82 ? -14.164 -15.008 -21.078 1 67.88 82 GLY B C 1
ATOM 5361 O O . GLY B 1 82 ? -14.898 -14.016 -21.016 1 67.88 82 GLY B O 1
ATOM 5362 N N . PRO B 1 83 ? -13.75 -15.32 -19.953 1 74.06 83 PRO B N 1
ATOM 5363 C CA . PRO B 1 83 ? -13.82 -14.688 -18.625 1 74.06 83 PRO B CA 1
ATOM 5364 C C . PRO B 1 83 ? -13.016 -13.391 -18.547 1 74.06 83 PRO B C 1
ATOM 5366 O O . PRO B 1 83 ? -13.125 -12.648 -17.578 1 74.06 83 PRO B O 1
ATOM 5369 N N . ASP B 1 84 ? -12.32 -13 -19.656 1 83.75 84 ASP B N 1
ATOM 5370 C CA . ASP B 1 84 ? -11.438 -11.844 -19.594 1 83.75 84 ASP B CA 1
ATOM 5371 C C . ASP B 1 84 ? -12.195 -10.555 -19.906 1 83.75 84 ASP B C 1
ATOM 5373 O O . ASP B 1 84 ? -13.055 -10.531 -20.781 1 83.75 84 ASP B O 1
ATOM 5377 N N . PRO B 1 85 ? -11.891 -9.5 -19.141 1 89.69 85 PRO B N 1
ATOM 5378 C CA . PRO B 1 85 ? -12.461 -8.195 -19.5 1 89.69 85 PRO B CA 1
ATOM 5379 C C . PRO B 1 85 ? -12.078 -7.754 -20.906 1 89.69 85 PRO B C 1
ATOM 5381 O O . PRO B 1 85 ? -10.945 -7.98 -21.344 1 89.69 85 PRO B O 1
ATOM 5384 N N . ASP B 1 86 ? -13.047 -7.199 -21.656 1 89.19 86 ASP B N 1
ATOM 5385 C CA . ASP B 1 86 ? -12.703 -6.867 -23.031 1 89.19 86 ASP B CA 1
ATOM 5386 C C . ASP B 1 86 ? -12.82 -5.367 -23.281 1 89.19 86 ASP B C 1
ATOM 5388 O O . ASP B 1 86 ? -12.469 -4.879 -24.359 1 89.19 86 ASP B O 1
ATOM 5392 N N . VAL B 1 87 ? -13.375 -4.625 -22.281 1 95.5 87 VAL B N 1
ATOM 5393 C CA . VAL B 1 87 ? -13.359 -3.166 -22.344 1 95.5 87 VAL B CA 1
ATOM 5394 C C . VAL B 1 87 ? -12.719 -2.605 -21.078 1 95.5 87 VAL B C 1
ATOM 5396 O O . VAL B 1 87 ? -13.039 -3.043 -19.969 1 95.5 87 VAL B O 1
ATOM 5399 N N . ILE B 1 88 ? -11.797 -1.709 -21.25 1 96.94 88 ILE B N 1
ATOM 5400 C CA . ILE B 1 88 ? -11.164 -1.027 -20.125 1 96.94 88 ILE B CA 1
ATOM 5401 C C . ILE B 1 88 ? -11.648 0.417 -20.047 1 96.94 88 ILE B C 1
ATOM 5403 O O . ILE B 1 88 ? -11.672 1.124 -21.062 1 96.94 88 ILE B O 1
ATOM 5407 N N . VAL B 1 89 ? -12.094 0.807 -18.938 1 97.88 89 VAL B N 1
ATOM 5408 C CA . VAL B 1 89 ? -12.57 2.168 -18.703 1 97.88 89 VAL B CA 1
ATOM 5409 C C . VAL B 1 89 ? -11.625 2.889 -17.734 1 97.88 89 VAL B C 1
ATOM 5411 O O . VAL B 1 89 ? -11.477 2.484 -16.578 1 97.88 89 VAL B O 1
ATOM 5414 N N . GLU B 1 90 ? -10.961 3.889 -18.219 1 97.56 90 GLU B N 1
ATOM 5415 C CA . GLU B 1 90 ? -10.07 4.711 -17.406 1 97.56 90 GLU B CA 1
ATOM 5416 C C . GLU B 1 90 ? -10.688 6.078 -17.125 1 97.56 90 GLU B C 1
ATOM 5418 O O . GLU B 1 90 ? -11.172 6.75 -18.047 1 97.56 90 GLU B O 1
ATOM 5423 N N . ARG B 1 91 ? -10.742 6.434 -15.922 1 98.19 91 ARG B N 1
ATOM 5424 C CA . ARG B 1 91 ? -11.227 7.75 -15.516 1 98.19 91 ARG B CA 1
ATOM 5425 C C . ARG B 1 91 ? -10.125 8.555 -14.836 1 98.19 91 ARG B C 1
ATOM 5427 O O . ARG B 1 91 ? -9.516 8.094 -13.867 1 98.19 91 ARG B O 1
ATOM 5434 N N . ILE B 1 92 ? -9.789 9.695 -15.352 1 98.06 92 ILE B N 1
ATOM 5435 C CA . ILE B 1 92 ? -8.867 10.641 -14.734 1 98.06 92 ILE B CA 1
ATOM 5436 C C . ILE B 1 92 ? -9.641 11.828 -14.164 1 98.06 92 ILE B C 1
ATOM 5438 O O . ILE B 1 92 ? -10.273 12.578 -14.914 1 98.06 92 ILE B O 1
ATOM 5442 N N . ARG B 1 93 ? -9.617 11.945 -12.93 1 98 93 ARG B N 1
ATOM 5443 C CA . ARG B 1 93 ? -10.367 12.969 -12.203 1 98 93 ARG B CA 1
ATOM 5444 C C . ARG B 1 93 ? -9.43 14.031 -11.641 1 98 93 ARG B C 1
ATOM 5446 O O . ARG B 1 93 ? -8.445 13.711 -10.977 1 98 93 ARG B O 1
ATOM 5453 N N . GLY B 1 94 ? -9.742 15.305 -11.859 1 97.69 94 GLY B N 1
ATOM 5454 C CA . GLY B 1 94 ? -8.883 16.391 -11.406 1 97.69 94 GLY B CA 1
ATOM 5455 C C . GLY B 1 94 ? -9.586 17.328 -10.445 1 97.69 94 GLY B C 1
ATOM 5456 O O . GLY B 1 94 ? -10.781 17.594 -10.578 1 97.69 94 GLY B O 1
ATOM 5457 N N . ALA B 1 95 ? -8.828 17.906 -9.578 1 97.62 95 ALA B N 1
ATOM 5458 C CA . ALA B 1 95 ? -9.336 18.875 -8.617 1 97.62 95 ALA B CA 1
ATOM 5459 C C . ALA B 1 95 ? -9.883 20.109 -9.328 1 97.62 95 ALA B C 1
ATOM 5461 O O . ALA B 1 95 ? -10.68 20.859 -8.766 1 97.62 95 ALA B O 1
ATOM 5462 N N . ASP B 1 96 ? -9.508 20.328 -10.555 1 95.62 96 ASP B N 1
ATOM 5463 C CA . ASP B 1 96 ? -9.914 21.531 -11.297 1 95.62 96 ASP B CA 1
ATOM 5464 C C . ASP B 1 96 ? -11.312 21.359 -11.883 1 95.62 96 ASP B C 1
ATOM 5466 O O . ASP B 1 96 ? -11.805 22.219 -12.602 1 95.62 96 ASP B O 1
ATOM 5470 N N . GLY B 1 97 ? -11.883 20.25 -11.688 1 97.19 97 GLY B N 1
ATOM 5471 C CA . GLY B 1 97 ? -13.25 20.016 -12.117 1 97.19 97 GLY B CA 1
ATOM 5472 C C . GLY B 1 97 ? -13.344 19.219 -13.406 1 97.19 97 GLY B C 1
ATOM 5473 O O . GLY B 1 97 ? -14.43 19.109 -13.992 1 97.19 97 GLY B O 1
ATOM 5474 N N . THR B 1 98 ? -12.297 18.656 -13.758 1 97.81 98 THR B N 1
ATOM 5475 C CA . THR B 1 98 ? -12.312 17.906 -15.016 1 97.81 98 THR B CA 1
ATOM 5476 C C . THR B 1 98 ? -12.328 16.406 -14.742 1 97.81 98 THR B C 1
ATOM 5478 O O . THR B 1 98 ? -11.781 15.945 -13.742 1 97.81 98 THR B O 1
ATOM 5481 N N . GLU B 1 99 ? -12.953 15.672 -15.578 1 98.25 99 GLU B N 1
ATOM 5482 C CA . GLU B 1 99 ? -12.906 14.211 -15.609 1 98.25 99 GLU B CA 1
ATOM 5483 C C . GLU B 1 99 ? -12.844 13.688 -17.047 1 98.25 99 GLU B C 1
ATOM 5485 O O . GLU B 1 99 ? -13.688 14.039 -17.875 1 98.25 99 GLU B O 1
ATOM 5490 N N . ARG B 1 100 ? -11.859 12.977 -17.328 1 98.62 100 ARG B N 1
ATOM 5491 C CA . ARG B 1 100 ? -11.727 12.328 -18.625 1 98.62 100 ARG B CA 1
ATOM 5492 C C . ARG B 1 100 ? -12.055 10.844 -18.531 1 98.62 100 ARG B C 1
ATOM 5494 O O . ARG B 1 100 ? -11.445 10.109 -17.734 1 98.62 100 ARG B O 1
ATOM 5501 N N . ILE B 1 101 ? -13 10.367 -19.25 1 98.56 101 ILE B N 1
ATOM 5502 C CA . ILE B 1 101 ? -13.422 8.977 -19.297 1 98.56 101 ILE B CA 1
ATOM 5503 C C . ILE B 1 101 ? -12.977 8.352 -20.609 1 98.56 101 ILE B C 1
ATOM 5505 O O . ILE B 1 101 ? -13.477 8.703 -21.688 1 98.56 101 ILE B O 1
ATOM 5509 N N . THR B 1 102 ? -12.062 7.473 -20.531 1 98.44 102 THR B N 1
ATOM 5510 C CA . THR B 1 102 ? -11.5 6.832 -21.719 1 98.44 102 THR B CA 1
ATOM 5511 C C . THR B 1 102 ? -11.914 5.367 -21.781 1 98.44 102 THR B C 1
ATOM 5513 O O . THR B 1 102 ? -11.828 4.641 -20.797 1 98.44 102 THR B O 1
ATOM 5516 N N . LEU B 1 103 ? -12.375 4.926 -22.906 1 98.19 103 LEU B N 1
ATOM 5517 C CA . LEU B 1 103 ? -12.711 3.529 -23.156 1 98.19 103 LEU B CA 1
ATOM 5518 C C . LEU B 1 103 ? -11.727 2.902 -24.141 1 98.19 103 LEU B C 1
ATOM 5520 O O . LEU B 1 103 ? -11.352 3.529 -25.141 1 98.19 103 LEU B O 1
ATOM 5524 N N . HIS B 1 104 ? -11.305 1.726 -23.828 1 96.69 104 HIS B N 1
ATOM 5525 C CA . HIS B 1 104 ? -10.406 0.965 -24.688 1 96.69 104 HIS B CA 1
ATOM 5526 C C . HIS B 1 104 ? -11.023 -0.376 -25.078 1 96.69 104 HIS B C 1
ATOM 5528 O O . HIS B 1 104 ? -11.445 -1.144 -24.219 1 96.69 104 HIS B O 1
ATOM 5534 N N . ASN B 1 105 ? -11.094 -0.634 -26.406 1 95.62 105 ASN B N 1
ATOM 5535 C CA . ASN B 1 105 ? -11.57 -1.91 -26.938 1 95.62 105 ASN B CA 1
ATOM 5536 C C . ASN B 1 105 ? -10.43 -2.92 -27.062 1 95.62 105 ASN B C 1
ATOM 5538 O O . ASN B 1 105 ? -9.602 -2.822 -27.969 1 95.62 105 ASN B O 1
ATOM 5542 N N . ALA B 1 106 ? -10.461 -3.941 -26.25 1 91.81 106 ALA B N 1
ATOM 5543 C CA . ALA B 1 106 ? -9.383 -4.922 -26.266 1 91.81 106 ALA B CA 1
ATOM 5544 C C . ALA B 1 106 ? -9.781 -6.168 -27.062 1 91.81 106 ALA B C 1
ATOM 5546 O O . ALA B 1 106 ? -9.109 -7.199 -26.969 1 91.81 106 ALA B O 1
ATOM 5547 N N . THR B 1 107 ? -10.852 -6.105 -27.781 1 89.44 107 THR B N 1
ATOM 5548 C CA . THR B 1 107 ? -11.305 -7.242 -28.562 1 89.44 107 THR B CA 1
ATOM 5549 C C . THR B 1 107 ? -10.859 -7.102 -30.016 1 89.44 107 THR B C 1
ATOM 5551 O O . THR B 1 107 ? -10.281 -6.082 -30.406 1 89.44 107 THR B O 1
ATOM 5554 N N . LEU B 1 108 ? -11.141 -8.188 -30.797 1 88.75 108 LEU B N 1
ATOM 5555 C CA . LEU B 1 108 ? -10.789 -8.211 -32.219 1 88.75 108 LEU B CA 1
ATOM 5556 C C . LEU B 1 108 ? -11.969 -7.762 -33.062 1 88.75 108 LEU B C 1
ATOM 5558 O O . LEU B 1 108 ? -11.875 -7.715 -34.312 1 88.75 108 LEU B O 1
ATOM 5562 N N . ARG B 1 109 ? -12.992 -7.316 -32.438 1 90.31 109 ARG B N 1
ATOM 5563 C CA . ARG B 1 109 ? -14.18 -6.883 -33.156 1 90.31 109 ARG B CA 1
ATOM 5564 C C . ARG B 1 109 ? -14.508 -5.426 -32.844 1 90.31 109 ARG B C 1
ATOM 5566 O O . ARG B 1 109 ? -14.242 -4.938 -31.75 1 90.31 109 ARG B O 1
ATOM 5573 N N . PRO B 1 110 ? -15.062 -4.777 -33.812 1 94.19 110 PRO B N 1
ATOM 5574 C CA . PRO B 1 110 ? -15.547 -3.428 -33.5 1 94.19 110 PRO B CA 1
ATOM 5575 C C . PRO B 1 110 ? -16.703 -3.43 -32.5 1 94.19 110 PRO B C 1
ATOM 5577 O O . PRO B 1 110 ? -17.562 -4.324 -32.562 1 94.19 110 PRO B O 1
ATOM 5580 N N . LEU B 1 111 ? -16.719 -2.432 -31.641 1 94.62 111 LEU B N 1
ATOM 5581 C CA . LEU B 1 111 ? -17.781 -2.312 -30.641 1 94.62 111 LEU B CA 1
ATOM 5582 C C . LEU B 1 111 ? -18.484 -0.969 -30.766 1 94.62 111 LEU B C 1
ATOM 5584 O O . LEU B 1 111 ? -17.859 0.051 -31.047 1 94.62 111 LEU B O 1
ATOM 5588 N N . ARG B 1 112 ? -19.75 -0.979 -30.641 1 95.44 112 ARG B N 1
ATOM 5589 C CA . ARG B 1 112 ? -20.562 0.21 -30.422 1 95.44 112 ARG B CA 1
ATOM 5590 C C . ARG B 1 112 ? -21.125 0.237 -29 1 95.44 112 ARG B C 1
ATOM 5592 O O . ARG B 1 112 ? -21.984 -0.563 -28.656 1 95.44 112 ARG B O 1
ATOM 5599 N N . LEU B 1 113 ? -20.625 1.181 -28.266 1 95.75 113 LEU B N 1
ATOM 5600 C CA . LEU B 1 113 ? -20.906 1.13 -26.828 1 95.75 113 LEU B CA 1
ATOM 5601 C C . LEU B 1 113 ? -21.719 2.342 -26.391 1 95.75 113 LEU B C 1
ATOM 5603 O O . LEU B 1 113 ? -21.25 3.479 -26.5 1 95.75 113 LEU B O 1
ATOM 5607 N N . PRO B 1 114 ? -22.969 2.158 -25.953 1 97.19 114 PRO B N 1
ATOM 5608 C CA . PRO B 1 114 ? -23.656 3.25 -25.25 1 97.19 114 PRO B CA 1
ATOM 5609 C C . PRO B 1 114 ? -22.969 3.631 -23.938 1 97.19 114 PRO B C 1
ATOM 5611 O O . PRO B 1 114 ? -22.625 2.758 -23.141 1 97.19 114 PRO B O 1
ATOM 5614 N N . VAL B 1 115 ? -22.688 4.863 -23.734 1 98.12 115 VAL B N 1
ATOM 5615 C CA . VAL B 1 115 ? -22.109 5.41 -22.516 1 98.12 115 VAL B CA 1
ATOM 5616 C C . VAL B 1 115 ? -23.094 6.398 -21.875 1 98.12 115 VAL B C 1
ATOM 5618 O O . VAL B 1 115 ? -23.625 7.285 -22.562 1 98.12 115 VAL B O 1
ATOM 5621 N N . GLU B 1 116 ? -23.391 6.176 -20.656 1 98.44 116 GLU B N 1
ATOM 5622 C CA . GLU B 1 116 ? -24.266 7.047 -19.875 1 98.44 116 GLU B CA 1
ATOM 5623 C C . GLU B 1 116 ? -23.562 7.617 -18.656 1 98.44 116 GLU B C 1
ATOM 5625 O O . GLU B 1 116 ? -22.797 6.91 -17.984 1 98.44 116 GLU B O 1
ATOM 5630 N N . VAL B 1 117 ? -23.75 8.875 -18.406 1 98.56 117 VAL B N 1
ATOM 5631 C CA . VAL B 1 117 ? -23.234 9.516 -17.188 1 98.56 117 VAL B CA 1
ATOM 5632 C C . VAL B 1 117 ? -24.391 10.203 -16.453 1 98.56 117 VAL B C 1
ATOM 5634 O O . VAL B 1 117 ? -24.984 11.156 -16.953 1 98.56 117 VAL B O 1
ATOM 5637 N N . ALA B 1 118 ? -24.719 9.68 -15.297 1 98.44 118 ALA B N 1
ATOM 5638 C CA . ALA B 1 118 ? -25.734 10.281 -14.445 1 98.44 118 ALA B CA 1
ATOM 5639 C C . ALA B 1 118 ? -25.125 11.336 -13.516 1 98.44 118 ALA B C 1
ATOM 5641 O O . ALA B 1 118 ? -24.203 11.047 -12.758 1 98.44 118 ALA B O 1
ATOM 5642 N N . LEU B 1 119 ? -25.656 12.531 -13.594 1 98.44 119 LEU B N 1
ATOM 5643 C CA . LEU B 1 119 ? -25.109 13.664 -12.859 1 98.44 119 LEU B CA 1
ATOM 5644 C C . LEU B 1 119 ? -26.141 14.25 -11.906 1 98.44 119 LEU B C 1
ATOM 5646 O O . LEU B 1 119 ? -27.344 14.148 -12.148 1 98.44 119 LEU B O 1
ATOM 5650 N N . GLY B 1 120 ? -25.656 14.805 -10.812 1 97.88 120 GLY B N 1
ATOM 5651 C CA . GLY B 1 120 ? -26.516 15.5 -9.867 1 97.88 120 GLY B CA 1
ATOM 5652 C C . GLY B 1 120 ? -25.75 16.281 -8.82 1 97.88 120 GLY B C 1
ATOM 5653 O O . GLY B 1 120 ? -24.562 16.062 -8.625 1 97.88 120 GLY B O 1
ATOM 5654 N N . THR B 1 121 ? -26.422 17.25 -8.234 1 97.06 121 THR B N 1
ATOM 5655 C CA . THR B 1 121 ? -25.766 18 -7.168 1 97.06 121 THR B CA 1
ATOM 5656 C C . THR B 1 121 ? -26.812 18.594 -6.215 1 97.06 121 THR B C 1
ATOM 5658 O O . THR B 1 121 ? -27.969 18.797 -6.598 1 97.06 121 THR B O 1
ATOM 5661 N N . ASP B 1 122 ? -26.406 18.781 -5.012 1 96.31 122 ASP B N 1
ATOM 5662 C CA . ASP B 1 122 ? -27.172 19.469 -3.982 1 96.31 122 ASP B CA 1
ATOM 5663 C C . ASP B 1 122 ? -26.609 20.875 -3.738 1 96.31 122 ASP B C 1
ATOM 5665 O O . ASP B 1 122 ? -27.188 21.641 -2.971 1 96.31 122 ASP B O 1
ATOM 5669 N N . LEU B 1 123 ? -25.484 21.172 -4.32 1 96.44 123 LEU B N 1
ATOM 5670 C CA . LEU B 1 123 ? -24.781 22.438 -4.137 1 96.44 123 LEU B CA 1
ATOM 5671 C C . LEU B 1 123 ? -24.562 22.734 -2.656 1 96.44 123 LEU B C 1
ATOM 5673 O O . LEU B 1 123 ? -24.672 23.875 -2.225 1 96.44 123 LEU B O 1
ATOM 5677 N N . ALA B 1 124 ? -24.297 21.688 -1.898 1 95.44 124 ALA B N 1
ATOM 5678 C CA . ALA B 1 124 ? -24.172 21.828 -0.45 1 95.44 124 ALA B CA 1
ATOM 5679 C C . ALA B 1 124 ? -22.812 22.406 -0.075 1 95.44 124 ALA B C 1
ATOM 5681 O O . ALA B 1 124 ? -21.797 22.109 -0.731 1 95.44 124 ALA B O 1
ATOM 5682 N N . ASP B 1 125 ? -22.859 23.172 1.035 1 93.88 125 ASP B N 1
ATOM 5683 C CA . ASP B 1 125 ? -21.609 23.578 1.674 1 93.88 125 ASP B CA 1
ATOM 5684 C C . ASP B 1 125 ? -20.984 22.422 2.453 1 93.88 125 ASP B C 1
ATOM 5686 O O . ASP B 1 125 ? -21.688 21.641 3.096 1 93.88 125 ASP B O 1
ATOM 5690 N N . ILE B 1 126 ? -19.672 22.391 2.461 1 92.88 126 ILE B N 1
ATOM 5691 C CA . ILE B 1 126 ? -18.953 21.281 3.08 1 92.88 126 ILE B CA 1
ATOM 5692 C C . ILE B 1 126 ? -19.297 21.203 4.566 1 92.88 126 ILE B C 1
ATOM 5694 O O . ILE B 1 126 ? -19.344 20.125 5.152 1 92.88 126 ILE B O 1
ATOM 5698 N N . GLY B 1 127 ? -19.453 22.375 5.223 1 90.88 127 GLY B N 1
ATOM 5699 C CA . GLY B 1 127 ? -19.891 22.375 6.613 1 90.88 127 GLY B CA 1
ATOM 5700 C C . GLY B 1 127 ? -21.219 21.703 6.824 1 90.88 127 GLY B C 1
ATOM 5701 O O . GLY B 1 127 ? -21.406 20.969 7.801 1 90.88 127 GLY B O 1
ATOM 5702 N N . ALA B 1 128 ? -22.125 21.953 5.887 1 92.38 128 ALA B N 1
ATOM 5703 C CA . ALA B 1 128 ? -23.422 21.312 5.949 1 92.38 128 ALA B CA 1
ATOM 5704 C C . ALA B 1 128 ? -23.297 19.797 5.762 1 92.38 128 ALA B C 1
ATOM 5706 O O . ALA B 1 128 ? -23.984 19.031 6.43 1 92.38 128 ALA B O 1
ATOM 5707 N N . ILE B 1 129 ? -22.484 19.438 4.91 1 92.5 129 ILE B N 1
ATOM 5708 C CA . ILE B 1 129 ? -22.234 18.016 4.668 1 92.5 129 ILE B CA 1
ATOM 5709 C C . ILE B 1 129 ? -21.656 17.375 5.926 1 92.5 129 ILE B C 1
ATOM 5711 O O . ILE B 1 129 ? -22.094 16.297 6.336 1 92.5 129 ILE B O 1
ATOM 5715 N N . ALA B 1 130 ? -20.688 18.016 6.547 1 87.94 130 ALA B N 1
ATOM 5716 C CA . ALA B 1 130 ? -20.047 17.516 7.758 1 87.94 130 ALA B CA 1
ATOM 5717 C C . ALA B 1 130 ? -21.062 17.312 8.883 1 87.94 130 ALA B C 1
ATOM 5719 O O . ALA B 1 130 ? -20.922 16.391 9.68 1 87.94 130 ALA B O 1
ATOM 5720 N N . SER B 1 131 ? -22.078 18.141 8.859 1 87.62 131 SER B N 1
ATOM 5721 C CA . SER B 1 131 ? -23.062 18.078 9.938 1 87.62 131 SER B CA 1
ATOM 5722 C C . SER B 1 131 ? -24.25 17.219 9.539 1 87.62 131 SER B C 1
ATOM 5724 O O . SER B 1 131 ? -25.234 17.141 10.281 1 87.62 131 SER B O 1
ATOM 5726 N N . GLY B 1 132 ? -24.219 16.656 8.344 1 86.81 132 GLY B N 1
ATOM 5727 C CA . GLY B 1 132 ? -25.312 15.797 7.891 1 86.81 132 GLY B CA 1
ATOM 5728 C C . GLY B 1 132 ? -26.547 16.578 7.484 1 86.81 132 GLY B C 1
ATOM 5729 O O . GLY B 1 132 ? -27.656 16.062 7.594 1 86.81 132 GLY B O 1
ATOM 5730 N N . ARG B 1 133 ? -26.406 17.781 6.996 1 89.25 133 ARG B N 1
ATOM 5731 C CA . ARG B 1 133 ? -27.547 18.656 6.703 1 89.25 133 ARG B CA 1
ATOM 5732 C C . ARG B 1 133 ? -27.578 19.016 5.223 1 89.25 133 ARG B C 1
ATOM 5734 O O . ARG B 1 133 ? -28.078 20.078 4.855 1 89.25 133 ARG B O 1
ATOM 5741 N N . SER B 1 134 ? -26.969 18.188 4.465 1 90.75 134 SER B N 1
ATOM 5742 C CA . SER B 1 134 ? -27.047 18.453 3.033 1 90.75 134 SER B CA 1
ATOM 5743 C C . SER B 1 134 ? -28.484 18.328 2.525 1 90.75 134 SER B C 1
ATOM 5745 O O . SER B 1 134 ? -29.219 17.453 2.965 1 90.75 134 SER B O 1
ATOM 5747 N N . GLY B 1 135 ? -28.938 19.219 1.688 1 89.31 135 GLY B N 1
ATOM 5748 C CA . GLY B 1 135 ? -30.266 19.172 1.095 1 89.31 135 GLY B CA 1
ATOM 5749 C C . GLY B 1 135 ? -30.375 18.156 -0.023 1 89.31 135 GLY B C 1
ATOM 5750 O O . GLY B 1 135 ? -29.422 17.438 -0.324 1 89.31 135 GLY B O 1
ATOM 5751 N N . PRO B 1 136 ? -31.484 18.016 -0.578 1 92.5 136 PRO B N 1
ATOM 5752 C CA . PRO B 1 136 ? -31.703 17.094 -1.692 1 92.5 136 PRO B CA 1
ATOM 5753 C C . PRO B 1 136 ? -31.031 17.562 -2.986 1 92.5 136 PRO B C 1
ATOM 5755 O O . PRO B 1 136 ? -30.625 18.719 -3.082 1 92.5 136 PRO B O 1
ATOM 5758 N N . GLU B 1 137 ? -30.984 16.703 -3.938 1 95.62 137 GLU B N 1
ATOM 5759 C CA . GLU B 1 137 ? -30.484 17.078 -5.258 1 95.62 137 GLU B CA 1
ATOM 5760 C C . GLU B 1 137 ? -31.391 18.094 -5.93 1 95.62 137 GLU B C 1
ATOM 5762 O O . GLU B 1 137 ? -32.625 18.031 -5.781 1 95.62 137 GLU B O 1
ATOM 5767 N N . LEU B 1 138 ? -30.812 18.891 -6.738 1 96.25 138 LEU B N 1
ATOM 5768 C CA . LEU B 1 138 ? -31.531 19.953 -7.457 1 96.25 138 LEU B CA 1
ATOM 5769 C C . LEU B 1 138 ? -31.906 19.484 -8.859 1 96.25 138 LEU B C 1
ATOM 5771 O O . LEU B 1 138 ? -31.219 18.656 -9.453 1 96.25 138 LEU B O 1
ATOM 5775 N N . PRO B 1 139 ? -32.969 20.016 -9.375 1 95.88 139 PRO B N 1
ATOM 5776 C CA . PRO B 1 139 ? -33.312 19.719 -10.773 1 95.88 139 PRO B CA 1
ATOM 5777 C C . PRO B 1 139 ? -32.344 20.375 -11.758 1 95.88 139 PRO B C 1
ATOM 5779 O O . PRO B 1 139 ? -31.891 21.5 -11.539 1 95.88 139 PRO B O 1
ATOM 5782 N N . ALA B 1 140 ? -32.125 19.703 -12.82 1 96.94 140 ALA B N 1
ATOM 5783 C CA . ALA B 1 140 ? -31.203 20.188 -13.828 1 96.94 140 ALA B CA 1
ATOM 5784 C C . ALA B 1 140 ? -31.953 20.797 -15.023 1 96.94 140 ALA B C 1
ATOM 5786 O O . ALA B 1 140 ? -33.125 20.531 -15.211 1 96.94 140 ALA B O 1
ATOM 5787 N N . THR B 1 141 ? -31.266 21.609 -15.812 1 96.81 141 THR B N 1
ATOM 5788 C CA . THR B 1 141 ? -31.656 22.047 -17.156 1 96.81 141 THR B CA 1
ATOM 5789 C C . THR B 1 141 ? -30.547 21.766 -18.156 1 96.81 141 THR B C 1
ATOM 5791 O O . THR B 1 141 ? -29.391 21.578 -17.781 1 96.81 141 THR B O 1
ATOM 5794 N N . VAL B 1 142 ? -30.984 21.609 -19.375 1 96.31 142 VAL B N 1
ATOM 5795 C CA . VAL B 1 142 ? -29.984 21.406 -20.422 1 96.31 142 VAL B CA 1
ATOM 5796 C C . VAL B 1 142 ? -29.234 22.719 -20.672 1 96.31 142 VAL B C 1
ATOM 5798 O O . VAL B 1 142 ? -29.844 23.781 -20.75 1 96.31 142 VAL B O 1
ATOM 5801 N N . HIS B 1 143 ? -28.031 22.625 -20.781 1 91.56 143 HIS B N 1
ATOM 5802 C CA . HIS B 1 143 ? -27.156 23.766 -21.031 1 91.56 143 HIS B CA 1
ATOM 5803 C C . HIS B 1 143 ? -25.938 23.375 -21.859 1 91.56 143 HIS B C 1
ATOM 5805 O O . HIS B 1 143 ? -25.156 22.516 -21.438 1 91.56 143 HIS B O 1
ATOM 5811 N N . ASP B 1 144 ? -25.781 24.109 -23.016 1 90 144 ASP B N 1
ATOM 5812 C CA . ASP B 1 144 ? -24.656 23.797 -23.906 1 90 144 ASP B CA 1
ATOM 5813 C C . ASP B 1 144 ? -24.594 22.297 -24.203 1 90 144 ASP B C 1
ATOM 5815 O O . ASP B 1 144 ? -25.578 21.703 -24.609 1 90 144 ASP B O 1
ATOM 5819 N N . SER B 1 145 ? -23.422 21.734 -24.031 1 93.25 145 SER B N 1
ATOM 5820 C CA . SER B 1 145 ? -23.219 20.312 -24.281 1 93.25 145 SER B CA 1
ATOM 5821 C C . SER B 1 145 ? -23.359 19.516 -22.984 1 93.25 145 SER B C 1
ATOM 5823 O O . SER B 1 145 ? -22.656 18.516 -22.797 1 93.25 145 SER B O 1
ATOM 5825 N N . GLY B 1 146 ? -24.234 20.094 -22.016 1 97.12 146 GLY B N 1
ATOM 5826 C CA . GLY B 1 146 ? -24.359 19.391 -20.75 1 97.12 146 GLY B CA 1
ATOM 5827 C C . GLY B 1 146 ? -25.562 19.828 -19.938 1 97.12 146 GLY B C 1
ATOM 5828 O O . GLY B 1 146 ? -26.672 19.938 -20.469 1 97.12 146 GLY B O 1
ATOM 5829 N N . LEU B 1 147 ? -25.328 19.891 -18.641 1 97.81 147 LEU B N 1
ATOM 5830 C CA . LEU B 1 147 ? -26.406 20.188 -17.719 1 97.81 147 LEU B CA 1
ATOM 5831 C C . LEU B 1 147 ? -26.031 21.328 -16.781 1 97.81 147 LEU B C 1
ATOM 5833 O O . LEU B 1 147 ? -24.844 21.625 -16.594 1 97.81 147 LEU B O 1
ATOM 5837 N N . ARG B 1 148 ? -27.062 21.953 -16.234 1 96.88 148 ARG B N 1
ATOM 5838 C CA . ARG B 1 148 ? -26.906 23.078 -15.32 1 96.88 148 ARG B CA 1
ATOM 5839 C C . ARG B 1 148 ? -27.844 22.969 -14.133 1 96.88 148 ARG B C 1
ATOM 5841 O O . ARG B 1 148 ? -28.984 22.531 -14.281 1 96.88 148 ARG B O 1
ATOM 5848 N N . TRP B 1 149 ? -27.359 23.344 -13 1 96.88 149 TRP B N 1
ATOM 5849 C CA . TRP B 1 149 ? -28.141 23.422 -11.766 1 96.88 149 TRP B CA 1
ATOM 5850 C C . TRP B 1 149 ? -28.031 24.812 -11.141 1 96.88 149 TRP B C 1
ATOM 5852 O O . TRP B 1 149 ? -26.969 25.438 -11.164 1 96.88 149 TRP B O 1
ATOM 5862 N N . THR B 1 150 ? -29.125 25.266 -10.57 1 94.38 150 THR B N 1
ATOM 5863 C CA . THR B 1 150 ? -29.125 26.594 -9.961 1 94.38 150 THR B CA 1
ATOM 5864 C C . THR B 1 150 ? -29.875 26.562 -8.633 1 94.38 150 THR B C 1
ATOM 5866 O O . THR B 1 150 ? -30.844 25.828 -8.469 1 94.38 150 THR B O 1
ATOM 5869 N N . SER B 1 151 ? -29.281 27.25 -7.727 1 92.12 151 SER B N 1
ATOM 5870 C CA . SER B 1 151 ? -29.922 27.516 -6.445 1 92.12 151 SER B CA 1
ATOM 5871 C C . SER B 1 151 ? -29.797 28.984 -6.066 1 92.12 151 SER B C 1
ATOM 5873 O O . SER B 1 151 ? -29.219 29.781 -6.812 1 92.12 151 SER B O 1
ATOM 5875 N N . ALA B 1 152 ? -30.359 29.391 -4.887 1 88.25 152 ALA B N 1
ATOM 5876 C CA . ALA B 1 152 ? -30.266 30.766 -4.398 1 88.25 152 ALA B CA 1
ATOM 5877 C C . ALA B 1 152 ? -28.812 31.141 -4.105 1 88.25 152 ALA B C 1
ATOM 5879 O O . ALA B 1 152 ? -28.422 32.312 -4.238 1 88.25 152 ALA B O 1
ATOM 5880 N N . ASP B 1 153 ? -28.062 30.156 -3.848 1 82.81 153 ASP B N 1
ATOM 5881 C CA . ASP B 1 153 ? -26.703 30.406 -3.383 1 82.81 153 ASP B CA 1
ATOM 5882 C C . ASP B 1 153 ? -25.688 30.234 -4.516 1 82.81 153 ASP B C 1
ATOM 5884 O O . ASP B 1 153 ? -24.484 30.375 -4.312 1 82.81 153 ASP B O 1
ATOM 5888 N N . GLY B 1 154 ? -26.172 29.922 -5.664 1 88.5 154 GLY B N 1
ATOM 5889 C CA . GLY B 1 154 ? -25.25 29.734 -6.777 1 88.5 154 GLY B CA 1
ATOM 5890 C C . GLY B 1 154 ? -25.672 28.625 -7.719 1 88.5 154 GLY B C 1
ATOM 5891 O O . GLY B 1 154 ? -26.812 28.172 -7.684 1 88.5 154 GLY B O 1
ATOM 5892 N N . GLY B 1 155 ? -24.781 28.375 -8.641 1 94.62 155 GLY B N 1
ATOM 5893 C CA . GLY B 1 155 ? -25.078 27.344 -9.617 1 94.62 155 GLY B CA 1
ATOM 5894 C C . GLY B 1 155 ? -23.828 26.625 -10.109 1 94.62 155 GLY B C 1
ATOM 5895 O O . GLY B 1 155 ? -22.719 27.016 -9.781 1 94.62 155 GLY B O 1
ATOM 5896 N N . ALA B 1 156 ? -24.062 25.516 -10.719 1 96.44 156 ALA B N 1
ATOM 5897 C CA . ALA B 1 156 ? -23 24.703 -11.328 1 96.44 156 ALA B CA 1
ATOM 5898 C C . ALA B 1 156 ? -23.422 24.188 -12.695 1 96.44 156 ALA B C 1
ATOM 5900 O O . ALA B 1 156 ? -24.625 24.031 -12.961 1 96.44 156 ALA B O 1
ATOM 5901 N N . CYS B 1 157 ? -22.562 24.047 -13.516 1 96.56 157 CYS B N 1
ATOM 5902 C CA . CYS B 1 157 ? -22.828 23.453 -14.82 1 96.56 157 CYS B CA 1
ATOM 5903 C C . CYS B 1 157 ? -21.781 22.391 -15.164 1 96.56 157 CYS B C 1
ATOM 5905 O O . CYS B 1 157 ? -20.656 22.438 -14.656 1 96.56 157 CYS B O 1
ATOM 5907 N N . VAL B 1 158 ? -22.125 21.422 -15.93 1 97.69 158 VAL B N 1
ATOM 5908 C CA . VAL B 1 158 ? -21.234 20.391 -16.484 1 97.69 158 VAL B CA 1
ATOM 5909 C C . VAL B 1 158 ? -21.344 20.391 -18 1 97.69 158 VAL B C 1
ATOM 5911 O O . VAL B 1 158 ? -22.438 20.359 -18.562 1 97.69 158 VAL B O 1
ATOM 5914 N N . THR B 1 159 ? -20.219 20.5 -18.641 1 97.19 159 THR B N 1
ATOM 5915 C CA . THR B 1 159 ? -20.172 20.359 -20.078 1 97.19 159 THR B CA 1
ATOM 5916 C C . THR B 1 159 ? -19.344 19.141 -20.484 1 97.19 159 THR B C 1
ATOM 5918 O O . THR B 1 159 ? -18.531 18.656 -19.703 1 97.19 159 THR B O 1
ATOM 5921 N N . ALA B 1 160 ? -19.672 18.641 -21.609 1 98.06 160 ALA B N 1
ATOM 5922 C CA . ALA B 1 160 ? -19 17.422 -22.062 1 98.06 160 ALA B CA 1
ATOM 5923 C C . ALA B 1 160 ? -18.422 17.609 -23.453 1 98.06 160 ALA B C 1
ATOM 5925 O O . ALA B 1 160 ? -19 18.328 -24.281 1 98.06 160 ALA B O 1
ATOM 5926 N N . HIS B 1 161 ? -17.328 17.094 -23.766 1 97.81 161 HIS B N 1
ATOM 5927 C CA . HIS B 1 161 ? -16.734 17 -25.094 1 97.81 161 HIS B CA 1
ATOM 5928 C C . HIS B 1 161 ? -16.281 15.57 -25.406 1 97.81 161 HIS B C 1
ATOM 5930 O O . HIS B 1 161 ? -15.531 14.977 -24.625 1 97.81 161 HIS B O 1
ATOM 5936 N N . PRO B 1 162 ? -16.641 14.977 -26.562 1 97.19 162 PRO B N 1
ATOM 5937 C CA . PRO B 1 162 ? -17.594 15.516 -27.531 1 97.19 162 PRO B CA 1
ATOM 5938 C C . PRO B 1 162 ? -18.984 15.695 -26.953 1 97.19 162 PRO B C 1
ATOM 5940 O O . PRO B 1 162 ? -19.281 15.172 -25.875 1 97.19 162 PRO B O 1
ATOM 5943 N N . SER B 1 163 ? -19.797 16.375 -27.625 1 97.44 163 SER B N 1
ATOM 5944 C CA . SER B 1 163 ? -21.156 16.609 -27.172 1 97.44 163 SER B CA 1
ATOM 5945 C C . SER B 1 163 ? -21.953 15.305 -27.109 1 97.44 163 SER B C 1
ATOM 5947 O O . SER B 1 163 ? -21.812 14.453 -28 1 97.44 163 SER B O 1
ATOM 5949 N N . PRO B 1 164 ? -22.734 15.195 -26.078 1 97.81 164 PRO B N 1
ATOM 5950 C CA . PRO B 1 164 ? -23.562 13.984 -26 1 97.81 164 PRO B CA 1
ATOM 5951 C C . PRO B 1 164 ? -24.594 13.898 -27.109 1 97.81 164 PRO B C 1
ATOM 5953 O O . PRO B 1 164 ? -25 14.922 -27.656 1 97.81 164 PRO B O 1
ATOM 5956 N N . ALA B 1 165 ? -24.984 12.703 -27.406 1 96.88 165 ALA B N 1
ATOM 5957 C CA . ALA B 1 165 ? -26.094 12.477 -28.344 1 96.88 165 ALA B CA 1
ATOM 5958 C C . ALA B 1 165 ? -27.422 12.891 -27.719 1 96.88 165 ALA B C 1
ATOM 5960 O O . ALA B 1 165 ? -28.312 13.375 -28.422 1 96.88 165 ALA B O 1
ATOM 5961 N N . ASP B 1 166 ? -27.578 12.641 -26.422 1 95.19 166 ASP B N 1
ATOM 5962 C CA . ASP B 1 166 ? -28.781 13 -25.703 1 95.19 166 ASP B CA 1
ATOM 5963 C C . ASP B 1 166 ? -28.438 13.578 -24.328 1 95.19 166 ASP B C 1
ATOM 5965 O O . ASP B 1 166 ? -27.547 13.07 -23.641 1 95.19 166 ASP B O 1
ATOM 5969 N N . ALA B 1 167 ? -29.109 14.617 -23.969 1 95.56 167 ALA B N 1
ATOM 5970 C CA . ALA B 1 167 ? -29.094 15.195 -22.625 1 95.56 167 ALA B CA 1
ATOM 5971 C C . ALA B 1 167 ? -30.484 15.234 -22.031 1 95.56 167 ALA B C 1
ATOM 5973 O O . ALA B 1 167 ? -31.344 15.984 -22.5 1 95.56 167 ALA B O 1
ATOM 5974 N N . LEU B 1 168 ? -30.641 14.484 -20.984 1 95.75 168 LEU B N 1
ATOM 5975 C CA . LEU B 1 168 ? -31.953 14.406 -20.344 1 95.75 168 LEU B CA 1
ATOM 5976 C C . LEU B 1 168 ? -31.922 15.109 -18.984 1 95.75 168 LEU B C 1
ATOM 5978 O O . LEU B 1 168 ? -31.594 14.5 -17.969 1 95.75 168 LEU B O 1
ATOM 5982 N N . ALA B 1 169 ? -32.375 16.25 -18.922 1 93.88 169 ALA B N 1
ATOM 5983 C CA . ALA B 1 169 ? -32.312 17.094 -17.734 1 93.88 169 ALA B CA 1
ATOM 5984 C C . ALA B 1 169 ? -33.062 16.469 -16.578 1 93.88 169 ALA B C 1
ATOM 5986 O O . ALA B 1 169 ? -32.594 16.469 -15.438 1 93.88 169 ALA B O 1
ATOM 5987 N N . SER B 1 170 ? -34.219 15.922 -16.766 1 91.69 170 SER B N 1
ATOM 5988 C CA . SER B 1 170 ? -35.062 15.375 -15.719 1 91.69 170 SER B CA 1
ATOM 5989 C C . SER B 1 170 ? -34.375 14.219 -15 1 91.69 170 SER B C 1
ATOM 5991 O O . SER B 1 170 ? -34.562 14.039 -13.789 1 91.69 170 SER B O 1
ATOM 5993 N N . ALA B 1 171 ? -33.562 13.586 -15.711 1 91.62 171 ALA B N 1
ATOM 5994 C CA . ALA B 1 171 ? -32.875 12.43 -15.141 1 91.62 171 ALA B CA 1
ATOM 5995 C C . ALA B 1 171 ? -31.438 12.773 -14.766 1 91.62 171 ALA B C 1
ATOM 5997 O O . ALA B 1 171 ? -30.75 11.969 -14.141 1 91.62 171 ALA B O 1
ATOM 5998 N N . GLY B 1 172 ? -31.016 13.953 -15.156 1 96.81 172 GLY B N 1
ATOM 5999 C CA . GLY B 1 172 ? -29.609 14.289 -14.992 1 96.81 172 GLY B CA 1
ATOM 6000 C C . GLY B 1 172 ? -28.672 13.367 -15.75 1 96.81 172 GLY B C 1
ATOM 6001 O O . GLY B 1 172 ? -27.688 12.867 -15.203 1 96.81 172 GLY B O 1
ATOM 6002 N N . LEU B 1 173 ? -28.984 13.109 -16.969 1 97.75 173 LEU B N 1
ATOM 6003 C CA . LEU B 1 173 ? -28.312 12.039 -17.703 1 97.75 173 LEU B CA 1
ATOM 6004 C C . LEU B 1 173 ? -27.75 12.547 -19.031 1 97.75 173 LEU B C 1
ATOM 6006 O O . LEU B 1 173 ? -28.438 13.258 -19.766 1 97.75 173 LEU B O 1
ATOM 6010 N N . LEU B 1 174 ? -26.516 12.305 -19.25 1 98.38 174 LEU B N 1
ATOM 6011 C CA . LEU B 1 174 ? -25.891 12.484 -20.562 1 98.38 174 LEU B CA 1
ATOM 6012 C C . LEU B 1 174 ? -25.625 11.141 -21.219 1 98.38 174 LEU B C 1
ATOM 6014 O O . LEU B 1 174 ? -25.219 10.188 -20.562 1 98.38 174 LEU B O 1
ATOM 6018 N N . ARG B 1 175 ? -25.828 11.062 -22.547 1 98.06 175 ARG B N 1
ATOM 6019 C CA . ARG B 1 175 ? -25.672 9.789 -23.25 1 98.06 175 ARG B CA 1
ATOM 6020 C C . ARG B 1 175 ? -24.859 9.969 -24.531 1 98.06 175 ARG B C 1
ATOM 6022 O O . ARG B 1 175 ? -25 10.977 -25.219 1 98.06 175 ARG B O 1
ATOM 6029 N N . TRP B 1 176 ? -24 9.008 -24.797 1 98.31 176 TRP B N 1
ATOM 6030 C CA . TRP B 1 176 ? -23.234 8.891 -26.031 1 98.31 176 TRP B CA 1
ATOM 6031 C C . TRP B 1 176 ? -23.375 7.492 -26.625 1 98.31 176 TRP B C 1
ATOM 6033 O O . TRP B 1 176 ? -23.703 6.539 -25.922 1 98.31 176 TRP B O 1
ATOM 6043 N N . GLU B 1 177 ? -23.25 7.387 -27.875 1 97.44 177 GLU B N 1
ATOM 6044 C CA . GLU B 1 177 ? -22.953 6.141 -28.578 1 97.44 177 GLU B CA 1
ATOM 6045 C C . GLU B 1 177 ? -21.562 6.168 -29.203 1 97.44 177 GLU B C 1
ATOM 6047 O O . GLU B 1 177 ? -21.359 6.816 -30.219 1 97.44 177 GLU B O 1
ATOM 6052 N N . LEU B 1 178 ? -20.641 5.422 -28.672 1 97.12 178 LEU B N 1
ATOM 6053 C CA . LEU B 1 178 ? -19.25 5.516 -29.094 1 97.12 178 LEU B CA 1
ATOM 6054 C C . LEU B 1 178 ? -18.859 4.309 -29.938 1 97.12 178 LEU B C 1
ATOM 6056 O O . LEU B 1 178 ? -19.125 3.168 -29.562 1 97.12 178 LEU B O 1
ATOM 6060 N N . ASP B 1 179 ? -18.266 4.566 -31.062 1 96.12 179 ASP B N 1
ATOM 6061 C CA . ASP B 1 179 ? -17.719 3.531 -31.922 1 96.12 179 ASP B CA 1
ATOM 6062 C C . ASP B 1 179 ? -16.25 3.273 -31.594 1 96.12 179 ASP B C 1
ATOM 6064 O O . ASP B 1 179 ? -15.43 4.195 -31.625 1 96.12 179 ASP B O 1
ATOM 6068 N N . LEU B 1 180 ? -15.969 2.01 -31.359 1 95.94 180 LEU B N 1
ATOM 6069 C CA . LEU B 1 180 ? -14.609 1.643 -30.984 1 95.94 180 LEU B CA 1
ATOM 6070 C C . LEU B 1 180 ? -14.094 0.501 -31.859 1 95.94 180 LEU B C 1
ATOM 6072 O O . LEU B 1 180 ? -14.391 -0.667 -31.594 1 95.94 180 LEU B O 1
ATOM 6076 N N . PRO B 1 181 ? -13.273 0.852 -32.906 1 95.69 181 PRO B N 1
ATOM 6077 C CA . PRO B 1 181 ? -12.578 -0.222 -33.625 1 95.69 181 PRO B CA 1
ATOM 6078 C C . PRO B 1 181 ? -11.711 -1.077 -32.719 1 95.69 181 PRO B C 1
ATOM 6080 O O . PRO B 1 181 ? -11.43 -0.687 -31.578 1 95.69 181 PRO B O 1
ATOM 6083 N N . PRO B 1 182 ? -11.352 -2.285 -33.25 1 92.38 182 PRO B N 1
ATOM 6084 C CA . PRO B 1 182 ? -10.484 -3.145 -32.438 1 92.38 182 PRO B CA 1
ATOM 6085 C C . PRO B 1 182 ? -9.195 -2.445 -32 1 92.38 182 PRO B C 1
ATOM 6087 O O . PRO B 1 182 ? -8.5 -1.857 -32.844 1 92.38 182 PRO B O 1
ATOM 6090 N N . GLY B 1 183 ? -8.953 -2.492 -30.688 1 91.88 183 GLY B N 1
ATOM 6091 C CA . GLY B 1 183 ? -7.711 -1.955 -30.156 1 91.88 183 GLY B CA 1
ATOM 6092 C C . GLY B 1 183 ? -7.727 -0.446 -30.016 1 91.88 183 GLY B C 1
ATOM 6093 O O . GLY B 1 183 ? -6.77 0.145 -29.5 1 91.88 183 GLY B O 1
ATOM 6094 N N . ALA B 1 184 ? -8.82 0.184 -30.344 1 94.88 184 ALA B N 1
ATOM 6095 C CA . ALA B 1 184 ? -8.867 1.645 -30.359 1 94.88 184 ALA B CA 1
ATOM 6096 C C . ALA B 1 184 ? -9.32 2.189 -29 1 94.88 184 ALA B C 1
ATOM 6098 O O . ALA B 1 184 ? -9.789 1.436 -28.141 1 94.88 184 ALA B O 1
ATOM 6099 N N . THR B 1 185 ? -9.086 3.486 -28.844 1 96.31 185 THR B N 1
ATOM 6100 C CA . THR B 1 185 ? -9.523 4.223 -27.672 1 96.31 185 THR B CA 1
ATOM 6101 C C . THR B 1 185 ? -10.359 5.434 -28.062 1 96.31 185 THR B C 1
ATOM 6103 O O . THR B 1 185 ? -10.156 6.016 -29.125 1 96.31 185 THR B O 1
ATOM 6106 N N . THR B 1 186 ? -11.289 5.723 -27.297 1 97.38 186 THR B N 1
ATOM 6107 C CA . THR B 1 186 ? -12.07 6.953 -27.406 1 97.38 186 THR B CA 1
ATOM 6108 C C . THR B 1 186 ? -12.32 7.547 -26.016 1 97.38 186 THR B C 1
ATOM 6110 O O . THR B 1 186 ? -12.117 6.879 -25 1 97.38 186 THR B O 1
ATOM 6113 N N . ALA B 1 187 ? -12.586 8.859 -25.953 1 98 187 ALA B N 1
ATOM 6114 C CA . ALA B 1 187 ? -12.711 9.492 -24.641 1 98 187 ALA B CA 1
ATOM 6115 C C . ALA B 1 187 ? -13.828 10.523 -24.625 1 98 187 ALA B C 1
ATOM 6117 O O . ALA B 1 187 ? -14.203 11.055 -25.688 1 98 187 ALA B O 1
ATOM 6118 N N . VAL B 1 188 ? -14.391 10.711 -23.484 1 98.31 188 VAL B N 1
ATOM 6119 C CA . VAL B 1 188 ? -15.297 11.805 -23.141 1 98.31 188 VAL B CA 1
ATOM 6120 C C . VAL B 1 188 ? -14.711 12.625 -22 1 98.31 188 VAL B C 1
ATOM 6122 O O . VAL B 1 188 ? -14.195 12.07 -21.031 1 98.31 188 VAL B O 1
ATOM 6125 N N . GLU B 1 189 ? -14.711 13.906 -22.172 1 98.44 189 GLU B N 1
ATOM 6126 C CA . GLU B 1 189 ? -14.234 14.789 -21.109 1 98.44 189 GLU B CA 1
ATOM 6127 C C . GLU B 1 189 ? -15.367 15.609 -20.516 1 98.44 189 GLU B C 1
ATOM 6129 O O . GLU B 1 189 ? -16.188 16.188 -21.234 1 98.44 189 GLU B O 1
ATOM 6134 N N . LEU B 1 190 ? -15.477 15.602 -19.25 1 98.5 190 LEU B N 1
ATOM 6135 C CA . LEU B 1 190 ? -16.438 16.422 -18.516 1 98.5 190 LEU B CA 1
ATOM 6136 C C . LEU B 1 190 ? -15.734 17.578 -17.828 1 98.5 190 LEU B C 1
ATOM 6138 O O . LEU B 1 190 ? -14.617 17.438 -17.328 1 98.5 190 LEU B O 1
ATOM 6142 N N . ARG B 1 191 ? -16.375 18.688 -17.766 1 97.5 191 ARG B N 1
ATOM 6143 C CA . ARG B 1 191 ? -15.891 19.859 -17.047 1 97.5 191 ARG B CA 1
ATOM 6144 C C . ARG B 1 191 ? -16.969 20.422 -16.125 1 97.5 191 ARG B C 1
ATOM 6146 O O . ARG B 1 191 ? -18.047 20.812 -16.578 1 97.5 191 ARG B O 1
ATOM 6153 N N . VAL B 1 192 ? -16.703 20.406 -14.891 1 97.75 192 VAL B N 1
ATOM 6154 C CA . VAL B 1 192 ? -17.578 20.938 -13.852 1 97.75 192 VAL B CA 1
ATOM 6155 C C . VAL B 1 192 ? -17.141 22.359 -13.484 1 97.75 192 VAL B C 1
ATOM 6157 O O . VAL B 1 192 ? -15.984 22.578 -13.133 1 97.75 192 VAL B O 1
ATOM 6160 N N . ARG B 1 193 ? -18.078 23.297 -13.5 1 94.56 193 ARG B N 1
ATOM 6161 C CA . ARG B 1 193 ? -17.75 24.688 -13.188 1 94.56 193 ARG B CA 1
ATOM 6162 C C . ARG B 1 193 ? -18.891 25.359 -12.438 1 94.56 193 ARG B C 1
ATOM 6164 O O . ARG B 1 193 ? -20.047 24.969 -12.57 1 94.56 193 ARG B O 1
ATOM 6171 N N . PRO B 1 194 ? -18.438 26.344 -11.633 1 92.81 194 PRO B N 1
ATOM 6172 C CA . PRO B 1 194 ? -19.5 27.203 -11.109 1 92.81 194 PRO B CA 1
ATOM 6173 C C . PRO B 1 194 ? -20.25 27.953 -12.211 1 92.81 194 PRO B C 1
ATOM 6175 O O . PRO B 1 194 ? -19.656 28.281 -13.242 1 92.81 194 PRO B O 1
ATOM 6178 N N . ASP B 1 195 ? -21.516 28.094 -11.906 1 84.25 195 ASP B N 1
ATOM 6179 C CA . ASP B 1 195 ? -22.312 28.828 -12.883 1 84.25 195 ASP B CA 1
ATOM 6180 C C . ASP B 1 195 ? -21.844 30.281 -12.984 1 84.25 195 ASP B C 1
ATOM 6182 O O . ASP B 1 195 ? -21.609 30.938 -11.969 1 84.25 195 ASP B O 1
ATOM 6186 N N . GLY B 1 196 ? -21.875 30.828 -14.109 1 69.75 196 GLY B N 1
ATOM 6187 C CA . GLY B 1 196 ? -21.531 32.219 -14.383 1 69.75 196 GLY B CA 1
ATOM 6188 C C . GLY B 1 196 ? -20.047 32.5 -14.352 1 69.75 196 GLY B C 1
ATOM 6189 O O . GLY B 1 196 ? -19.609 33.625 -14.625 1 69.75 196 GLY B O 1
ATOM 6190 N N . THR B 1 197 ? -19.297 31.641 -13.812 1 63.31 197 THR B N 1
ATOM 6191 C CA . THR B 1 197 ? -17.859 31.891 -13.742 1 63.31 197 THR B CA 1
ATOM 6192 C C . THR B 1 197 ? -17.172 31.375 -15 1 63.31 197 THR B C 1
ATOM 6194 O O . THR B 1 197 ? -17.547 30.344 -15.547 1 63.31 197 THR B O 1
ATOM 6197 N N . GLY B 1 198 ? -16.703 32.25 -15.781 1 53.91 198 GLY B N 1
ATOM 6198 C CA . GLY B 1 198 ? -15.891 31.844 -16.922 1 53.91 198 GLY B CA 1
ATOM 6199 C C . GLY B 1 198 ? -14.812 30.844 -16.578 1 53.91 198 GLY B C 1
ATOM 6200 O O . GLY B 1 198 ? -14.711 30.406 -15.43 1 53.91 198 GLY B O 1
ATOM 6201 N N . PRO B 1 199 ? -14.336 30.328 -17.625 1 50.16 199 PRO B N 1
ATOM 6202 C CA . PRO B 1 199 ? -13.273 29.344 -17.406 1 50.16 199 PRO B CA 1
ATOM 6203 C C . PRO B 1 199 ? -12.25 29.781 -16.375 1 50.16 199 PRO B C 1
ATOM 6205 O O . PRO B 1 199 ? -11.859 30.953 -16.344 1 50.16 199 PRO B O 1
ATOM 6208 N N . LEU B 1 200 ? -12.32 29.203 -15.258 1 51.22 200 LEU B N 1
ATOM 6209 C CA . LEU B 1 200 ? -11.328 29.469 -14.227 1 51.22 200 LEU B CA 1
ATOM 6210 C C . LEU B 1 200 ? -9.914 29.375 -14.797 1 51.22 200 LEU B C 1
ATOM 6212 O O . LEU B 1 200 ? -9.578 28.391 -15.453 1 51.22 200 LEU B O 1
ATOM 6216 N N . ARG B 1 201 ? -9.43 30.484 -15.102 1 42.94 201 ARG B N 1
ATOM 6217 C CA . ARG B 1 201 ? -8.023 30.422 -15.5 1 42.94 201 ARG B CA 1
ATOM 6218 C C . ARG B 1 201 ? -7.195 29.656 -14.469 1 42.94 201 ARG B C 1
ATOM 6220 O O . ARG B 1 201 ? -7.227 29.969 -13.281 1 42.94 201 ARG B O 1
ATOM 6227 N N . THR B 1 202 ? -7.129 28.453 -14.719 1 43.28 202 THR B N 1
ATOM 6228 C CA . THR B 1 202 ? -6.148 27.797 -13.867 1 43.28 202 THR B CA 1
ATOM 6229 C C . THR B 1 202 ? -4.98 28.734 -13.562 1 43.28 202 THR B C 1
ATOM 6231 O O . THR B 1 202 ? -4.418 29.344 -14.477 1 43.28 202 THR B O 1
ATOM 6234 N N . VAL B 1 203 ? -5.035 29.578 -12.703 1 40.41 203 VAL B N 1
ATOM 6235 C CA . VAL B 1 203 ? -3.773 30.266 -12.414 1 40.41 203 VAL B CA 1
ATOM 6236 C C . VAL B 1 203 ? -2.605 29.375 -12.852 1 40.41 203 VAL B C 1
ATOM 6238 O O . VAL B 1 203 ? -2.439 28.266 -12.344 1 40.41 203 VAL B O 1
ATOM 6241 N N . GLY B 1 204 ? -2.287 29.406 -14.141 1 41.44 204 GLY B N 1
ATOM 6242 C CA . GLY B 1 204 ? -1.161 28.719 -14.758 1 41.44 204 GLY B CA 1
ATOM 6243 C C . GLY B 1 204 ? -0.055 28.391 -13.773 1 41.44 204 GLY B C 1
ATOM 6244 O O . GLY B 1 204 ? 0.111 29.094 -12.766 1 41.44 204 GLY B O 1
ATOM 6245 N N . ARG B 1 205 ? 0.446 27.234 -13.758 1 47.56 205 ARG B N 1
ATOM 6246 C CA . ARG B 1 205 ? 1.731 26.797 -13.219 1 47.56 205 ARG B CA 1
ATOM 6247 C C . ARG B 1 205 ? 2.758 27.922 -13.281 1 47.56 205 ARG B C 1
ATOM 6249 O O . ARG B 1 205 ? 3.92 27.734 -12.914 1 47.56 205 ARG B O 1
ATOM 6256 N N . THR B 1 206 ? 2.238 28.969 -13.984 1 42.31 206 THR B N 1
ATOM 6257 C CA . THR B 1 206 ? 3.299 29.922 -14.297 1 42.31 206 THR B CA 1
ATOM 6258 C C . THR B 1 206 ? 3.58 30.828 -13.102 1 42.31 206 THR B C 1
ATOM 6260 O O . THR B 1 206 ? 4.477 31.672 -13.148 1 42.31 206 THR B O 1
ATOM 6263 N N . ALA B 1 207 ? 2.514 31.016 -12.219 1 53.56 207 ALA B N 1
ATOM 6264 C CA . ALA B 1 207 ? 2.934 31.922 -11.156 1 53.56 207 ALA B CA 1
ATOM 6265 C C . ALA B 1 207 ? 3.99 31.281 -10.266 1 53.56 207 ALA B C 1
ATOM 6267 O O . ALA B 1 207 ? 3.961 30.062 -10.047 1 53.56 207 ALA B O 1
ATOM 6268 N N . THR B 1 208 ? 5.102 31.953 -10.102 1 69.38 208 THR B N 1
ATOM 6269 C CA . THR B 1 208 ? 6.312 31.578 -9.383 1 69.38 208 THR B CA 1
ATOM 6270 C C . THR B 1 208 ? 5.969 31.016 -8 1 69.38 208 THR B C 1
ATOM 6272 O O . THR B 1 208 ? 5.395 31.719 -7.168 1 69.38 208 THR B O 1
ATOM 6275 N N . SER B 1 209 ? 5.836 29.766 -7.812 1 85.81 209 SER B N 1
ATOM 6276 C CA . SER B 1 209 ? 5.66 29.094 -6.535 1 85.81 209 SER B CA 1
ATOM 6277 C C . SER B 1 209 ? 6.598 29.656 -5.473 1 85.81 209 SER B C 1
ATOM 6279 O O . SER B 1 209 ? 7.77 29.906 -5.746 1 85.81 209 SER B O 1
ATOM 6281 N N . PRO B 1 210 ? 5.93 29.984 -4.402 1 93.5 210 PRO B N 1
ATOM 6282 C CA . PRO B 1 210 ? 6.797 30.469 -3.324 1 93.5 210 PRO B CA 1
ATOM 6283 C C . PRO B 1 210 ? 7.711 29.375 -2.775 1 93.5 210 PRO B C 1
ATOM 6285 O O . PRO B 1 210 ? 8.594 29.641 -1.959 1 93.5 210 PRO B O 1
ATOM 6288 N N . LEU B 1 211 ? 7.504 28.156 -3.17 1 95.88 211 LEU B N 1
ATOM 6289 C CA . LEU B 1 211 ? 8.266 27.016 -2.66 1 95.88 211 LEU B CA 1
ATOM 6290 C C . LEU B 1 211 ? 9.258 26.516 -3.701 1 95.88 211 LEU B C 1
ATOM 6292 O O . LEU B 1 211 ? 8.891 26.281 -4.855 1 95.88 211 LEU B O 1
ATOM 6296 N N . ALA B 1 212 ? 10.477 26.344 -3.314 1 95.62 212 ALA B N 1
ATOM 6297 C CA . ALA B 1 212 ? 11.5 25.781 -4.191 1 95.62 212 ALA B CA 1
ATOM 6298 C C . ALA B 1 212 ? 11.219 24.312 -4.477 1 95.62 212 ALA B C 1
ATOM 6300 O O . ALA B 1 212 ? 10.633 23.609 -3.646 1 95.62 212 ALA B O 1
ATOM 6301 N N . PRO B 1 213 ? 11.617 23.859 -5.66 1 95.19 213 PRO B N 1
ATOM 6302 C CA . PRO B 1 213 ? 11.383 22.469 -6.047 1 95.19 213 PRO B CA 1
ATOM 6303 C C . PRO B 1 213 ? 12.406 21.5 -5.453 1 95.19 213 PRO B C 1
ATOM 6305 O O . PRO B 1 213 ? 13.18 20.891 -6.191 1 95.19 213 PRO B O 1
ATOM 6308 N N . ALA B 1 214 ? 12.328 21.328 -4.176 1 97.62 214 ALA B N 1
ATOM 6309 C CA . ALA B 1 214 ? 13.297 20.5 -3.447 1 97.62 214 ALA B CA 1
ATOM 6310 C C . ALA B 1 214 ? 13.172 19.031 -3.834 1 97.62 214 ALA B C 1
ATOM 6312 O O . ALA B 1 214 ? 12.07 18.531 -4.051 1 97.62 214 ALA B O 1
ATOM 6313 N N . ARG B 1 215 ? 14.297 18.328 -3.92 1 97.94 215 ARG B N 1
ATOM 6314 C CA . ARG B 1 215 ? 14.375 16.891 -4.223 1 97.94 215 ARG B CA 1
ATOM 6315 C C . ARG B 1 215 ? 15.352 16.188 -3.285 1 97.94 215 ARG B C 1
ATOM 6317 O O . ARG B 1 215 ? 16.297 16.812 -2.791 1 97.94 215 ARG B O 1
ATOM 6324 N N . ALA B 1 216 ? 15.039 14.953 -3.02 1 98 216 ALA B N 1
ATOM 6325 C CA . ALA B 1 216 ? 15.922 14.125 -2.209 1 98 216 ALA B CA 1
ATOM 6326 C C . ALA B 1 216 ? 16.438 12.922 -3.006 1 98 216 ALA B C 1
ATOM 6328 O O . ALA B 1 216 ? 15.727 12.398 -3.873 1 98 216 ALA B O 1
ATOM 6329 N N . SER B 1 217 ? 17.609 12.547 -2.826 1 96.69 217 SER B N 1
ATOM 6330 C CA . SER B 1 217 ? 18.219 11.328 -3.342 1 96.69 217 SER B CA 1
ATOM 6331 C C . SER B 1 217 ? 19.078 10.648 -2.275 1 96.69 217 SER B C 1
ATOM 6333 O O . SER B 1 217 ? 19.406 11.258 -1.26 1 96.69 217 SER B O 1
ATOM 6335 N N . GLY B 1 218 ? 19.359 9.352 -2.498 1 94.12 218 GLY B N 1
ATOM 6336 C CA . GLY B 1 218 ? 20.219 8.68 -1.534 1 94.12 218 GLY B CA 1
ATOM 6337 C C . GLY B 1 218 ? 19.953 7.191 -1.43 1 94.12 218 GLY B C 1
ATOM 6338 O O . GLY B 1 218 ? 19.406 6.586 -2.354 1 94.12 218 GLY B O 1
ATOM 6339 N N . ASP B 1 219 ? 20.438 6.629 -0.298 1 91 219 ASP B N 1
ATOM 6340 C CA . ASP B 1 219 ? 20.391 5.188 -0.09 1 91 219 ASP B CA 1
ATOM 6341 C C . ASP B 1 219 ? 18.953 4.699 0.11 1 91 219 ASP B C 1
ATOM 6343 O O . ASP B 1 219 ? 18.594 3.613 -0.35 1 91 219 ASP B O 1
ATOM 6347 N N . ASP B 1 220 ? 18.188 5.398 0.797 1 91.75 220 ASP B N 1
ATOM 6348 C CA . ASP B 1 220 ? 16.797 5.031 1.061 1 91.75 220 ASP B CA 1
ATOM 6349 C C . ASP B 1 220 ? 15.867 5.637 0.016 1 91.75 220 ASP B C 1
ATOM 6351 O O . ASP B 1 220 ? 15.625 6.848 0.014 1 91.75 220 ASP B O 1
ATOM 6355 N N . PRO B 1 221 ? 15.375 4.793 -0.866 1 87.81 221 PRO B N 1
ATOM 6356 C CA . PRO B 1 221 ? 14.57 5.312 -1.975 1 87.81 221 PRO B CA 1
ATOM 6357 C C . PRO B 1 221 ? 13.266 5.949 -1.507 1 87.81 221 PRO B C 1
ATOM 6359 O O . PRO B 1 221 ? 12.664 6.742 -2.238 1 87.81 221 PRO B O 1
ATOM 6362 N N . ARG B 1 222 ? 12.797 5.695 -0.389 1 93.88 222 ARG B N 1
ATOM 6363 C CA . ARG B 1 222 ? 11.547 6.234 0.138 1 93.88 222 ARG B CA 1
ATOM 6364 C C . ARG B 1 222 ? 11.633 7.746 0.315 1 93.88 222 ARG B C 1
ATOM 6366 O O . ARG B 1 222 ? 10.617 8.438 0.283 1 93.88 222 ARG B O 1
ATOM 6373 N N . LEU B 1 223 ? 12.789 8.289 0.58 1 96.56 223 LEU B N 1
ATOM 6374 C CA . LEU B 1 223 ? 12.961 9.703 0.915 1 96.56 223 LEU B CA 1
ATOM 6375 C C . LEU B 1 223 ? 12.633 10.586 -0.283 1 96.56 223 LEU B C 1
ATOM 6377 O O . LEU B 1 223 ? 12.07 11.672 -0.123 1 96.56 223 LEU B O 1
ATOM 6381 N N . ALA B 1 224 ? 13.023 10.141 -1.463 1 96.12 224 ALA B N 1
ATOM 6382 C CA . ALA B 1 224 ? 12.68 10.883 -2.672 1 96.12 224 ALA B CA 1
ATOM 6383 C C . ALA B 1 224 ? 11.164 11.008 -2.834 1 96.12 224 ALA B C 1
ATOM 6385 O O . ALA B 1 224 ? 10.648 12.094 -3.105 1 96.12 224 ALA B O 1
ATOM 6386 N N . ALA B 1 225 ? 10.484 9.891 -2.652 1 94.44 225 ALA B N 1
ATOM 6387 C CA . ALA B 1 225 ? 9.031 9.875 -2.785 1 94.44 225 ALA B CA 1
ATOM 6388 C C . ALA B 1 225 ? 8.375 10.75 -1.717 1 94.44 225 ALA B C 1
ATOM 6390 O O . ALA B 1 225 ? 7.43 11.484 -2.002 1 94.44 225 ALA B O 1
ATOM 6391 N N . LEU B 1 226 ? 8.852 10.672 -0.51 1 97.31 226 LEU B N 1
ATOM 6392 C CA . LEU B 1 226 ? 8.305 11.43 0.609 1 97.31 226 LEU B CA 1
ATOM 6393 C C . LEU B 1 226 ? 8.43 12.93 0.354 1 97.31 226 LEU B C 1
ATOM 6395 O O . LEU B 1 226 ? 7.449 13.664 0.505 1 97.31 226 LEU B O 1
ATOM 6399 N N . LEU B 1 227 ? 9.602 13.406 -0.051 1 98.06 227 LEU B N 1
ATOM 6400 C CA . LEU B 1 227 ? 9.82 14.828 -0.278 1 98.06 227 LEU B CA 1
ATOM 6401 C C . LEU B 1 227 ? 9 15.328 -1.464 1 98.06 227 LEU B C 1
ATOM 6403 O O . LEU B 1 227 ? 8.383 16.391 -1.396 1 98.06 227 LEU B O 1
ATOM 6407 N N . ARG B 1 228 ? 8.984 14.562 -2.494 1 96.69 228 ARG B N 1
ATOM 6408 C CA . ARG B 1 228 ? 8.211 14.945 -3.676 1 96.69 228 ARG B CA 1
ATOM 6409 C C . ARG B 1 228 ? 6.738 15.117 -3.334 1 96.69 228 ARG B C 1
ATOM 6411 O O . ARG B 1 228 ? 6.125 16.125 -3.715 1 96.69 228 ARG B O 1
ATOM 6418 N N . THR B 1 229 ? 6.219 14.148 -2.617 1 96.75 229 THR B N 1
ATOM 6419 C CA . THR B 1 229 ? 4.812 14.195 -2.227 1 96.75 229 THR B CA 1
ATOM 6420 C C . THR B 1 229 ? 4.543 15.391 -1.316 1 96.75 229 THR B C 1
ATOM 6422 O O . THR B 1 229 ? 3.535 16.078 -1.476 1 96.75 229 THR B O 1
ATOM 6425 N N . ALA B 1 230 ? 5.434 15.633 -0.413 1 98.19 230 ALA B N 1
ATOM 6426 C CA . ALA B 1 230 ? 5.281 16.75 0.518 1 98.19 230 ALA B CA 1
ATOM 6427 C C . ALA B 1 230 ? 5.246 18.078 -0.225 1 98.19 230 ALA B C 1
ATOM 6429 O O . ALA B 1 230 ? 4.371 18.906 0.025 1 98.19 230 ALA B O 1
ATOM 6430 N N . VAL B 1 231 ? 6.145 18.281 -1.135 1 98.06 231 VAL B N 1
ATOM 6431 C CA . VAL B 1 231 ? 6.211 19.516 -1.9 1 98.06 231 VAL B CA 1
ATOM 6432 C C . VAL B 1 231 ? 4.945 19.672 -2.738 1 98.06 231 VAL B C 1
ATOM 6434 O O . VAL B 1 231 ? 4.355 20.75 -2.789 1 98.06 231 VAL B O 1
ATOM 6437 N N . ASP B 1 232 ? 4.523 18.594 -3.312 1 96.56 232 ASP B N 1
ATOM 6438 C CA . ASP B 1 232 ? 3.295 18.594 -4.102 1 96.56 232 ASP B CA 1
ATOM 6439 C C . ASP B 1 232 ? 2.092 18.984 -3.244 1 96.56 232 ASP B C 1
ATOM 6441 O O . ASP B 1 232 ? 1.238 19.766 -3.67 1 96.56 232 ASP B O 1
ATOM 6445 N N . ASP B 1 233 ? 1.992 18.391 -2.104 1 97.69 233 ASP B N 1
ATOM 6446 C CA . ASP B 1 233 ? 0.882 18.656 -1.195 1 97.69 233 ASP B CA 1
ATOM 6447 C C . ASP B 1 233 ? 0.88 20.125 -0.757 1 97.69 233 ASP B C 1
ATOM 6449 O O . ASP B 1 233 ? -0.177 20.75 -0.675 1 97.69 233 ASP B O 1
ATOM 6453 N N . LEU B 1 234 ? 2.039 20.641 -0.438 1 98.38 234 LEU B N 1
ATOM 6454 C CA . LEU B 1 234 ? 2.139 22.031 -0.046 1 98.38 234 LEU B CA 1
ATOM 6455 C C . LEU B 1 234 ? 1.664 22.953 -1.171 1 98.38 234 LEU B C 1
ATOM 6457 O O . LEU B 1 234 ? 0.928 23.906 -0.928 1 98.38 234 LEU B O 1
ATOM 6461 N N . HIS B 1 235 ? 2.053 22.656 -2.373 1 97.12 235 HIS B N 1
ATOM 6462 C CA . HIS B 1 235 ? 1.582 23.422 -3.521 1 97.12 235 HIS B CA 1
ATOM 6463 C C . HIS B 1 235 ? 0.062 23.375 -3.635 1 97.12 235 HIS B C 1
ATOM 6465 O O . HIS B 1 235 ? -0.581 24.391 -3.898 1 97.12 235 HIS B O 1
ATOM 6471 N N . ALA B 1 236 ? -0.437 22.219 -3.396 1 96.94 236 ALA B N 1
ATOM 6472 C CA . ALA B 1 236 ? -1.871 21.984 -3.549 1 96.94 236 ALA B CA 1
ATOM 6473 C C . ALA B 1 236 ? -2.666 22.766 -2.506 1 96.94 236 ALA B C 1
ATOM 6475 O O . ALA B 1 236 ? -3.826 23.125 -2.736 1 96.94 236 ALA B O 1
ATOM 6476 N N . LEU B 1 237 ? -2.049 23.094 -1.38 1 97.5 237 LEU B N 1
ATOM 6477 C CA . LEU B 1 237 ? -2.75 23.719 -0.26 1 97.5 237 LEU B CA 1
ATOM 6478 C C . LEU B 1 237 ? -2.535 25.234 -0.251 1 97.5 237 LEU B C 1
ATOM 6480 O O . LEU B 1 237 ? -2.99 25.922 0.663 1 97.5 237 LEU B O 1
ATOM 6484 N N . LEU B 1 238 ? -1.832 25.797 -1.217 1 96.81 238 LEU B N 1
ATOM 6485 C CA . LEU B 1 238 ? -1.571 27.219 -1.286 1 96.81 238 LEU B CA 1
ATOM 6486 C C . LEU B 1 238 ? -2.854 28 -1.58 1 96.81 238 LEU B C 1
ATOM 6488 O O . LEU B 1 238 ? -3.66 27.578 -2.41 1 96.81 238 LEU B O 1
ATOM 6492 N N . LEU B 1 239 ? -2.994 29.031 -0.841 1 95.25 239 LEU B N 1
ATOM 6493 C CA . LEU B 1 239 ? -4.059 30 -1.059 1 95.25 239 LEU B CA 1
ATOM 6494 C C . LEU B 1 239 ? -3.48 31.391 -1.285 1 95.25 239 LEU B C 1
ATOM 6496 O O . LEU B 1 239 ? -2.393 31.703 -0.796 1 95.25 239 LEU B O 1
ATOM 6500 N N . ARG B 1 240 ? -4.199 32.156 -1.984 1 92.88 240 ARG B N 1
ATOM 6501 C CA . ARG B 1 240 ? -3.867 33.562 -2.162 1 92.88 240 ARG B CA 1
ATOM 6502 C C . ARG B 1 240 ? -4.781 34.438 -1.324 1 92.88 240 ARG B C 1
ATOM 6504 O O . ARG B 1 240 ? -5.977 34.156 -1.195 1 92.88 240 ARG B O 1
ATOM 6511 N N . ASP B 1 241 ? -4.137 35.406 -0.725 1 90.44 241 ASP B N 1
ATOM 6512 C CA . ASP B 1 241 ? -4.941 36.406 -0.027 1 90.44 241 ASP B CA 1
ATOM 6513 C C . ASP B 1 241 ? -5.879 37.125 -0.991 1 90.44 241 ASP B C 1
ATOM 6515 O O . ASP B 1 241 ? -5.434 37.688 -1.987 1 90.44 241 ASP B O 1
ATOM 6519 N N . PRO B 1 242 ? -7.129 37.156 -0.777 1 87.62 242 PRO B N 1
ATOM 6520 C CA . PRO B 1 242 ? -8.062 37.75 -1.729 1 87.62 242 PRO B CA 1
ATOM 6521 C C . PRO B 1 242 ? -7.805 39.25 -1.935 1 87.62 242 PRO B C 1
ATOM 6523 O O . PRO B 1 242 ? -7.957 39.75 -3.047 1 87.62 242 PRO B O 1
ATOM 6526 N N . GLY B 1 243 ? -7.43 39.938 -0.97 1 91.88 243 GLY B N 1
ATOM 6527 C CA . GLY B 1 243 ? -7.164 41.375 -1.073 1 91.88 243 GLY B CA 1
ATOM 6528 C C . GLY B 1 243 ? -5.762 41.688 -1.559 1 91.88 243 GLY B C 1
ATOM 6529 O O . GLY B 1 243 ? -5.512 42.781 -2.092 1 91.88 243 GLY B O 1
ATOM 6530 N N . HIS B 1 244 ? -4.867 40.75 -1.341 1 94 244 HIS B N 1
ATOM 6531 C CA . HIS B 1 244 ? -3.469 40.906 -1.737 1 94 244 HIS B CA 1
ATOM 6532 C C . HIS B 1 244 ? -2.957 39.625 -2.396 1 94 244 HIS B C 1
ATOM 6534 O O . HIS B 1 244 ? -2.166 38.875 -1.801 1 94 244 HIS B O 1
ATOM 6540 N N . PRO B 1 245 ? -3.18 39.406 -3.65 1 90.19 245 PRO B N 1
ATOM 6541 C CA . PRO B 1 245 ? -2.963 38.125 -4.316 1 90.19 245 PRO B CA 1
ATOM 6542 C C . PRO B 1 245 ? -1.485 37.75 -4.395 1 90.19 245 PRO B C 1
ATOM 6544 O O . PRO B 1 245 ? -1.157 36.594 -4.668 1 90.19 245 PRO B O 1
ATOM 6547 N N . CYS B 1 246 ? -0.624 38.656 -4.16 1 91.12 246 CYS B N 1
ATOM 6548 C CA . CYS B 1 246 ? 0.801 38.344 -4.16 1 91.12 246 CYS B CA 1
ATOM 6549 C C . CYS B 1 246 ? 1.199 37.625 -2.883 1 91.12 246 CYS B C 1
ATOM 6551 O O . CYS B 1 246 ? 2.26 37 -2.826 1 91.12 246 CYS B O 1
ATOM 6553 N N . ASP B 1 247 ? 0.356 37.75 -1.886 1 95 247 ASP B N 1
ATOM 6554 C CA . ASP B 1 247 ? 0.621 37.062 -0.626 1 95 247 ASP B CA 1
ATOM 6555 C C . ASP B 1 247 ? -0.049 35.688 -0.599 1 95 247 ASP B C 1
ATOM 6557 O O . ASP B 1 247 ? -1.262 35.594 -0.789 1 95 247 ASP B O 1
ATOM 6561 N N . THR B 1 248 ? 0.811 34.75 -0.449 1 95.69 248 THR B N 1
ATOM 6562 C CA . THR B 1 248 ? 0.31 33.375 -0.395 1 95.69 248 THR B CA 1
ATOM 6563 C C . THR B 1 248 ? 0.544 32.781 0.985 1 95.69 248 THR B C 1
ATOM 6565 O O . THR B 1 248 ? 1.494 33.125 1.678 1 95.69 248 THR B O 1
ATOM 6568 N N . TYR B 1 249 ? -0.374 31.984 1.409 1 97.31 249 TYR B N 1
ATOM 6569 C CA . TYR B 1 249 ? -0.26 31.219 2.646 1 97.31 249 TYR B CA 1
ATOM 6570 C C . TYR B 1 249 ? -0.877 29.828 2.492 1 97.31 249 TYR B C 1
ATOM 6572 O O . TYR B 1 249 ? -1.496 29.531 1.47 1 97.31 249 TYR B O 1
ATOM 6580 N N . LEU B 1 250 ? -0.703 28.969 3.424 1 98 250 LEU B N 1
ATOM 6581 C CA . LEU B 1 250 ? -1.161 27.594 3.326 1 98 250 LEU B CA 1
ATOM 6582 C C . LEU B 1 250 ? -2.488 27.406 4.059 1 98 250 LEU B C 1
ATOM 6584 O O . LEU B 1 250 ? -2.662 27.906 5.172 1 98 250 LEU B O 1
ATOM 6588 N N . ALA B 1 251 ? -3.43 26.703 3.385 1 97.38 251 ALA B N 1
ATOM 6589 C CA . ALA B 1 251 ? -4.559 26.125 4.117 1 97.38 251 ALA B CA 1
ATOM 6590 C C . ALA B 1 251 ? -4.094 25.047 5.086 1 97.38 251 ALA B C 1
ATOM 6592 O O . ALA B 1 251 ? -3.018 24.469 4.91 1 97.38 251 ALA B O 1
ATOM 6593 N N . ALA B 1 252 ? -4.914 24.812 6.07 1 96.94 252 ALA B N 1
ATOM 6594 C CA . ALA B 1 252 ? -4.512 23.875 7.113 1 96.94 252 ALA B CA 1
ATOM 6595 C C . ALA B 1 252 ? -4.523 22.438 6.594 1 96.94 252 ALA B C 1
ATOM 6597 O O . ALA B 1 252 ? -3.596 21.656 6.855 1 96.94 252 ALA B O 1
ATOM 6598 N N . GLY B 1 253 ? -5.59 22.078 5.902 1 96.94 253 GLY B N 1
ATOM 6599 C CA . GLY B 1 253 ? -5.656 20.719 5.395 1 96.94 253 GLY B CA 1
ATOM 6600 C C . GLY B 1 253 ? -6.973 20.406 4.711 1 96.94 253 GLY B C 1
ATOM 6601 O O . GLY B 1 253 ? -8.008 20.984 5.055 1 96.94 253 GLY B O 1
ATOM 6602 N N . ALA B 1 254 ? -6.996 19.578 3.768 1 96.75 254 ALA B N 1
ATOM 6603 C CA . ALA B 1 254 ? -8.18 19.078 3.074 1 96.75 254 ALA B CA 1
ATOM 6604 C C . ALA B 1 254 ? -8.641 17.75 3.662 1 96.75 254 ALA B C 1
ATOM 6606 O O . ALA B 1 254 ? -7.824 16.922 4.078 1 96.75 254 ALA B O 1
ATOM 6607 N N . PRO B 1 255 ? -9.93 17.469 3.824 1 95.31 255 PRO B N 1
ATOM 6608 C CA . PRO B 1 255 ? -10.969 18.281 3.195 1 95.31 255 PRO B CA 1
ATOM 6609 C C . PRO B 1 255 ? -11.594 19.297 4.156 1 95.31 255 PRO B C 1
ATOM 6611 O O . PRO B 1 255 ? -12.336 20.188 3.729 1 95.31 255 PRO B O 1
ATOM 6614 N N . TRP B 1 256 ? -11.281 19.312 5.426 1 92.75 256 TRP B N 1
ATOM 6615 C CA . TRP B 1 256 ? -12.086 19.984 6.441 1 92.75 256 TRP B CA 1
ATOM 6616 C C . TRP B 1 256 ? -11.617 21.422 6.637 1 92.75 256 TRP B C 1
ATOM 6618 O O . TRP B 1 256 ? -12.414 22.297 7.012 1 92.75 256 TRP B O 1
ATOM 6628 N N . ARG B 1 257 ? -10.375 21.578 6.457 1 93.19 257 ARG B N 1
ATOM 6629 C CA . ARG B 1 257 ? -9.766 22.844 6.867 1 93.19 257 ARG B CA 1
ATOM 66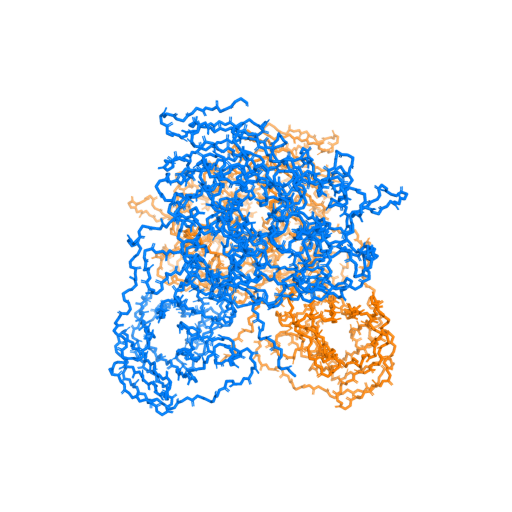30 C C . ARG B 1 257 ? -9.055 23.516 5.699 1 93.19 257 ARG B C 1
ATOM 6632 O O . ARG B 1 257 ? -7.848 23.766 5.762 1 93.19 257 ARG B O 1
ATOM 6639 N N . CYS B 1 258 ? -9.82 23.906 4.773 1 94.44 258 CYS B N 1
ATOM 6640 C CA . CYS B 1 258 ? -9.273 24.438 3.527 1 94.44 258 CYS B CA 1
ATOM 6641 C C . CYS B 1 258 ? -9.102 25.953 3.607 1 94.44 258 CYS B C 1
ATOM 6643 O O . CYS B 1 258 ? -9.055 26.641 2.582 1 94.44 258 CYS B O 1
ATOM 6645 N N . GLY B 1 259 ? -9.008 26.484 4.785 1 92.44 259 GLY B N 1
ATOM 6646 C CA . GLY B 1 259 ? -8.797 27.906 4.996 1 92.44 259 GLY B CA 1
ATOM 6647 C C . GLY B 1 259 ? -7.586 28.203 5.867 1 92.44 259 GLY B C 1
ATOM 6648 O O . GLY B 1 259 ? -6.805 27.297 6.184 1 92.44 259 GLY B O 1
ATOM 6649 N N . MET B 1 260 ? -7.496 29.438 6.219 1 92.38 260 MET B N 1
ATOM 6650 C CA . MET B 1 260 ? -6.375 29.938 7.02 1 92.38 260 MET B CA 1
ATOM 6651 C C . MET B 1 260 ? -6.543 29.547 8.484 1 92.38 260 MET B C 1
ATOM 6653 O O . MET B 1 260 ? -7.57 29.859 9.094 1 92.38 260 MET B O 1
ATOM 6657 N N . ALA B 1 261 ? -5.676 28.781 8.961 1 96.31 261 ALA B N 1
ATOM 6658 C CA . ALA B 1 261 ? -5.457 28.578 10.391 1 96.31 261 ALA B CA 1
ATOM 6659 C C . ALA B 1 261 ? -4.141 29.188 10.844 1 96.31 261 ALA B C 1
ATOM 6661 O O . ALA B 1 261 ? -3.07 28.609 10.633 1 96.31 261 ALA B O 1
ATOM 6662 N N . PRO B 1 262 ? -4.203 30.281 11.508 1 97.94 262 PRO B N 1
ATOM 6663 C CA . PRO B 1 262 ? -3.016 31.109 11.711 1 97.94 262 PRO B CA 1
ATOM 6664 C C . PRO B 1 262 ? -1.851 30.344 12.32 1 97.94 262 PRO B C 1
ATOM 6666 O O . PRO B 1 262 ? -0.743 30.344 11.781 1 97.94 262 PRO B O 1
ATOM 6669 N N . ALA B 1 263 ? -2.074 29.641 13.461 1 97.81 263 ALA B N 1
ATOM 6670 C CA . ALA B 1 263 ? -0.992 28.938 14.133 1 97.81 263 ALA B CA 1
ATOM 6671 C C . ALA B 1 263 ? -0.388 27.875 13.219 1 97.81 263 ALA B C 1
ATOM 6673 O O . ALA B 1 263 ? 0.835 27.734 13.133 1 97.81 263 ALA B O 1
ATOM 6674 N N . GLU B 1 264 ? -1.208 27.156 12.516 1 97.25 264 GLU B N 1
ATOM 6675 C CA . GLU B 1 264 ? -0.745 26.094 11.633 1 97.25 264 GLU B CA 1
ATOM 6676 C C . GLU B 1 264 ? -0.016 26.656 10.414 1 97.25 264 GLU B C 1
ATOM 6678 O O . GLU B 1 264 ? 0.984 26.094 9.969 1 97.25 264 GLU B O 1
ATOM 6683 N N . ALA B 1 265 ? -0.569 27.703 9.906 1 98.38 265 ALA B N 1
ATOM 6684 C CA . ALA B 1 265 ? 0.073 28.344 8.766 1 98.38 265 ALA B CA 1
ATOM 6685 C C . ALA B 1 265 ? 1.477 28.828 9.117 1 98.38 265 ALA B C 1
ATOM 6687 O O . ALA B 1 265 ? 2.418 28.656 8.344 1 98.38 265 ALA B O 1
ATOM 6688 N N . LEU B 1 266 ? 1.592 29.438 10.266 1 98.81 266 LEU B N 1
ATOM 6689 C CA . LEU B 1 266 ? 2.891 29.922 10.719 1 98.81 266 LEU B CA 1
ATOM 6690 C C . LEU B 1 266 ? 3.852 28.766 10.953 1 98.81 266 LEU B C 1
ATOM 6692 O O . LEU B 1 266 ? 5.016 28.828 10.555 1 98.81 266 LEU B O 1
ATOM 6696 N N . ALA B 1 267 ? 3.338 27.719 11.586 1 98.69 267 ALA B N 1
ATOM 6697 C CA . ALA B 1 267 ? 4.164 26.547 11.867 1 98.69 267 ALA B CA 1
ATOM 6698 C C . ALA B 1 267 ? 4.652 25.906 10.57 1 98.69 267 ALA B C 1
ATOM 6700 O O . ALA B 1 267 ? 5.836 25.578 10.445 1 98.69 267 ALA B O 1
ATOM 6701 N N . ALA B 1 268 ? 3.75 25.734 9.633 1 98.75 268 ALA B N 1
ATOM 6702 C CA . ALA B 1 268 ? 4.113 25.141 8.352 1 98.75 268 ALA B CA 1
ATOM 6703 C C . ALA B 1 268 ? 5.109 26.016 7.598 1 98.75 268 ALA B C 1
ATOM 6705 O O . ALA B 1 268 ? 6.078 25.516 7.023 1 98.75 268 ALA B O 1
ATOM 6706 N N . ALA B 1 269 ? 4.859 27.297 7.602 1 98.81 269 ALA B N 1
ATOM 6707 C CA . ALA B 1 269 ? 5.781 28.219 6.945 1 98.81 269 ALA B CA 1
ATOM 6708 C C . ALA B 1 269 ? 7.172 28.141 7.57 1 98.81 269 ALA B C 1
ATOM 6710 O O . ALA B 1 269 ? 8.18 28.172 6.859 1 98.81 269 ALA B O 1
ATOM 6711 N N . ARG B 1 270 ? 7.219 28.016 8.859 1 98.81 270 ARG B N 1
ATOM 6712 C CA . ARG B 1 270 ? 8.492 27.922 9.562 1 98.81 270 ARG B CA 1
ATOM 6713 C C . ARG B 1 270 ? 9.258 26.672 9.148 1 98.81 270 ARG B C 1
ATOM 6715 O O . ARG B 1 270 ? 10.453 26.734 8.867 1 98.81 270 ARG B O 1
ATOM 6722 N N . MET B 1 271 ? 8.57 25.594 9.016 1 98.69 271 MET B N 1
ATOM 6723 C CA . MET B 1 271 ? 9.203 24.328 8.672 1 98.69 271 MET B CA 1
ATOM 6724 C C . MET B 1 271 ? 9.641 24.312 7.215 1 98.69 271 MET B C 1
ATOM 6726 O O . MET B 1 271 ? 10.477 23.5 6.82 1 98.69 271 MET B O 1
ATOM 6730 N N . THR B 1 272 ? 9.094 25.219 6.387 1 98.5 272 THR B N 1
ATOM 6731 C CA . THR B 1 272 ? 9.375 25.188 4.957 1 98.5 272 THR B CA 1
ATOM 6732 C C . THR B 1 272 ? 10.391 26.266 4.582 1 98.5 272 THR B C 1
ATOM 6734 O O . THR B 1 272 ? 10.625 26.531 3.398 1 98.5 272 THR B O 1
ATOM 6737 N N . LEU B 1 273 ? 11.016 26.922 5.523 1 98.69 273 LEU B N 1
ATOM 6738 C CA . LEU B 1 273 ? 11.992 27.969 5.266 1 98.69 273 LEU B CA 1
ATOM 6739 C C . LEU B 1 273 ? 13.102 27.469 4.348 1 98.69 273 LEU B C 1
ATOM 6741 O O . LEU B 1 273 ? 13.594 28.219 3.498 1 98.69 273 LEU B O 1
ATOM 6745 N N . PRO B 1 274 ? 13.5 26.172 4.449 1 98.5 274 PRO B N 1
ATOM 6746 C CA . PRO B 1 274 ? 14.531 25.672 3.545 1 98.5 274 PRO B CA 1
ATOM 6747 C C . PRO B 1 274 ? 14.102 25.703 2.08 1 98.5 274 PRO B C 1
ATOM 6749 O O . PRO B 1 274 ? 14.93 25.516 1.186 1 98.5 274 PRO B O 1
ATOM 6752 N N . LEU B 1 275 ? 12.812 25.906 1.859 1 98.38 275 LEU B N 1
ATOM 6753 C CA . LEU B 1 275 ? 12.312 25.984 0.489 1 98.38 275 LEU B CA 1
ATOM 6754 C C . LEU B 1 275 ? 12.211 27.438 0.023 1 98.38 275 LEU B C 1
ATOM 6756 O O . LEU B 1 275 ? 11.758 27.703 -1.092 1 98.38 275 LEU B O 1
ATOM 6760 N N . GLY B 1 276 ? 12.586 28.344 0.832 1 97.88 276 GLY B N 1
ATOM 6761 C CA . GLY B 1 276 ? 12.5 29.781 0.555 1 97.88 276 GLY B CA 1
ATOM 6762 C C . GLY B 1 276 ? 11.695 30.531 1.595 1 97.88 276 GLY B C 1
ATOM 6763 O O . GLY B 1 276 ? 10.961 29.938 2.383 1 97.88 276 GLY B O 1
ATOM 6764 N N . THR B 1 277 ? 11.836 31.875 1.575 1 98.38 277 THR B N 1
ATOM 6765 C CA . THR B 1 277 ? 11.211 32.688 2.623 1 98.38 277 THR B CA 1
ATOM 6766 C C . THR B 1 277 ? 9.953 33.375 2.109 1 98.38 277 THR B C 1
ATOM 6768 O O . THR B 1 277 ? 9.234 34 2.875 1 98.38 277 THR B O 1
ATOM 6771 N N . ARG B 1 278 ? 9.617 33.156 0.858 1 97.06 278 ARG B N 1
ATOM 6772 C CA . ARG B 1 278 ? 8.492 33.844 0.26 1 97.06 278 ARG B CA 1
ATOM 6773 C C . ARG B 1 278 ? 7.176 33.438 0.917 1 97.06 278 ARG B C 1
ATOM 6775 O O . ARG B 1 278 ? 6.301 34.25 1.149 1 97.06 278 ARG B O 1
ATOM 6782 N N . LEU B 1 279 ? 7.055 32.125 1.156 1 97.81 279 LEU B N 1
ATOM 6783 C CA . LEU B 1 279 ? 5.852 31.672 1.84 1 97.81 279 LEU B CA 1
ATOM 6784 C C . LEU B 1 279 ? 5.73 32.312 3.221 1 97.81 279 LEU B C 1
ATOM 6786 O O . LEU B 1 279 ? 4.648 32.75 3.615 1 97.81 279 LEU B O 1
ATOM 6790 N N . ALA B 1 280 ? 6.84 32.312 3.951 1 98.56 280 ALA B N 1
ATOM 6791 C CA . ALA B 1 280 ? 6.852 32.938 5.273 1 98.56 280 ALA B CA 1
ATOM 6792 C C . ALA B 1 280 ? 6.438 34.406 5.191 1 98.56 280 ALA B C 1
ATOM 6794 O O . ALA B 1 280 ? 5.594 34.875 5.965 1 98.56 280 ALA B O 1
ATOM 6795 N N . ALA B 1 281 ? 6.969 35.125 4.238 1 98.19 281 ALA B N 1
ATOM 6796 C CA . ALA B 1 281 ? 6.668 36.562 4.07 1 98.19 281 ALA B CA 1
ATOM 6797 C C . ALA B 1 281 ? 5.184 36.781 3.799 1 98.19 281 ALA B C 1
ATOM 6799 O O . ALA B 1 281 ? 4.547 37.625 4.434 1 98.19 281 ALA B O 1
ATOM 6800 N N . GLY B 1 282 ? 4.699 36 2.842 1 97.75 282 GLY B N 1
ATOM 6801 C CA . GLY B 1 282 ? 3.285 36.125 2.516 1 97.75 282 GLY B CA 1
ATOM 6802 C C . GLY B 1 282 ? 2.373 35.781 3.682 1 97.75 282 GLY B C 1
ATOM 6803 O O . GLY B 1 282 ? 1.379 36.469 3.916 1 97.75 282 GLY B O 1
ATOM 6804 N N . THR B 1 283 ? 2.674 34.75 4.41 1 98.5 283 THR B N 1
ATOM 6805 C CA . THR B 1 283 ? 1.903 34.344 5.582 1 98.5 283 THR B CA 1
ATOM 6806 C C . THR B 1 283 ? 1.917 35.438 6.645 1 98.5 283 THR B C 1
ATOM 6808 O O . THR B 1 283 ? 0.87 35.812 7.184 1 98.5 283 THR B O 1
ATOM 6811 N N . LEU B 1 284 ? 3.082 36 6.895 1 98.75 284 LEU B N 1
ATOM 6812 C CA . LEU B 1 284 ? 3.24 37.031 7.906 1 98.75 284 LEU B CA 1
ATOM 6813 C C . LEU B 1 284 ? 2.469 38.281 7.52 1 98.75 284 LEU B C 1
ATOM 6815 O O . LEU B 1 284 ? 1.778 38.875 8.352 1 98.75 284 LEU B O 1
ATOM 6819 N N . ARG B 1 285 ? 2.559 38.688 6.27 1 98.44 285 ARG B N 1
ATOM 6820 C CA . ARG B 1 285 ? 1.83 39.875 5.824 1 98.44 285 ARG B CA 1
ATOM 6821 C C . ARG B 1 285 ? 0.326 39.656 5.977 1 98.44 285 ARG B C 1
ATOM 6823 O O . ARG B 1 285 ? -0.374 40.562 6.461 1 98.44 285 ARG B O 1
ATOM 6830 N N . ALA B 1 286 ? -0.118 38.531 5.562 1 97.81 286 ALA B N 1
ATOM 6831 C CA . ALA B 1 286 ? -1.546 38.25 5.668 1 97.81 286 ALA B CA 1
ATOM 6832 C C . ALA B 1 286 ? -2.014 38.312 7.121 1 97.81 286 ALA B C 1
ATOM 6834 O O . ALA B 1 286 ? -3.064 38.875 7.418 1 97.81 286 ALA B O 1
ATOM 6835 N N . LEU B 1 287 ? -1.254 37.75 8.016 1 98.06 287 LEU B N 1
ATOM 6836 C CA . LEU B 1 287 ? -1.656 37.688 9.422 1 98.06 287 LEU B CA 1
ATOM 6837 C C . LEU B 1 287 ? -1.5 39.031 10.094 1 98.06 287 LEU B C 1
ATOM 6839 O O . LEU B 1 287 ? -2.26 39.375 11 1 98.06 287 LEU B O 1
ATOM 6843 N N . ALA B 1 288 ? -0.519 39.781 9.68 1 98.12 288 ALA B N 1
ATOM 6844 C CA . ALA B 1 288 ? -0.363 41.156 10.188 1 98.12 288 ALA B CA 1
ATOM 6845 C C . ALA B 1 288 ? -1.624 41.969 9.953 1 98.12 288 ALA B C 1
ATOM 6847 O O . ALA B 1 288 ? -2.002 42.812 10.789 1 98.12 288 ALA B O 1
ATOM 6848 N N . ARG B 1 289 ? -2.236 41.719 8.875 1 97.12 289 ARG B N 1
ATOM 6849 C CA . ARG B 1 289 ? -3.434 42.469 8.5 1 97.12 289 ARG B CA 1
ATOM 6850 C C . ARG B 1 289 ? -4.613 42.094 9.391 1 97.12 289 ARG B C 1
ATOM 6852 O O . ARG B 1 289 ? -5.594 42.812 9.477 1 97.12 289 ARG B O 1
ATOM 6859 N N . THR B 1 290 ? -4.535 40.969 10.031 1 96.31 290 THR B N 1
ATOM 6860 C CA . THR B 1 290 ? -5.645 40.5 10.859 1 96.31 290 THR B CA 1
ATOM 6861 C C . THR B 1 290 ? -5.367 40.75 12.336 1 96.31 290 THR B C 1
ATOM 6863 O O . THR B 1 290 ? -6.23 40.531 13.188 1 96.31 290 THR B O 1
ATOM 6866 N N . GLN B 1 291 ? -4.184 41.219 12.68 1 97.75 291 GLN B N 1
ATOM 6867 C CA . GLN B 1 291 ? -3.783 41.469 14.055 1 97.75 291 GLN B CA 1
ATOM 6868 C C . GLN B 1 291 ? -4.66 42.562 14.688 1 97.75 291 GLN B C 1
ATOM 6870 O O . GLN B 1 291 ? -4.984 43.531 14.039 1 97.75 291 GLN B O 1
ATOM 6875 N N . LEU B 1 292 ? -5.02 42.344 15.914 1 97 292 LEU B N 1
ATOM 6876 C CA . LEU B 1 292 ? -5.805 43.344 16.641 1 97 292 LEU B CA 1
ATOM 6877 C C . LEU B 1 292 ? -4.941 44.531 17.047 1 97 292 LEU B C 1
ATOM 6879 O O . LEU B 1 292 ? -3.984 44.375 17.812 1 97 292 LEU B O 1
ATOM 6883 N N . THR B 1 293 ? -5.254 45.688 16.594 1 93.5 293 THR B N 1
ATOM 6884 C CA . THR B 1 293 ? -4.422 46.875 16.812 1 93.5 293 THR B CA 1
ATOM 6885 C C . THR B 1 293 ? -5.133 47.875 17.719 1 93.5 293 THR B C 1
ATOM 6887 O O . THR B 1 293 ? -4.57 48.938 18.062 1 93.5 293 THR B O 1
ATOM 6890 N N . GLY B 1 294 ? -6.289 47.688 18.094 1 90.62 294 GLY B N 1
ATOM 6891 C CA . GLY B 1 294 ? -7.02 48.562 18.969 1 90.62 294 GLY B CA 1
ATOM 6892 C C . GLY B 1 294 ? -6.477 48.625 20.391 1 90.62 294 GLY B C 1
ATOM 6893 O O . GLY B 1 294 ? -5.617 47.812 20.75 1 90.62 294 GLY B O 1
ATOM 6894 N N . PRO B 1 295 ? -6.891 49.562 21.156 1 88.5 295 PRO B N 1
ATOM 6895 C CA . PRO B 1 295 ? -6.43 49.656 22.547 1 88.5 295 PRO B CA 1
ATOM 6896 C C . PRO B 1 295 ? -6.953 48.5 23.422 1 88.5 295 PRO B C 1
ATOM 6898 O O . PRO B 1 295 ? -7.984 47.906 23.109 1 88.5 295 PRO B O 1
ATOM 6901 N N . GLY B 1 296 ? -6.223 48.219 24.422 1 86.5 296 GLY B N 1
ATOM 6902 C CA . GLY B 1 296 ? -6.691 47.219 25.375 1 86.5 296 GLY B CA 1
ATOM 6903 C C . GLY B 1 296 ? -5.715 46.062 25.547 1 86.5 296 GLY B C 1
ATOM 6904 O O . GLY B 1 296 ? -4.609 46.094 25.016 1 86.5 296 GLY B O 1
ATOM 6905 N N . THR B 1 297 ? -6.141 45.094 26.281 1 86.88 297 THR B N 1
ATOM 6906 C CA . THR B 1 297 ? -5.27 44 26.688 1 86.88 297 THR B CA 1
ATOM 6907 C C . THR B 1 297 ? -5.047 43.031 25.531 1 86.88 297 THR B C 1
ATOM 6909 O O . THR B 1 297 ? -4.133 42.219 25.562 1 86.88 297 THR B O 1
ATOM 6912 N N . ARG B 1 298 ? -5.871 43.156 24.469 1 92.56 298 ARG B N 1
ATOM 6913 C CA . ARG B 1 298 ? -5.766 42.219 23.344 1 92.56 298 ARG B CA 1
ATOM 6914 C C . ARG B 1 298 ? -4.949 42.844 22.219 1 92.56 298 ARG B C 1
ATOM 6916 O O . ARG B 1 298 ? -4.781 42.219 21.156 1 92.56 298 ARG B O 1
ATOM 6923 N N . GLN B 1 299 ? -4.473 44.031 22.438 1 95.25 299 GLN B N 1
ATOM 6924 C CA . GLN B 1 299 ? -3.668 44.688 21.391 1 95.25 299 GLN B CA 1
ATOM 6925 C C . GLN B 1 299 ? -2.461 43.812 21.031 1 95.25 299 GLN B C 1
ATOM 6927 O O . GLN B 1 299 ? -1.711 43.375 21.906 1 95.25 299 GLN B O 1
ATOM 6932 N N . GLY B 1 300 ? -2.314 43.5 19.703 1 96.81 300 GLY B N 1
ATOM 6933 C CA . GLY B 1 300 ? -1.186 42.719 19.234 1 96.81 300 GLY B CA 1
ATOM 6934 C C . GLY B 1 300 ? -1.52 41.25 19.031 1 96.81 300 GLY B C 1
ATOM 6935 O O . GLY B 1 300 ? -0.768 40.5 18.375 1 96.81 300 GLY B O 1
ATOM 6936 N N . LEU B 1 301 ? -2.688 40.875 19.547 1 96.88 301 LEU B N 1
ATOM 6937 C CA . LEU B 1 301 ? -3.127 39.5 19.438 1 96.88 301 LEU B CA 1
ATOM 6938 C C . LEU B 1 301 ? -3.559 39.188 18.016 1 96.88 301 LEU B C 1
ATOM 6940 O O . LEU B 1 301 ? -4.223 40 17.359 1 96.88 301 LEU B O 1
ATOM 6944 N N . ILE B 1 302 ? -3.104 38.094 17.453 1 97.69 302 ILE B N 1
ATOM 6945 C CA . ILE B 1 302 ? -3.629 37.5 16.234 1 97.69 302 ILE B CA 1
ATOM 6946 C C . ILE B 1 302 ? -4.766 36.531 16.562 1 97.69 302 ILE B C 1
ATOM 6948 O O . ILE B 1 302 ? -4.559 35.562 17.266 1 97.69 302 ILE B O 1
ATOM 6952 N N . PRO B 1 303 ? -5.914 36.844 16.078 1 95.62 303 PRO B N 1
ATOM 6953 C CA . PRO B 1 303 ? -7.051 36 16.422 1 95.62 303 PRO B CA 1
ATOM 6954 C C . PRO B 1 303 ? -6.883 34.562 15.906 1 95.62 303 PRO B C 1
ATOM 6956 O O . PRO B 1 303 ? -6.219 34.344 14.891 1 95.62 303 PRO B O 1
ATOM 6959 N N . GLY B 1 304 ? -7.445 33.594 16.594 1 92.69 304 GLY B N 1
ATOM 6960 C CA . GLY B 1 304 ? -7.469 32.188 16.25 1 92.69 304 GLY B CA 1
ATOM 6961 C C . GLY B 1 304 ? -8.516 31.391 17.016 1 92.69 304 GLY B C 1
ATOM 6962 O O . GLY B 1 304 ? -8.945 31.812 18.094 1 92.69 304 GLY B O 1
ATOM 6963 N N . PRO B 1 305 ? -8.961 30.328 16.406 1 89.06 305 PRO B N 1
ATOM 6964 C CA . PRO B 1 305 ? -10 29.531 17.062 1 89.06 305 PRO B CA 1
ATOM 6965 C C . PRO B 1 305 ? -9.477 28.797 18.297 1 89.06 305 PRO B C 1
ATOM 6967 O O . PRO B 1 305 ? -8.266 28.688 18.5 1 89.06 305 PRO B O 1
ATOM 6970 N N . ARG B 1 306 ? -10.477 28.359 19.094 1 87.88 306 ARG B N 1
ATOM 6971 C CA . ARG B 1 306 ? -10.133 27.484 20.203 1 87.88 306 ARG B CA 1
ATOM 6972 C C . ARG B 1 306 ? -9.953 26.047 19.734 1 87.88 306 ARG B C 1
ATOM 6974 O O . ARG B 1 306 ? -10.57 25.625 18.75 1 87.88 306 ARG B O 1
ATOM 6981 N N . ARG B 1 307 ? -9.086 25.375 20.391 1 86.12 307 ARG B N 1
ATOM 6982 C CA . ARG B 1 307 ? -8.781 24 20.047 1 86.12 307 ARG B CA 1
ATOM 6983 C C . ARG B 1 307 ? -8.898 23.094 21.266 1 86.12 307 ARG B C 1
ATOM 6985 O O . ARG B 1 307 ? -8.477 23.453 22.359 1 86.12 307 ARG B O 1
ATOM 6992 N N . ASP B 1 308 ? -9.508 22 21.031 1 80 308 ASP B N 1
ATOM 6993 C CA . ASP B 1 308 ? -9.57 20.984 22.078 1 80 308 ASP B CA 1
ATOM 6994 C C . ASP B 1 308 ? -8.172 20.578 22.547 1 80 308 ASP B C 1
ATOM 6996 O O . ASP B 1 308 ? -7.293 20.312 21.719 1 80 308 ASP B O 1
ATOM 7000 N N . ALA B 1 309 ? -7.938 20.594 23.859 1 78.62 309 ALA B N 1
ATOM 7001 C CA . ALA B 1 309 ? -6.609 20.312 24.406 1 78.62 309 ALA B CA 1
ATOM 7002 C C . ALA B 1 309 ? -6.57 18.953 25.078 1 78.62 309 ALA B C 1
ATOM 7004 O O . ALA B 1 309 ? -5.574 18.594 25.719 1 78.62 309 ALA B O 1
ATOM 7005 N N . GLY B 1 310 ? -7.613 18.156 24.969 1 73.81 310 GLY B N 1
ATOM 7006 C CA . GLY B 1 310 ? -7.648 16.828 25.562 1 73.81 310 GLY B CA 1
ATOM 7007 C C . GLY B 1 310 ? -8.469 16.766 26.828 1 73.81 310 GLY B C 1
ATOM 7008 O O . GLY B 1 310 ? -9.227 17.688 27.141 1 73.81 310 GLY B O 1
ATOM 7009 N N . ALA B 1 311 ? -8.359 15.633 27.625 1 70.19 311 ALA B N 1
ATOM 7010 C CA . ALA B 1 311 ? -9.297 15.281 28.703 1 70.19 311 ALA B CA 1
ATOM 7011 C C . ALA B 1 311 ? -9 16.078 29.969 1 70.19 311 ALA B C 1
ATOM 7013 O O . ALA B 1 311 ? -9.875 16.234 30.828 1 70.19 311 ALA B O 1
ATOM 7014 N N . PHE B 1 312 ? -7.871 16.75 30.016 1 80.12 312 PHE B N 1
ATOM 7015 C CA . PHE B 1 312 ? -7.527 17.25 31.344 1 80.12 312 PHE B CA 1
ATOM 7016 C C . PHE B 1 312 ? -7.305 18.766 31.312 1 80.12 312 PHE B C 1
ATOM 7018 O O . PHE B 1 312 ? -6.953 19.359 32.344 1 80.12 312 PHE B O 1
ATOM 7025 N N . LEU B 1 313 ? -7.523 19.328 30.188 1 84.56 313 LEU B N 1
ATOM 7026 C CA . LEU B 1 313 ? -7.312 20.766 30.047 1 84.56 313 LEU B CA 1
ATOM 7027 C C . LEU B 1 313 ? -8.453 21.406 29.266 1 84.56 313 LEU B C 1
ATOM 7029 O O . LEU B 1 313 ? -9.023 20.781 28.359 1 84.56 313 LEU B O 1
ATOM 7033 N N . PRO B 1 314 ? -8.805 22.578 29.641 1 85.69 314 PRO B N 1
ATOM 7034 C CA . PRO B 1 314 ? -9.75 23.312 28.797 1 85.69 314 PRO B CA 1
ATOM 7035 C C . PRO B 1 314 ? -9.18 23.609 27.406 1 85.69 314 PRO B C 1
ATOM 7037 O O . PRO B 1 314 ? -7.973 23.516 27.203 1 85.69 314 PRO B O 1
ATOM 7040 N N . PRO B 1 315 ? -10.078 23.922 26.5 1 87.5 315 PRO B N 1
ATOM 7041 C CA . PRO B 1 315 ? -9.594 24.234 25.156 1 87.5 315 PRO B CA 1
ATOM 7042 C C . PRO B 1 315 ? -8.539 25.344 25.156 1 87.5 315 PRO B C 1
ATOM 7044 O O . PRO B 1 315 ? -8.633 26.281 25.938 1 87.5 315 PRO B O 1
ATOM 7047 N N . ALA B 1 316 ? -7.594 25.219 24.312 1 88.5 316 ALA B N 1
ATOM 7048 C CA . ALA B 1 316 ? -6.512 26.188 24.172 1 88.5 316 ALA B CA 1
ATOM 7049 C C . ALA B 1 316 ? -6.844 27.234 23.109 1 88.5 316 ALA B C 1
ATOM 7051 O O . ALA B 1 316 ? -7.605 26.969 22.172 1 88.5 316 ALA B O 1
ATOM 7052 N N . CYS B 1 317 ? -6.27 28.406 23.297 1 90.19 317 CYS B N 1
ATOM 7053 C CA . CYS B 1 317 ? -6.418 29.453 22.312 1 90.19 317 CYS B CA 1
ATOM 7054 C C . CYS B 1 317 ? -5.305 29.391 21.266 1 90.19 317 CYS B C 1
ATOM 7056 O O . CYS B 1 317 ? -4.156 29.719 21.562 1 90.19 317 CYS B O 1
ATOM 7058 N N . THR B 1 318 ? -5.621 29.094 20.031 1 94.75 318 THR B N 1
ATOM 7059 C CA . THR B 1 318 ? -4.605 28.984 18.984 1 94.75 318 THR B CA 1
ATOM 7060 C C . THR B 1 318 ? -4.082 30.375 18.594 1 94.75 318 THR B C 1
ATOM 7062 O O . THR B 1 318 ? -3.008 30.484 18 1 94.75 318 THR B O 1
ATOM 7065 N N . GLY B 1 319 ? -4.879 31.359 18.891 1 95.81 319 GLY B N 1
ATOM 7066 C CA . GLY B 1 319 ? -4.422 32.719 18.688 1 95.81 319 GLY B CA 1
ATOM 7067 C C . GLY B 1 319 ? -3.186 33.062 19.5 1 95.81 319 GLY B C 1
ATOM 7068 O O . GLY B 1 319 ? -2.307 33.781 19.031 1 95.81 319 GLY B O 1
ATOM 7069 N N . THR B 1 320 ? -3.158 32.594 20.75 1 96.19 320 THR B N 1
ATOM 7070 C CA . THR B 1 320 ? -1.977 32.781 21.578 1 96.19 320 THR B CA 1
ATOM 7071 C C . THR B 1 320 ? -0.74 32.188 20.906 1 96.19 320 THR B C 1
ATOM 7073 O O . THR B 1 320 ? 0.295 32.844 20.812 1 96.19 320 THR B O 1
ATOM 7076 N N . GLU B 1 321 ? -0.897 31.016 20.438 1 96.81 321 GLU B N 1
ATOM 7077 C CA . GLU B 1 321 ? 0.208 30.359 19.75 1 96.81 321 GLU B CA 1
ATOM 7078 C C . GLU B 1 321 ? 0.633 31.141 18.516 1 96.81 321 GLU B C 1
ATOM 7080 O O . GLU B 1 321 ? 1.827 31.344 18.281 1 96.81 321 GLU B O 1
ATOM 7085 N N . ALA B 1 322 ? -0.334 31.547 17.734 1 98.31 322 ALA B N 1
ATOM 7086 C CA . ALA B 1 322 ? -0.049 32.312 16.516 1 98.31 322 ALA B CA 1
ATOM 7087 C C . ALA B 1 322 ? 0.696 33.594 16.828 1 98.31 322 ALA B C 1
ATOM 7089 O O . ALA B 1 322 ? 1.675 33.938 16.156 1 98.31 322 ALA B O 1
ATOM 7090 N N . THR B 1 323 ? 0.244 34.281 17.797 1 98.31 323 THR B N 1
ATOM 7091 C CA . THR B 1 323 ? 0.835 35.562 18.188 1 98.31 323 THR B CA 1
ATOM 7092 C C . THR B 1 323 ? 2.289 35.375 18.609 1 98.31 323 THR B C 1
ATOM 7094 O O . THR B 1 323 ? 3.146 36.188 18.281 1 98.31 323 THR B O 1
ATOM 7097 N N . LEU B 1 324 ? 2.533 34.312 19.328 1 98.5 324 LEU B N 1
ATOM 7098 C CA . LEU B 1 324 ? 3.881 34.062 19.812 1 98.5 324 LEU B CA 1
ATOM 7099 C C . LEU B 1 324 ? 4.777 33.562 18.688 1 98.5 324 LEU B C 1
ATOM 7101 O O . LEU B 1 324 ? 5.984 33.781 18.688 1 98.5 324 LEU B O 1
ATOM 7105 N N . LEU B 1 325 ? 4.176 32.875 17.688 1 98.75 325 LEU B N 1
ATOM 7106 C CA . LEU B 1 325 ? 4.938 32.281 16.594 1 98.75 325 LEU B CA 1
ATOM 7107 C C . LEU B 1 325 ? 5.293 33.344 15.547 1 98.75 325 LEU B C 1
ATOM 7109 O O . LEU B 1 325 ? 6.266 33.156 14.805 1 98.75 325 LEU B O 1
ATOM 7113 N N . PHE B 1 326 ? 4.598 34.438 15.484 1 98.81 326 PHE B N 1
ATOM 7114 C CA . PHE B 1 326 ? 4.777 35.5 14.477 1 98.81 326 PHE B CA 1
ATOM 7115 C C . PHE B 1 326 ? 6.184 36.062 14.539 1 98.81 326 PHE B C 1
ATOM 7117 O O . PHE B 1 326 ? 6.93 36 13.562 1 98.81 326 PHE B O 1
ATOM 7124 N N . PRO B 1 327 ? 6.605 36.594 15.688 1 98.88 327 PRO B N 1
ATOM 7125 C CA . PRO B 1 327 ? 7.961 37.156 15.734 1 98.88 327 PRO B CA 1
ATOM 7126 C C . PRO B 1 327 ? 9.039 36.094 15.562 1 98.88 327 PRO B C 1
ATOM 7128 O O . PRO B 1 327 ? 10.125 36.375 15.055 1 98.88 327 PRO B O 1
ATOM 7131 N N . VAL B 1 328 ? 8.758 34.844 15.961 1 98.88 328 VAL B N 1
ATOM 7132 C CA . VAL B 1 328 ? 9.703 33.75 15.82 1 98.88 328 VAL B CA 1
ATOM 7133 C C . VAL B 1 328 ? 9.945 33.469 14.344 1 98.88 328 VAL B C 1
ATOM 7135 O O . VAL B 1 328 ? 11.094 33.344 13.898 1 98.88 328 VAL B O 1
ATOM 7138 N N . LEU B 1 329 ? 8.836 33.344 13.57 1 98.94 329 LEU B N 1
ATOM 7139 C CA . LEU B 1 329 ? 8.953 33.062 12.141 1 98.94 329 LEU B CA 1
ATOM 7140 C C . LEU B 1 329 ? 9.688 34.219 11.438 1 98.94 329 LEU B C 1
ATOM 7142 O O . LEU B 1 329 ? 10.539 33.969 10.578 1 98.94 329 LEU B O 1
ATOM 7146 N N . LEU B 1 330 ? 9.367 35.438 11.789 1 98.88 330 LEU B N 1
ATOM 7147 C CA . LEU B 1 330 ? 10.039 36.562 11.164 1 98.88 330 LEU B CA 1
ATOM 7148 C C . LEU B 1 330 ? 11.539 36.531 11.445 1 98.88 330 LEU B C 1
ATOM 7150 O O . LEU B 1 330 ? 12.352 36.688 10.531 1 98.88 330 LEU B O 1
ATOM 7154 N N . ALA B 1 331 ? 11.898 36.281 12.695 1 98.75 331 ALA B N 1
ATOM 7155 C CA . ALA B 1 331 ? 13.305 36.219 13.078 1 98.75 331 ALA B CA 1
ATOM 7156 C C . ALA B 1 331 ? 14.031 35.125 12.305 1 98.75 331 ALA B C 1
ATOM 7158 O O . ALA B 1 331 ? 15.125 35.344 11.781 1 98.75 331 ALA B O 1
ATOM 7159 N N . GLU B 1 332 ? 13.445 34 12.234 1 98.69 332 GLU B N 1
ATOM 7160 C CA . GLU B 1 332 ? 14.102 32.875 11.578 1 98.69 332 GLU B CA 1
ATOM 7161 C C . GLU B 1 332 ? 14.109 33.062 10.062 1 98.69 332 GLU B C 1
ATOM 7163 O O . GLU B 1 332 ? 15.055 32.625 9.391 1 98.69 332 GLU B O 1
ATOM 7168 N N . ALA B 1 333 ? 12.984 33.562 9.531 1 98.75 333 ALA B N 1
ATOM 7169 C CA . ALA B 1 333 ? 12.977 33.875 8.102 1 98.75 333 ALA B CA 1
ATOM 7170 C C . ALA B 1 333 ? 14.125 34.812 7.727 1 98.75 333 ALA B C 1
ATOM 7172 O O . ALA B 1 333 ? 14.742 34.656 6.672 1 98.75 333 ALA B O 1
ATOM 7173 N N . ARG B 1 334 ? 14.383 35.75 8.555 1 98.44 334 ARG B N 1
ATOM 7174 C CA . ARG B 1 334 ? 15.516 36.625 8.336 1 98.44 334 ARG B CA 1
ATOM 7175 C C . ARG B 1 334 ? 16.828 35.844 8.297 1 98.44 334 ARG B C 1
ATOM 7177 O O . ARG B 1 334 ? 17.688 36.125 7.449 1 98.44 334 ARG B O 1
ATOM 7184 N N . ARG B 1 335 ? 17.031 34.906 9.211 1 97.94 335 ARG B N 1
ATOM 7185 C CA . ARG B 1 335 ? 18.234 34.094 9.242 1 97.94 335 ARG B CA 1
ATOM 7186 C C . ARG B 1 335 ? 18.359 33.281 7.949 1 97.94 335 ARG B C 1
ATOM 7188 O O . ARG B 1 335 ? 19.469 33 7.492 1 97.94 335 ARG B O 1
ATOM 7195 N N . TRP B 1 336 ? 17.25 32.938 7.355 1 98.12 336 TRP B N 1
ATOM 7196 C CA . TRP B 1 336 ? 17.25 32.125 6.148 1 98.12 336 TRP B CA 1
ATOM 7197 C C . TRP B 1 336 ? 17.391 32.969 4.902 1 98.12 336 TRP B C 1
ATOM 7199 O O . TRP B 1 336 ? 17.578 32.469 3.799 1 98.12 336 TRP B O 1
ATOM 7209 N N . GLY B 1 337 ? 17.156 34.312 5.062 1 97.5 337 GLY B N 1
ATOM 7210 C CA . GLY B 1 337 ? 17.484 35.156 3.928 1 97.5 337 GLY B CA 1
ATOM 7211 C C . GLY B 1 337 ? 16.344 36.094 3.533 1 97.5 337 GLY B C 1
ATOM 7212 O O . GLY B 1 337 ? 16.344 36.625 2.43 1 97.5 337 GLY B O 1
ATOM 7213 N N . LEU B 1 338 ? 15.297 36.156 4.375 1 98.19 338 LEU B N 1
ATOM 7214 C CA . LEU B 1 338 ? 14.289 37.188 4.102 1 98.19 338 LEU B CA 1
ATOM 7215 C C . LEU B 1 338 ? 14.93 38.562 3.982 1 98.19 338 LEU B C 1
ATOM 7217 O O . LEU B 1 338 ? 15.734 38.969 4.828 1 98.19 338 LEU B O 1
ATOM 7221 N N . ALA B 1 339 ? 14.523 39.281 2.973 1 96.56 339 ALA B N 1
ATOM 7222 C CA . ALA B 1 339 ? 15.125 40.594 2.703 1 96.56 339 ALA B CA 1
ATOM 7223 C C . ALA B 1 339 ? 14.898 41.531 3.867 1 96.56 339 ALA B C 1
ATOM 7225 O O . ALA B 1 339 ? 13.82 41.562 4.477 1 96.56 339 ALA B O 1
ATOM 7226 N N . GLU B 1 340 ? 15.891 42.375 4.121 1 96.44 340 GLU B N 1
ATOM 7227 C CA . GLU B 1 340 ? 15.82 43.344 5.23 1 96.44 340 GLU B CA 1
ATOM 7228 C C . GLU B 1 340 ? 14.633 44.281 5.059 1 96.44 340 GLU B C 1
ATOM 7230 O O . GLU B 1 340 ? 14.016 44.688 6.043 1 96.44 340 GLU B O 1
ATOM 7235 N N . ARG B 1 341 ? 14.391 44.625 3.867 1 96.56 341 ARG B N 1
ATOM 7236 C CA . ARG B 1 341 ? 13.266 45.531 3.598 1 96.56 341 ARG B CA 1
ATOM 7237 C C . ARG B 1 341 ? 11.945 44.875 4.035 1 96.56 341 ARG B C 1
ATOM 7239 O O . ARG B 1 341 ? 11.117 45.531 4.676 1 96.56 341 ARG B O 1
ATOM 7246 N N . GLU B 1 342 ? 11.812 43.688 3.693 1 96.62 342 GLU B N 1
ATOM 7247 C CA . GLU B 1 342 ? 10.602 42.969 4.078 1 96.62 342 GLU B CA 1
ATOM 7248 C C . GLU B 1 342 ? 10.531 42.75 5.59 1 96.62 342 GLU B C 1
ATOM 7250 O O . GLU B 1 342 ? 9.461 42.875 6.191 1 96.62 342 GLU B O 1
ATOM 7255 N N . THR B 1 343 ? 11.664 42.438 6.168 1 97.88 343 THR B N 1
ATOM 7256 C CA . THR B 1 343 ? 11.719 42.281 7.621 1 97.88 343 THR B CA 1
ATOM 7257 C C . THR B 1 343 ? 11.281 43.562 8.32 1 97.88 343 THR B C 1
ATOM 7259 O O . THR B 1 343 ? 10.484 43.531 9.258 1 97.88 343 THR B O 1
ATOM 7262 N N . SER B 1 344 ? 11.766 44.656 7.777 1 97.31 344 SER B N 1
ATOM 7263 C CA . SER B 1 344 ? 11.445 45.969 8.359 1 97.31 344 SER B CA 1
ATOM 7264 C C . SER B 1 344 ? 9.953 46.281 8.234 1 97.31 344 SER B C 1
ATOM 7266 O O . SER B 1 344 ? 9.359 46.844 9.141 1 97.31 344 SER B O 1
ATOM 7268 N N . GLU B 1 345 ? 9.438 45.875 7.188 1 97.44 345 GLU B N 1
ATOM 7269 C CA . GLU B 1 345 ? 8.016 46.125 6.938 1 97.44 345 GLU B CA 1
ATOM 7270 C C . GLU B 1 345 ? 7.148 45.344 7.918 1 97.44 345 GLU B C 1
ATOM 7272 O O . GLU B 1 345 ? 6.055 45.781 8.273 1 97.44 345 GLU B O 1
ATOM 7277 N N . LEU B 1 346 ? 7.617 44.219 8.352 1 98.44 346 LEU B N 1
ATOM 7278 C CA . LEU B 1 346 ? 6.832 43.312 9.195 1 98.44 346 LEU B CA 1
ATOM 7279 C C . LEU B 1 346 ? 7.156 43.531 10.672 1 98.44 346 LEU B C 1
ATOM 7281 O O . LEU B 1 346 ? 6.438 43.031 11.539 1 98.44 346 LEU B O 1
ATOM 7285 N N . LEU B 1 347 ? 8.188 44.312 10.953 1 98.38 347 LEU B N 1
ATOM 7286 C CA . LEU B 1 347 ? 8.734 44.469 12.297 1 98.38 347 LEU B CA 1
ATOM 7287 C C . LEU B 1 347 ? 7.699 45.094 13.234 1 98.38 347 LEU B C 1
ATOM 7289 O O . LEU B 1 347 ? 7.547 44.656 14.375 1 98.38 347 LEU B O 1
ATOM 7293 N N . PRO B 1 348 ? 6.891 46.094 12.773 1 98 348 PRO B N 1
ATOM 7294 C CA . PRO B 1 348 ? 5.898 46.688 13.688 1 98 348 PRO B CA 1
ATOM 7295 C C . PRO B 1 348 ? 4.883 45.656 14.18 1 98 348 PRO B C 1
ATOM 7297 O O . PRO B 1 348 ? 4.496 45.688 15.352 1 98 348 PRO B O 1
ATOM 7300 N N . ALA B 1 349 ? 4.438 44.812 13.305 1 98.44 349 ALA B N 1
ATOM 7301 C CA . ALA B 1 349 ? 3.51 43.75 13.719 1 98.44 349 ALA B CA 1
ATOM 7302 C C . ALA B 1 349 ? 4.156 42.812 14.727 1 98.44 349 ALA B C 1
ATOM 7304 O O . ALA B 1 349 ? 3.512 42.375 15.688 1 98.44 349 ALA B O 1
ATOM 7305 N N . ALA B 1 350 ? 5.41 42.438 14.523 1 98.75 350 ALA B N 1
ATOM 7306 C CA . ALA B 1 350 ? 6.145 41.594 15.461 1 98.75 350 ALA B CA 1
ATOM 7307 C C . ALA B 1 350 ? 6.277 42.281 16.828 1 98.75 350 ALA B C 1
ATOM 7309 O O . ALA B 1 350 ? 6.133 41.656 17.859 1 98.75 350 ALA B O 1
ATOM 7310 N N . GLU B 1 351 ? 6.531 43.562 16.734 1 98.25 351 GLU B N 1
ATOM 7311 C CA . GLU B 1 351 ? 6.645 44.344 17.953 1 98.25 351 GLU B CA 1
ATOM 7312 C C . GLU B 1 351 ? 5.344 44.344 18.766 1 98.25 351 GLU B C 1
ATOM 7314 O O . GLU B 1 351 ? 5.367 44.219 19.984 1 98.25 351 GLU B O 1
ATOM 7319 N N . ARG B 1 352 ? 4.289 44.438 18.078 1 98.06 352 ARG B N 1
ATOM 7320 C CA . ARG B 1 352 ? 2.992 44.406 18.75 1 98.06 352 ARG B CA 1
ATOM 7321 C C . ARG B 1 352 ? 2.738 43.031 19.391 1 98.06 352 ARG B C 1
ATOM 7323 O O . ARG B 1 352 ? 2.146 42.969 20.469 1 98.06 352 ARG B O 1
ATOM 7330 N N . CYS B 1 353 ? 3.148 41.969 18.734 1 98.5 353 CYS B N 1
ATOM 7331 C CA . CYS B 1 353 ? 3.025 40.656 19.312 1 98.5 353 CYS B CA 1
ATOM 7332 C C . CYS B 1 353 ? 3.814 40.531 20.609 1 98.5 353 CYS B C 1
ATOM 7334 O O . CYS B 1 353 ? 3.316 40 21.609 1 98.5 353 CYS B O 1
ATOM 7336 N N . LEU B 1 354 ? 5.043 41.031 20.578 1 98.38 354 LEU B N 1
ATOM 7337 C CA . LEU B 1 354 ? 5.918 40.969 21.75 1 98.38 354 LEU B CA 1
ATOM 7338 C C . LEU B 1 354 ? 5.398 41.875 22.875 1 98.38 354 LEU B C 1
ATOM 7340 O O . LEU B 1 354 ? 5.504 41.531 24.047 1 98.38 354 LEU B O 1
ATOM 7344 N N . ALA B 1 355 ? 4.875 43 22.453 1 96.88 355 ALA B N 1
ATOM 7345 C CA . ALA B 1 355 ? 4.258 43.875 23.438 1 96.88 355 ALA B CA 1
ATOM 7346 C C . ALA B 1 355 ? 3.055 43.188 24.094 1 96.88 355 ALA B C 1
ATOM 7348 O O . ALA B 1 355 ? 2.84 43.344 25.297 1 96.88 355 ALA B O 1
ATOM 7349 N N . TRP B 1 356 ? 2.258 42.594 23.344 1 97 356 TRP B N 1
ATOM 7350 C CA . TRP B 1 356 ? 1.123 41.812 23.859 1 97 356 TRP B CA 1
ATOM 7351 C C . TRP B 1 356 ? 1.58 40.812 24.891 1 97 356 TRP B C 1
ATOM 7353 O O . TRP B 1 356 ? 0.955 40.656 25.953 1 97 356 TRP B O 1
ATOM 7363 N N . LEU B 1 357 ? 2.662 40.062 24.578 1 97.25 357 LEU B N 1
ATOM 7364 C CA . LEU B 1 357 ? 3.227 39.062 25.5 1 97.25 357 LEU B CA 1
ATOM 7365 C C . LEU B 1 357 ? 3.559 39.719 26.844 1 97.25 357 LEU B C 1
ATOM 7367 O O . LEU B 1 357 ? 3.121 39.219 27.891 1 97.25 357 LEU B O 1
ATOM 7371 N N . ARG B 1 358 ? 4.227 40.812 26.828 1 95.44 358 ARG B N 1
ATOM 7372 C CA . ARG B 1 358 ? 4.668 41.5 28.047 1 95.44 358 ARG B CA 1
ATOM 7373 C C . ARG B 1 358 ? 3.479 42.031 28.828 1 95.44 358 ARG B C 1
ATOM 7375 O O . ARG B 1 358 ? 3.434 41.938 30.047 1 95.44 358 ARG B O 1
ATOM 7382 N N . THR B 1 359 ? 2.584 42.594 28.031 1 94.19 359 THR B N 1
ATOM 7383 C CA . THR B 1 359 ? 1.401 43.188 28.672 1 94.19 359 THR B CA 1
ATOM 7384 C C . THR B 1 359 ? 0.563 42.094 29.344 1 94.19 359 THR B C 1
ATOM 7386 O O . THR B 1 359 ? 0.051 42.281 30.438 1 94.19 359 THR B O 1
ATOM 7389 N N . THR B 1 360 ? 0.397 41 28.688 1 93.94 360 THR B N 1
ATOM 7390 C CA . THR B 1 360 ? -0.438 39.906 29.172 1 93.94 360 THR B CA 1
ATOM 7391 C C . THR B 1 360 ? 0.193 39.25 30.406 1 93.94 360 THR B C 1
ATOM 7393 O O . THR B 1 360 ? -0.512 38.875 31.344 1 93.94 360 THR B O 1
ATOM 7396 N N . VAL B 1 361 ? 1.504 39.094 30.406 1 93.88 361 VAL B N 1
ATOM 7397 C CA . VAL B 1 361 ? 2.201 38.531 31.562 1 93.88 361 VAL B CA 1
ATOM 7398 C C . VAL B 1 361 ? 2.109 39.5 32.75 1 93.88 361 VAL B C 1
ATOM 7400 O O . VAL B 1 361 ? 1.998 39.062 33.875 1 93.88 361 VAL B O 1
ATOM 7403 N N . GLY B 1 362 ? 2.223 40.875 32.438 1 90.69 362 GLY B N 1
ATOM 7404 C CA . GLY B 1 362 ? 2.213 41.875 33.469 1 90.69 362 GLY B CA 1
ATOM 7405 C C . GLY B 1 362 ? 3.355 41.719 34.469 1 90.69 362 GLY B C 1
ATOM 7406 O O . GLY B 1 362 ? 4.516 41.594 34.062 1 90.69 362 GLY B O 1
ATOM 7407 N N . ASP B 1 363 ? 2.963 41.656 35.719 1 89.38 363 ASP B N 1
ATOM 7408 C CA . ASP B 1 363 ? 3.959 41.531 36.781 1 89.38 363 ASP B CA 1
ATOM 7409 C C . ASP B 1 363 ? 4.168 40.062 37.156 1 89.38 363 ASP B C 1
ATOM 7411 O O . ASP B 1 363 ? 4.926 39.75 38.062 1 89.38 363 ASP B O 1
ATOM 7415 N N . GLY B 1 364 ? 3.541 39.25 36.375 1 90.06 364 GLY B N 1
ATOM 7416 C CA . GLY B 1 364 ? 3.643 37.812 36.688 1 90.06 364 GLY B CA 1
ATOM 7417 C C . GLY B 1 364 ? 4.852 37.156 36.031 1 90.06 364 GLY B C 1
ATOM 7418 O O . GLY B 1 364 ? 5.66 37.844 35.406 1 90.06 364 GLY B O 1
ATOM 7419 N N . THR B 1 365 ? 4.953 35.812 36.219 1 94.06 365 THR B N 1
ATOM 7420 C CA . THR B 1 365 ? 6.086 35.031 35.719 1 94.06 365 THR B CA 1
ATOM 7421 C C . THR B 1 365 ? 5.727 34.312 34.438 1 94.06 365 THR B C 1
ATOM 7423 O O . THR B 1 365 ? 6.586 34.094 33.562 1 94.06 365 THR B O 1
ATOM 7426 N N . TYR B 1 366 ? 4.418 33.938 34.375 1 95.62 366 TYR B N 1
ATOM 7427 C CA . TYR B 1 366 ? 4.031 33.062 33.281 1 95.62 366 TYR B CA 1
ATOM 7428 C C . TYR B 1 366 ? 2.904 33.656 32.438 1 95.62 366 TYR B C 1
ATOM 7430 O O . TYR B 1 366 ? 2.182 34.531 32.938 1 95.62 366 TYR B O 1
ATOM 7438 N N . LEU B 1 367 ? 2.801 33.25 31.219 1 95 367 LEU B N 1
ATOM 7439 C CA . LEU B 1 367 ? 1.716 33.625 30.328 1 95 367 LEU B CA 1
ATOM 7440 C C . LEU B 1 367 ? 0.52 32.719 30.469 1 95 367 LEU B C 1
ATOM 7442 O O . LEU B 1 367 ? 0.595 31.531 30.094 1 95 367 LEU B O 1
ATOM 7446 N N . PRO B 1 368 ? -0.55 33.156 30.969 1 91.75 368 PRO B N 1
ATOM 7447 C CA . PRO B 1 368 ? -1.745 32.312 31.047 1 91.75 368 PRO B CA 1
ATOM 7448 C C . PRO B 1 368 ? -2.426 32.156 29.703 1 91.75 368 PRO B C 1
ATOM 7450 O O . PRO B 1 368 ? -2.363 33.031 28.844 1 91.75 368 PRO B O 1
ATOM 7453 N N . ASP B 1 369 ? -3.031 31.141 29.453 1 86.25 369 ASP B N 1
ATOM 7454 C CA . ASP B 1 369 ? -3.816 30.828 28.266 1 86.25 369 ASP B CA 1
ATOM 7455 C C . ASP B 1 369 ? -5.137 30.156 28.641 1 86.25 369 ASP B C 1
ATOM 7457 O O . ASP B 1 369 ? -5.145 29.031 29.141 1 86.25 369 ASP B O 1
ATOM 7461 N N . PRO B 1 370 ? -6.32 30.672 28.5 1 80.75 370 PRO B N 1
ATOM 7462 C CA . PRO B 1 370 ? -6.445 32.031 27.938 1 80.75 370 PRO B CA 1
ATOM 7463 C C . PRO B 1 370 ? -5.926 33.125 28.875 1 80.75 370 PRO B C 1
ATOM 7465 O O . PRO B 1 370 ? -5.723 32.844 30.062 1 80.75 370 PRO B O 1
ATOM 7468 N N . PRO B 1 371 ? -5.703 34.25 28.391 1 72.75 371 PRO B N 1
ATOM 7469 C CA . PRO B 1 371 ? -5.07 35.344 29.141 1 72.75 371 PRO B CA 1
ATOM 7470 C C . PRO B 1 371 ? -5.816 35.688 30.422 1 72.75 371 PRO B C 1
ATOM 7472 O O . PRO B 1 371 ? -5.207 36.125 31.391 1 72.75 371 PRO B O 1
ATOM 7475 N N . GLN B 1 372 ? -7.066 35.406 30.5 1 71.88 372 GLN B N 1
ATOM 7476 C CA . GLN B 1 372 ? -7.766 35.75 31.75 1 71.88 372 GLN B CA 1
ATOM 7477 C C . GLN B 1 372 ? -8.133 34.469 32.531 1 71.88 372 GLN B C 1
ATOM 7479 O O . GLN B 1 372 ? -9.102 33.781 32.188 1 71.88 372 GLN B O 1
ATOM 7484 N N . GLY B 1 373 ? -7.207 34.156 33.562 1 70.69 373 GLY B N 1
ATOM 7485 C CA . GLY B 1 373 ? -7.582 33.156 34.531 1 70.69 373 GLY B CA 1
ATOM 7486 C C . GLY B 1 373 ? -7.41 31.734 34.062 1 70.69 373 GLY B C 1
ATOM 7487 O O . GLY B 1 373 ? -7.945 30.781 34.656 1 70.69 373 GLY B O 1
ATOM 7488 N N . GLY B 1 374 ? -6.816 31.438 32.969 1 78.62 374 GLY B N 1
ATOM 7489 C CA . GLY B 1 374 ? -6.656 30.094 32.469 1 78.62 374 GLY B CA 1
ATOM 7490 C C . GLY B 1 374 ? -5.438 29.375 33.031 1 78.62 374 GLY B C 1
ATOM 7491 O O . GLY B 1 374 ? -4.676 29.953 33.812 1 78.62 374 GLY B O 1
ATOM 7492 N N . PRO B 1 375 ? -5.359 28.078 32.781 1 88.62 375 PRO B N 1
ATOM 7493 C CA . PRO B 1 375 ? -4.184 27.328 33.219 1 88.62 375 PRO B CA 1
ATOM 7494 C C . PRO B 1 375 ? -2.885 27.844 32.594 1 88.62 375 PRO B C 1
ATOM 7496 O O . PRO B 1 375 ? -2.916 28.531 31.578 1 88.62 375 PRO B O 1
ATOM 7499 N N . ILE B 1 376 ? -1.815 27.656 33.281 1 95.12 376 ILE B N 1
ATOM 7500 C CA . ILE B 1 376 ? -0.479 27.922 32.781 1 95.12 376 ILE B CA 1
ATOM 7501 C C . ILE B 1 376 ? 0.08 26.672 32.094 1 95.12 376 ILE B C 1
ATOM 7503 O O . ILE B 1 376 ? 0.556 25.766 32.781 1 95.12 376 ILE B O 1
ATOM 7507 N N . ARG B 1 377 ? 0.005 26.703 30.812 1 95.44 377 ARG B N 1
ATOM 7508 C CA . ARG B 1 377 ? 0.351 25.5 30.062 1 95.44 377 ARG B CA 1
ATOM 7509 C C . ARG B 1 377 ? 1.85 25.438 29.781 1 95.44 377 ARG B C 1
ATOM 7511 O O . ARG B 1 377 ? 2.473 26.469 29.484 1 95.44 377 ARG B O 1
ATOM 7518 N N . CYS B 1 378 ? 2.35 24.266 29.859 1 96.19 378 CYS B N 1
ATOM 7519 C CA . CYS B 1 378 ? 3.766 24.031 29.609 1 96.19 378 CYS B CA 1
ATOM 7520 C C . CYS B 1 378 ? 4.156 24.469 28.203 1 96.19 378 CYS B C 1
ATOM 7522 O O . CYS B 1 378 ? 5.125 25.203 28.016 1 96.19 378 CYS B O 1
ATOM 7524 N N . GLU B 1 379 ? 3.432 24.078 27.156 1 95.88 379 GLU B N 1
ATOM 7525 C CA . GLU B 1 379 ? 3.754 24.391 25.766 1 95.88 379 GLU B CA 1
ATOM 7526 C C . GLU B 1 379 ? 3.66 25.906 25.5 1 95.88 379 GLU B C 1
ATOM 7528 O O . GLU B 1 379 ? 4.438 26.453 24.719 1 95.88 379 GLU B O 1
ATOM 7533 N N . THR B 1 380 ? 2.734 26.531 26.125 1 96.56 380 THR B N 1
ATOM 7534 C CA . THR B 1 380 ? 2.584 27.969 25.969 1 96.56 380 THR B CA 1
ATOM 7535 C C . THR B 1 380 ? 3.809 28.703 26.5 1 96.56 380 THR B C 1
ATOM 7537 O O . THR B 1 380 ? 4.262 29.688 25.906 1 96.56 380 THR B O 1
ATOM 7540 N N . GLN B 1 381 ? 4.324 28.234 27.641 1 97.88 381 GLN B N 1
ATOM 7541 C CA . GLN B 1 381 ? 5.527 28.859 28.188 1 97.88 381 GLN B CA 1
ATOM 7542 C C . GLN B 1 381 ? 6.723 28.656 27.25 1 97.88 381 GLN B C 1
ATOM 7544 O O . GLN B 1 381 ? 7.57 29.531 27.125 1 97.88 381 GLN B O 1
ATOM 7549 N N . ALA B 1 382 ? 6.77 27.469 26.672 1 98.44 382 ALA B N 1
ATOM 7550 C CA . ALA B 1 382 ? 7.824 27.234 25.688 1 98.44 382 ALA B CA 1
ATOM 7551 C C . ALA B 1 382 ? 7.723 28.203 24.531 1 98.44 382 ALA B C 1
ATOM 7553 O O . ALA B 1 382 ? 8.727 28.797 24.109 1 98.44 382 ALA B O 1
ATOM 7554 N N . HIS B 1 383 ? 6.543 28.438 24 1 98.31 383 HIS B N 1
ATOM 7555 C CA . HIS B 1 383 ? 6.309 29.375 22.906 1 98.31 383 HIS B CA 1
ATOM 7556 C C . HIS B 1 383 ? 6.664 30.797 23.328 1 98.31 383 HIS B C 1
ATOM 7558 O O . HIS B 1 383 ? 7.289 31.547 22.578 1 98.31 383 HIS B O 1
ATOM 7564 N N . ALA B 1 384 ? 6.238 31.109 24.5 1 98.44 384 ALA B N 1
ATOM 7565 C CA . ALA B 1 384 ? 6.469 32.469 25 1 98.44 384 ALA B CA 1
ATOM 7566 C C . ALA B 1 384 ? 7.957 32.75 25.172 1 98.44 384 ALA B C 1
ATOM 7568 O O . ALA B 1 384 ? 8.453 33.812 24.766 1 98.44 384 ALA B O 1
ATOM 7569 N N . HIS B 1 385 ? 8.602 31.828 25.828 1 98.75 385 HIS B N 1
ATOM 7570 C CA . HIS B 1 385 ? 10.039 31.969 26.047 1 98.75 385 HIS B CA 1
ATOM 7571 C C . HIS B 1 385 ? 10.781 32.125 24.719 1 98.75 385 HIS B C 1
ATOM 7573 O O . HIS B 1 385 ? 11.617 33 24.562 1 98.75 385 HIS B O 1
ATOM 7579 N N . ARG B 1 386 ? 10.477 31.25 23.766 1 98.75 386 ARG B N 1
ATOM 7580 C CA . ARG B 1 386 ? 11.102 31.297 22.438 1 98.75 386 ARG B CA 1
ATOM 7581 C C . ARG B 1 386 ? 10.836 32.625 21.75 1 98.75 386 ARG B C 1
ATOM 7583 O O . ARG B 1 386 ? 11.742 33.25 21.188 1 98.75 386 ARG B O 1
ATOM 7590 N N . ALA B 1 387 ? 9.594 33.094 21.828 1 98.81 387 ALA B N 1
ATOM 7591 C CA . ALA B 1 387 ? 9.227 34.375 21.234 1 98.81 387 ALA B CA 1
ATOM 7592 C C . ALA B 1 387 ? 10.016 35.531 21.859 1 98.81 387 ALA B C 1
ATOM 7594 O O . ALA B 1 387 ? 10.469 36.438 21.172 1 98.81 387 ALA B O 1
ATOM 7595 N N . ALA B 1 388 ? 10.156 35.469 23.156 1 98.75 388 ALA B N 1
ATOM 7596 C CA . ALA B 1 388 ? 10.867 36.5 23.875 1 98.75 388 ALA B CA 1
ATOM 7597 C C . ALA B 1 388 ? 12.336 36.531 23.484 1 98.75 388 ALA B C 1
ATOM 7599 O O . ALA B 1 388 ? 12.891 37.594 23.203 1 98.75 388 ALA B O 1
ATOM 7600 N N . VAL B 1 389 ? 12.953 35.375 23.453 1 98.69 389 VAL B N 1
ATOM 7601 C CA . VAL B 1 389 ? 14.391 35.312 23.203 1 98.69 389 VAL B CA 1
ATOM 7602 C C . VAL B 1 389 ? 14.68 35.688 21.75 1 98.69 389 VAL B C 1
ATOM 7604 O O . VAL B 1 389 ? 15.516 36.562 21.484 1 98.69 389 VAL B O 1
ATOM 7607 N N . LEU B 1 390 ? 13.992 35.125 20.797 1 98.69 390 LEU B N 1
ATOM 7608 C CA . LEU B 1 390 ? 14.219 35.406 19.391 1 98.69 390 LEU B CA 1
ATOM 7609 C C . LEU B 1 390 ? 13.742 36.844 19.047 1 98.69 390 LEU B C 1
ATOM 7611 O O . LEU B 1 390 ? 14.359 37.531 18.234 1 98.69 390 LEU B O 1
ATOM 7615 N N . GLY B 1 391 ? 12.602 37.219 19.656 1 98.62 391 GLY B N 1
ATOM 7616 C CA . GLY B 1 391 ? 12.102 38.562 19.469 1 98.62 391 GLY B CA 1
ATOM 7617 C C . GLY B 1 391 ? 13.078 39.625 19.938 1 98.62 391 GLY B C 1
ATOM 7618 O O . GLY B 1 391 ? 13.242 40.656 19.281 1 98.62 391 GLY B O 1
ATOM 7619 N N . ALA B 1 392 ? 13.672 39.375 21.109 1 98.31 392 ALA B N 1
ATOM 7620 C CA . ALA B 1 392 ? 14.672 40.312 21.609 1 98.31 392 ALA B CA 1
ATOM 7621 C C . ALA B 1 392 ? 15.836 40.469 20.641 1 98.31 392 ALA B C 1
ATOM 7623 O O . ALA B 1 392 ? 16.297 41.594 20.391 1 98.31 392 ALA B O 1
ATOM 7624 N N . ASP B 1 393 ? 16.266 39.344 20.172 1 97.31 393 ASP B N 1
ATOM 7625 C CA . ASP B 1 393 ? 17.359 39.375 19.203 1 97.31 393 ASP B CA 1
ATOM 7626 C C . ASP B 1 393 ? 16.969 40.156 17.953 1 97.31 393 ASP B C 1
ATOM 7628 O O . ASP B 1 393 ? 17.781 40.906 17.406 1 97.31 393 ASP B O 1
ATOM 7632 N N . LEU B 1 394 ? 15.758 40 17.469 1 97.88 394 LEU B N 1
ATOM 7633 C CA . LEU B 1 394 ? 15.227 40.688 16.297 1 97.88 394 LEU B CA 1
ATOM 7634 C C . LEU B 1 394 ? 15.148 42.188 16.531 1 97.88 394 LEU B C 1
ATOM 7636 O O . LEU B 1 394 ? 15.555 42.969 15.688 1 97.88 394 LEU B O 1
ATOM 7640 N N . LEU B 1 395 ? 14.633 42.594 17.688 1 97.94 395 LEU B N 1
ATOM 7641 C CA . LEU B 1 395 ? 14.531 44 18.047 1 97.94 395 LEU B CA 1
ATOM 7642 C C . LEU B 1 395 ? 15.914 44.656 18.125 1 97.94 395 LEU B C 1
ATOM 7644 O O . LEU B 1 395 ? 16.125 45.75 17.594 1 97.94 395 LEU B O 1
ATOM 7648 N N . ASP B 1 396 ? 16.812 43.969 18.766 1 96.75 396 ASP B N 1
ATOM 7649 C CA . ASP B 1 396 ? 18.188 44.5 18.891 1 96.75 396 ASP B CA 1
ATOM 7650 C C . ASP B 1 396 ? 18.828 44.688 17.531 1 96.75 396 ASP B C 1
ATOM 7652 O O . ASP B 1 396 ? 19.484 45.719 17.297 1 96.75 396 ASP B O 1
ATOM 7656 N N . ALA B 1 397 ? 18.625 43.781 16.672 1 95.5 397 ALA B N 1
ATOM 7657 C CA . ALA B 1 397 ? 19.219 43.844 15.336 1 95.5 397 ALA B CA 1
ATOM 7658 C C . ALA B 1 397 ? 18.703 45.031 14.555 1 95.5 397 ALA B C 1
ATOM 7660 O O . ALA B 1 397 ? 19.359 45.531 13.633 1 95.5 397 ALA B O 1
ATOM 7661 N N . HIS B 1 398 ? 17.562 45.562 14.93 1 96.44 398 HIS B N 1
ATOM 7662 C CA . HIS B 1 398 ? 16.969 46.688 14.188 1 96.44 398 HIS B CA 1
ATOM 7663 C C . HIS B 1 398 ? 16.922 47.938 15.039 1 96.44 398 HIS B C 1
ATOM 7665 O O . HIS B 1 398 ? 16.203 48.906 14.719 1 96.44 398 HIS B O 1
ATOM 7671 N N . GLY B 1 399 ? 17.578 47.906 16.156 1 95.88 399 GLY B N 1
ATOM 7672 C CA . GLY B 1 399 ? 17.688 49.062 17.016 1 95.88 399 GLY B CA 1
ATOM 7673 C C . GLY B 1 399 ? 16.375 49.469 17.656 1 95.88 399 GLY B C 1
ATOM 7674 O O . GLY B 1 399 ? 16.141 50.656 17.922 1 95.88 399 GLY B O 1
ATOM 7675 N N . ARG B 1 400 ? 15.5 48.562 17.812 1 96.62 400 ARG B N 1
ATOM 7676 C CA . ARG B 1 400 ? 14.211 48.812 18.453 1 96.62 400 ARG B CA 1
ATOM 7677 C C . ARG B 1 400 ? 14.289 48.562 19.953 1 96.62 400 ARG B C 1
ATOM 7679 O O . ARG B 1 400 ? 15.047 47.688 20.406 1 96.62 400 ARG B O 1
ATOM 7686 N N . PRO B 1 401 ? 13.555 49.219 20.75 1 96.12 401 PRO B N 1
ATOM 7687 C CA . PRO B 1 401 ? 13.586 49.031 22.188 1 96.12 401 PRO B CA 1
ATOM 7688 C C . PRO B 1 401 ? 12.859 47.75 22.625 1 96.12 401 PRO B C 1
ATOM 7690 O O . PRO B 1 401 ? 12.125 47.156 21.844 1 96.12 401 PRO B O 1
ATOM 7693 N N . GLY B 1 402 ? 13.125 47.375 23.875 1 95.94 402 GLY B N 1
ATOM 7694 C CA . GLY B 1 402 ? 12.359 46.312 24.484 1 95.94 402 GLY B CA 1
ATOM 7695 C C . GLY B 1 402 ? 13.125 45 24.594 1 95.94 402 GLY B C 1
ATOM 7696 O O . GLY B 1 402 ? 12.734 44.094 25.328 1 95.94 402 GLY B O 1
ATOM 7697 N N . GLY B 1 403 ? 14.195 44.844 23.844 1 97.12 403 GLY B N 1
ATOM 7698 C CA . GLY B 1 403 ? 14.984 43.625 23.828 1 97.12 403 GLY B CA 1
ATOM 7699 C C . GLY B 1 403 ? 15.477 43.219 25.203 1 97.12 403 GLY B C 1
ATOM 7700 O O . GLY B 1 403 ? 15.367 42.031 25.578 1 97.12 403 GLY B O 1
ATOM 7701 N N . THR B 1 404 ? 15.977 44.125 25.922 1 96.69 404 THR B N 1
ATOM 7702 C CA . THR B 1 404 ? 16.531 43.875 27.234 1 96.69 404 THR B CA 1
ATOM 7703 C C . THR B 1 404 ? 15.445 43.375 28.188 1 96.69 404 THR B C 1
ATOM 7705 O O . THR B 1 404 ? 15.656 42.375 28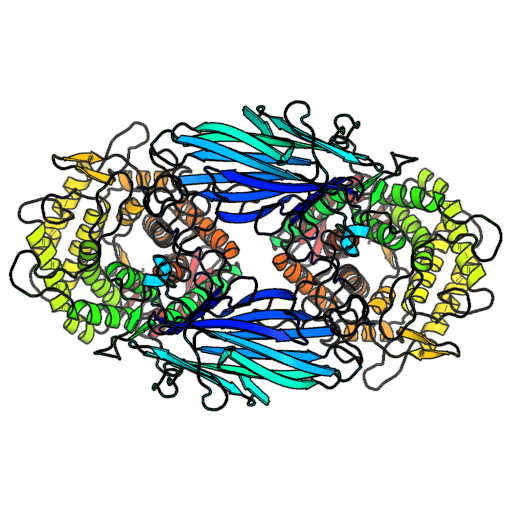.922 1 96.69 404 THR B O 1
ATOM 7708 N N . GLU B 1 405 ? 14.305 44.062 28.203 1 96.25 405 GLU B N 1
ATOM 7709 C CA . GLU B 1 405 ? 13.195 43.656 29.062 1 96.25 405 GLU B CA 1
ATOM 7710 C C . GLU B 1 405 ? 12.711 42.25 28.75 1 96.25 405 GLU B C 1
ATOM 7712 O O . GLU B 1 405 ? 12.406 41.469 29.656 1 96.25 405 GLU B O 1
ATOM 7717 N N . LEU B 1 406 ? 12.633 41.969 27.484 1 97.94 406 LEU B N 1
ATOM 7718 C CA . LEU B 1 406 ? 12.203 40.656 27.047 1 97.94 406 LEU B CA 1
ATOM 7719 C C . LEU B 1 406 ? 13.188 39.594 27.516 1 97.94 406 LEU B C 1
ATOM 7721 O O . LEU B 1 406 ? 12.781 38.531 28 1 97.94 406 LEU B O 1
ATOM 7725 N N . ARG B 1 407 ? 14.469 39.781 27.391 1 97.38 407 ARG B N 1
ATOM 7726 C CA . ARG B 1 407 ? 15.484 38.812 27.812 1 97.38 407 ARG B CA 1
ATOM 7727 C C . ARG B 1 407 ? 15.445 38.594 29.328 1 97.38 407 ARG B C 1
ATOM 7729 O O . ARG B 1 407 ? 15.609 37.469 29.812 1 97.38 407 ARG B O 1
ATOM 7736 N N . GLN B 1 408 ? 15.312 39.719 30.016 1 96.88 408 GLN B N 1
ATOM 7737 C CA . GLN B 1 408 ? 15.234 39.625 31.469 1 96.88 408 GLN B CA 1
ATOM 7738 C C . GLN B 1 408 ? 14.031 38.812 31.906 1 96.88 408 GLN B C 1
ATOM 7740 O O . GLN B 1 408 ? 14.148 37.938 32.781 1 96.88 408 GLN B O 1
ATOM 7745 N N . TRP B 1 409 ? 12.906 39.094 31.328 1 97.69 409 TRP B N 1
ATOM 7746 C CA . TRP B 1 409 ? 11.727 38.281 31.625 1 97.69 409 TRP B CA 1
ATOM 7747 C C . TRP B 1 409 ? 11.969 36.812 31.297 1 97.69 409 TRP B C 1
ATOM 7749 O O . TRP B 1 409 ? 11.641 35.938 32.094 1 97.69 409 TRP B O 1
ATOM 7759 N N . ALA B 1 410 ? 12.508 36.531 30.094 1 98.19 410 ALA B N 1
ATOM 7760 C CA . ALA B 1 410 ? 12.75 35.156 29.656 1 98.19 410 ALA B CA 1
ATOM 7761 C C . ALA B 1 410 ? 13.664 34.438 30.625 1 98.19 410 ALA B C 1
ATOM 7763 O O . ALA B 1 410 ? 13.445 33.25 30.922 1 98.19 410 ALA B O 1
ATOM 7764 N N . GLU B 1 411 ? 14.664 35.094 31.094 1 97.44 411 GLU B N 1
ATOM 7765 C CA . GLU B 1 411 ? 15.594 34.5 32.062 1 97.44 411 GLU B CA 1
ATOM 7766 C C . GLU B 1 411 ? 14.891 34.188 33.375 1 97.44 411 GLU B C 1
ATOM 7768 O O . GLU B 1 411 ? 15.117 33.125 33.969 1 97.44 411 GLU B O 1
ATOM 7773 N N . THR B 1 412 ? 14.109 35.125 33.844 1 97.38 412 THR B N 1
ATOM 7774 C CA . THR B 1 412 ? 13.344 34.906 35.062 1 97.38 412 THR B CA 1
ATOM 7775 C C . THR B 1 412 ? 12.375 33.75 34.906 1 97.38 412 THR B C 1
ATOM 7777 O O . THR B 1 412 ? 12.281 32.875 35.781 1 97.38 412 THR B O 1
ATOM 7780 N N . ALA B 1 413 ? 11.68 33.75 33.812 1 97.5 413 ALA B N 1
ATOM 7781 C CA . ALA B 1 413 ? 10.734 32.656 33.531 1 97.5 413 ALA B CA 1
ATOM 7782 C C . ALA B 1 413 ? 11.445 31.312 33.438 1 97.5 413 ALA B C 1
ATOM 7784 O O . ALA B 1 413 ? 10.914 30.297 33.906 1 97.5 413 ALA B O 1
ATOM 7785 N N . ARG B 1 414 ? 12.609 31.281 32.844 1 97.75 414 ARG B N 1
ATOM 7786 C CA . ARG B 1 414 ? 13.391 30.047 32.688 1 97.75 414 ARG B CA 1
ATOM 7787 C C . ARG B 1 414 ? 13.766 29.469 34.062 1 97.75 414 ARG B C 1
ATOM 7789 O O . ARG B 1 414 ? 13.594 28.266 34.281 1 97.75 414 ARG B O 1
ATOM 7796 N N . ARG B 1 415 ? 14.203 30.266 34.969 1 97.44 415 ARG B N 1
ATOM 7797 C CA . ARG B 1 415 ? 14.586 29.828 36.281 1 97.44 415 ARG B CA 1
ATOM 7798 C C . ARG B 1 415 ? 13.375 29.312 37.062 1 97.44 415 ARG B C 1
ATOM 7800 O O . ARG B 1 415 ? 13.438 28.25 37.688 1 97.44 415 ARG B O 1
ATOM 7807 N N . ALA B 1 416 ? 12.328 30.047 36.969 1 97.44 416 ALA B N 1
ATOM 7808 C CA . ALA B 1 416 ? 11.109 29.656 37.688 1 97.44 416 ALA B CA 1
ATOM 7809 C C . ALA B 1 416 ? 10.547 28.359 37.094 1 97.44 416 ALA B C 1
ATOM 7811 O O . ALA B 1 416 ? 10.062 27.5 37.812 1 97.44 416 ALA B O 1
ATOM 7812 N N . PHE B 1 417 ? 10.57 28.219 35.812 1 97.88 417 PHE B N 1
ATOM 7813 C CA . PHE B 1 417 ? 10 27.078 35.094 1 97.88 417 PHE B CA 1
ATOM 7814 C C . PHE B 1 417 ? 10.656 25.781 35.562 1 97.88 417 PHE B C 1
ATOM 7816 O O . PHE B 1 417 ? 9.969 24.781 35.75 1 97.88 417 PHE B O 1
ATOM 7823 N N . ARG B 1 418 ? 11.961 25.75 35.719 1 97.56 418 ARG B N 1
ATOM 7824 C CA . ARG B 1 418 ? 12.727 24.547 36.062 1 97.56 418 ARG B CA 1
ATOM 7825 C C . ARG B 1 418 ? 12.281 23.984 37.406 1 97.56 418 ARG B C 1
ATOM 7827 O O . ARG B 1 418 ? 12.367 22.781 37.625 1 97.56 418 ARG B O 1
ATOM 7834 N N . THR B 1 419 ? 11.75 24.859 38.156 1 96.25 419 THR B N 1
ATOM 7835 C CA . THR B 1 419 ? 11.273 24.438 39.469 1 96.25 419 THR B CA 1
ATOM 7836 C C . THR B 1 419 ? 9.773 24.172 39.438 1 96.25 419 THR B C 1
ATOM 7838 O O . THR B 1 419 ? 9.328 23.078 39.812 1 96.25 419 THR B O 1
ATOM 7841 N N . ASP B 1 420 ? 9 25.109 38.906 1 96.44 420 ASP B N 1
ATOM 7842 C CA . ASP B 1 420 ? 7.543 25.078 39 1 96.44 420 ASP B CA 1
ATOM 7843 C C . ASP B 1 420 ? 6.945 24.016 38.062 1 96.44 420 ASP B C 1
ATOM 7845 O O . ASP B 1 420 ? 5.883 23.469 38.375 1 96.44 420 ASP B O 1
ATOM 7849 N N . PHE B 1 421 ? 7.598 23.734 36.938 1 97.56 421 PHE B N 1
ATOM 7850 C CA . PHE B 1 421 ? 7.012 22.875 35.938 1 97.56 421 PHE B CA 1
ATOM 7851 C C . PHE B 1 421 ? 7.664 21.484 35.938 1 97.56 421 PHE B C 1
ATOM 7853 O O . PHE B 1 421 ? 7.582 20.75 34.969 1 97.56 421 PHE B O 1
ATOM 7860 N N . TRP B 1 422 ? 8.367 21.203 37 1 97.12 422 TRP B N 1
ATOM 7861 C CA . TRP B 1 422 ? 9.031 19.906 37.031 1 97.12 422 TRP B CA 1
ATOM 7862 C C . TRP B 1 422 ? 8.539 19.094 38.219 1 97.12 422 TRP B C 1
ATOM 7864 O O . TRP B 1 422 ? 8.562 19.562 39.375 1 97.12 422 TRP B O 1
ATOM 7874 N N . ILE B 1 423 ? 8.086 17.938 37.906 1 95.94 423 ILE B N 1
ATOM 7875 C CA . ILE B 1 423 ? 7.68 17 38.938 1 95.94 423 ILE B CA 1
ATOM 7876 C C . ILE B 1 423 ? 8.805 15.992 39.188 1 95.94 423 ILE B C 1
ATOM 7878 O O . ILE B 1 423 ? 9.188 15.25 38.281 1 95.94 423 ILE B O 1
ATOM 7882 N N . GLU B 1 424 ? 9.211 15.914 40.344 1 93.5 424 GLU B N 1
ATOM 7883 C CA . GLU B 1 424 ? 10.258 14.969 40.719 1 93.5 424 GLU B CA 1
ATOM 7884 C C . GLU B 1 424 ? 9.672 13.617 41.094 1 93.5 424 GLU B C 1
ATOM 7886 O O . GLU B 1 424 ? 8.633 13.547 41.75 1 93.5 424 GLU B O 1
ATOM 7891 N N . ASP B 1 425 ? 10.266 12.641 40.531 1 89.5 425 ASP B N 1
ATOM 7892 C CA . ASP B 1 425 ? 9.922 11.289 40.969 1 89.5 425 ASP B CA 1
ATOM 7893 C C . ASP B 1 425 ? 11.117 10.352 40.812 1 89.5 425 ASP B C 1
ATOM 7895 O O . ASP B 1 425 ? 12.219 10.781 40.469 1 89.5 425 ASP B O 1
ATOM 7899 N N . ARG B 1 426 ? 11.016 9.031 41.188 1 89.44 426 ARG B N 1
ATOM 7900 C CA . ARG B 1 426 ? 12.102 8.055 41.25 1 89.44 426 ARG B CA 1
ATOM 7901 C C . ARG B 1 426 ? 12.609 7.707 39.844 1 89.44 426 ARG B C 1
ATOM 7903 O O . ARG B 1 426 ? 13.727 7.223 39.688 1 89.44 426 ARG B O 1
ATOM 7910 N N . SER B 1 427 ? 11.836 8.055 38.906 1 89 427 SER B N 1
ATOM 7911 C CA . SER B 1 427 ? 12.211 7.684 37.531 1 89 427 SER B CA 1
ATOM 7912 C C . SER B 1 427 ? 12.93 8.836 36.812 1 89 427 SER B C 1
ATOM 7914 O O . SER B 1 427 ? 13.203 8.758 35.625 1 89 427 SER B O 1
ATOM 7916 N N . GLY B 1 428 ? 13.281 9.914 37.531 1 91.62 428 GLY B N 1
ATOM 7917 C CA . GLY B 1 428 ? 14 11.039 36.938 1 91.62 428 GLY B CA 1
ATOM 7918 C C . GLY B 1 428 ? 13.141 12.273 36.781 1 91.62 428 GLY B C 1
ATOM 7919 O O . GLY B 1 428 ? 13.641 13.352 36.438 1 91.62 428 GLY B O 1
ATOM 7920 N N . GLY B 1 429 ? 11.852 12.055 36.938 1 95.62 429 GLY B N 1
ATOM 7921 C CA . GLY B 1 429 ? 10.945 13.188 36.906 1 95.62 429 GLY B CA 1
ATOM 7922 C C . GLY B 1 429 ? 10.406 13.461 35.5 1 95.62 429 GLY B C 1
ATOM 7923 O O . GLY B 1 429 ? 10.672 12.703 34.594 1 95.62 429 GLY B O 1
ATOM 7924 N N . ARG B 1 430 ? 9.57 14.477 35.406 1 96.88 430 ARG B N 1
ATOM 7925 C CA . ARG B 1 430 ? 8.953 14.867 34.125 1 96.88 430 ARG B CA 1
ATOM 7926 C C . ARG B 1 430 ? 8.391 16.281 34.219 1 96.88 430 ARG B C 1
ATOM 7928 O O . ARG B 1 430 ? 8.109 16.781 35.281 1 96.88 430 ARG B O 1
ATOM 7935 N N . PRO B 1 431 ? 8.297 16.938 33.062 1 97 431 PRO B N 1
ATOM 7936 C CA . PRO B 1 431 ? 7.605 18.219 33.062 1 97 431 PRO B CA 1
ATOM 7937 C C . PRO B 1 431 ? 6.098 18.094 33.281 1 97 431 PRO B C 1
ATOM 7939 O O . PRO B 1 431 ? 5.484 17.141 32.781 1 97 431 PRO B O 1
ATOM 7942 N N . THR B 1 432 ? 5.57 19.094 34.031 1 95.19 432 THR B N 1
ATOM 7943 C CA . THR B 1 432 ? 4.121 19.156 34.156 1 95.19 432 THR B CA 1
ATOM 7944 C C . THR B 1 432 ? 3.49 19.672 32.875 1 95.19 432 THR B C 1
ATOM 7946 O O . THR B 1 432 ? 4.059 20.547 32.188 1 95.19 432 THR B O 1
ATOM 7949 N N . THR B 1 433 ? 2.311 19.156 32.531 1 93.81 433 THR B N 1
ATOM 7950 C CA . THR B 1 433 ? 1.609 19.609 31.344 1 93.81 433 THR B CA 1
ATOM 7951 C C . THR B 1 433 ? 1.111 21.047 31.531 1 93.81 433 THR B C 1
ATOM 7953 O O . THR B 1 433 ? 1.097 21.828 30.578 1 93.81 433 THR B O 1
ATOM 7956 N N . ALA B 1 434 ? 0.651 21.312 32.688 1 95.25 434 ALA B N 1
ATOM 7957 C CA . ALA B 1 434 ? 0.161 22.656 33.031 1 95.25 434 ALA B CA 1
ATOM 7958 C C . ALA B 1 434 ? 0.114 22.844 34.562 1 95.25 434 ALA B C 1
ATOM 7960 O O . ALA B 1 434 ? 0.244 21.891 35.312 1 95.25 434 ALA B O 1
ATOM 7961 N N . LEU B 1 435 ? 0.093 24.031 34.906 1 94.88 435 LEU B N 1
ATOM 7962 C CA . LEU B 1 435 ? -0.238 24.391 36.281 1 94.88 435 LEU B CA 1
ATOM 7963 C C . LEU B 1 435 ? -1.682 24.875 36.406 1 94.88 435 LEU B C 1
ATOM 7965 O O . LEU B 1 435 ? -2.09 25.781 35.656 1 94.88 435 LEU B O 1
ATOM 7969 N N . ALA B 1 436 ? -2.5 24.172 37.188 1 89.69 436 ALA B N 1
ATOM 7970 C CA . ALA B 1 436 ? -3.869 24.609 37.469 1 89.69 436 ALA B CA 1
ATOM 7971 C C . ALA B 1 436 ? -3.883 25.953 38.188 1 89.69 436 ALA B C 1
ATOM 7973 O O . ALA B 1 436 ? -2.85 26.422 38.656 1 89.69 436 ALA B O 1
ATOM 7974 N N . PRO B 1 437 ? -5.117 26.531 38.125 1 82.06 437 PRO B N 1
ATOM 7975 C CA . PRO B 1 437 ? -5.195 27.75 38.938 1 82.06 437 PRO B CA 1
ATOM 7976 C C . PRO B 1 437 ? -4.758 27.516 40.375 1 82.06 437 PRO B C 1
ATOM 7978 O O . PRO B 1 437 ? -5.18 26.547 41.031 1 82.06 437 PRO B O 1
ATOM 7981 N N . GLY B 1 438 ? -3.916 28.203 41 1 82.62 438 GLY B N 1
ATOM 7982 C CA . GLY B 1 438 ? -3.373 28.016 42.344 1 82.62 438 GLY B CA 1
ATOM 7983 C C . GLY B 1 438 ? -1.987 27.406 42.344 1 82.62 438 GLY B C 1
ATOM 7984 O O . GLY B 1 438 ? -1.353 27.297 43.406 1 82.62 438 GLY B O 1
ATOM 7985 N N . GLY B 1 439 ? -1.598 26.922 41.156 1 87.19 439 GLY B N 1
ATOM 7986 C CA . GLY B 1 439 ? -0.217 26.484 41.031 1 87.19 439 GLY B CA 1
ATOM 7987 C C . GLY B 1 439 ? -0.061 24.969 41.125 1 87.19 439 GLY B C 1
ATOM 7988 O O . GLY B 1 439 ? 1.058 24.453 41.062 1 87.19 439 GLY B O 1
ATOM 7989 N N . ARG B 1 440 ? -1.14 24.234 41.25 1 91.31 440 ARG B N 1
ATOM 7990 C CA . ARG B 1 440 ? -1.057 22.781 41.344 1 91.31 440 ARG B CA 1
ATOM 7991 C C . ARG B 1 440 ? -0.663 22.172 40 1 91.31 440 ARG B C 1
ATOM 7993 O O . ARG B 1 440 ? -1.312 22.438 38.969 1 91.31 440 ARG B O 1
ATOM 8000 N N . PRO B 1 441 ? 0.367 21.328 40.031 1 94 441 PRO B N 1
ATOM 8001 C CA . PRO B 1 441 ? 0.811 20.734 38.781 1 94 441 PRO B CA 1
ATOM 8002 C C . PRO B 1 441 ? -0.155 19.672 38.25 1 94 441 PRO B C 1
ATOM 8004 O O . PRO B 1 441 ? -0.734 18.922 39.031 1 94 441 PRO B O 1
ATOM 8007 N N . LEU B 1 442 ? -0.384 19.641 37 1 92.81 442 LEU B N 1
ATOM 8008 C CA . LEU B 1 442 ? -1.076 18.578 36.281 1 92.81 442 LEU B CA 1
ATOM 8009 C C . LEU B 1 442 ? -0.081 17.625 35.625 1 92.81 442 LEU B C 1
ATOM 8011 O O . LEU B 1 442 ? 0.559 17.984 34.625 1 92.81 442 LEU B O 1
ATOM 8015 N N . PRO B 1 443 ? 0.071 16.391 36.062 1 91 443 PRO B N 1
ATOM 8016 C CA . PRO B 1 443 ? 1.256 15.57 35.781 1 91 443 PRO B CA 1
ATOM 8017 C C . PRO B 1 443 ? 1.136 14.773 34.469 1 91 443 PRO B C 1
ATOM 8019 O O . PRO B 1 443 ? 2.004 13.953 34.156 1 91 443 PRO B O 1
ATOM 8022 N N . HIS B 1 444 ? 0.25 14.969 33.594 1 92.25 444 HIS B N 1
ATOM 8023 C CA . HIS B 1 444 ? 0.063 14.156 32.406 1 92.25 444 HIS B CA 1
ATOM 8024 C C . HIS B 1 444 ? 1.166 14.414 31.391 1 92.25 444 HIS B C 1
ATOM 8026 O O . HIS B 1 444 ? 1.535 15.562 31.141 1 92.25 444 HIS B O 1
ATOM 8032 N N . LEU B 1 445 ? 1.75 13.32 30.844 1 94.19 445 LEU B N 1
ATOM 8033 C CA . LEU B 1 445 ? 2.812 13.438 29.844 1 94.19 445 LEU B CA 1
ATOM 8034 C C . LEU B 1 445 ? 2.246 13.367 28.438 1 94.19 445 LEU B C 1
ATOM 8036 O O . LEU B 1 445 ? 1.624 12.375 28.047 1 94.19 445 LEU B O 1
ATOM 8040 N N . GLY B 1 446 ? 2.395 14.414 27.672 1 93.94 446 GLY B N 1
ATOM 8041 C CA . GLY B 1 446 ? 1.908 14.484 26.297 1 93.94 446 GLY B CA 1
ATOM 8042 C C . GLY B 1 446 ? 2.949 14.992 25.328 1 93.94 446 GLY B C 1
ATOM 8043 O O . GLY B 1 446 ? 4.004 15.484 25.734 1 93.94 446 GLY B O 1
ATOM 8044 N N . SER B 1 447 ? 2.635 14.852 24.094 1 94.56 447 SER B N 1
ATOM 8045 C CA . SER B 1 447 ? 3.58 15.195 23.047 1 94.56 447 SER B CA 1
ATOM 8046 C C . SER B 1 447 ? 3.812 16.703 22.969 1 94.56 447 SER B C 1
ATOM 8048 O O . SER B 1 447 ? 4.797 17.156 22.391 1 94.56 447 SER B O 1
ATOM 8050 N N . THR B 1 448 ? 2.994 17.516 23.609 1 93.94 448 THR B N 1
ATOM 8051 C CA . THR B 1 448 ? 3.178 18.953 23.578 1 93.94 448 THR B CA 1
ATOM 8052 C C . THR B 1 448 ? 4.48 19.344 24.266 1 93.94 448 THR B C 1
ATOM 8054 O O . THR B 1 448 ? 4.98 20.469 24.078 1 93.94 448 THR B O 1
ATOM 8057 N N . THR B 1 449 ? 5.043 18.453 25.031 1 96.5 449 THR B N 1
ATOM 8058 C CA . THR B 1 449 ? 6.305 18.703 25.719 1 96.5 449 THR B CA 1
ATOM 8059 C C . THR B 1 449 ? 7.441 18.875 24.703 1 96.5 449 THR B C 1
ATOM 8061 O O . THR B 1 449 ? 8.508 19.391 25.062 1 96.5 449 THR B O 1
ATOM 8064 N N . VAL B 1 450 ? 7.199 18.5 23.453 1 98 450 VAL B N 1
ATOM 8065 C CA . VAL B 1 450 ? 8.258 18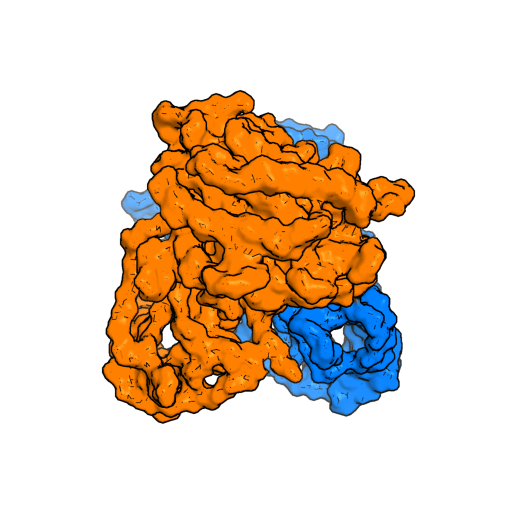.578 22.453 1 98 450 VAL B CA 1
ATOM 8066 C C . VAL B 1 450 ? 8.617 20.031 22.188 1 98 450 VAL B C 1
ATOM 8068 O O . VAL B 1 450 ? 9.742 20.344 21.781 1 98 450 VAL B O 1
ATOM 8071 N N . HIS B 1 451 ? 7.707 20.922 22.453 1 98.06 451 HIS B N 1
ATOM 8072 C CA . HIS B 1 451 ? 7.945 22.344 22.234 1 98.06 451 HIS B CA 1
ATOM 8073 C C . HIS B 1 451 ? 9.039 22.875 23.156 1 98.06 451 HIS B C 1
ATOM 8075 O O . HIS B 1 451 ? 9.656 23.891 22.875 1 98.06 451 HIS B O 1
ATOM 8081 N N . LEU B 1 452 ? 9.273 22.141 24.25 1 98.62 452 LEU B N 1
ATOM 8082 C CA . LEU B 1 452 ? 10.352 22.5 25.156 1 98.62 452 LEU B CA 1
ATOM 8083 C C . LEU B 1 452 ? 11.711 22.312 24.5 1 98.62 452 LEU B C 1
ATOM 8085 O O . LEU B 1 452 ? 12.711 22.875 24.953 1 98.62 452 LEU B O 1
ATOM 8089 N N . LEU B 1 453 ? 11.703 21.516 23.469 1 98.5 453 LEU B N 1
ATOM 8090 C CA . LEU B 1 453 ? 12.961 21.234 22.781 1 98.5 453 LEU B CA 1
ATOM 8091 C C . LEU B 1 453 ? 13.117 22.125 21.562 1 98.5 453 LEU B C 1
ATOM 8093 O O . LEU B 1 453 ? 14.188 22.156 20.938 1 98.5 453 LEU B O 1
ATOM 8097 N N . ASP B 1 454 ? 12.117 22.828 21.156 1 98.19 454 ASP B N 1
ATOM 8098 C CA . ASP B 1 454 ? 12.141 23.734 20.016 1 98.19 454 ASP B CA 1
ATOM 8099 C C . ASP B 1 454 ? 12.492 25.156 20.453 1 98.19 454 ASP B C 1
ATOM 8101 O O . ASP B 1 454 ? 11.594 25.984 20.672 1 98.19 454 ASP B O 1
ATOM 8105 N N . THR B 1 455 ? 13.766 25.484 20.406 1 98 455 THR B N 1
ATOM 8106 C CA . THR B 1 455 ? 14.195 26.719 21.047 1 98 455 THR B CA 1
ATOM 8107 C C . THR B 1 455 ? 14.391 27.828 20.016 1 98 455 THR B C 1
ATOM 8109 O O . THR B 1 455 ? 14.477 29.016 20.375 1 98 455 THR B O 1
ATOM 8112 N N . GLY B 1 456 ? 14.406 27.406 18.719 1 97.75 456 GLY B N 1
ATOM 8113 C CA . GLY B 1 456 ? 14.57 28.391 17.656 1 97.75 456 GLY B CA 1
ATOM 8114 C C . GLY B 1 456 ? 16.016 28.688 17.344 1 97.75 456 GLY B C 1
ATOM 8115 O O . GLY B 1 456 ? 16.922 28.25 18.062 1 97.75 456 GLY B O 1
ATOM 8116 N N . LEU B 1 457 ? 16.25 29.359 16.328 1 97.38 457 LEU B N 1
ATOM 8117 C CA . LEU B 1 457 ? 17.578 29.609 15.773 1 97.38 457 LEU B CA 1
ATOM 8118 C C . LEU B 1 457 ? 17.984 31.062 15.992 1 97.38 457 LEU B C 1
ATOM 8120 O O . LEU B 1 457 ? 17.219 31.969 15.703 1 97.38 457 LEU B O 1
ATOM 8124 N N . LEU B 1 458 ? 19.156 31.281 16.562 1 96.69 458 LEU B N 1
ATOM 8125 C CA . LEU B 1 458 ? 19.781 32.594 16.719 1 96.69 458 LEU B CA 1
ATOM 8126 C C . LEU B 1 458 ? 20.906 32.781 15.711 1 96.69 458 LEU B C 1
ATOM 8128 O O . LEU B 1 458 ? 21.078 31.969 14.805 1 96.69 458 LEU B O 1
ATOM 8132 N N . GLY B 1 459 ? 21.547 33.906 15.805 1 94.19 459 GLY B N 1
ATOM 8133 C CA . GLY B 1 459 ? 22.656 34.188 14.898 1 94.19 459 GLY B CA 1
ATOM 8134 C C . GLY B 1 459 ? 23.812 33.25 15.062 1 94.19 459 GLY B C 1
ATOM 8135 O O . GLY B 1 459 ? 23.969 32.625 16.109 1 94.19 459 GLY B O 1
ATOM 8136 N N . GLY B 1 460 ? 24.641 33.031 13.953 1 92.38 460 GLY B N 1
ATOM 8137 C CA . GLY B 1 460 ? 25.828 32.219 13.984 1 92.38 460 GLY B CA 1
ATOM 8138 C C . GLY B 1 460 ? 25.516 30.719 13.977 1 92.38 460 GLY B C 1
ATOM 8139 O O . GLY B 1 460 ? 26.375 29.906 14.328 1 92.38 460 GLY B O 1
ATOM 8140 N N . GLY B 1 461 ? 24.25 30.422 13.656 1 92 461 GLY B N 1
ATOM 8141 C CA . GLY B 1 461 ? 23.859 29.031 13.594 1 92 461 GLY B CA 1
ATOM 8142 C C . GLY B 1 461 ? 23.656 28.406 14.961 1 92 461 GLY B C 1
ATOM 8143 O O . GLY B 1 461 ? 23.75 27.188 15.117 1 92 461 GLY B O 1
ATOM 8144 N N . ARG B 1 462 ? 23.469 29.219 15.938 1 94.81 462 ARG B N 1
ATOM 8145 C CA . ARG B 1 462 ? 23.266 28.734 17.297 1 94.81 462 ARG B CA 1
ATOM 8146 C C . ARG B 1 462 ? 21.781 28.609 17.625 1 94.81 462 ARG B C 1
ATOM 8148 O O . ARG B 1 462 ? 20.969 29.422 17.172 1 94.81 462 ARG B O 1
ATOM 8155 N N . TYR B 1 463 ? 21.438 27.625 18.453 1 96.75 463 TYR B N 1
ATOM 8156 C CA . TYR B 1 463 ? 20.078 27.516 18.953 1 96.75 463 TYR B CA 1
ATOM 8157 C C . TYR B 1 463 ? 19.906 28.344 20.234 1 96.75 463 TYR B C 1
ATOM 8159 O O . TYR B 1 463 ? 20.859 28.484 21.016 1 96.75 463 TYR B O 1
ATOM 8167 N N . ALA B 1 464 ? 18.734 28.875 20.406 1 97.62 464 ALA B N 1
ATOM 8168 C CA . ALA B 1 464 ? 18.438 29.641 21.609 1 97.62 464 ALA B CA 1
ATOM 8169 C C . ALA B 1 464 ? 18.422 28.734 22.844 1 97.62 464 ALA B C 1
ATOM 8171 O O . ALA B 1 464 ? 18.25 27.516 22.719 1 97.62 464 ALA B O 1
ATOM 8172 N N . PRO B 1 465 ? 18.719 29.312 24.016 1 96 465 PRO B N 1
ATOM 8173 C CA . PRO B 1 465 ? 18.594 28.5 25.234 1 96 465 PRO B CA 1
ATOM 8174 C C . PRO B 1 465 ? 17.156 28.031 25.484 1 96 465 PRO B C 1
ATOM 8176 O O . PRO B 1 465 ? 16.203 28.766 25.188 1 96 465 PRO B O 1
ATOM 8179 N N . GLY B 1 466 ? 17.062 26.875 26.047 1 96.31 466 GLY B N 1
ATOM 8180 C CA . GLY B 1 466 ? 15.75 26.328 26.359 1 96.31 466 GLY B CA 1
ATOM 8181 C C . GLY B 1 466 ? 15.344 26.531 27.797 1 96.31 466 GLY B C 1
ATOM 8182 O O . GLY B 1 466 ? 16.141 27.016 28.609 1 96.31 466 GLY B O 1
ATOM 8183 N N . LEU B 1 467 ? 14.133 26.172 28.062 1 98.38 467 LEU B N 1
ATOM 8184 C CA . LEU B 1 467 ? 13.57 26.328 29.391 1 98.38 467 LEU B CA 1
ATOM 8185 C C . LEU B 1 467 ? 14.148 25.281 30.344 1 98.38 467 LEU B C 1
ATOM 8187 O O . LEU B 1 467 ? 14.227 25.516 31.562 1 98.38 467 LEU B O 1
ATOM 8191 N N . LEU B 1 468 ? 14.57 24.141 29.828 1 98.38 468 LEU B N 1
ATOM 8192 C CA . LEU B 1 468 ? 15.047 23.047 30.656 1 98.38 468 LEU B CA 1
ATOM 8193 C C . LEU B 1 468 ? 16.562 23.094 30.812 1 98.38 468 LEU B C 1
ATOM 8195 O O . LEU B 1 468 ? 17.266 23.594 29.922 1 98.38 468 LEU B O 1
ATOM 8199 N N . ASP B 1 469 ? 17.078 22.594 31.906 1 97.38 469 ASP B N 1
ATOM 8200 C CA . ASP B 1 469 ? 18.516 22.406 32.031 1 97.38 469 ASP B CA 1
ATOM 8201 C C . ASP B 1 469 ? 18.953 21.094 31.406 1 97.38 469 ASP B C 1
ATOM 8203 O O . ASP B 1 469 ? 18.156 20.391 30.781 1 97.38 469 ASP B O 1
ATOM 8207 N N . HIS B 1 470 ? 20.203 20.828 31.562 1 96.81 470 HIS B N 1
ATOM 8208 C CA . HIS B 1 470 ? 20.766 19.688 30.859 1 96.81 470 HIS B CA 1
ATOM 8209 C C . HIS B 1 470 ? 20.172 18.375 31.375 1 96.81 470 HIS B C 1
ATOM 8211 O O . HIS B 1 470 ? 19.797 17.516 30.578 1 96.81 470 HIS B O 1
ATOM 8217 N N . ALA B 1 471 ? 20.031 18.188 32.688 1 97 471 ALA B N 1
ATOM 8218 C CA . ALA B 1 471 ? 19.484 16.953 33.281 1 97 471 ALA B CA 1
ATOM 8219 C C . ALA B 1 471 ? 18.016 16.766 32.906 1 97 471 ALA B C 1
ATOM 8221 O O . ALA B 1 471 ? 17.594 15.664 32.594 1 97 471 ALA B O 1
ATOM 8222 N N . GLN B 1 472 ? 17.344 17.859 32.969 1 98.12 472 GLN B N 1
ATOM 8223 C CA . GLN B 1 472 ? 15.914 17.812 32.656 1 98.12 472 GLN B CA 1
ATOM 8224 C C . GLN B 1 472 ? 15.711 17.5 31.172 1 98.12 472 GLN B C 1
ATOM 8226 O O . GLN B 1 472 ? 14.797 16.75 30.812 1 98.12 472 GLN B O 1
ATOM 8231 N N . THR B 1 473 ? 16.547 18.062 30.281 1 98.25 473 THR B N 1
ATOM 8232 C CA . THR B 1 473 ? 16.469 17.781 28.859 1 98.25 473 THR B CA 1
ATOM 8233 C C . THR B 1 473 ? 16.75 16.312 28.578 1 98.25 473 THR B C 1
ATOM 8235 O O . THR B 1 473 ? 16.062 15.68 27.781 1 98.25 473 THR B O 1
ATOM 8238 N N . GLN B 1 474 ? 17.766 15.789 29.266 1 98 474 GLN B N 1
ATOM 8239 C CA . GLN B 1 474 ? 18.094 14.375 29.125 1 98 474 GLN B CA 1
ATOM 8240 C C . GLN B 1 474 ? 16.906 13.5 29.531 1 98 474 GLN B C 1
ATOM 8242 O O . GLN B 1 474 ? 16.594 12.523 28.844 1 98 474 GLN B O 1
ATOM 8247 N N . GLN B 1 475 ? 16.344 13.867 30.656 1 98 475 GLN B N 1
ATOM 8248 C CA . GLN B 1 475 ? 15.211 13.094 31.125 1 98 475 GLN B CA 1
ATOM 8249 C C . GLN B 1 475 ? 14.047 13.172 30.156 1 98 475 GLN B C 1
ATOM 8251 O O . GLN B 1 475 ? 13.383 12.164 29.891 1 98 475 GLN B O 1
ATOM 8256 N N . LEU B 1 476 ? 13.75 14.336 29.641 1 98.31 476 LEU B N 1
ATOM 8257 C CA . LEU B 1 476 ? 12.68 14.477 28.656 1 98.31 476 LEU B CA 1
ATOM 8258 C C . LEU B 1 476 ? 12.953 13.625 27.422 1 98.31 476 LEU B C 1
ATOM 8260 O O . LEU B 1 476 ? 12.055 12.969 26.906 1 98.31 476 LEU B O 1
ATOM 8264 N N . ALA B 1 477 ? 14.211 13.641 26.938 1 98.5 477 ALA B N 1
ATOM 8265 C CA . ALA B 1 477 ? 14.594 12.82 25.781 1 98.5 477 ALA B CA 1
ATOM 8266 C C . ALA B 1 477 ? 14.297 11.344 26.047 1 98.5 477 ALA B C 1
ATOM 8268 O O . ALA B 1 477 ? 13.75 10.656 25.188 1 98.5 477 ALA B O 1
ATOM 8269 N N . ARG B 1 478 ? 14.602 10.898 27.234 1 98 478 ARG B N 1
ATOM 8270 C CA . ARG B 1 478 ? 14.352 9.516 27.625 1 98 478 ARG B CA 1
ATOM 8271 C C . ARG B 1 478 ? 12.852 9.211 27.609 1 98 478 ARG B C 1
ATOM 8273 O O . ARG B 1 478 ? 12.43 8.156 27.125 1 98 478 ARG B O 1
ATOM 8280 N N . LEU B 1 479 ? 12.109 10.109 28.172 1 97.94 479 LEU B N 1
ATOM 8281 C CA . LEU B 1 479 ? 10.656 9.938 28.234 1 97.94 479 LEU B CA 1
ATOM 8282 C C . LEU B 1 479 ? 10.055 9.859 26.844 1 97.94 479 LEU B C 1
ATOM 8284 O O . LEU B 1 479 ? 9.25 8.969 26.547 1 97.94 479 LEU B O 1
ATOM 8288 N N . LEU B 1 480 ? 10.469 10.727 25.906 1 98.25 480 LEU B N 1
ATOM 8289 C CA . LEU B 1 480 ? 9.93 10.781 24.547 1 98.25 480 LEU B CA 1
ATOM 8290 C C . LEU B 1 480 ? 10.305 9.531 23.766 1 98.25 480 LEU B C 1
ATOM 8292 O O . LEU B 1 480 ? 9.57 9.102 22.875 1 98.25 480 LEU B O 1
ATOM 8296 N N . GLY B 1 481 ? 11.414 8.945 24.125 1 97.75 481 GLY B N 1
ATOM 8297 C CA . GLY B 1 481 ? 11.891 7.758 23.438 1 97.75 481 GLY B CA 1
ATOM 8298 C C . GLY B 1 481 ? 11.336 6.473 24.016 1 97.75 481 GLY B C 1
ATOM 8299 O O . GLY B 1 481 ? 11.516 5.395 23.453 1 97.75 481 GLY B O 1
ATOM 8300 N N . SER B 1 482 ? 10.656 6.574 25.141 1 97.25 482 SER B N 1
ATOM 8301 C CA . SER B 1 482 ? 10.125 5.383 25.797 1 97.25 482 SER B CA 1
ATOM 8302 C C . SER B 1 482 ? 8.891 4.852 25.078 1 97.25 482 SER B C 1
ATOM 8304 O O . SER B 1 482 ? 8.227 5.586 24.344 1 97.25 482 SER B O 1
ATOM 8306 N N . PRO B 1 483 ? 8.5 3.588 25.312 1 96.25 483 PRO B N 1
ATOM 8307 C CA . PRO B 1 483 ? 7.32 3.004 24.672 1 96.25 483 PRO B CA 1
ATOM 8308 C C . PRO B 1 483 ? 6.023 3.689 25.094 1 96.25 483 PRO B C 1
ATOM 8310 O O . PRO B 1 483 ? 5 3.549 24.422 1 96.25 483 PRO B O 1
ATOM 8313 N N . ALA B 1 484 ? 6.066 4.395 26.188 1 96.75 484 ALA B N 1
ATOM 8314 C CA . ALA B 1 484 ? 4.875 5.125 26.609 1 96.75 484 ALA B CA 1
ATOM 8315 C C . ALA B 1 484 ? 4.547 6.254 25.641 1 96.75 484 ALA B C 1
ATOM 8317 O O . ALA B 1 484 ? 3.373 6.562 25.406 1 96.75 484 ALA B O 1
ATOM 8318 N N . MET B 1 485 ? 5.582 6.844 25.062 1 97.88 485 MET B N 1
ATOM 8319 C CA . MET B 1 485 ? 5.367 7.988 24.188 1 97.88 485 MET B CA 1
ATOM 8320 C C . MET B 1 485 ? 5.621 7.617 22.719 1 97.88 485 MET B C 1
ATOM 8322 O O . MET B 1 485 ? 4.895 8.055 21.828 1 97.88 485 MET B O 1
ATOM 8326 N N . ASP B 1 486 ? 6.633 6.852 22.516 1 98.31 486 ASP B N 1
ATOM 8327 C CA . ASP B 1 486 ? 6.984 6.422 21.172 1 98.31 486 ASP B CA 1
ATOM 8328 C C . ASP B 1 486 ? 6.234 5.152 20.781 1 98.31 486 ASP B C 1
ATOM 8330 O O . ASP B 1 486 ? 6.559 4.062 21.266 1 98.31 486 ASP B O 1
ATOM 8334 N N . ALA B 1 487 ? 5.312 5.266 19.844 1 98.19 487 ALA B N 1
ATOM 8335 C CA . ALA B 1 487 ? 4.496 4.137 19.391 1 98.19 487 ALA B CA 1
ATOM 8336 C C . ALA B 1 487 ? 5.262 3.256 18.422 1 98.19 487 ALA B C 1
ATOM 8338 O O . ALA B 1 487 ? 4.805 2.162 18.062 1 98.19 487 ALA B O 1
ATOM 8339 N N . GLY B 1 488 ? 6.414 3.67 18.047 1 98.12 488 GLY B N 1
ATOM 8340 C CA . GLY B 1 488 ? 7.16 3.008 17 1 98.12 488 GLY B CA 1
ATOM 8341 C C . GLY B 1 488 ? 6.883 3.582 15.617 1 98.12 488 GLY B C 1
ATOM 8342 O O . GLY B 1 488 ? 7.66 3.375 14.68 1 98.12 488 GLY B O 1
ATOM 8343 N N . TRP B 1 489 ? 5.797 4.262 15.461 1 98.19 489 TRP B N 1
ATOM 8344 C CA . TRP B 1 489 ? 5.395 4.945 14.234 1 98.19 489 TRP B CA 1
ATOM 8345 C C . TRP B 1 489 ? 5.586 6.453 14.367 1 98.19 489 TRP B C 1
ATOM 8347 O O . TRP B 1 489 ? 5.668 7.164 13.359 1 98.19 489 TRP B O 1
ATOM 8357 N N . GLY B 1 490 ? 5.586 6.934 15.531 1 98.19 490 GLY B N 1
ATOM 8358 C CA . GLY B 1 490 ? 5.645 8.336 15.914 1 98.19 490 GLY B CA 1
ATOM 8359 C C . GLY B 1 490 ? 5.262 8.578 17.359 1 98.19 490 GLY B C 1
ATOM 8360 O O . GLY B 1 490 ? 5.125 7.629 18.141 1 98.19 490 GLY B O 1
ATOM 8361 N N . LEU B 1 491 ? 5.152 9.766 17.688 1 98 491 LEU B N 1
ATOM 8362 C CA . LEU B 1 491 ? 4.938 10.164 19.078 1 98 491 LEU B CA 1
ATOM 8363 C C . LEU B 1 491 ? 3.447 10.273 19.391 1 98 491 LEU B C 1
ATOM 8365 O O . LEU B 1 491 ? 2.717 10.984 18.688 1 98 491 LEU B O 1
ATOM 8369 N N . ARG B 1 492 ? 3.041 9.609 20.484 1 97.5 492 ARG B N 1
ATOM 8370 C CA . ARG B 1 492 ? 1.655 9.695 20.938 1 97.5 492 ARG B CA 1
ATOM 8371 C C . ARG B 1 492 ? 1.35 11.07 21.516 1 97.5 492 ARG B C 1
ATOM 8373 O O . ARG B 1 492 ? 2.203 11.688 22.156 1 97.5 492 ARG B O 1
ATOM 8380 N N . GLY B 1 493 ? 0.129 11.484 21.281 1 95.56 493 GLY B N 1
ATOM 8381 C CA . GLY B 1 493 ? -0.306 12.75 21.844 1 95.56 493 GLY B CA 1
ATOM 8382 C C . GLY B 1 493 ? -0.385 12.727 23.359 1 95.56 493 GLY B C 1
ATOM 8383 O O . GLY B 1 493 ? -0.214 13.758 24.016 1 95.56 493 GLY B O 1
ATOM 8384 N N . LEU B 1 494 ? -0.676 11.609 23.859 1 95.69 494 LEU B N 1
ATOM 8385 C CA . LEU B 1 494 ? -0.703 11.328 25.297 1 95.69 494 LEU B CA 1
ATOM 8386 C C . LEU B 1 494 ? -0.1 9.961 25.594 1 95.69 494 LEU B C 1
ATOM 8388 O O . LEU B 1 494 ? -0.32 9 24.844 1 95.69 494 LEU B O 1
ATOM 8392 N N . GLY B 1 495 ? 0.693 9.914 26.672 1 95.81 495 GLY B N 1
ATOM 8393 C CA . GLY B 1 495 ? 1.353 8.656 27 1 95.81 495 GLY B CA 1
ATOM 8394 C C . GLY B 1 495 ? 0.389 7.496 27.125 1 95.81 495 GLY B C 1
ATOM 8395 O O . GLY B 1 495 ? -0.725 7.66 27.641 1 95.81 495 GLY B O 1
ATOM 8396 N N . ALA B 1 496 ? 0.843 6.32 26.812 1 95.44 496 ALA B N 1
ATOM 8397 C CA . ALA B 1 496 ? 0.012 5.117 26.766 1 95.44 496 ALA B CA 1
ATOM 8398 C C . ALA B 1 496 ? -0.43 4.715 28.172 1 95.44 496 ALA B C 1
ATOM 8400 O O . ALA B 1 496 ? -1.433 4.016 28.328 1 95.44 496 ALA B O 1
ATOM 8401 N N . LYS B 1 497 ? 0.302 5.168 29.188 1 92.56 497 LYS B N 1
ATOM 8402 C CA . LYS B 1 497 ? 0.008 4.754 30.562 1 92.56 497 LYS B CA 1
ATOM 8403 C C . LYS B 1 497 ? -0.819 5.809 31.281 1 92.56 497 LYS B C 1
ATOM 8405 O O . LYS B 1 497 ? -1.225 5.605 32.438 1 92.56 497 LYS B O 1
ATOM 8410 N N . GLU B 1 498 ? -1.035 6.922 30.641 1 92.81 498 GLU B N 1
ATOM 8411 C CA . GLU B 1 498 ? -1.814 7.992 31.25 1 92.81 498 GLU B CA 1
ATOM 8412 C C . GLU B 1 498 ? -3.305 7.66 31.25 1 92.81 498 GLU B C 1
ATOM 8414 O O . GLU B 1 498 ? -3.811 7.055 30.297 1 92.81 498 GLU B O 1
ATOM 8419 N N . ALA B 1 499 ? -3.973 8.078 32.281 1 88.88 499 ALA B N 1
ATOM 8420 C CA . ALA B 1 499 ? -5.43 7.969 32.281 1 88.88 499 ALA B CA 1
ATOM 8421 C C . ALA B 1 499 ? -6.043 8.758 31.125 1 88.88 499 ALA B C 1
ATOM 8423 O O . ALA B 1 499 ? -5.613 9.875 30.828 1 88.88 499 ALA B O 1
ATOM 8424 N N . GLY B 1 500 ? -6.918 8.117 30.438 1 87.25 500 GLY B N 1
ATOM 8425 C CA . GLY B 1 500 ? -7.602 8.805 29.359 1 87.25 500 GLY B CA 1
ATOM 8426 C C . GLY B 1 500 ? -6.941 8.602 28.016 1 87.25 500 GLY B C 1
ATOM 8427 O O . GLY B 1 500 ? -7.414 9.117 27 1 87.25 500 GLY B O 1
ATOM 8428 N N . HIS B 1 501 ? -5.879 7.789 28.031 1 93.31 501 HIS B N 1
ATOM 8429 C CA . HIS B 1 501 ? -5.227 7.5 26.766 1 93.31 501 HIS B CA 1
ATOM 8430 C C . HIS B 1 501 ? -6.195 6.844 25.781 1 93.31 501 HIS B C 1
ATOM 8432 O O . HIS B 1 501 ? -6.824 5.832 26.109 1 93.31 501 HIS B O 1
ATOM 8438 N N . ASN B 1 502 ? -6.387 7.453 24.672 1 93.69 502 ASN B N 1
ATOM 8439 C CA . ASN B 1 502 ? -7.148 6.961 23.516 1 93.69 502 ASN B CA 1
ATOM 8440 C C . ASN B 1 502 ? -6.309 6.965 22.25 1 93.69 502 ASN B C 1
ATOM 8442 O O . ASN B 1 502 ? -6.008 8.023 21.703 1 93.69 502 ASN B O 1
ATOM 8446 N N . PRO B 1 503 ? -5.945 5.789 21.703 1 95 503 PRO B N 1
ATOM 8447 C CA . PRO B 1 503 ? -5.066 5.746 20.531 1 95 503 PRO B CA 1
ATOM 8448 C C . PRO B 1 503 ? -5.613 6.555 19.359 1 95 503 PRO B C 1
ATOM 8450 O O . PRO B 1 503 ? -4.844 7.004 18.5 1 95 503 PRO B O 1
ATOM 8453 N N . PHE B 1 504 ? -6.93 6.75 19.297 1 94.5 504 PHE B N 1
ATOM 8454 C CA . PHE B 1 504 ? -7.52 7.492 18.188 1 94.5 504 PHE B CA 1
ATOM 8455 C C . PHE B 1 504 ? -7.891 8.906 18.625 1 94.5 504 PHE B C 1
ATOM 8457 O O . PHE B 1 504 ? -8.516 9.648 17.859 1 94.5 504 PHE B O 1
ATOM 8464 N N . GLY B 1 505 ? -7.516 9.25 19.844 1 92.38 505 GLY B N 1
ATOM 8465 C CA . GLY B 1 505 ? -7.84 10.586 20.328 1 92.38 505 GLY B CA 1
ATOM 8466 C C . GLY B 1 505 ? -6.961 11.664 19.734 1 92.38 505 GLY B C 1
ATOM 8467 O O . GLY B 1 505 ? -5.73 11.57 19.781 1 92.38 505 GLY B O 1
ATOM 8468 N N . HIS B 1 506 ? -7.484 12.688 19.234 1 88.56 506 HIS B N 1
ATOM 8469 C CA . HIS B 1 506 ? -6.766 13.773 18.578 1 88.56 506 HIS B CA 1
ATOM 8470 C C . HIS B 1 506 ? -5.699 14.367 19.5 1 88.56 506 HIS B C 1
ATOM 8472 O O . HIS B 1 506 ? -4.605 14.703 19.047 1 88.56 506 HIS B O 1
ATOM 8478 N N . ARG B 1 507 ? -6.055 14.438 20.75 1 87.38 507 ARG B N 1
ATOM 8479 C CA . ARG B 1 507 ? -5.094 15.008 21.688 1 87.38 507 ARG B CA 1
ATOM 8480 C C . ARG B 1 507 ? -4.859 14.07 22.875 1 87.38 507 ARG B C 1
ATOM 8482 O O . ARG B 1 507 ? -4.316 14.484 23.891 1 87.38 507 ARG B O 1
ATOM 8489 N N . THR B 1 508 ? -5.312 12.867 22.688 1 91.62 508 THR B N 1
ATOM 8490 C CA . THR B 1 508 ? -5.227 11.969 23.828 1 91.62 508 THR B CA 1
ATOM 8491 C C . THR B 1 508 ? -4.551 10.656 23.453 1 91.62 508 THR B C 1
ATOM 8493 O O . THR B 1 508 ? -4.672 9.664 24.156 1 91.62 508 THR B O 1
ATOM 8496 N N . GLY B 1 509 ? -3.943 10.695 22.328 1 94.75 509 GLY B N 1
ATOM 8497 C CA . GLY B 1 509 ? -3.213 9.461 22.109 1 94.75 509 GLY B CA 1
ATOM 8498 C C . GLY B 1 509 ? -2.785 9.273 20.672 1 94.75 509 GLY B C 1
ATOM 8499 O O . GLY B 1 509 ? -1.829 8.547 20.391 1 94.75 509 GLY B O 1
ATOM 8500 N N . ALA B 1 510 ? -3.428 9.906 19.703 1 96.44 510 ALA B N 1
ATOM 8501 C CA . ALA B 1 510 ? -3.051 9.789 18.297 1 96.44 510 ALA B CA 1
ATOM 8502 C C . ALA B 1 510 ? -1.636 10.312 18.062 1 96.44 510 ALA B C 1
ATOM 8504 O O . ALA B 1 510 ? -1.155 11.172 18.812 1 96.44 510 ALA B O 1
ATOM 8505 N N . VAL B 1 511 ? -1.016 9.727 17.125 1 98 511 VAL B N 1
ATOM 8506 C CA . VAL B 1 511 ? 0.275 10.242 16.672 1 98 511 VAL B CA 1
ATOM 8507 C C . VAL B 1 511 ? 0.065 11.484 15.812 1 98 511 VAL B C 1
ATOM 8509 O O . VAL B 1 511 ? -0.633 11.43 14.797 1 98 511 VAL B O 1
ATOM 8512 N N . ARG B 1 512 ? 0.567 12.547 16.234 1 95.5 512 ARG B N 1
ATOM 8513 C CA . ARG B 1 512 ? 0.534 13.766 15.43 1 95.5 512 ARG B CA 1
ATOM 8514 C C . ARG B 1 512 ? 1.848 13.961 14.68 1 95.5 512 ARG B C 1
ATOM 8516 O O . ARG B 1 512 ? 2.908 14.078 15.297 1 95.5 512 ARG B O 1
ATOM 8523 N N . VAL B 1 513 ? 1.821 14.07 13.445 1 98.31 513 VAL B N 1
ATOM 8524 C CA . VAL B 1 513 ? 2.992 14.086 12.578 1 98.31 513 VAL B CA 1
ATOM 8525 C C . VAL B 1 513 ? 3.842 15.32 12.875 1 98.31 513 VAL B C 1
ATOM 8527 O O . VAL B 1 513 ? 5.062 15.219 13.016 1 98.31 513 VAL B O 1
ATOM 8530 N N . HIS B 1 514 ? 3.23 16.469 13.055 1 97.81 514 HIS B N 1
ATOM 8531 C CA . HIS B 1 514 ? 3.926 17.719 13.312 1 97.81 514 HIS B CA 1
ATOM 8532 C C . HIS B 1 514 ? 4.754 17.641 14.586 1 97.81 514 HIS B C 1
ATOM 8534 O O . HIS B 1 514 ? 5.945 17.969 14.578 1 97.81 514 HIS B O 1
ATOM 8540 N N . GLU B 1 515 ? 4.141 17.156 15.633 1 97.81 515 GLU B N 1
ATOM 8541 C CA . GLU B 1 515 ? 4.836 17.078 16.906 1 97.81 515 GLU B CA 1
ATOM 8542 C C . GLU B 1 515 ? 5.941 16.031 16.875 1 97.81 515 GLU B C 1
ATOM 8544 O O . GLU B 1 515 ? 6.984 16.188 17.516 1 97.81 515 GLU B O 1
ATOM 8549 N N . THR B 1 516 ? 5.723 14.961 16.141 1 98.69 516 THR B N 1
ATOM 8550 C CA . THR B 1 516 ? 6.777 13.969 15.969 1 98.69 516 THR B CA 1
ATOM 8551 C C . THR B 1 516 ? 7.984 14.586 15.266 1 98.69 516 THR B C 1
ATOM 8553 O O . THR B 1 516 ? 9.125 14.359 15.672 1 98.69 516 THR B O 1
ATOM 8556 N N . ALA B 1 517 ? 7.719 15.359 14.25 1 98.69 517 ALA B N 1
ATOM 8557 C CA . ALA B 1 517 ? 8.805 16 13.508 1 98.69 517 ALA B CA 1
ATOM 8558 C C . ALA B 1 517 ? 9.555 16.984 14.391 1 98.69 517 ALA B C 1
ATOM 8560 O O . ALA B 1 517 ? 10.781 17.062 14.336 1 98.69 517 ALA B O 1
ATOM 8561 N N . LEU B 1 518 ? 8.812 17.719 15.195 1 98.56 518 LEU B N 1
ATOM 8562 C CA . LEU B 1 518 ? 9.445 18.641 16.125 1 98.56 518 LEU B CA 1
ATOM 8563 C C . LEU B 1 518 ? 10.305 17.891 17.141 1 98.56 518 LEU B C 1
ATOM 8565 O O . LEU B 1 518 ? 11.383 18.359 17.516 1 98.56 518 LEU B O 1
ATOM 8569 N N . ALA B 1 519 ? 9.789 16.781 17.578 1 98.75 519 ALA B N 1
ATOM 8570 C CA . ALA B 1 519 ? 10.57 15.953 18.5 1 98.75 519 ALA B CA 1
ATOM 8571 C C . ALA B 1 519 ? 11.891 15.516 17.859 1 98.75 519 ALA B C 1
ATOM 8573 O O . ALA B 1 519 ? 12.945 15.609 18.484 1 98.75 519 ALA B O 1
ATOM 8574 N N . VAL B 1 520 ? 11.828 15.062 16.641 1 98.69 520 VAL B N 1
ATOM 8575 C CA . VAL B 1 520 ? 13.023 14.617 15.938 1 98.69 520 VAL B CA 1
ATOM 8576 C C . VAL B 1 520 ? 14.031 15.758 15.852 1 98.69 520 VAL B C 1
ATOM 8578 O O . VAL B 1 520 ? 15.195 15.602 16.234 1 98.69 520 VAL B O 1
ATOM 8581 N N . ALA B 1 521 ? 13.594 16.906 15.43 1 98.44 521 ALA B N 1
ATOM 8582 C CA . ALA B 1 521 ? 14.477 18.062 15.266 1 98.44 521 ALA B CA 1
ATOM 8583 C C . ALA B 1 521 ? 15.047 18.5 16.609 1 98.44 521 ALA B C 1
ATOM 8585 O O . ALA B 1 521 ? 16.234 18.781 16.719 1 98.44 521 ALA B O 1
ATOM 8586 N N . GLY B 1 522 ? 14.156 18.578 17.594 1 98.38 522 GLY B N 1
ATOM 8587 C CA . GLY B 1 522 ? 14.586 19.016 18.922 1 98.38 522 GLY B CA 1
ATOM 8588 C C . GLY B 1 522 ? 15.57 18.062 19.562 1 98.38 522 GLY B C 1
ATOM 8589 O O . GLY B 1 522 ? 16.562 18.5 20.156 1 98.38 522 GLY B O 1
ATOM 8590 N N . LEU B 1 523 ? 15.273 16.781 19.5 1 98.56 523 LEU B N 1
ATOM 8591 C CA . LEU B 1 523 ? 16.172 15.773 20.062 1 98.56 523 LEU B CA 1
ATOM 8592 C C . LEU B 1 523 ? 17.516 15.789 19.359 1 98.56 523 LEU B C 1
ATOM 8594 O O . LEU B 1 523 ? 18.562 15.695 20 1 98.56 523 LEU B O 1
ATOM 8598 N N . ALA B 1 524 ? 17.484 15.898 18.062 1 97.81 524 ALA B N 1
ATOM 8599 C CA . ALA B 1 524 ? 18.734 15.984 17.297 1 97.81 524 ALA B CA 1
ATOM 8600 C C . ALA B 1 524 ? 19.547 17.203 17.719 1 97.81 524 ALA B C 1
ATOM 8602 O O . ALA B 1 524 ? 20.766 17.094 17.953 1 97.81 524 ALA B O 1
ATOM 8603 N N . ALA B 1 525 ? 18.906 18.312 17.797 1 96.75 525 ALA B N 1
ATOM 8604 C CA . ALA B 1 525 ? 19.578 19.562 18.188 1 96.75 525 ALA B CA 1
ATOM 8605 C C . ALA B 1 525 ? 20.172 19.438 19.578 1 96.75 525 ALA B C 1
ATOM 8607 O O . ALA B 1 525 ? 21.25 20 19.859 1 96.75 525 ALA B O 1
ATOM 8608 N N . ALA B 1 526 ? 19.484 18.703 20.469 1 97.12 526 ALA B N 1
ATOM 8609 C CA . ALA B 1 526 ? 19.922 18.562 21.859 1 97.12 526 ALA B CA 1
ATOM 8610 C C . ALA B 1 526 ? 20.953 17.453 22 1 97.12 526 ALA B C 1
ATOM 8612 O O . ALA B 1 526 ? 21.5 17.219 23.078 1 97.12 526 ALA B O 1
ATOM 8613 N N . GLY B 1 527 ? 21.219 16.719 20.906 1 96.38 527 GLY B N 1
ATOM 8614 C CA . GLY B 1 527 ? 22.281 15.719 20.906 1 96.38 527 GLY B CA 1
ATOM 8615 C C . GLY B 1 527 ? 21.797 14.32 21.234 1 96.38 527 GLY B C 1
ATOM 8616 O O . GLY B 1 527 ? 22.594 13.43 21.516 1 96.38 527 GLY B O 1
ATOM 8617 N N . TYR B 1 528 ? 20.578 14.102 21.266 1 98.06 528 TYR B N 1
ATOM 8618 C CA . TYR B 1 528 ? 20.016 12.781 21.547 1 98.06 528 TYR B CA 1
ATOM 8619 C C . TYR B 1 528 ? 19.625 12.078 20.25 1 98.06 528 TYR B C 1
ATOM 8621 O O . TYR B 1 528 ? 18.438 11.82 20.016 1 98.06 528 TYR B O 1
ATOM 8629 N N . GLU B 1 529 ? 20.562 11.609 19.516 1 97.5 529 GLU B N 1
ATOM 8630 C CA . GLU B 1 529 ? 20.406 11.141 18.141 1 97.5 529 GLU B CA 1
ATOM 8631 C C . GLU B 1 529 ? 19.688 9.805 18.094 1 97.5 529 GLU B C 1
ATOM 8633 O O . GLU B 1 529 ? 18.953 9.523 17.141 1 97.5 529 GLU B O 1
ATOM 8638 N N . LYS B 1 530 ? 19.922 9 19.109 1 97.5 530 LYS B N 1
ATOM 8639 C CA . LYS B 1 530 ? 19.266 7.691 19.109 1 97.5 530 LYS B CA 1
ATOM 8640 C C . LYS B 1 530 ? 17.75 7.84 19.141 1 97.5 530 LYS B C 1
ATOM 8642 O O . LYS B 1 530 ? 17.047 7.262 18.328 1 97.5 530 LYS B O 1
ATOM 8647 N N . GLU B 1 531 ? 17.297 8.656 20.109 1 98.06 531 GLU B N 1
ATOM 8648 C CA . GLU B 1 531 ? 15.859 8.906 20.219 1 98.06 531 GLU B CA 1
ATOM 8649 C C . GLU B 1 531 ? 15.305 9.57 18.969 1 98.06 531 GLU B C 1
ATOM 8651 O O . GLU B 1 531 ? 14.242 9.188 18.469 1 98.06 531 GLU B O 1
ATOM 8656 N N . ALA B 1 532 ? 16.078 10.508 18.453 1 98.44 532 ALA B N 1
ATOM 8657 C CA . ALA B 1 532 ? 15.672 11.211 17.25 1 98.44 532 ALA B CA 1
ATOM 8658 C C . ALA B 1 532 ? 15.562 10.242 16.062 1 98.44 532 ALA B C 1
ATOM 8660 O O . ALA B 1 532 ? 14.578 10.266 15.328 1 98.44 532 ALA B O 1
ATOM 8661 N N . ALA B 1 533 ? 16.547 9.375 15.969 1 97.88 533 ALA B N 1
ATOM 8662 C CA . ALA B 1 533 ? 16.609 8.43 14.852 1 97.88 533 ALA B CA 1
ATOM 8663 C C . ALA B 1 533 ? 15.453 7.441 14.906 1 97.88 533 ALA B C 1
ATOM 8665 O O . ALA B 1 533 ? 14.875 7.098 13.875 1 97.88 533 ALA B O 1
ATOM 8666 N N . ASN B 1 534 ? 15.133 6.977 16.078 1 97.75 534 ASN B N 1
ATOM 8667 C CA . ASN B 1 534 ? 14.023 6.039 16.234 1 97.75 534 ASN B CA 1
ATOM 8668 C C . ASN B 1 534 ? 12.695 6.66 15.781 1 97.75 534 ASN B C 1
ATOM 8670 O O . ASN B 1 534 ? 11.938 6.043 15.031 1 97.75 534 ASN B O 1
ATOM 8674 N N . LEU B 1 535 ? 12.453 7.855 16.219 1 98.44 535 LEU B N 1
ATOM 8675 C CA . LEU B 1 535 ? 11.227 8.547 15.844 1 98.44 535 LEU B CA 1
ATOM 8676 C C . LEU B 1 535 ? 11.203 8.844 14.352 1 98.44 535 LEU B C 1
ATOM 8678 O O . LEU B 1 535 ? 10.164 8.695 13.703 1 98.44 535 LEU B O 1
ATOM 8682 N N . LEU B 1 536 ? 12.344 9.227 13.859 1 98.25 536 LEU B N 1
ATOM 8683 C CA . LEU B 1 536 ? 12.461 9.516 12.438 1 98.25 536 LEU B CA 1
ATOM 8684 C C . LEU B 1 536 ? 12.164 8.273 11.602 1 98.25 536 LEU B C 1
ATOM 8686 O O . LEU B 1 536 ? 11.336 8.32 10.68 1 98.25 536 LEU B O 1
ATOM 8690 N N . SER B 1 537 ? 12.812 7.176 11.93 1 96.94 537 SER B N 1
ATOM 8691 C CA . SER B 1 537 ? 12.617 5.922 11.203 1 96.94 537 SER B CA 1
ATOM 8692 C C . SER B 1 537 ? 11.164 5.461 11.281 1 96.94 537 SER B C 1
ATOM 8694 O O . SER B 1 537 ? 10.602 4.988 10.297 1 96.94 537 SER B O 1
ATOM 8696 N N . GLY B 1 538 ? 10.594 5.586 12.461 1 97.69 538 GLY B N 1
ATOM 8697 C CA . GLY B 1 538 ? 9.195 5.238 12.625 1 97.69 538 GLY B CA 1
ATOM 8698 C C . GLY B 1 538 ? 8.273 6.031 11.719 1 97.69 538 GLY B C 1
ATOM 8699 O O . GLY B 1 538 ? 7.387 5.461 11.07 1 97.69 538 GLY B O 1
ATOM 8700 N N . LEU B 1 539 ? 8.484 7.262 11.641 1 98.25 539 LEU B N 1
ATOM 8701 C CA . LEU B 1 539 ? 7.609 8.117 10.852 1 98.25 539 LEU B CA 1
ATOM 8702 C C . LEU B 1 539 ? 7.809 7.871 9.359 1 98.25 539 LEU B C 1
ATOM 8704 O O . LEU B 1 539 ? 6.852 7.918 8.586 1 98.25 539 LEU B O 1
ATOM 8708 N N . VAL B 1 540 ? 9.062 7.645 8.938 1 97.56 540 VAL B N 1
ATOM 8709 C CA . VAL B 1 540 ? 9.344 7.316 7.547 1 97.56 540 VAL B CA 1
ATOM 8710 C C . VAL B 1 540 ? 8.664 5.996 7.184 1 97.56 540 VAL B C 1
ATOM 8712 O O . VAL B 1 540 ? 8.07 5.871 6.109 1 97.56 540 VAL B O 1
ATOM 8715 N N . ASP B 1 541 ? 8.703 5.023 8.086 1 96.44 541 ASP B N 1
ATOM 8716 C CA . ASP B 1 541 ? 7.992 3.764 7.895 1 96.44 541 ASP B CA 1
ATOM 8717 C C . ASP B 1 541 ? 6.492 3.994 7.758 1 96.44 541 ASP B C 1
ATOM 8719 O O . ASP B 1 541 ? 5.844 3.41 6.887 1 96.44 541 ASP B O 1
ATOM 8723 N N . ALA B 1 542 ? 5.922 4.812 8.609 1 98.06 542 ALA B N 1
ATOM 8724 C CA . ALA B 1 542 ? 4.496 5.129 8.539 1 98.06 542 ALA B CA 1
ATOM 8725 C C . ALA B 1 542 ? 4.145 5.77 7.199 1 98.06 542 ALA B C 1
ATOM 8727 O O . ALA B 1 542 ? 3.119 5.441 6.594 1 98.06 542 ALA B O 1
ATOM 8728 N N . ALA B 1 543 ? 5.012 6.668 6.75 1 97.88 543 ALA B N 1
ATOM 8729 C CA . ALA B 1 543 ? 4.766 7.367 5.492 1 97.88 543 ALA B CA 1
ATOM 8730 C C . ALA B 1 543 ? 4.625 6.379 4.336 1 97.88 543 ALA B C 1
ATOM 8732 O O . ALA B 1 543 ? 3.785 6.566 3.451 1 97.88 543 ALA B O 1
ATOM 8733 N N . GLU B 1 544 ? 5.43 5.383 4.367 1 94.38 544 GLU B N 1
ATOM 8734 C CA . GLU B 1 544 ? 5.344 4.355 3.33 1 94.38 544 GLU B CA 1
ATOM 8735 C C . GLU B 1 544 ? 3.965 3.705 3.307 1 94.38 544 GLU B C 1
ATOM 8737 O O . GLU B 1 544 ? 3.393 3.49 2.236 1 94.38 544 GLU B O 1
ATOM 8742 N N . HIS B 1 545 ? 3.377 3.436 4.43 1 94.44 545 HIS B N 1
ATOM 8743 C CA . HIS B 1 545 ? 2.066 2.805 4.523 1 94.44 545 HIS B CA 1
ATOM 8744 C C . HIS B 1 545 ? 0.962 3.758 4.078 1 94.44 545 HIS B C 1
ATOM 8746 O O . HIS B 1 545 ? -0.098 3.318 3.625 1 94.44 545 HIS B O 1
ATOM 8752 N N . PHE B 1 546 ? 1.172 5.02 4.176 1 96.5 546 PHE B N 1
ATOM 8753 C CA . PHE B 1 546 ? 0.177 6.012 3.779 1 96.5 546 PHE B CA 1
ATOM 8754 C C . PHE B 1 546 ? 0.467 6.539 2.381 1 96.5 546 PHE B C 1
ATOM 8756 O O . PHE B 1 546 ? 0.068 7.656 2.039 1 96.5 546 PHE B O 1
ATOM 8763 N N . GLY B 1 547 ? 1.267 5.859 1.593 1 93.25 547 GLY B N 1
ATOM 8764 C CA . GLY B 1 547 ? 1.576 6.262 0.23 1 93.25 547 GLY B CA 1
ATOM 8765 C C . GLY B 1 547 ? 2.459 7.492 0.16 1 93.25 547 GLY B C 1
ATOM 8766 O O . GLY B 1 547 ? 2.346 8.297 -0.771 1 93.25 547 GLY B O 1
ATOM 8767 N N . HIS B 1 548 ? 3.252 7.727 1.253 1 95.88 548 HIS B N 1
ATOM 8768 C CA . HIS B 1 548 ? 4.211 8.82 1.392 1 95.88 548 HIS B CA 1
ATOM 8769 C C . HIS B 1 548 ? 3.498 10.156 1.552 1 95.88 548 HIS B C 1
ATOM 8771 O O . HIS B 1 548 ? 4.117 11.211 1.411 1 95.88 548 HIS B O 1
ATOM 8777 N N . ARG B 1 549 ? 2.201 10.125 1.728 1 96.5 549 ARG B N 1
ATOM 8778 C CA . ARG B 1 549 ? 1.409 11.289 2.109 1 96.5 549 ARG B CA 1
ATOM 8779 C C . ARG B 1 549 ? 0.912 11.164 3.547 1 96.5 549 ARG B C 1
ATOM 8781 O O . ARG B 1 549 ? -0.161 10.609 3.791 1 96.5 549 ARG B O 1
ATOM 8788 N N . LEU B 1 550 ? 1.649 11.641 4.434 1 97.75 550 LEU B N 1
ATOM 8789 C CA . LEU B 1 550 ? 1.326 11.516 5.848 1 97.75 550 LEU B CA 1
ATOM 8790 C C . LEU B 1 550 ? 0.06 12.297 6.188 1 97.75 550 LEU B C 1
ATOM 8792 O O . LEU B 1 550 ? -0.077 13.461 5.801 1 97.75 550 LEU B O 1
ATOM 8796 N N . PRO B 1 551 ? -0.86 11.656 6.887 1 97.62 551 PRO B N 1
ATOM 8797 C CA . PRO B 1 551 ? -1.988 12.422 7.426 1 97.62 551 PRO B CA 1
ATOM 8798 C C . PRO B 1 551 ? -1.584 13.328 8.586 1 97.62 551 PRO B C 1
ATOM 8800 O O . PRO B 1 551 ? -0.475 13.211 9.109 1 97.62 551 PRO B O 1
ATOM 8803 N N . GLU B 1 552 ? -2.408 14.219 8.922 1 97.25 552 GLU B N 1
ATOM 8804 C CA . GLU B 1 552 ? -2.123 15.102 10.047 1 97.25 552 GLU B CA 1
ATOM 8805 C C . GLU B 1 552 ? -1.891 14.312 11.328 1 97.25 552 GLU B C 1
ATOM 8807 O O . GLU B 1 552 ? -1.1 14.727 12.18 1 97.25 552 GLU B O 1
ATOM 8812 N N . MET B 1 553 ? -2.639 13.156 11.367 1 97.12 553 MET B N 1
ATOM 8813 C CA . MET B 1 553 ? -2.51 12.273 12.531 1 97.12 553 MET B CA 1
ATOM 8814 C C . MET B 1 553 ? -2.984 10.867 12.195 1 97.12 553 MET B C 1
ATOM 8816 O O . MET B 1 553 ? -3.688 10.664 11.203 1 97.12 553 MET B O 1
ATOM 8820 N N . PHE B 1 554 ? -2.592 9.961 12.945 1 97.69 554 PHE B N 1
ATOM 8821 C CA . PHE B 1 554 ? -3.07 8.586 12.867 1 97.69 554 PHE B CA 1
ATOM 8822 C C . PHE B 1 554 ? -3.016 7.918 14.234 1 97.69 554 PHE B C 1
ATOM 8824 O O . PHE B 1 554 ? -2.566 8.523 15.211 1 97.69 554 PHE B O 1
ATOM 8831 N N . ALA B 1 555 ? -3.479 6.73 14.359 1 97.5 555 ALA B N 1
ATOM 8832 C CA . ALA B 1 555 ? -3.664 6.094 15.664 1 97.5 555 ALA B CA 1
ATOM 8833 C C . ALA B 1 555 ? -2.32 5.766 16.312 1 97.5 555 ALA B C 1
ATOM 8835 O O . ALA B 1 555 ? -1.387 5.332 15.633 1 97.5 555 ALA B O 1
ATOM 8836 N N . GLY B 1 556 ? -2.248 5.938 17.609 1 97.62 556 GLY B N 1
ATOM 8837 C CA . GLY B 1 556 ? -1.033 5.668 18.359 1 97.62 556 GLY B CA 1
ATOM 8838 C C . GLY B 1 556 ? -0.932 4.234 18.844 1 97.62 556 GLY B C 1
ATOM 8839 O O . GLY B 1 556 ? -0.564 3.982 19.984 1 97.62 556 GLY B O 1
ATOM 8840 N N . GLU B 1 557 ? -1.298 3.332 18.016 1 96.19 557 GLU B N 1
ATOM 8841 C CA . GLU B 1 557 ? -1.152 1.923 18.375 1 96.19 557 GLU B CA 1
ATOM 8842 C C . GLU B 1 557 ? 0.314 1.502 18.375 1 96.19 557 GLU B C 1
ATOM 8844 O O . GLU B 1 557 ? 1.08 1.912 17.5 1 96.19 557 GLU B O 1
ATOM 8849 N N . GLN B 1 558 ? 0.606 0.644 19.312 1 96.62 558 GLN B N 1
ATOM 8850 C CA . GLN B 1 558 ? 1.985 0.179 19.422 1 96.62 558 GLN B CA 1
ATOM 8851 C C . GLN B 1 558 ? 2.375 -0.669 18.219 1 96.62 558 GLN B C 1
ATOM 8853 O O . GLN B 1 558 ? 1.655 -1.598 17.844 1 96.62 558 GLN B O 1
ATOM 8858 N N . ARG B 1 559 ? 3.455 -0.309 17.609 1 96.75 559 ARG B N 1
ATOM 8859 C CA . ARG B 1 559 ? 3.998 -1.073 16.484 1 96.75 559 ARG B CA 1
ATOM 8860 C C . ARG B 1 559 ? 4.406 -2.473 16.922 1 96.75 559 ARG B C 1
ATOM 8862 O O . ARG B 1 559 ? 4.988 -2.646 18 1 96.75 559 ARG B O 1
ATOM 8869 N N . SER B 1 560 ? 4.09 -3.426 16.188 1 92.88 560 SER B N 1
ATOM 8870 C CA . SER B 1 560 ? 4.527 -4.805 16.344 1 92.88 560 SER B CA 1
ATOM 8871 C C . SER B 1 560 ? 4.977 -5.406 15.016 1 92.88 560 SER B C 1
ATOM 8873 O O . SER B 1 560 ? 4.82 -4.785 13.969 1 92.88 560 SER B O 1
ATOM 8875 N N . ALA B 1 561 ? 5.59 -6.562 15.117 1 84.75 561 ALA B N 1
ATOM 8876 C CA . ALA B 1 561 ? 6.062 -7.203 13.891 1 84.75 561 ALA B CA 1
ATOM 8877 C C . ALA B 1 561 ? 4.914 -7.43 12.906 1 84.75 561 ALA B C 1
ATOM 8879 O O . ALA B 1 561 ? 3.871 -7.977 13.281 1 84.75 561 ALA B O 1
ATOM 8880 N N . GLY B 1 562 ? 5.117 -6.898 11.703 1 83.06 562 GLY B N 1
ATOM 8881 C CA . GLY B 1 562 ? 4.145 -7.125 10.648 1 83.06 562 GLY B CA 1
ATOM 8882 C C . GLY B 1 562 ? 2.953 -6.188 10.727 1 83.06 562 GLY B C 1
ATOM 8883 O O . GLY B 1 562 ? 2.045 -6.266 9.898 1 83.06 562 GLY B O 1
ATOM 8884 N N . SER B 1 563 ? 2.955 -5.316 11.672 1 91.62 563 SER B N 1
ATOM 8885 C CA . SER B 1 563 ? 1.815 -4.414 11.812 1 91.62 563 SER B CA 1
ATOM 8886 C C . SER B 1 563 ? 1.938 -3.223 10.867 1 91.62 563 SER B C 1
ATOM 8888 O O . SER B 1 563 ? 2.971 -3.039 10.227 1 91.62 563 SER B O 1
ATOM 8890 N N . ALA B 1 564 ? 0.844 -2.523 10.672 1 95.5 564 ALA B N 1
ATOM 8891 C CA . ALA B 1 564 ? 0.764 -1.256 9.953 1 95.5 564 ALA B CA 1
ATOM 8892 C C . ALA B 1 564 ? 0.041 -0.197 10.781 1 95.5 564 ALA B C 1
ATOM 8894 O O . ALA B 1 564 ? -0.812 -0.524 11.609 1 95.5 564 ALA B O 1
ATOM 8895 N N . PRO B 1 565 ? 0.424 1.047 10.594 1 97.69 565 PRO B N 1
ATOM 8896 C CA . PRO B 1 565 ? -0.28 2.088 11.344 1 97.69 565 PRO B CA 1
ATOM 8897 C C . PRO B 1 565 ? -1.759 2.184 10.977 1 97.69 565 PRO B C 1
ATOM 8899 O O . PRO B 1 565 ? -2.119 2.012 9.812 1 97.69 565 PRO B O 1
ATOM 8902 N N . LEU B 1 566 ? -2.6 2.467 11.969 1 97.38 566 LEU B N 1
ATOM 8903 C CA . LEU B 1 566 ? -4.035 2.604 11.758 1 97.38 566 LEU B CA 1
ATOM 8904 C C . LEU B 1 566 ? -4.402 4.039 11.406 1 97.38 566 LEU B C 1
ATOM 8906 O O . LEU B 1 566 ? -4.059 4.973 12.141 1 97.38 566 LEU B O 1
ATOM 8910 N N . PRO B 1 567 ? -5.07 4.203 10.32 1 96.44 567 PRO B N 1
ATOM 8911 C CA . PRO B 1 567 ? -5.473 5.57 9.969 1 96.44 567 PRO B CA 1
ATOM 8912 C C . PRO B 1 567 ? -6.543 6.129 10.906 1 96.44 567 PRO B C 1
ATOM 8914 O O . PRO B 1 567 ? -7.375 5.375 11.414 1 96.44 567 PRO B O 1
ATOM 8917 N N . HIS B 1 568 ? -6.441 7.375 11.219 1 95.5 568 HIS B N 1
ATOM 8918 C CA . HIS B 1 568 ? -7.555 8.062 11.859 1 95.5 568 HIS B CA 1
ATOM 8919 C C . HIS B 1 568 ? -8.672 8.352 10.859 1 95.5 568 HIS B C 1
ATOM 8921 O O . HIS B 1 568 ? -8.414 8.891 9.773 1 95.5 568 HIS B O 1
ATOM 8927 N N . PRO B 1 569 ? -9.883 8.102 11.164 1 92.56 569 PRO B N 1
ATOM 8928 C CA . PRO B 1 569 ? -10.945 8.172 10.164 1 92.56 569 PRO B CA 1
ATOM 8929 C C . PRO B 1 569 ? -11.242 9.602 9.719 1 92.56 569 PRO B C 1
ATOM 8931 O O . PRO B 1 569 ? -11.789 9.82 8.633 1 92.56 569 PRO B O 1
ATOM 8934 N N . ALA B 1 570 ? -10.836 10.594 10.461 1 91.25 570 ALA B N 1
ATOM 8935 C CA . ALA B 1 570 ? -11.242 11.961 10.148 1 91.25 570 ALA B CA 1
ATOM 8936 C C . ALA B 1 570 ? -10.031 12.852 9.883 1 91.25 570 ALA B C 1
ATOM 8938 O O . ALA B 1 570 ? -10.156 14.07 9.805 1 91.25 570 ALA B O 1
ATOM 8939 N N . ALA B 1 571 ? -8.859 12.273 9.789 1 94.44 571 ALA B N 1
ATOM 8940 C CA . ALA B 1 571 ? -7.648 13.07 9.633 1 94.44 571 ALA B CA 1
ATOM 8941 C C . ALA B 1 571 ? -7.602 13.727 8.25 1 94.44 571 ALA B C 1
ATOM 8943 O O . ALA B 1 571 ? -7.984 13.109 7.254 1 94.44 571 ALA B O 1
ATOM 8944 N N . CYS B 1 572 ? -7.141 14.945 8.227 1 96.12 572 CYS B N 1
ATOM 8945 C CA . CYS B 1 572 ? -6.855 15.578 6.949 1 96.12 572 CYS B CA 1
ATOM 8946 C C . CYS B 1 572 ? -5.66 14.922 6.27 1 96.12 572 CYS B C 1
ATOM 8948 O O . CYS B 1 572 ? -4.656 14.625 6.918 1 96.12 572 CYS B O 1
ATOM 8950 N N . ARG B 1 573 ? -5.793 14.703 5.051 1 96.94 573 ARG B N 1
ATOM 8951 C CA . ARG B 1 573 ? -4.746 14.172 4.184 1 96.94 573 ARG B CA 1
ATOM 8952 C C . ARG B 1 573 ? -4.961 14.617 2.738 1 96.94 573 ARG B C 1
ATOM 8954 O O . ARG B 1 573 ? -5.805 14.062 2.031 1 96.94 573 ARG B O 1
ATOM 8961 N N . PRO B 1 574 ? -4.32 15.688 2.328 1 97.38 574 PRO B N 1
ATOM 8962 C CA . PRO B 1 574 ? -3.102 16.25 2.912 1 97.38 574 PRO B CA 1
ATOM 8963 C C . PRO B 1 574 ? -3.389 17.312 3.973 1 97.38 574 PRO B C 1
ATOM 8965 O O . PRO B 1 574 ? -4.5 17.844 4.039 1 97.38 574 PRO B O 1
ATOM 8968 N N . ALA B 1 575 ? -2.402 17.531 4.777 1 98.06 575 ALA B N 1
ATOM 8969 C CA . ALA B 1 575 ? -2.361 18.609 5.754 1 98.06 575 ALA B CA 1
ATOM 8970 C C . ALA B 1 575 ? -1.05 19.391 5.664 1 98.06 575 ALA B C 1
ATOM 8972 O O . ALA B 1 575 ? 0.01 18.797 5.438 1 98.06 575 ALA B O 1
ATOM 8973 N N . ALA B 1 576 ? -1.119 20.688 5.859 1 98.5 576 ALA B N 1
ATOM 8974 C CA . ALA B 1 576 ? 0.037 21.562 5.66 1 98.5 576 ALA B CA 1
ATOM 8975 C C . ALA B 1 576 ? 1.164 21.203 6.625 1 98.5 576 ALA B C 1
ATOM 8977 O O . ALA B 1 576 ? 2.314 21.031 6.215 1 98.5 576 ALA B O 1
ATOM 8978 N N . THR B 1 577 ? 0.828 21.062 7.859 1 98.5 577 THR B N 1
ATOM 8979 C CA . THR B 1 577 ? 1.868 20.797 8.844 1 98.5 577 THR B CA 1
ATOM 8980 C C . THR B 1 577 ? 2.451 19.391 8.641 1 98.5 577 THR B C 1
ATOM 8982 O O . THR B 1 577 ? 3.641 19.172 8.883 1 98.5 577 THR B O 1
ATOM 8985 N N . ALA B 1 578 ? 1.626 18.453 8.219 1 98.56 578 ALA B N 1
ATOM 8986 C CA . ALA B 1 578 ? 2.143 17.125 7.938 1 98.56 578 ALA B CA 1
ATOM 8987 C C . ALA B 1 578 ? 3.111 17.141 6.758 1 98.56 578 ALA B C 1
ATOM 8989 O O . ALA B 1 578 ? 4.191 16.562 6.824 1 98.56 578 ALA B O 1
ATOM 8990 N N . ALA B 1 579 ? 2.742 17.797 5.688 1 98.56 579 ALA B N 1
ATOM 8991 C CA . ALA B 1 579 ? 3.623 17.922 4.531 1 98.56 579 ALA B CA 1
ATOM 8992 C C . ALA B 1 579 ? 4.902 18.672 4.891 1 98.56 579 ALA B C 1
ATOM 8994 O O . ALA B 1 579 ? 6.004 18.25 4.527 1 98.56 579 ALA B O 1
ATOM 8995 N N . ALA B 1 580 ? 4.781 19.75 5.621 1 98.81 580 ALA B N 1
ATOM 8996 C CA . ALA B 1 580 ? 5.934 20.547 6.031 1 98.81 580 ALA B CA 1
ATOM 8997 C C . ALA B 1 580 ? 6.852 19.766 6.961 1 98.81 580 ALA B C 1
ATOM 8999 O O . ALA B 1 580 ? 8.062 19.984 6.973 1 98.81 580 ALA B O 1
ATOM 9000 N N . SER B 1 581 ? 6.254 18.875 7.707 1 98.75 581 SER B N 1
ATOM 9001 C CA . SER B 1 581 ? 7.035 18.031 8.609 1 98.75 581 SER B CA 1
ATOM 9002 C C . SER B 1 581 ? 8.047 17.188 7.84 1 98.75 581 SER B C 1
ATOM 9004 O O . SER B 1 581 ? 9.148 16.922 8.328 1 98.75 581 SER B O 1
ATOM 9006 N N . ALA B 1 582 ? 7.68 16.766 6.656 1 98.44 582 ALA B N 1
ATOM 9007 C CA . ALA B 1 582 ? 8.617 16.016 5.836 1 98.44 582 ALA B CA 1
ATOM 9008 C C . ALA B 1 582 ? 9.844 16.844 5.496 1 98.44 582 ALA B C 1
ATOM 9010 O O . ALA B 1 582 ? 10.977 16.344 5.496 1 98.44 582 ALA B O 1
ATOM 9011 N N . ILE B 1 583 ? 9.672 18.125 5.219 1 98.5 583 ILE B N 1
ATOM 9012 C CA . ILE B 1 583 ? 10.773 19.047 4.934 1 98.5 583 ILE B CA 1
ATOM 9013 C C . ILE B 1 583 ? 11.672 19.172 6.164 1 98.5 583 ILE B C 1
ATOM 9015 O O . ILE B 1 583 ? 12.891 19.031 6.07 1 98.5 583 ILE B O 1
ATOM 9019 N N . LEU B 1 584 ? 10.992 19.359 7.277 1 98.62 584 LEU B N 1
ATOM 9020 C CA . LEU B 1 584 ? 11.727 19.516 8.523 1 98.62 584 LEU B CA 1
ATOM 9021 C C . LEU B 1 584 ? 12.547 18.266 8.844 1 98.62 584 LEU B C 1
ATOM 9023 O O . LEU B 1 584 ? 13.719 18.359 9.203 1 98.62 584 LEU B O 1
ATOM 9027 N N . LEU B 1 585 ? 11.938 17.109 8.719 1 98.19 585 LEU B N 1
ATOM 9028 C CA . LEU B 1 585 ? 12.609 15.852 9.016 1 98.19 585 LEU B CA 1
ATOM 9029 C C . LEU B 1 585 ? 13.867 15.695 8.172 1 98.19 585 LEU B C 1
ATOM 9031 O O . LEU B 1 585 ? 14.945 15.414 8.703 1 98.19 585 LEU B O 1
ATOM 9035 N N . LEU B 1 586 ? 13.727 15.945 6.914 1 97.25 586 LEU B N 1
ATOM 9036 C CA . LEU B 1 586 ? 14.836 15.672 6.008 1 97.25 586 LEU B CA 1
ATOM 9037 C C . LEU B 1 586 ? 15.938 16.719 6.16 1 97.25 586 LEU B C 1
ATOM 9039 O O . LEU B 1 586 ? 17.125 16.391 6.094 1 97.25 586 LEU B O 1
ATOM 9043 N N . THR B 1 587 ? 15.602 17.938 6.383 1 97.38 587 THR B N 1
ATOM 9044 C CA . THR B 1 587 ? 16.609 18.969 6.539 1 97.38 587 THR B CA 1
ATOM 9045 C C . THR B 1 587 ? 17.297 18.859 7.898 1 97.38 587 THR B C 1
ATOM 9047 O O . THR B 1 587 ? 18.438 19.328 8.07 1 97.38 587 THR B O 1
ATOM 9050 N N . THR B 1 588 ? 16.562 18.312 8.898 1 97.62 588 THR B N 1
ATOM 9051 C CA . THR B 1 588 ? 17.172 18.016 10.195 1 97.62 588 THR B CA 1
ATOM 9052 C C . THR B 1 588 ? 18.359 17.078 10.039 1 97.62 588 THR B C 1
ATOM 9054 O O . THR B 1 588 ? 19.359 17.219 10.734 1 97.62 588 THR B O 1
ATOM 9057 N N . LEU B 1 589 ? 18.281 16.156 9.109 1 97.06 589 LEU B N 1
ATOM 9058 C CA . LEU B 1 589 ? 19.359 15.195 8.875 1 97.06 589 LEU B CA 1
ATOM 9059 C C . LEU B 1 589 ? 20.641 15.914 8.453 1 97.06 589 LEU B C 1
ATOM 9061 O O . LEU B 1 589 ? 21.75 15.508 8.828 1 97.06 589 LEU B O 1
ATOM 9065 N N . ALA B 1 590 ? 20.438 16.969 7.703 1 96.38 590 ALA B N 1
ATOM 9066 C CA . ALA B 1 590 ? 21.594 17.734 7.23 1 96.38 590 ALA B CA 1
ATOM 9067 C C . ALA B 1 590 ? 22.016 18.766 8.266 1 96.38 590 ALA B C 1
ATOM 9069 O O . ALA B 1 590 ? 23.141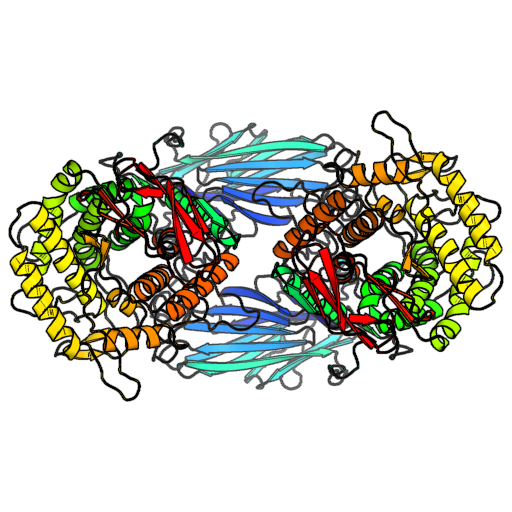 19.266 8.211 1 96.38 590 ALA B O 1
ATOM 9070 N N . GLY B 1 591 ? 21.172 19.172 9.164 1 96.81 591 GLY B N 1
ATOM 9071 C CA . GLY B 1 591 ? 21.469 20.156 10.203 1 96.81 591 GLY B CA 1
ATOM 9072 C C . GLY B 1 591 ? 21.797 21.531 9.648 1 96.81 591 GLY B C 1
ATOM 9073 O O . GLY B 1 591 ? 22.797 22.141 10.031 1 96.81 591 GLY B O 1
ATOM 9074 N N . ILE B 1 592 ? 20.953 22.031 8.766 1 97.06 592 ILE B N 1
ATOM 9075 C CA . ILE B 1 592 ? 21.172 23.297 8.094 1 97.06 592 ILE B CA 1
ATOM 9076 C C . ILE B 1 592 ? 20.797 24.453 9.031 1 97.06 592 ILE B C 1
ATOM 9078 O O . ILE B 1 592 ? 19.625 24.594 9.391 1 97.06 592 ILE B O 1
ATOM 9082 N N . ARG B 1 593 ? 21.719 25.312 9.391 1 97.62 593 ARG B N 1
ATOM 9083 C CA . ARG B 1 593 ? 21.516 26.453 10.281 1 97.62 593 ARG B CA 1
ATOM 9084 C C . ARG B 1 593 ? 22.078 27.734 9.664 1 97.62 593 ARG B C 1
ATOM 9086 O O . ARG B 1 593 ? 23.203 28.125 9.953 1 97.62 593 ARG B O 1
ATOM 9093 N N . PRO B 1 594 ? 21.297 28.391 8.938 1 97.38 594 PRO B N 1
ATOM 9094 C CA . PRO B 1 594 ? 21.781 29.578 8.234 1 97.38 594 PRO B CA 1
ATOM 9095 C C . PRO B 1 594 ? 21.734 30.844 9.086 1 97.38 594 PRO B C 1
ATOM 9097 O O . PRO B 1 594 ? 20.906 30.938 10 1 97.38 594 PRO B O 1
ATOM 9100 N N . ASP B 1 595 ? 22.562 31.766 8.859 1 97.25 595 ASP B N 1
ATOM 9101 C CA . ASP B 1 595 ? 22.578 33.156 9.273 1 97.25 595 ASP B CA 1
ATOM 9102 C C . ASP B 1 595 ? 22.891 34.094 8.094 1 97.25 595 ASP B C 1
ATOM 9104 O O . ASP B 1 595 ? 23.984 34.625 8.008 1 97.25 595 ASP B O 1
ATOM 9108 N N . ALA B 1 596 ? 21.875 34.281 7.332 1 96.38 596 ALA B N 1
ATOM 9109 C CA . ALA B 1 596 ? 22.031 35 6.07 1 96.38 596 ALA B CA 1
ATOM 9110 C C . ALA B 1 596 ? 22.562 36.406 6.309 1 96.38 596 ALA B C 1
ATOM 9112 O O . ALA B 1 596 ? 23.422 36.875 5.562 1 96.38 596 ALA B O 1
ATOM 9113 N N . PRO B 1 597 ? 22.016 37.125 7.332 1 95.38 597 PRO B N 1
ATOM 9114 C CA . PRO B 1 597 ? 22.594 38.469 7.582 1 95.38 597 PRO B CA 1
ATOM 9115 C C . PRO B 1 597 ? 24.109 38.406 7.773 1 95.38 597 PRO B C 1
ATOM 9117 O O . PRO B 1 597 ? 24.812 39.344 7.371 1 95.38 597 PRO B O 1
ATOM 9120 N N . ALA B 1 598 ? 24.594 37.406 8.375 1 95.38 598 ALA B N 1
ATOM 9121 C CA . ALA B 1 598 ? 26.031 37.25 8.586 1 95.38 598 ALA B CA 1
ATOM 9122 C C . ALA B 1 598 ? 26.688 36.531 7.414 1 95.38 598 ALA B C 1
ATOM 9124 O O . ALA B 1 598 ? 27.891 36.25 7.438 1 95.38 598 ALA B O 1
ATOM 9125 N N . ARG B 1 599 ? 25.938 36.094 6.402 1 95.31 599 ARG B N 1
ATOM 9126 C CA . ARG B 1 599 ? 26.391 35.406 5.207 1 95.31 599 ARG B CA 1
ATOM 9127 C C . ARG B 1 599 ? 27.094 34.094 5.57 1 95.31 599 ARG B C 1
ATOM 9129 O O . ARG B 1 599 ? 28.172 33.781 5.047 1 95.31 599 ARG B O 1
ATOM 9136 N N . THR B 1 600 ? 26.516 33.406 6.488 1 96.06 600 THR B N 1
ATOM 9137 C CA . THR B 1 600 ? 27.062 32.125 6.922 1 96.06 600 THR B CA 1
ATOM 9138 C C . THR B 1 600 ? 25.984 31.047 6.969 1 96.06 600 THR B C 1
ATOM 9140 O O . THR B 1 600 ? 24.797 31.375 7.078 1 96.06 600 THR B O 1
ATOM 9143 N N . VAL B 1 601 ? 26.359 29.812 6.766 1 96.69 601 VAL B N 1
ATOM 9144 C CA . VAL B 1 601 ? 25.5 28.656 6.992 1 96.69 601 VAL B CA 1
ATOM 9145 C C . VAL B 1 601 ? 26.297 27.562 7.711 1 96.69 601 VAL B C 1
ATOM 9147 O O . VAL B 1 601 ? 27.406 27.219 7.293 1 96.69 601 VAL B O 1
ATOM 9150 N N . THR B 1 602 ? 25.844 27.172 8.766 1 96.12 602 THR B N 1
ATOM 9151 C CA . THR B 1 602 ? 26.438 26.062 9.516 1 96.12 602 THR B CA 1
ATOM 9152 C C . THR B 1 602 ? 25.719 24.75 9.211 1 96.12 602 THR B C 1
ATOM 9154 O O . THR B 1 602 ? 24.484 24.719 9.109 1 96.12 602 THR B O 1
ATOM 9157 N N . LEU B 1 603 ? 26.438 23.656 8.961 1 96 603 LEU B N 1
ATOM 9158 C CA . LEU B 1 603 ? 25.906 22.312 8.797 1 96 603 LEU B CA 1
ATOM 9159 C C . LEU B 1 603 ? 26.297 21.422 9.969 1 96 603 LEU B C 1
ATOM 9161 O O . LEU B 1 603 ? 27.469 21.266 10.273 1 96 603 LEU B O 1
ATOM 9165 N N . ARG B 1 604 ? 25.344 20.922 10.664 1 95.44 604 ARG B N 1
ATOM 9166 C CA . ARG B 1 604 ? 25.531 19.969 11.758 1 95.44 604 ARG B CA 1
ATOM 9167 C C . ARG B 1 604 ? 24.703 18.719 11.547 1 95.44 604 ARG B C 1
ATOM 9169 O O . ARG B 1 604 ? 23.734 18.484 12.258 1 95.44 604 ARG B O 1
ATOM 9176 N N . PRO B 1 605 ? 25.125 17.906 10.617 1 96.38 605 PRO B N 1
ATOM 9177 C CA . PRO B 1 605 ? 24.344 16.703 10.297 1 96.38 605 PRO B CA 1
ATOM 9178 C C . PRO B 1 605 ? 24.219 15.742 11.477 1 96.38 605 PRO B C 1
ATOM 9180 O O . PRO B 1 605 ? 25.062 15.766 12.375 1 96.38 605 PRO B O 1
ATOM 9183 N N . VAL B 1 606 ? 23.125 14.984 11.508 1 96.44 606 VAL B N 1
ATOM 9184 C CA . VAL B 1 606 ? 23.016 13.875 12.445 1 96.44 606 VAL B CA 1
ATOM 9185 C C . VAL B 1 606 ? 24.141 12.859 12.18 1 96.44 606 VAL B C 1
ATOM 9187 O O . VAL B 1 606 ? 24.188 12.25 11.109 1 96.44 606 VAL B O 1
ATOM 9190 N N . ARG B 1 607 ? 24.906 12.562 13.039 1 95.19 607 ARG B N 1
ATOM 9191 C CA . ARG B 1 607 ? 26.172 11.852 12.836 1 95.19 607 ARG B CA 1
ATOM 9192 C C . ARG B 1 607 ? 25.922 10.367 12.562 1 95.19 607 ARG B C 1
ATOM 9194 O O . ARG B 1 607 ? 26.703 9.727 11.844 1 95.19 607 ARG B O 1
ATOM 9201 N N . SER B 1 608 ? 24.891 9.859 13.07 1 93.5 608 SER B N 1
ATOM 9202 C CA . SER B 1 608 ? 24.609 8.43 12.922 1 93.5 608 SER B CA 1
ATOM 9203 C C . SER B 1 608 ? 24.109 8.102 11.523 1 93.5 608 SER B C 1
ATOM 9205 O O . SER B 1 608 ? 24.016 6.934 11.148 1 93.5 608 SER B O 1
ATOM 9207 N N . ALA B 1 609 ? 23.703 9.078 10.711 1 94.5 609 ALA B N 1
ATOM 9208 C CA . ALA B 1 609 ? 23.156 8.906 9.367 1 94.5 609 ALA B CA 1
ATOM 9209 C C . ALA B 1 609 ? 22.109 7.793 9.344 1 94.5 609 ALA B C 1
ATOM 9211 O O . ALA B 1 609 ? 22.234 6.824 8.586 1 94.5 609 ALA B O 1
ATOM 9212 N N . PRO B 1 610 ? 21.109 7.984 10.141 1 94.12 610 PRO B N 1
ATOM 9213 C CA . PRO B 1 610 ? 20.188 6.879 10.398 1 94.12 610 PRO B CA 1
ATOM 9214 C C . PRO B 1 610 ? 19.516 6.367 9.125 1 94.12 610 PRO B C 1
ATOM 9216 O O . PRO B 1 610 ? 19.062 5.223 9.086 1 94.12 610 PRO B O 1
ATOM 9219 N N . LEU B 1 611 ? 19.469 7.102 8.031 1 93.81 611 LEU B N 1
ATOM 9220 C CA . LEU B 1 611 ? 18.812 6.688 6.793 1 93.81 611 LEU B CA 1
ATOM 9221 C C . LEU B 1 611 ? 19.828 6.547 5.668 1 93.81 611 LEU B C 1
ATOM 9223 O O . LEU B 1 611 ? 19.469 6.5 4.492 1 93.81 611 LEU B O 1
ATOM 9227 N N . GLY B 1 612 ? 21.078 6.539 6.02 1 94.25 612 GLY B N 1
ATOM 9228 C CA . GLY B 1 612 ? 22.156 6.445 5.051 1 94.25 612 GLY B CA 1
ATOM 9229 C C . GLY B 1 612 ? 22.469 7.77 4.379 1 94.25 612 GLY B C 1
ATOM 9230 O O . GLY B 1 612 ? 22.234 8.836 4.953 1 94.25 612 GLY B O 1
ATOM 9231 N N . GLU B 1 613 ? 23.062 7.645 3.219 1 96.56 613 GLU B N 1
ATOM 9232 C CA . GLU B 1 613 ? 23.391 8.844 2.453 1 96.56 613 GLU B CA 1
ATOM 9233 C C . GLU B 1 613 ? 22.141 9.547 1.953 1 96.56 613 GLU B C 1
ATOM 9235 O O . GLU B 1 613 ? 21.203 8.891 1.497 1 96.56 613 GLU B O 1
ATOM 9240 N N . ILE B 1 614 ? 22.203 10.859 2.02 1 97.25 614 ILE B N 1
ATOM 9241 C CA . ILE B 1 614 ? 21.062 11.633 1.515 1 97.25 614 ILE B CA 1
ATOM 9242 C C . ILE B 1 614 ? 21.562 12.906 0.841 1 97.25 614 ILE B C 1
ATOM 9244 O O . ILE B 1 614 ? 22.484 13.555 1.34 1 97.25 614 ILE B O 1
ATOM 9248 N N . GLY B 1 615 ? 21.078 13.109 -0.33 1 98.25 615 GLY B N 1
ATOM 9249 C CA . GLY B 1 615 ? 21.281 14.367 -1.031 1 98.25 615 GLY B CA 1
ATOM 9250 C C . GLY B 1 615 ? 20.016 15.195 -1.155 1 98.25 615 GLY B C 1
ATOM 9251 O O . GLY B 1 615 ? 18.953 14.672 -1.5 1 98.25 615 GLY B O 1
ATOM 9252 N N . LEU B 1 616 ? 20.109 16.453 -0.765 1 98.38 616 LEU B N 1
ATOM 9253 C CA . LEU B 1 616 ? 19 17.391 -0.891 1 98.38 616 LEU B CA 1
ATOM 9254 C C . LEU B 1 616 ? 19.344 18.5 -1.871 1 98.38 616 LEU B C 1
ATOM 9256 O O . LEU B 1 616 ? 20.344 19.203 -1.695 1 98.38 616 LEU B O 1
ATOM 9260 N N . THR B 1 617 ? 18.562 18.656 -2.881 1 98.31 617 THR B N 1
ATOM 9261 C CA . THR B 1 617 ? 18.75 19.703 -3.883 1 98.31 617 THR B CA 1
ATOM 9262 C C . THR B 1 617 ? 17.484 20.547 -4.004 1 98.31 617 THR B C 1
ATOM 9264 O O . THR B 1 617 ? 16.438 20.203 -3.473 1 98.31 617 THR B O 1
ATOM 9267 N N . GLY B 1 618 ? 17.641 21.703 -4.566 1 97.62 618 GLY B N 1
ATOM 9268 C CA . GLY B 1 618 ? 16.516 22.594 -4.781 1 97.62 618 GLY B CA 1
ATOM 9269 C C . GLY B 1 618 ? 16.109 23.344 -3.531 1 97.62 618 GLY B C 1
ATOM 9270 O O . GLY B 1 618 ? 14.977 23.828 -3.43 1 97.62 618 GLY B O 1
ATOM 9271 N N . LEU B 1 619 ? 16.953 23.406 -2.561 1 98.31 619 LEU B N 1
ATOM 9272 C CA . LEU B 1 619 ? 16.703 24.234 -1.376 1 98.31 619 LEU B CA 1
ATOM 9273 C C . LEU B 1 619 ? 17.094 25.688 -1.632 1 98.31 619 LEU B C 1
ATOM 9275 O O . LEU B 1 619 ? 17.609 26.016 -2.705 1 98.31 619 LEU B O 1
ATOM 9279 N N . ARG B 1 620 ? 16.812 26.5 -0.678 1 97.88 620 ARG B N 1
ATOM 9280 C CA . ARG B 1 620 ? 17.156 27.906 -0.775 1 97.88 620 ARG B CA 1
ATOM 9281 C C . ARG B 1 620 ? 17.75 28.422 0.535 1 97.88 620 ARG B C 1
ATOM 9283 O O . ARG B 1 620 ? 17.234 28.125 1.613 1 97.88 620 ARG B O 1
ATOM 9290 N N . VAL B 1 621 ? 18.844 29.078 0.462 1 96.62 621 VAL B N 1
ATOM 9291 C CA . VAL B 1 621 ? 19.469 29.828 1.551 1 96.62 621 VAL B CA 1
ATOM 9292 C C . VAL B 1 621 ? 19.922 31.203 1.046 1 96.62 621 VAL B C 1
ATOM 9294 O O . VAL B 1 621 ? 20.531 31.297 -0.021 1 96.62 621 VAL B O 1
ATOM 9297 N N . ALA B 1 622 ? 19.547 32.25 1.745 1 94.25 622 ALA B N 1
ATOM 9298 C CA . ALA B 1 622 ? 19.906 33.625 1.369 1 94.25 622 ALA B CA 1
ATOM 9299 C C . ALA B 1 622 ? 19.453 33.938 -0.052 1 94.25 622 ALA B C 1
ATOM 9301 O O . ALA B 1 622 ? 20.219 34.469 -0.853 1 94.25 622 ALA B O 1
ATOM 9302 N N . GLU B 1 623 ? 18.281 33.375 -0.345 1 88.81 623 GLU B N 1
ATOM 9303 C CA . GLU B 1 623 ? 17.578 33.656 -1.599 1 88.81 623 GLU B CA 1
ATOM 9304 C C . GLU B 1 623 ? 18.328 33.031 -2.785 1 88.81 623 GLU B C 1
ATOM 9306 O O . GLU B 1 623 ? 18.172 33.5 -3.918 1 88.81 623 GLU B O 1
ATOM 9311 N N . ALA B 1 624 ? 19.156 32.094 -2.535 1 95.62 624 ALA B N 1
ATOM 9312 C CA . ALA B 1 624 ? 19.906 31.406 -3.586 1 95.62 624 ALA B CA 1
ATOM 9313 C C . ALA B 1 624 ? 19.734 29.906 -3.479 1 95.62 624 ALA B C 1
ATOM 9315 O O . ALA B 1 624 ? 19.406 29.375 -2.408 1 95.62 624 ALA B O 1
ATOM 9316 N N . PRO B 1 625 ? 19.984 29.25 -4.625 1 96.75 625 PRO B N 1
ATOM 9317 C CA . PRO B 1 625 ? 19.906 27.797 -4.586 1 96.75 625 PRO B CA 1
ATOM 9318 C C . PRO B 1 625 ? 20.922 27.172 -3.629 1 96.75 625 PRO B C 1
ATOM 9320 O O . PRO B 1 625 ? 22.062 27.656 -3.529 1 96.75 625 PRO B O 1
ATOM 9323 N N . PHE B 1 626 ? 20.625 26.188 -3 1 97.69 626 PHE B N 1
ATOM 9324 C CA . PHE B 1 626 ? 21.453 25.5 -2.012 1 97.69 626 PHE B CA 1
ATOM 9325 C C . PHE B 1 626 ? 21.266 24 -2.111 1 97.69 626 PHE B C 1
ATOM 9327 O O . PHE B 1 626 ? 20.156 23.516 -2.316 1 97.69 626 PHE B O 1
ATOM 9334 N N . ALA B 1 627 ? 22.25 23.219 -2.109 1 98.12 627 ALA B N 1
ATOM 9335 C CA . ALA B 1 627 ? 22.25 21.75 -2.135 1 98.12 627 ALA B CA 1
ATOM 9336 C C . ALA B 1 627 ? 23.266 21.188 -1.162 1 98.12 627 ALA B C 1
ATOM 9338 O O . ALA B 1 627 ? 24.375 21.719 -1.024 1 98.12 627 ALA B O 1
ATOM 9339 N N . VAL B 1 628 ? 22.875 20.188 -0.511 1 98.12 628 VAL B N 1
ATOM 9340 C CA . VAL B 1 628 ? 23.734 19.578 0.492 1 98.12 628 VAL B CA 1
ATOM 9341 C C . VAL B 1 628 ? 23.641 18.047 0.403 1 98.12 628 VAL B C 1
ATOM 9343 O O . VAL B 1 628 ? 22.594 17.516 0.033 1 98.12 628 VAL B O 1
ATOM 9346 N N . ARG B 1 629 ? 24.703 17.359 0.671 1 97.38 629 ARG B N 1
ATOM 9347 C CA . ARG B 1 629 ? 24.766 15.898 0.729 1 97.38 629 ARG B CA 1
ATOM 9348 C C . ARG B 1 629 ? 25.359 15.422 2.055 1 97.38 629 ARG B C 1
ATOM 9350 O O . ARG B 1 629 ? 26.328 16 2.543 1 97.38 629 ARG B O 1
ATOM 9357 N N . VAL B 1 630 ? 24.719 14.531 2.707 1 97.69 630 VAL B N 1
ATOM 9358 C CA . VAL B 1 630 ? 25.234 13.891 3.91 1 97.69 630 VAL B CA 1
ATOM 9359 C C . VAL B 1 630 ? 25.656 12.453 3.588 1 97.69 630 VAL B C 1
ATOM 9361 O O . VAL B 1 630 ? 24.844 11.656 3.098 1 97.69 630 VAL B O 1
ATOM 9364 N N . SER B 1 631 ? 26.828 12.117 3.83 1 96.31 631 SER B N 1
ATOM 9365 C CA . SER B 1 631 ? 27.359 10.797 3.514 1 96.31 631 SER B CA 1
ATOM 9366 C C . SER B 1 631 ? 26.891 9.758 4.531 1 96.31 631 SER B C 1
ATOM 9368 O O . SER B 1 631 ? 26.328 10.109 5.566 1 96.31 631 SER B O 1
ATOM 9370 N N . ARG B 1 632 ? 27.219 8.5 4.316 1 93.62 632 ARG B N 1
ATOM 9371 C CA . ARG B 1 632 ? 26.906 7.391 5.215 1 93.62 632 ARG B CA 1
ATOM 9372 C C . ARG B 1 632 ? 27.656 7.527 6.531 1 93.62 632 ARG B C 1
ATOM 9374 O O . ARG B 1 632 ? 27.281 6.922 7.535 1 93.62 632 ARG B O 1
ATOM 9381 N N . LEU B 1 633 ? 28.656 8.336 6.559 1 93.75 633 LEU B N 1
ATOM 9382 C CA . LEU B 1 633 ? 29.484 8.531 7.754 1 93.75 633 LEU B CA 1
ATOM 9383 C C . LEU B 1 633 ? 29.016 9.75 8.539 1 93.75 633 LEU B C 1
ATOM 9385 O O . LEU B 1 633 ? 29.641 10.133 9.531 1 93.75 633 LEU B O 1
ATOM 9389 N N . GLY B 1 634 ? 27.984 10.414 8.062 1 93.75 634 GLY B N 1
ATOM 9390 C CA . GLY B 1 634 ? 27.422 11.547 8.781 1 93.75 634 GLY B CA 1
ATOM 9391 C C . GLY B 1 634 ? 28.156 12.852 8.5 1 93.75 634 GLY B C 1
ATOM 9392 O O . GLY B 1 634 ? 28.172 13.75 9.336 1 93.75 634 GLY B O 1
ATOM 9393 N N . LEU B 1 635 ? 28.844 12.859 7.328 1 95 635 LEU B N 1
ATOM 9394 C CA . LEU B 1 635 ? 29.531 14.078 6.926 1 95 635 LEU B CA 1
ATOM 9395 C C . LEU B 1 635 ? 28.734 14.852 5.883 1 95 635 LEU B C 1
ATOM 9397 O O . LEU B 1 635 ? 28.219 14.258 4.93 1 95 635 LEU B O 1
ATOM 9401 N N . ALA B 1 636 ? 28.609 16.156 6.148 1 95 636 ALA B N 1
ATOM 9402 C CA . ALA B 1 636 ? 27.828 16.984 5.238 1 95 636 ALA B CA 1
ATOM 9403 C C . ALA B 1 636 ? 28.734 17.75 4.277 1 95 636 ALA B C 1
ATOM 9405 O O . ALA B 1 636 ? 29.812 18.219 4.664 1 95 636 ALA B O 1
ATOM 9406 N N . MET B 1 637 ? 28.344 17.812 3.045 1 95.12 637 MET B N 1
ATOM 9407 C CA . MET B 1 637 ? 29.016 18.578 2 1 95.12 637 MET B CA 1
ATOM 9408 C C . MET B 1 637 ? 28.047 19.484 1.262 1 95.12 637 MET B C 1
ATOM 9410 O O . MET B 1 637 ? 26.969 19.047 0.842 1 95.12 637 MET B O 1
ATOM 9414 N N . VAL B 1 638 ? 28.422 20.75 1.133 1 96.12 638 VAL B N 1
ATOM 9415 C CA . VAL B 1 638 ? 27.625 21.688 0.342 1 96.12 638 VAL B CA 1
ATOM 9416 C C . VAL B 1 638 ? 27.891 21.453 -1.146 1 96.12 638 VAL B C 1
ATOM 9418 O O . VAL B 1 638 ? 29.031 21.516 -1.594 1 96.12 638 VAL B O 1
ATOM 9421 N N . GLU B 1 639 ? 26.891 21.234 -1.82 1 96.12 639 GLU B N 1
ATOM 9422 C CA . GLU B 1 639 ? 27.047 20.969 -3.246 1 96.12 639 GLU B CA 1
ATOM 9423 C C . GLU B 1 639 ? 26.734 22.203 -4.078 1 96.12 639 GLU B C 1
ATOM 9425 O O . GLU B 1 639 ? 27.219 22.344 -5.203 1 96.12 639 GLU B O 1
ATOM 9430 N N . GLU B 1 640 ? 25.875 23.031 -3.629 1 95.12 640 GLU B N 1
ATOM 9431 C CA . GLU B 1 640 ? 25.484 24.281 -4.266 1 95.12 640 GLU B CA 1
ATOM 9432 C C . GLU B 1 640 ? 25.172 25.344 -3.223 1 95.12 640 GLU B C 1
ATOM 9434 O O . GLU B 1 640 ? 24.5 25.062 -2.227 1 95.12 640 GLU B O 1
ATOM 9439 N N . ALA B 1 641 ? 25.719 26.531 -3.371 1 94.88 641 ALA B N 1
ATOM 9440 C CA . ALA B 1 641 ? 25.438 27.656 -2.496 1 94.88 641 ALA B CA 1
ATOM 9441 C C . ALA B 1 641 ? 25.812 28.984 -3.166 1 94.88 641 ALA B C 1
ATOM 9443 O O . ALA B 1 641 ? 26.5 28.984 -4.191 1 94.88 641 ALA B O 1
ATOM 9444 N N . ALA B 1 642 ? 25.234 30 -2.6 1 92.25 642 ALA B N 1
ATOM 9445 C CA . ALA B 1 642 ? 25.625 31.328 -3.074 1 92.25 642 ALA B CA 1
ATOM 9446 C C . ALA B 1 642 ? 27.125 31.562 -2.893 1 92.25 642 ALA B C 1
ATOM 9448 O O . ALA B 1 642 ? 27.703 31.109 -1.906 1 92.25 642 ALA B O 1
ATOM 9449 N N . ASP B 1 643 ? 27.75 32.438 -3.762 1 90.06 643 ASP B N 1
ATOM 9450 C CA . ASP B 1 643 ? 29.188 32.656 -3.771 1 90.06 643 ASP B CA 1
ATOM 9451 C C . ASP B 1 643 ? 29.641 33.344 -2.486 1 90.06 643 ASP B C 1
ATOM 9453 O O . ASP B 1 643 ? 30.766 33.125 -2.029 1 90.06 643 ASP B O 1
ATOM 9457 N N . ASP B 1 644 ? 28.812 34.031 -1.947 1 91.38 644 ASP B N 1
ATOM 9458 C CA . ASP B 1 644 ? 29.219 34.844 -0.803 1 91.38 644 ASP B CA 1
ATOM 9459 C C . ASP B 1 644 ? 28.828 34.188 0.512 1 91.38 644 ASP B C 1
ATOM 9461 O O . ASP B 1 644 ? 29.062 34.719 1.59 1 91.38 644 ASP B O 1
ATOM 9465 N N . LEU B 1 645 ? 28.266 33 0.452 1 92.25 645 LEU B N 1
ATOM 9466 C CA . LEU B 1 645 ? 27.844 32.281 1.646 1 92.25 645 LEU B CA 1
ATOM 9467 C C . LEU B 1 645 ? 29 31.438 2.191 1 92.25 645 LEU B C 1
ATOM 9469 O O . LEU B 1 645 ? 29.578 30.625 1.465 1 92.25 645 LEU B O 1
ATOM 9473 N N . GLN B 1 646 ? 29.359 31.609 3.434 1 92 646 GLN B N 1
ATOM 9474 C CA . GLN B 1 646 ? 30.469 30.906 4.051 1 92 646 GLN B CA 1
ATOM 9475 C C . GLN B 1 646 ? 29.953 29.781 4.961 1 92 646 GLN B C 1
ATOM 9477 O O . GLN B 1 646 ? 28.906 29.906 5.59 1 92 646 GLN B O 1
ATOM 9482 N N . LEU B 1 647 ? 30.688 28.75 4.945 1 88.31 647 LEU B N 1
ATOM 9483 C CA . LEU B 1 647 ? 30.359 27.672 5.871 1 88.31 647 LEU B CA 1
ATOM 9484 C C . LEU B 1 647 ? 30.828 28.016 7.285 1 88.31 647 LEU B C 1
ATOM 9486 O O . LEU B 1 647 ? 31.984 28.359 7.492 1 88.31 647 LEU B O 1
ATOM 9490 N N . GLY B 1 648 ? 29.766 28 8.062 1 80.81 648 GLY B N 1
ATOM 9491 C CA . GLY B 1 648 ? 30.078 28.281 9.453 1 80.81 648 GLY B CA 1
ATOM 9492 C C . GLY B 1 648 ? 30.703 27.094 10.172 1 80.81 648 GLY B C 1
ATOM 9493 O O . GLY B 1 648 ? 30.641 25.969 9.688 1 80.81 648 GLY B O 1
ATOM 9494 N N . VAL B 1 649 ? 31.594 27.312 11.297 1 70.62 649 VAL B N 1
ATOM 9495 C CA . VAL B 1 649 ? 32.281 26.297 12.102 1 70.62 649 VAL B CA 1
ATOM 9496 C C . VAL B 1 649 ? 31.344 25.859 13.242 1 70.62 649 VAL B C 1
ATOM 9498 O O . VAL B 1 649 ? 30.578 26.656 13.781 1 70.62 649 VAL B O 1
#

Sequence (1298 aa):
MSDLPPTHTTLICVALPGLAISGEHGQLTGRGLEGFYRGGRRLLARCQVRVAGREPLLVQARMTASDRARLVGTLRVTPDSGPDPDVIVERIRGADGTERITLHNATLRPLRLPVEVALGTDLADIGAIASGRSGPELPATVHDSGLRWTSADGGACVTAHPSPADALASAGLLRWELDLPPGATTAVELRVRPDGTGPLRTVGRTATSPLAPARASGDDPRLAALLRTAVDDLHALLLRDPGHPCDTYLAAGAPWRCGMAPAEALAAARMTLPLGTRLAAGTLRALARTQLTGPGTRQGLIPGPRRDAGAFLPPACTGTEATLLFPVLLAEARRWGLAERETSELLPAAERCLAWLRTTVGDGTYLPDPPQGGPIRCETQAHAHRAAVLGADLLDAHGRPGGTELRQWAETARRAFRTDFWIEDRSGGRPTTALAPGGRPLPHLGSTTVHLLDTGLLGGGRYAPGLLDHAQTQQLARLLGSPAMDAGWGLRGLGAKEAGHNPFGHRTGAVRVHETALAVAGLAAAGYEKEAANLLSGLVDAAEHFGHRLPEMFAGEQRSAGSAPLPHPAACRPAATAAASAILLLTTLAGIRPDAPARTVTLRPVRSAPLGEIGLTGLRVAEAPFAVRVSRLGLAMVEEAADDLQLGVMSDLPPTHTTLICVALPGLAISGEHGQLTGRGLEGFYRGGRRLLARCQVRVAGREPLLVQARMTASDRARLVGTLRVTPDSGPDPDVIVERIRGADGTERITLHNATLRPLRLPVEVALGTDLADIGAIASGRSGPELPATVHDSGLRWTSADGGACVTAHPSPADALASAGLLRWELDLPPGATTAVELRVRPDGTGPLRTVGRTATSPLAPARASGDDPRLAALLRTAVDDLHALLLRDPGHPCDTYLAAGAPWRCGMAPAEALAAARMTLPLGTRLAAGTLRALARTQLTGPGTRQGLIPGPRRDAGAFLPPACTGTEATLLFPVLLAEARRWGLAERETSELLPAAERCLAWLRTTVGDGTYLPDPPQGGPIRCETQAHAHRAAVLGADLLDAHGRPGGTELRQWAETARRAFRTDFWIEDRSGGRPTTALAPGGRPLPHLGSTTVHLLDTGLLGGGRYAPGLLDHAQTQQLARLLGSPAMDAGWGLRGLGAKEAGHNPFGHRTGAVRVHETALAVAGLAAAGYEKEAANLLSGLVDAAEHFGHRLPEMFAGEQRSAGSAPLPHPAACRPAATAAASAILLLTTLAGIRPDAPARTVTLRPVRSAPLGEIGLTGLRVAEAPFAVRVSRLGLAMVEEAADDLQLGV

Radius of gyration: 34.02 Å; Cα contacts (8 Å, |Δi|>4): 3274; chains: 2; bounding box: 69×100×85 Å

pLDDT: mean 93.86, std 8.4, range [40.41, 98.94]